Protein AF-0000000087635949 (afdb_homodimer)

Solvent-accessible surface area (backbone atoms only — not comparable to full-atom values): 40443 Å² total; per-residue (Å²): 129,84,67,73,75,49,15,79,89,38,56,88,48,65,59,80,58,69,53,64,52,45,40,49,50,38,52,52,45,19,74,73,66,33,58,91,62,37,47,52,17,44,54,94,51,50,31,39,82,85,66,43,76,49,59,46,64,54,51,49,55,46,51,79,63,53,61,72,62,48,51,24,42,68,35,47,44,41,37,48,70,61,26,44,52,34,49,53,45,67,65,23,54,87,18,62,42,63,47,42,70,49,55,33,48,21,34,14,36,51,19,23,51,30,50,49,54,59,38,38,37,47,77,71,35,62,38,38,31,44,64,71,50,56,71,57,58,49,45,28,26,49,76,62,46,26,39,67,46,62,25,55,47,52,41,98,84,64,41,79,20,59,67,47,39,51,56,50,50,51,56,50,45,73,73,41,47,54,35,41,38,48,41,55,37,35,17,15,50,44,31,0,32,49,75,49,67,69,53,48,52,53,53,51,53,48,51,53,54,50,32,69,70,74,65,33,33,36,36,46,30,32,40,29,45,28,40,66,34,22,53,60,69,60,69,67,22,46,64,43,44,72,58,32,63,42,59,71,53,37,39,36,34,38,18,35,26,36,30,60,59,55,28,28,39,5,45,29,36,18,30,28,34,42,37,22,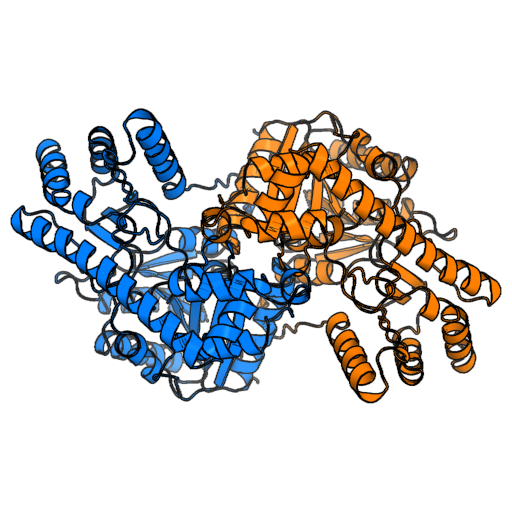50,32,65,62,43,40,53,49,52,52,26,35,52,30,33,47,32,44,26,41,36,33,37,44,35,23,40,63,40,50,32,49,21,53,30,63,74,28,69,69,47,32,51,52,37,51,53,54,46,48,51,51,31,51,50,24,50,50,27,42,46,50,30,54,54,46,13,61,73,75,64,42,65,65,51,61,68,61,26,26,46,26,36,24,31,68,37,84,54,17,61,63,51,40,57,57,32,44,79,68,36,34,33,49,37,59,43,85,58,14,32,34,36,17,31,26,27,39,31,58,82,60,31,57,60,42,32,56,53,51,39,51,51,30,51,74,72,67,70,111,129,84,67,73,76,47,15,78,90,39,56,88,47,64,59,79,59,70,52,63,53,46,40,51,50,38,52,53,45,18,73,73,67,32,58,91,62,37,47,52,17,42,54,93,51,50,32,40,81,86,67,43,75,49,58,47,63,54,50,49,55,46,51,78,62,53,61,73,62,46,52,23,41,69,35,48,44,42,36,50,69,60,26,44,52,35,49,52,46,67,65,24,55,89,19,62,42,64,46,43,71,49,55,32,48,20,33,13,36,50,19,22,51,30,48,50,54,59,38,38,37,49,77,70,35,60,38,40,31,43,63,70,51,55,71,55,57,51,44,27,26,49,76,62,46,25,38,68,46,63,25,56,44,52,41,96,84,66,42,80,21,58,67,47,40,51,54,50,50,50,57,49,44,74,76,41,46,53,37,39,37,49,41,54,36,33,17,14,50,43,32,1,33,51,77,50,68,67,53,49,52,53,52,52,52,48,50,52,54,50,33,68,71,73,66,31,32,35,35,46,30,32,39,30,44,29,39,64,35,22,53,61,69,58,67,67,21,47,63,42,45,72,58,32,64,42,60,71,53,38,39,36,35,38,18,34,26,34,29,60,60,53,28,28,39,4,46,30,35,19,28,29,33,42,37,21,49,30,65,62,43,39,53,48,53,51,27,36,53,29,33,49,32,44,26,41,37,33,37,44,36,22,39,63,40,51,33,49,22,56,31,64,73,29,70,70,47,30,51,51,36,50,53,51,45,50,52,50,31,51,49,25,50,50,30,41,45,50,28,53,53,44,12,61,72,76,64,40,64,64,50,61,68,62,27,25,45,27,36,26,32,67,33,85,53,17,60,65,50,40,56,57,34,44,78,68,35,33,32,50,37,57,42,85,58,14,32,32,37,17,30,26,27,39,31,60,81,61,33,57,60,42,33,55,53,51,38,52,52,31,51,75,71,67,70,112

Organism: NCBI:txid103891

Secondary structure (DSSP, 8-state):
-----S-GGGTT-----HHHHHHHHHHHHHHHH-GGG-EE--S-S-B-TTSPBP--HHHHHHHHTS-HHHHHSPPPTT--HHHHHHHHHHHHTT---SSEEEEEEESHHHHHHHHHHHHHS-TT-EEEEESS--THHHHHHHHTT-EEEEE-SB-TTSSB-HHHHHHHHHHHHHH-SEEEEEEE-SS-TTT-----HHHHHHHHHHHHHHHHTSS-EEEEEEE-TTGGGSSSTTGGGGGGGGGTT--TTEEEEEEEEHHHHTS-GGG--EEEEEEES-HHHHHHHHHHHHHHHHHHTSS--HHHHHHHHHHHT-HHHHHHHHHHHHHHHHHHHHHHHHHHHHHHHHT-------SSSEEEEE-S-HHHHHHHHHTTTEE-EE-SSEEEEETTTS-HHHHTTHHHHHHHHHHHHT--/-----S-GGGTT-----HHHHHHHHHHHHHHHH-GGG-EE--S-S-B-TTSPBP--HHHHHHHHTS-HHHHHSPPPTT--HHHHHHHHHHHHTT---SSEEEEEEESHHHHHHHHHHHHHS-TT-EEEEESS--THHHHHHHHTT-EEEEE-SB-TTSSB-HHHHHHHHHHHHHH-SEEEEEEE-SS-TTT-----HHHHHHHHHHHHHHHHTSS-EEEEEEE-TTGGGSSSTTGGGGGGGGGTT--TTEEEEEEEEHHHHTS-GGG--EEEEEEES-HHHHHHHHHHHHHHHHHHTSS--HHHHHHHHHHHT-HHHHHHHHHHHHHHHHHHHHHHHHHHHHHHHHT-------SSSEEEEE-S-HHHHHHHHHTTTEE-EE-SSEEEEETTTS-HHHHTTHHHHHHHHHHHHT--

Foldseek 3Di:
DPDDPDDPLCPPDDDDDQLVVLQVLLVVVCVVPNPVQFFDQRDQFFADQVQHGDQQPLLVVLLVPDPPCLQPPFAALQGDPLLFVLQQCQLQPVQAAAFQKGKGKAQFLLRLLLLVLQVQDDAAAEAEEAPQADVCNQVSQSVNNYHYDHFHQQDPVLHGPLVRVLVVQVVSLVPDAEHEYEDADCLGVFAQHHHDLVSLVSVLVSQLVSVVVVRHAYEYEYEDAFQLLLDDSNVRNNSNHVLYPRPQSYKYWYKYGCCHLSVPVVQRIIMIMIGGRDPVVSVVVSVSSSVVSCVPVNGGRRSSSVSSSVQSVDPVSVVSSSVSSVVLSVQLVVLVCLQVVVLVVLVQDWRDRRTGFKTKGFFCCQVVLQVLVVVSSYRWGRDNGTTIGGSSRGNNVRSHCPSVSSSVSCVVVVGD/DPDDPDDPLCPPDDDDDQLVVLQVLLVVVCVVPNVVQFFDQRDQFFADQVQHGDQQPLLVVLLVPDDPCLQPDFAALQGDPLLFVLQQCQLQPVQAAAFDKGKGKAQFLLRLLLLVLQVQDDAAAEAEEAPQADPCNQVSQSVNNYHYDHFHQQDPVLAGPLVRVLVVQVVSLVPDAEHEYEDADCLGVFAQHHHDLVSLVSVLVSQLVSVVVVRHAYEYEYADAFQLLLDDSNVRNNSNHVLYPRPQSYKYWYKYGCCHLSVPVVQRIIMIMIGGRDPVVSVVVSVSSSVVSCVPVNGGRRSSSVSSSVQSVDPVSVVSSSVSSVVLSVQLVVLVCLQVVVLVVLVQDWRDNRTGFKTWGFFCCQVQLQVLVVVSSYRWGGDNGTTIGGSSRGNNVRSHCVSVSSSVSCVVVVGD

pLDDT: mean 96.64, std 4.19, range [54.53, 98.94]

Nearest PDB structures (foldseek):
  3rq1-assembly1_C  TM=9.955E-01  e=1.733E-60  Veillonella parvula DSM 2008
  3rq1-assembly2_D  TM=9.915E-01  e=2.904E-54  Veillonella parvula DSM 2008
  4emy-assembly1_B  TM=9.853E-01  e=1.028E-45  Anaerococcus prevotii DSM 20548
  4emy-assembly2_D  TM=9.786E-01  e=4.176E-42  Anaerococcus prevotii DSM 20548
  6jpk-assembly1_B  TM=8.074E-01  e=4.762E-26  Schizosaccharomyces pombe 972h-

Radius of gyration: 27.24 Å; Cα contacts (8 Å, |Δi|>4): 1915; chains: 2; bounding box: 66×75×67 Å

Structure (mmCIF, N/CA/C/O backbone):
data_AF-0000000087635949-model_v1
#
loop_
_entity.id
_entity.type
_entity.pdbx_description
1 polymer 'Aspartate aminotransferase'
#
loop_
_atom_site.group_PDB
_atom_site.id
_atom_site.type_symbol
_atom_site.label_atom_id
_atom_site.label_alt_id
_atom_site.label_comp_id
_atom_site.label_asym_id
_atom_site.label_entity_id
_atom_site.label_seq_id
_atom_site.pdbx_PDB_ins_code
_atom_site.Cartn_x
_atom_site.Cartn_y
_atom_site.Cartn_z
_atom_site.occupancy
_atom_site.B_iso_or_equiv
_atom_site.auth_seq_id
_atom_site.auth_comp_id
_atom_site.auth_asym_id
_atom_site.auth_atom_id
_atom_site.pdbx_PDB_model_num
ATOM 1 N N . MET A 1 1 ? 34.656 3.529 4.965 1 54.66 1 MET A N 1
ATOM 2 C CA . MET A 1 1 ? 33.375 2.814 5.02 1 54.66 1 MET A CA 1
ATOM 3 C C . MET A 1 1 ? 32.219 3.701 4.543 1 54.66 1 MET A C 1
ATOM 5 O O . MET A 1 1 ? 32.188 4.883 4.891 1 54.66 1 MET A O 1
ATOM 9 N N . THR A 1 2 ? 31.453 3.258 3.578 1 78.06 2 THR A N 1
ATOM 10 C CA . THR A 1 2 ? 30.406 4.082 2.99 1 78.06 2 THR A CA 1
ATOM 11 C C . THR A 1 2 ? 29.359 4.453 4.035 1 78.06 2 THR A C 1
ATOM 13 O O . THR A 1 2 ? 28.984 3.627 4.871 1 78.06 2 THR A O 1
ATOM 16 N N . MET A 1 3 ? 29.188 5.711 4.254 1 88.75 3 MET A N 1
ATOM 17 C CA . MET A 1 3 ? 28.25 6.215 5.25 1 88.75 3 MET A CA 1
ATOM 18 C C . MET A 1 3 ? 26.844 5.656 5.012 1 88.75 3 MET A C 1
ATOM 20 O O . MET A 1 3 ? 26.391 5.574 3.869 1 88.75 3 MET A O 1
ATOM 24 N N . SER A 1 4 ? 26.328 4.98 6.02 1 95.31 4 SER A N 1
ATOM 25 C CA . SER A 1 4 ? 24.953 4.504 5.953 1 95.31 4 SER A CA 1
ATOM 26 C C . SER A 1 4 ? 24.062 5.25 6.945 1 95.31 4 SER A C 1
ATOM 28 O O . SER A 1 4 ? 24.438 5.461 8.094 1 95.31 4 SER A O 1
ATOM 30 N N . MET A 1 5 ? 22.906 5.734 6.465 1 97.69 5 MET A N 1
ATOM 31 C CA . MET A 1 5 ? 21.906 6.352 7.336 1 97.69 5 MET A CA 1
ATOM 32 C C . MET A 1 5 ? 20.844 5.34 7.746 1 97.69 5 MET A C 1
ATOM 34 O O . MET A 1 5 ? 20.031 5.613 8.625 1 97.69 5 MET A O 1
ATOM 38 N N . ALA A 1 6 ? 20.828 4.148 7.102 1 97.56 6 ALA A N 1
ATOM 39 C CA . ALA A 1 6 ? 19.797 3.131 7.34 1 97.56 6 ALA A CA 1
ATOM 40 C C . ALA A 1 6 ? 19.969 2.5 8.719 1 97.56 6 ALA A C 1
ATOM 42 O O . ALA A 1 6 ? 21.062 2.469 9.266 1 97.56 6 ALA A O 1
ATOM 43 N N . ALA A 1 7 ? 18.875 2.102 9.273 1 96.81 7 ALA A N 1
ATOM 44 C CA . ALA A 1 7 ? 18.984 1.234 10.445 1 96.81 7 ALA A CA 1
ATOM 45 C C . ALA A 1 7 ? 19.797 -0.02 10.133 1 96.81 7 ALA A C 1
ATOM 47 O O . ALA A 1 7 ? 19.969 -0.372 8.969 1 96.81 7 ALA A O 1
ATOM 48 N N . THR A 1 8 ? 20.203 -0.705 11.164 1 93.69 8 THR A N 1
ATOM 49 C CA . THR A 1 8 ? 21.141 -1.813 11.016 1 93.69 8 THR A CA 1
ATOM 50 C C . THR A 1 8 ? 20.578 -2.881 10.086 1 93.69 8 THR A C 1
ATOM 52 O O . THR A 1 8 ? 21.281 -3.381 9.211 1 93.69 8 THR A O 1
ATOM 55 N N . HIS A 1 9 ? 19.328 -3.191 10.219 1 91.12 9 HIS A N 1
ATOM 56 C CA . HIS A 1 9 ? 18.734 -4.281 9.453 1 91.12 9 HIS A CA 1
ATOM 57 C C . HIS A 1 9 ? 18.547 -3.896 7.992 1 91.12 9 HIS A C 1
ATOM 59 O O . HIS A 1 9 ? 18.375 -4.766 7.133 1 91.12 9 HIS A O 1
ATOM 65 N N . ALA A 1 10 ? 18.547 -2.619 7.684 1 91.44 10 ALA A N 1
ATOM 66 C CA . ALA A 1 10 ? 18.25 -2.137 6.34 1 91.44 10 ALA A CA 1
ATOM 67 C C . ALA A 1 10 ? 19.531 -1.853 5.555 1 91.44 10 ALA A C 1
ATOM 69 O O . ALA A 1 10 ? 19.484 -1.677 4.332 1 91.44 10 ALA A O 1
ATOM 70 N N . ARG A 1 11 ? 20.672 -1.842 6.188 1 92.19 11 ARG A N 1
ATOM 71 C CA . ARG A 1 11 ? 21.953 -1.494 5.559 1 92.19 11 ARG A CA 1
ATOM 72 C C . ARG A 1 11 ? 22.312 -2.494 4.465 1 92.19 11 ARG A C 1
ATOM 74 O O . ARG A 1 11 ? 22.219 -3.705 4.672 1 92.19 11 ARG A O 1
ATOM 81 N N . GLY A 1 12 ? 22.641 -1.94 3.297 1 86.56 12 GLY A N 1
ATOM 82 C CA . GLY A 1 12 ? 23.203 -2.754 2.234 1 86.56 12 GLY A CA 1
ATOM 83 C C . GLY A 1 12 ? 22.156 -3.453 1.393 1 86.56 12 GLY A C 1
ATOM 84 O O . GLY A 1 12 ? 22.484 -4.105 0.398 1 86.56 12 GLY A O 1
ATOM 85 N N . LYS A 1 13 ? 20.922 -3.32 1.793 1 86.81 13 LYS A N 1
ATOM 86 C CA . LYS A 1 13 ? 19.859 -3.965 1.021 1 86.81 13 LYS A CA 1
ATOM 87 C C . LYS A 1 13 ? 19.703 -3.318 -0.352 1 86.81 13 LYS A C 1
ATOM 89 O O . LYS A 1 13 ? 19.828 -2.098 -0.486 1 86.81 13 LYS A O 1
ATOM 94 N N . LYS A 1 14 ? 19.656 -4.164 -1.327 1 81.69 14 LYS A N 1
ATOM 95 C CA . LYS A 1 14 ? 19.438 -3.725 -2.703 1 81.69 14 LYS A CA 1
ATOM 96 C C . LYS A 1 14 ? 18.297 -4.488 -3.348 1 81.69 14 LYS A C 1
ATOM 98 O O . LYS A 1 14 ? 18.141 -5.695 -3.139 1 81.69 14 LYS A O 1
ATOM 103 N N . ALA A 1 15 ? 17.516 -3.646 -3.965 1 70.94 15 ALA A N 1
ATOM 104 C CA . ALA A 1 15 ? 16.422 -4.281 -4.703 1 70.94 15 ALA A CA 1
ATOM 105 C C . ALA A 1 15 ? 16.938 -4.965 -5.965 1 70.94 15 ALA A C 1
ATOM 107 O O . ALA A 1 15 ? 17.797 -4.422 -6.672 1 70.94 15 ALA A O 1
ATOM 108 N N . LYS A 1 16 ? 16.797 -6.242 -6.047 1 68.19 16 LYS A N 1
ATOM 109 C CA . LYS A 1 16 ? 17.125 -6.953 -7.281 1 68.19 16 LYS A CA 1
ATOM 110 C C . LYS A 1 16 ? 15.859 -7.324 -8.047 1 68.19 16 LYS A C 1
ATOM 112 O O . LYS A 1 16 ? 14.891 -7.805 -7.461 1 68.19 16 LYS A O 1
ATOM 117 N N . ASP A 1 17 ? 15.766 -6.734 -9.258 1 73.75 17 ASP A N 1
ATOM 118 C CA . ASP A 1 17 ? 14.609 -7.195 -10.023 1 73.75 17 ASP A CA 1
ATOM 119 C C . ASP A 1 17 ? 15.008 -7.551 -11.453 1 73.75 17 ASP A C 1
ATOM 121 O O . ASP A 1 17 ? 15.156 -6.668 -12.297 1 73.75 17 ASP A O 1
ATOM 125 N N . ASN A 1 18 ? 15.094 -8.742 -11.68 1 80.56 18 ASN A N 1
ATOM 126 C CA . ASN A 1 18 ? 15.523 -9.242 -12.984 1 80.56 18 ASN A CA 1
ATOM 127 C C . ASN A 1 18 ? 14.398 -9.164 -14.008 1 80.56 18 ASN A C 1
ATOM 129 O O . ASN A 1 18 ? 14.656 -9.102 -15.211 1 80.56 18 ASN A O 1
ATOM 133 N N . ILE A 1 19 ? 13.195 -9.07 -13.547 1 83.44 19 ILE A N 1
ATOM 134 C CA . ILE A 1 19 ? 12.055 -9.094 -14.453 1 83.44 19 ILE A CA 1
ATOM 135 C C . ILE A 1 19 ? 11.914 -7.746 -15.148 1 83.44 19 ILE A C 1
ATOM 137 O O . ILE A 1 19 ? 11.867 -7.68 -16.375 1 83.44 19 ILE A O 1
ATOM 141 N N . PHE A 1 20 ? 11.992 -6.727 -14.414 1 78.12 20 PHE A N 1
ATOM 142 C CA . PHE A 1 20 ? 11.797 -5.406 -14.992 1 78.12 20 PHE A CA 1
ATOM 143 C C . PHE A 1 20 ? 13 -5 -15.836 1 78.12 20 PHE A C 1
ATOM 145 O O . PHE A 1 20 ? 12.852 -4.305 -16.844 1 78.12 20 PHE A O 1
ATOM 152 N N . VAL A 1 21 ? 14.133 -5.508 -15.461 1 81.5 21 VAL A N 1
ATOM 153 C CA . VAL A 1 21 ? 15.344 -5.234 -16.234 1 81.5 21 VAL A CA 1
ATOM 154 C C . VAL A 1 21 ? 15.25 -5.914 -17.594 1 81.5 21 VAL A C 1
ATOM 156 O O . VAL A 1 21 ? 15.523 -5.293 -18.625 1 81.5 21 VAL A O 1
ATOM 159 N N . MET A 1 22 ? 14.852 -7.156 -17.609 1 90.31 22 MET A N 1
ATOM 160 C CA . MET A 1 22 ? 14.727 -7.91 -18.844 1 90.31 22 MET A CA 1
ATOM 161 C C . MET A 1 22 ? 13.625 -7.332 -19.734 1 90.31 22 MET A C 1
ATOM 163 O O . MET A 1 22 ? 13.766 -7.281 -20.953 1 90.31 22 MET A O 1
ATOM 167 N N . ASN A 1 23 ? 12.578 -6.922 -19.109 1 89.31 23 ASN A N 1
ATOM 168 C CA . ASN A 1 23 ? 11.5 -6.277 -19.859 1 89.31 23 ASN A CA 1
ATOM 169 C C . ASN A 1 23 ? 11.977 -4.996 -20.531 1 89.31 23 ASN A C 1
ATOM 171 O O . ASN A 1 23 ? 11.617 -4.719 -21.688 1 89.31 23 ASN A O 1
ATOM 175 N N . ALA A 1 24 ? 12.742 -4.258 -19.797 1 84.62 24 ALA A N 1
ATOM 176 C CA . ALA A 1 24 ? 13.281 -3.021 -20.359 1 84.62 24 ALA A CA 1
ATOM 177 C C . ALA A 1 24 ? 14.18 -3.314 -21.562 1 84.62 24 ALA A C 1
ATOM 179 O O . ALA A 1 24 ? 14.141 -2.594 -22.562 1 84.62 24 ALA A O 1
ATOM 180 N N . ARG A 1 25 ? 14.938 -4.328 -21.469 1 91.88 25 ARG A N 1
ATOM 181 C CA . ARG A 1 25 ? 15.781 -4.746 -22.578 1 91.88 25 ARG A CA 1
ATOM 182 C C . ARG A 1 25 ? 14.945 -5.148 -23.781 1 91.88 25 ARG A C 1
ATOM 184 O O . ARG A 1 25 ? 15.273 -4.809 -24.922 1 91.88 25 ARG A O 1
ATOM 191 N N . ALA A 1 26 ? 13.93 -5.895 -23.547 1 95.19 26 ALA A N 1
ATOM 192 C CA . ALA A 1 26 ? 13.023 -6.316 -24.609 1 95.19 26 ALA A CA 1
ATOM 193 C C . ALA A 1 26 ? 12.391 -5.113 -25.297 1 95.19 26 ALA A C 1
ATOM 195 O O . ALA A 1 26 ? 12.289 -5.082 -26.531 1 95.19 26 ALA A O 1
ATOM 196 N N . GLN A 1 27 ? 12 -4.152 -24.531 1 90 27 GLN A N 1
ATOM 197 C CA . GLN A 1 27 ? 11.367 -2.955 -25.078 1 90 27 GLN A CA 1
ATOM 198 C C . GLN A 1 27 ? 12.352 -2.154 -25.922 1 90 27 GLN A C 1
ATOM 200 O O . GLN A 1 27 ? 11.984 -1.615 -26.969 1 90 27 GLN A O 1
ATOM 205 N N . GLU A 1 28 ? 13.547 -2.055 -25.438 1 93.06 28 GLU A N 1
ATOM 206 C CA . GLU A 1 28 ? 14.586 -1.37 -26.188 1 93.06 28 GLU A CA 1
ATOM 207 C C . GLU A 1 28 ? 14.859 -2.08 -27.516 1 93.06 28 GLU A C 1
ATOM 209 O O . GLU A 1 28 ? 15.008 -1.432 -28.562 1 93.06 28 GLU A O 1
ATOM 214 N N . ASP A 1 29 ? 14.922 -3.32 -27.438 1 96.5 29 ASP A N 1
ATOM 215 C CA . ASP A 1 29 ? 15.133 -4.117 -28.641 1 96.5 29 ASP A CA 1
ATOM 216 C C . ASP A 1 29 ? 13.969 -3.947 -29.625 1 96.5 29 ASP A C 1
ATOM 218 O O . ASP A 1 29 ? 14.18 -3.838 -30.828 1 96.5 29 ASP A O 1
ATOM 222 N N . ALA A 1 30 ? 12.82 -3.953 -29.109 1 94.31 30 ALA A N 1
ATOM 223 C CA . ALA A 1 30 ? 11.625 -3.779 -29.938 1 94.31 30 ALA A CA 1
ATOM 224 C C . ALA A 1 30 ? 11.641 -2.42 -30.625 1 94.31 30 ALA A C 1
ATOM 226 O O . ALA A 1 30 ? 11.172 -2.293 -31.766 1 94.31 30 ALA A O 1
ATOM 227 N N . ARG A 1 31 ? 12.133 -1.375 -30.062 1 92.94 31 ARG A N 1
ATOM 228 C CA . ARG A 1 31 ? 12.242 -0.047 -30.656 1 92.94 31 ARG A CA 1
ATOM 229 C C . ARG A 1 31 ? 13.258 -0.043 -31.797 1 92.94 31 ARG A C 1
ATOM 231 O O . ARG A 1 31 ? 13.086 0.683 -32.781 1 92.94 31 ARG A O 1
ATOM 238 N N . LYS A 1 32 ? 14.25 -0.864 -31.625 1 96 32 LYS A N 1
ATOM 239 C CA . LYS A 1 32 ? 15.344 -0.895 -32.594 1 96 32 LYS A CA 1
ATOM 240 C C . LYS A 1 32 ? 15.031 -1.832 -33.75 1 96 32 LYS A C 1
ATOM 242 O O . LYS A 1 32 ? 15.312 -1.512 -34.906 1 96 32 LYS A O 1
ATOM 247 N N . ASN A 1 33 ? 14.477 -2.951 -33.438 1 96.38 33 ASN A N 1
ATOM 248 C CA . ASN A 1 33 ? 14.375 -4.016 -34.438 1 96.38 33 ASN A CA 1
ATOM 249 C C . ASN A 1 33 ? 12.922 -4.285 -34.812 1 96.38 33 ASN A C 1
ATOM 251 O O . ASN A 1 33 ? 12.648 -5.09 -35.688 1 96.38 33 ASN A O 1
ATOM 255 N N . GLY A 1 34 ? 12.031 -3.594 -34.125 1 93.19 34 GLY A N 1
ATOM 256 C CA . GLY A 1 34 ? 10.617 -3.783 -34.375 1 93.19 34 GLY A CA 1
ATOM 257 C C . GLY A 1 34 ? 9.945 -4.754 -33.438 1 93.19 34 GLY A C 1
ATOM 258 O O . GLY A 1 34 ? 10.477 -5.836 -33.156 1 93.19 34 GLY A O 1
ATOM 259 N N . LYS A 1 35 ? 8.805 -4.402 -33.062 1 90.31 35 LYS A N 1
ATOM 260 C CA . LYS A 1 35 ? 8.047 -5.18 -32.094 1 90.31 35 LYS A CA 1
ATOM 261 C C . LYS A 1 35 ? 7.742 -6.578 -32.625 1 90.31 35 LYS A C 1
ATOM 263 O O . LYS A 1 35 ? 7.719 -7.547 -31.844 1 90.31 35 LYS A O 1
ATOM 268 N N . GLU A 1 36 ? 7.555 -6.664 -33.812 1 90.06 36 GLU A N 1
ATOM 269 C CA . GLU A 1 36 ? 7.164 -7.93 -34.438 1 90.06 36 GLU A CA 1
ATOM 270 C C . GLU A 1 36 ? 8.328 -8.914 -34.469 1 90.06 36 GLU A C 1
ATOM 272 O O . GLU A 1 36 ? 8.125 -10.125 -34.594 1 90.06 36 GLU A O 1
ATOM 277 N N . ASN A 1 37 ? 9.508 -8.445 -34.25 1 94.06 37 ASN A N 1
ATOM 278 C CA . ASN A 1 37 ? 10.703 -9.281 -34.344 1 94.06 37 ASN A CA 1
ATOM 279 C C . ASN A 1 37 ? 11.25 -9.633 -32.969 1 94.06 37 ASN A C 1
ATOM 281 O O . ASN A 1 37 ? 12.234 -10.375 -32.875 1 94.06 37 ASN A O 1
ATOM 285 N N . VAL A 1 38 ? 10.648 -9.102 -31.969 1 96.94 38 VAL A N 1
ATOM 286 C CA . VAL A 1 38 ? 11.141 -9.305 -30.609 1 96.94 38 VAL A CA 1
ATOM 287 C C . VAL A 1 38 ? 10.086 -10.039 -29.781 1 96.94 38 VAL A C 1
ATOM 289 O O . VAL A 1 38 ? 8.93 -9.625 -29.734 1 96.94 38 VAL A O 1
ATOM 292 N N . LEU A 1 39 ? 10.469 -11.195 -29.266 1 97.38 39 LEU A N 1
ATOM 293 C CA . LEU A 1 39 ? 9.586 -11.953 -28.375 1 97.38 39 LEU A CA 1
ATOM 294 C C . LEU A 1 39 ? 9.812 -11.555 -26.922 1 97.38 39 LEU A C 1
ATOM 296 O O . LEU A 1 39 ? 10.914 -11.711 -26.391 1 97.38 39 LEU A O 1
ATOM 300 N N . ASN A 1 40 ? 8.75 -10.984 -26.266 1 96.44 40 ASN A N 1
ATOM 301 C CA . ASN A 1 40 ? 8.82 -10.562 -24.875 1 96.44 40 ASN A CA 1
ATOM 302 C C . ASN A 1 40 ? 7.949 -11.438 -23.984 1 96.44 40 ASN A C 1
ATOM 304 O O . ASN A 1 40 ? 6.75 -11.188 -23.844 1 96.44 40 ASN A O 1
ATOM 308 N N . GLY A 1 41 ? 8.555 -12.375 -23.391 1 97 41 GLY A N 1
ATOM 309 C CA . GLY A 1 41 ? 7.879 -13.266 -22.453 1 97 41 GLY A CA 1
ATOM 310 C C . GLY A 1 41 ? 8.297 -13.031 -21.016 1 97 41 GLY A C 1
ATOM 311 O O . GLY A 1 41 ? 8.469 -13.992 -20.266 1 97 41 GLY A O 1
ATOM 312 N N . THR A 1 42 ? 8.508 -11.75 -20.625 1 93.56 42 THR A N 1
ATOM 313 C CA . THR A 1 42 ? 9.086 -11.43 -19.312 1 93.56 42 THR A CA 1
ATOM 314 C C . THR A 1 42 ? 7.988 -11.164 -18.297 1 93.56 42 THR A C 1
ATOM 316 O O . THR A 1 42 ? 7.953 -11.797 -17.234 1 93.56 42 THR A O 1
ATOM 319 N N . LEU A 1 43 ? 6.977 -10.352 -18.656 1 87.69 43 LEU A N 1
ATOM 320 C CA . LEU A 1 43 ? 6.031 -9.852 -17.656 1 87.69 43 LEU A CA 1
ATOM 321 C C . LEU A 1 43 ? 4.816 -10.766 -17.547 1 87.69 43 LEU A C 1
ATOM 323 O O . LEU A 1 43 ? 4.391 -11.359 -18.547 1 87.69 43 LEU A O 1
ATOM 327 N N . GLY A 1 44 ? 4.32 -10.828 -16.375 1 92.75 44 GLY A N 1
ATOM 328 C CA . GLY A 1 44 ? 3.1 -11.562 -16.094 1 92.75 44 GLY A CA 1
ATOM 329 C C . GLY A 1 44 ? 1.842 -10.75 -16.312 1 92.75 44 GLY A C 1
ATOM 330 O O . GLY A 1 44 ? 1 -10.641 -15.414 1 92.75 44 GLY A O 1
ATOM 331 N N . SER A 1 45 ? 1.646 -10.172 -17.469 1 95.5 45 SER A N 1
ATOM 332 C CA . SER A 1 45 ? 0.446 -9.445 -17.875 1 95.5 45 SER A CA 1
ATOM 333 C C . SER A 1 45 ? -0.1 -9.977 -19.188 1 95.5 45 SER A C 1
ATOM 335 O O . SER A 1 45 ? 0.667 -10.289 -20.109 1 95.5 45 SER A O 1
ATOM 337 N N . ILE A 1 46 ? -1.339 -10.117 -19.328 1 97.62 46 ILE A N 1
ATOM 338 C CA . ILE A 1 46 ? -1.948 -10.672 -20.531 1 97.62 46 ILE A CA 1
ATOM 339 C C . ILE A 1 46 ? -1.859 -9.656 -21.656 1 97.62 46 ILE A C 1
ATOM 341 O O . ILE A 1 46 ? -2.275 -8.5 -21.516 1 97.62 46 ILE A O 1
ATOM 345 N N . MET A 1 47 ? -1.266 -10.086 -22.719 1 96.38 47 MET A N 1
ATOM 346 C CA . MET A 1 47 ? -1.259 -9.328 -23.969 1 96.38 47 MET A CA 1
ATOM 347 C C . MET A 1 47 ? -2.211 -9.945 -24.984 1 96.38 47 MET A C 1
ATOM 349 O O . MET A 1 47 ? -2.348 -11.172 -25.047 1 96.38 47 MET A O 1
ATOM 353 N N . ASP A 1 48 ? -2.881 -9.094 -25.75 1 96.56 48 ASP A N 1
ATOM 354 C CA . ASP A 1 48 ? -3.688 -9.641 -26.844 1 96.56 48 ASP A CA 1
ATOM 355 C C . ASP A 1 48 ? -2.812 -10.055 -28.016 1 96.56 48 ASP A C 1
ATOM 357 O O . ASP A 1 48 ? -1.584 -10.023 -27.922 1 96.56 48 ASP A O 1
ATOM 361 N N . GLU A 1 49 ? -3.422 -10.531 -29.062 1 96.75 49 GLU A N 1
ATOM 362 C CA . GLU A 1 49 ? -2.674 -11.086 -30.188 1 96.75 49 GLU A CA 1
ATOM 363 C C . GLU A 1 49 ? -1.974 -9.992 -30.984 1 96.75 49 GLU A C 1
ATOM 365 O O . GLU A 1 49 ? -1.117 -10.273 -31.812 1 96.75 49 GLU A O 1
ATOM 370 N N . GLU A 1 50 ? -2.291 -8.711 -30.734 1 93.56 50 GLU A N 1
ATOM 371 C CA . GLU A 1 50 ? -1.65 -7.574 -31.375 1 93.56 50 GLU A CA 1
ATOM 372 C C . GLU A 1 50 ? -0.515 -7.016 -30.531 1 93.56 50 GLU A C 1
ATOM 374 O O . GLU A 1 50 ? 0.172 -6.078 -30.938 1 93.56 50 GLU A O 1
ATOM 379 N N . GLY A 1 51 ? -0.354 -7.562 -29.359 1 90.75 51 GLY A N 1
ATOM 380 C CA . GLY A 1 51 ? 0.746 -7.148 -28.5 1 90.75 51 GLY A CA 1
ATOM 381 C C . GLY A 1 51 ? 0.373 -6.023 -27.547 1 90.75 51 GLY A C 1
ATOM 382 O O . GLY A 1 51 ? 1.249 -5.371 -26.969 1 90.75 51 GLY A O 1
ATOM 383 N N . ASN A 1 52 ? -0.906 -5.809 -27.406 1 93.44 52 ASN A N 1
ATOM 384 C CA . ASN A 1 52 ? -1.356 -4.793 -26.469 1 93.44 52 ASN A CA 1
ATOM 385 C C . ASN A 1 52 ? -1.755 -5.41 -25.125 1 93.44 52 ASN A C 1
ATOM 387 O O . ASN A 1 52 ? -2.328 -6.5 -25.094 1 93.44 52 ASN A O 1
ATOM 391 N N . ILE A 1 53 ? -1.414 -4.711 -24.078 1 95.88 53 ILE A N 1
ATOM 392 C CA . ILE A 1 53 ? -1.817 -5.184 -22.75 1 95.88 53 ILE A CA 1
ATOM 393 C C . ILE A 1 53 ? -3.342 -5.184 -22.656 1 95.88 53 ILE A C 1
ATOM 395 O O . ILE A 1 53 ? -4 -4.242 -23.109 1 95.88 53 ILE A O 1
ATOM 399 N N . VAL A 1 54 ? -3.93 -6.211 -22.125 1 97.5 54 VAL A N 1
ATOM 400 C CA . VAL A 1 54 ? -5.375 -6.414 -22.109 1 97.5 54 VAL A CA 1
ATOM 401 C C . VAL A 1 54 ? -5.992 -5.645 -20.953 1 97.5 54 VAL A C 1
ATOM 403 O O . VAL A 1 54 ? -5.559 -5.793 -19.797 1 97.5 54 VAL A O 1
ATOM 406 N N . PHE A 1 55 ? -6.832 -4.773 -21.219 1 97.62 55 PHE A N 1
ATOM 407 C CA . PHE A 1 55 ? -7.809 -4.184 -20.312 1 97.62 55 PHE A CA 1
ATOM 408 C C . PHE A 1 55 ? -9.203 -4.727 -20.594 1 97.62 55 PHE A C 1
ATOM 410 O O . PHE A 1 55 ? -9.852 -4.316 -21.547 1 97.62 55 PHE A O 1
ATOM 417 N N . LEU A 1 56 ? -9.664 -5.734 -19.766 1 98.12 56 LEU A N 1
ATOM 418 C CA . LEU A 1 56 ? -10.961 -6.328 -20.062 1 98.12 56 LEU A CA 1
ATOM 419 C C . LEU A 1 56 ? -12.016 -5.25 -20.297 1 98.12 56 LEU A C 1
ATOM 421 O O . LEU A 1 56 ? -12.125 -4.305 -19.516 1 98.12 56 LEU A O 1
ATOM 425 N N . LYS A 1 57 ? -12.797 -5.41 -21.328 1 97.81 57 LYS A N 1
ATOM 426 C CA . LYS A 1 57 ? -13.727 -4.375 -21.781 1 97.81 57 LYS A CA 1
ATOM 427 C C . LYS A 1 57 ? -14.75 -4.051 -20.688 1 97.81 57 LYS A C 1
ATOM 429 O O . LYS A 1 57 ? -15.062 -2.881 -20.469 1 97.81 57 LYS A O 1
ATOM 434 N N . ALA A 1 58 ? -15.289 -5.086 -20.047 1 97.94 58 ALA A N 1
ATOM 435 C CA . ALA A 1 58 ? -16.266 -4.871 -18.984 1 97.94 58 ALA A CA 1
ATOM 436 C C . ALA A 1 58 ? -15.641 -4.082 -17.828 1 97.94 58 ALA A C 1
ATOM 438 O O . ALA A 1 58 ? -16.297 -3.217 -17.234 1 97.94 58 ALA A O 1
ATOM 439 N N . VAL A 1 59 ? -14.383 -4.355 -17.5 1 98.56 59 VAL A N 1
ATOM 440 C CA . VAL A 1 59 ? -13.68 -3.678 -16.422 1 98.56 59 VAL A CA 1
ATOM 441 C C . VAL A 1 59 ? -13.375 -2.236 -16.812 1 98.56 59 VAL A C 1
ATOM 443 O O . VAL A 1 59 ? -13.617 -1.306 -16.047 1 98.56 59 VAL A O 1
ATOM 446 N N . GLU A 1 60 ? -12.859 -2.082 -18.047 1 97.94 60 GLU A N 1
ATOM 447 C CA . GLU A 1 60 ? -12.539 -0.754 -18.578 1 97.94 60 GLU A CA 1
ATOM 448 C C . GLU A 1 60 ? -13.773 0.151 -18.547 1 97.94 60 GLU A C 1
ATOM 450 O O . GLU A 1 60 ? -13.703 1.286 -18.078 1 97.94 60 GLU A O 1
ATOM 455 N N . HIS A 1 61 ? -14.875 -0.353 -19.078 1 98 61 HIS A N 1
ATOM 456 C CA . HIS A 1 61 ? -16.109 0.426 -19.156 1 98 61 HIS A CA 1
ATOM 457 C C . HIS A 1 61 ? -16.578 0.853 -17.766 1 98 61 HIS A C 1
ATOM 459 O O . HIS A 1 61 ? -16.891 2.025 -17.547 1 98 61 HIS A O 1
ATOM 465 N N . GLU A 1 62 ? -16.656 -0.076 -16.812 1 98.44 62 GLU A N 1
ATOM 466 C CA . GLU A 1 62 ? -17.109 0.245 -15.469 1 98.44 62 GLU A CA 1
ATOM 467 C C . GLU A 1 62 ? -16.172 1.236 -14.789 1 98.44 62 GLU A C 1
ATOM 469 O O . GLU A 1 62 ? -16.625 2.205 -14.172 1 98.44 62 GLU A O 1
ATOM 474 N N . TYR A 1 63 ? -14.898 1.001 -14.898 1 98.25 63 TYR A N 1
ATOM 475 C CA . TYR A 1 63 ? -13.883 1.818 -14.25 1 98.25 63 TYR A CA 1
ATOM 476 C C . TYR A 1 63 ? -13.961 3.266 -14.719 1 98.25 63 TYR A C 1
ATOM 478 O O . TYR A 1 63 ? -13.914 4.191 -13.906 1 98.25 63 TYR A O 1
ATOM 486 N N . LEU A 1 64 ? -14.102 3.52 -15.984 1 97.81 64 LEU A N 1
ATOM 487 C CA . LEU A 1 64 ? -14.016 4.859 -16.562 1 97.81 64 LEU A CA 1
ATOM 488 C C . LEU A 1 64 ? -15.336 5.605 -16.406 1 97.81 64 LEU A C 1
ATOM 490 O O . LEU A 1 64 ? -15.414 6.801 -16.703 1 97.81 64 LEU A O 1
ATOM 494 N N . HIS A 1 65 ? -16.359 4.922 -15.867 1 97.75 65 HIS A N 1
ATOM 495 C CA . HIS A 1 65 ? -17.656 5.578 -15.758 1 97.75 65 HIS A CA 1
ATOM 496 C C . HIS A 1 65 ? -18.156 5.578 -14.32 1 97.75 65 HIS A C 1
ATOM 498 O O . HIS A 1 65 ? -19.375 5.613 -14.078 1 97.75 65 HIS A O 1
ATOM 504 N N . LEU A 1 66 ? -17.328 5.473 -13.406 1 98.12 66 LEU A N 1
ATOM 505 C CA . LEU A 1 66 ? -17.703 5.59 -12.008 1 98.12 66 LEU A CA 1
ATOM 506 C C . LEU A 1 66 ? -18.156 7.016 -11.68 1 98.12 66 LEU A C 1
ATOM 508 O O . LEU A 1 66 ? -17.734 7.965 -12.344 1 98.12 66 LEU A O 1
ATOM 512 N N . PRO A 1 67 ? -19.031 7.102 -10.641 1 96.88 67 PRO A N 1
ATOM 513 C CA . PRO A 1 67 ? -19.281 8.453 -10.125 1 96.88 67 PRO A CA 1
ATOM 514 C C . PRO A 1 67 ? -18.016 9.148 -9.641 1 96.88 67 PRO A C 1
ATOM 516 O O . PRO A 1 67 ? -17.125 8.5 -9.078 1 96.88 67 PRO A O 1
ATOM 519 N N . ARG A 1 68 ? -17.969 10.453 -9.766 1 94.06 68 ARG A N 1
ATOM 520 C CA . ARG A 1 68 ? -16.797 11.273 -9.477 1 94.06 68 ARG A CA 1
ATOM 521 C C . ARG A 1 68 ? -16.266 10.977 -8.078 1 94.06 68 ARG A C 1
ATOM 523 O O . ARG A 1 68 ? -15.047 10.859 -7.891 1 94.06 68 ARG A O 1
ATOM 530 N N . ASN A 1 69 ? -17.141 10.812 -7.133 1 93.69 69 ASN A N 1
ATOM 531 C CA . ASN A 1 69 ? -16.75 10.633 -5.738 1 93.69 69 ASN A CA 1
ATOM 532 C C . ASN A 1 69 ? -16.016 9.312 -5.527 1 93.69 69 ASN A C 1
ATOM 534 O O . ASN A 1 69 ? -15.211 9.188 -4.605 1 93.69 69 ASN A O 1
ATOM 538 N N . GLU A 1 70 ? -16.203 8.359 -6.375 1 96.88 70 GLU A N 1
ATOM 539 C CA . GLU A 1 70 ? -15.594 7.047 -6.234 1 96.88 70 GLU A CA 1
ATOM 540 C C . GLU A 1 70 ? -14.117 7.086 -6.621 1 96.88 70 GLU A C 1
ATOM 542 O O . GLU A 1 70 ? -13.336 6.219 -6.219 1 96.88 70 GLU A O 1
ATOM 547 N N . TYR A 1 71 ? -13.727 8.102 -7.422 1 96.81 71 TYR A N 1
ATOM 548 C CA . TYR A 1 71 ? -12.32 8.266 -7.781 1 96.81 71 TYR A CA 1
ATOM 549 C C . TYR A 1 71 ? -11.547 8.969 -6.672 1 96.81 71 TYR A C 1
ATOM 551 O O . TYR A 1 71 ? -10.344 8.773 -6.52 1 96.81 71 TYR A O 1
ATOM 559 N N . THR A 1 72 ? -12.25 9.781 -5.875 1 95.62 72 THR A N 1
ATOM 560 C CA . THR A 1 72 ? -11.555 10.766 -5.047 1 95.62 72 THR A CA 1
ATOM 561 C C . THR A 1 72 ? -11.633 10.383 -3.574 1 95.62 72 THR A C 1
ATOM 563 O O . THR A 1 72 ? -10.656 10.539 -2.836 1 95.62 72 THR A O 1
ATOM 566 N N . ALA A 1 73 ? -12.703 9.852 -3.082 1 94.31 73 ALA A N 1
ATOM 567 C CA . ALA A 1 73 ? -12.93 9.664 -1.651 1 94.31 73 ALA A CA 1
ATOM 568 C C . ALA A 1 73 ? -12.031 8.562 -1.092 1 94.31 73 ALA A C 1
ATOM 570 O O . ALA A 1 73 ? -11.703 7.605 -1.792 1 94.31 73 ALA A O 1
ATOM 571 N N . TYR A 1 74 ? -11.664 8.695 0.16 1 93.69 74 TYR A N 1
ATOM 572 C CA . TYR A 1 74 ? -10.977 7.617 0.866 1 93.69 74 TYR A CA 1
ATOM 573 C C . TYR A 1 74 ? -11.828 6.355 0.895 1 93.69 74 TYR A C 1
ATOM 575 O O . TYR A 1 74 ? -13.055 6.43 1.005 1 93.69 74 TYR A O 1
ATOM 583 N N . ALA A 1 75 ? -11.234 5.234 0.803 1 94.44 75 ALA A N 1
ATOM 584 C CA . ALA A 1 75 ? -11.883 3.986 1.19 1 94.44 75 ALA A CA 1
ATOM 585 C C . ALA A 1 75 ? -11.773 3.756 2.695 1 94.44 75 ALA A C 1
ATOM 587 O O . ALA A 1 75 ? -10.914 4.336 3.359 1 94.44 75 ALA A O 1
ATOM 588 N N . PRO A 1 76 ? -12.711 3.008 3.254 1 92.38 76 PRO A N 1
ATOM 589 C CA . PRO A 1 76 ? -12.453 2.543 4.617 1 92.38 76 PRO A CA 1
ATOM 590 C C . PRO A 1 76 ? -11.141 1.775 4.742 1 92.38 76 PRO A C 1
ATOM 592 O O . PRO A 1 76 ? -10.656 1.208 3.758 1 92.38 76 PRO A O 1
ATOM 595 N N . ILE A 1 77 ? -10.578 1.671 5.895 1 93.19 77 ILE A N 1
ATOM 596 C CA . ILE A 1 77 ? -9.281 1.066 6.145 1 93.19 77 ILE A CA 1
ATOM 597 C C . ILE A 1 77 ? -9.273 -0.374 5.641 1 93.19 77 ILE A C 1
ATOM 599 O O . ILE A 1 77 ? -8.367 -0.777 4.906 1 93.19 77 ILE A O 1
ATOM 603 N N . ALA A 1 78 ? -10.328 -1.172 5.992 1 95.19 78 ALA A N 1
ATOM 604 C CA . ALA A 1 78 ? -10.375 -2.584 5.617 1 95.19 78 ALA A CA 1
ATOM 605 C C . ALA A 1 78 ? -10.773 -2.752 4.152 1 95.19 78 ALA A C 1
ATOM 607 O O . ALA A 1 78 ? -10.617 -3.832 3.582 1 95.19 78 ALA A O 1
ATOM 608 N N . GLY A 1 79 ? -11.297 -1.698 3.516 1 96.38 79 GLY A N 1
ATOM 609 C CA . GLY A 1 79 ? -11.828 -1.759 2.162 1 96.38 79 GLY A CA 1
ATOM 610 C C . GLY A 1 79 ? -13.328 -1.556 2.102 1 96.38 79 GLY A C 1
ATOM 611 O O . GLY A 1 79 ? -14.008 -1.599 3.131 1 96.38 79 GLY A O 1
ATOM 612 N N . LEU A 1 80 ? -13.828 -1.252 0.924 1 97.31 80 LEU A N 1
ATOM 613 C CA . LEU A 1 80 ? -15.273 -1.122 0.733 1 97.31 80 LEU A CA 1
ATOM 614 C C . LEU A 1 80 ? -15.984 -2.422 1.09 1 97.31 80 LEU A C 1
ATOM 616 O O . LEU A 1 80 ? -15.594 -3.496 0.626 1 97.31 80 LEU A O 1
ATOM 620 N N . PRO A 1 81 ? -17.047 -2.338 1.894 1 97.06 81 PRO A N 1
ATOM 621 C CA . PRO A 1 81 ? -17.766 -3.561 2.266 1 97.06 81 PRO A CA 1
ATOM 622 C C . PRO A 1 81 ? -18.234 -4.363 1.054 1 97.06 81 PRO A C 1
ATOM 624 O O . PRO A 1 81 ? -18.109 -5.59 1.034 1 97.06 81 PRO A O 1
ATOM 627 N N . GLU A 1 82 ? -18.75 -3.654 0.039 1 98.38 82 GLU A N 1
ATOM 628 C CA . GLU A 1 82 ? -19.234 -4.328 -1.161 1 98.38 82 GLU A CA 1
ATOM 629 C C . GLU A 1 82 ? -18.094 -5.012 -1.909 1 98.38 82 GLU A C 1
ATOM 631 O O . GLU A 1 82 ? -18.281 -6.062 -2.523 1 98.38 82 GLU A O 1
ATOM 636 N N . PHE A 1 83 ? -16.953 -4.484 -1.871 1 98.69 83 PHE A N 1
ATOM 637 C CA . PHE A 1 83 ? -15.773 -5.09 -2.48 1 98.69 83 PHE A CA 1
ATOM 638 C C . PHE A 1 83 ? -15.367 -6.355 -1.736 1 98.69 83 PHE A C 1
ATOM 640 O O . PHE A 1 83 ? -15.055 -7.371 -2.357 1 98.69 83 PHE A O 1
ATOM 647 N N . LEU A 1 84 ? -15.297 -6.258 -0.409 1 98.75 84 LEU A N 1
ATOM 648 C CA . LEU A 1 84 ? -14.891 -7.41 0.387 1 98.75 84 LEU A CA 1
ATOM 649 C C . LEU A 1 84 ? -15.805 -8.602 0.131 1 98.75 84 LEU A C 1
ATOM 651 O O . LEU A 1 84 ? -15.336 -9.734 0.005 1 98.75 84 LEU A O 1
ATOM 655 N N . GLU A 1 85 ? -17.062 -8.328 0.022 1 98.56 85 GLU A N 1
ATOM 656 C CA . GLU A 1 85 ? -18.016 -9.383 -0.304 1 98.56 85 GLU A CA 1
ATOM 657 C C . GLU A 1 85 ? -17.797 -9.914 -1.717 1 98.56 85 GLU A C 1
ATOM 659 O O . GLU A 1 85 ? -17.828 -11.125 -1.942 1 98.56 85 GLU A O 1
ATOM 664 N N . ALA A 1 86 ? -17.594 -9.016 -2.646 1 98.75 86 ALA A N 1
ATOM 665 C CA . ALA A 1 86 ? -17.359 -9.398 -4.039 1 98.75 86 ALA A CA 1
ATOM 666 C C . ALA A 1 86 ? -16.094 -10.234 -4.176 1 98.75 86 ALA A C 1
ATOM 668 O O . ALA A 1 86 ? -16.062 -11.195 -4.949 1 98.75 86 ALA A O 1
ATOM 669 N N . ALA A 1 87 ? -15.078 -9.875 -3.457 1 98.62 87 ALA A N 1
ATOM 670 C CA . ALA A 1 87 ? -13.82 -10.617 -3.494 1 98.62 87 ALA A CA 1
ATOM 671 C C . ALA A 1 87 ? -14.008 -12.047 -3.002 1 98.62 87 ALA A C 1
ATOM 673 O O . ALA A 1 87 ? -13.477 -12.984 -3.592 1 98.62 87 ALA A O 1
ATOM 674 N N . GLN A 1 88 ? -14.766 -12.211 -1.889 1 98.75 88 GLN A N 1
ATOM 675 C CA . GLN A 1 88 ? -15.055 -13.555 -1.389 1 98.75 88 GLN A CA 1
ATOM 676 C C . GLN A 1 88 ? -15.828 -14.367 -2.422 1 98.75 88 GLN A C 1
ATOM 678 O O . GLN A 1 88 ? -15.484 -15.523 -2.689 1 98.75 88 GLN A O 1
ATOM 683 N N . LYS A 1 89 ? -16.812 -13.719 -3.016 1 98.38 89 LYS A N 1
ATOM 684 C CA . LYS A 1 89 ? -17.656 -14.391 -3.998 1 98.38 89 LYS A CA 1
ATOM 685 C C . LYS A 1 89 ? -16.828 -14.867 -5.195 1 98.38 89 LYS A C 1
ATOM 687 O O . LYS A 1 89 ? -16.969 -16 -5.637 1 98.38 89 LYS A O 1
ATOM 692 N N . GLU A 1 90 ? -16.016 -14.023 -5.719 1 98.19 90 GLU A N 1
ATOM 693 C CA . GLU A 1 90 ? -15.242 -14.352 -6.91 1 98.19 90 GLU A CA 1
ATOM 694 C C . GLU A 1 90 ? -14.102 -15.312 -6.578 1 98.19 90 GLU A C 1
ATOM 696 O O . GLU A 1 90 ? -13.742 -16.156 -7.398 1 98.19 90 GLU A O 1
ATOM 701 N N . CYS A 1 91 ? -13.562 -15.188 -5.379 1 98.62 91 CYS A N 1
ATOM 702 C CA . CYS A 1 91 ? -12.477 -16.062 -4.969 1 98.62 91 CYS A CA 1
ATOM 703 C C . CYS A 1 91 ? -12.953 -17.516 -4.859 1 98.62 91 CYS A C 1
ATOM 705 O O . CYS A 1 91 ? -12.289 -18.422 -5.348 1 98.62 91 CYS A O 1
ATOM 707 N N . PHE A 1 92 ? -14.148 -17.703 -4.301 1 98.75 92 PHE A N 1
ATOM 708 C CA . PHE A 1 92 ? -14.586 -19.047 -3.982 1 98.75 92 PHE A CA 1
ATOM 709 C C . PHE A 1 92 ? -15.492 -19.594 -5.078 1 98.75 92 PHE A C 1
ATOM 711 O O . PHE A 1 92 ? -15.617 -20.812 -5.238 1 98.75 92 PHE A O 1
ATOM 718 N N . GLY A 1 93 ? -16.172 -18.688 -5.859 1 97.94 93 GLY A N 1
ATOM 719 C CA . GLY A 1 93 ? -17.203 -19.156 -6.762 1 97.94 93 GLY A CA 1
ATOM 720 C C . GLY A 1 93 ? -18.25 -20.016 -6.066 1 97.94 93 GLY A C 1
ATOM 721 O O . GLY A 1 93 ? -18.812 -19.609 -5.047 1 97.94 93 GLY A O 1
ATOM 722 N N . GLU A 1 94 ? -18.469 -21.172 -6.602 1 98 94 GLU A N 1
ATOM 723 C CA . GLU A 1 94 ? -19.453 -22.094 -6.047 1 98 94 GLU A CA 1
ATOM 724 C C . GLU A 1 94 ? -18.875 -22.922 -4.914 1 98 94 GLU A C 1
ATOM 726 O O . GLU A 1 94 ? -19.547 -23.781 -4.348 1 98 94 GLU A O 1
ATOM 731 N N . SER A 1 95 ? -17.672 -22.641 -4.531 1 98.69 95 SER A N 1
ATOM 732 C CA . SER A 1 95 ? -16.938 -23.516 -3.615 1 98.69 95 SER A CA 1
ATOM 733 C C . SER A 1 95 ? -16.656 -22.812 -2.289 1 98.69 95 SER A C 1
ATOM 735 O O . SER A 1 95 ? -15.625 -23.062 -1.665 1 98.69 95 SER A O 1
ATOM 737 N N . ARG A 1 96 ? -17.484 -21.891 -1.843 1 98.38 96 ARG A N 1
ATOM 738 C CA . ARG A 1 96 ? -17.328 -21.219 -0.562 1 98.38 96 ARG A CA 1
ATOM 739 C C . ARG A 1 96 ? -17.297 -22.219 0.588 1 98.38 96 ARG A C 1
ATOM 741 O O . ARG A 1 96 ? -18.219 -23.016 0.741 1 98.38 96 ARG A O 1
ATOM 748 N N . PRO A 1 97 ? -16.281 -22.234 1.311 1 98.56 97 PRO A N 1
ATOM 749 C CA . PRO A 1 97 ? -16.219 -23.172 2.434 1 98.56 97 PRO A CA 1
ATOM 750 C C . PRO A 1 97 ? -17.203 -22.828 3.547 1 98.56 97 PRO A C 1
ATOM 752 O O . PRO A 1 97 ? -17.547 -21.656 3.727 1 98.56 97 PRO A O 1
ATOM 755 N N . ASP A 1 98 ? -17.672 -23.875 4.324 1 98.25 98 ASP A N 1
ATOM 756 C CA . ASP A 1 98 ? -18.5 -23.688 5.508 1 98.25 98 ASP A CA 1
ATOM 757 C C . ASP A 1 98 ? -17.672 -23.281 6.715 1 98.25 98 ASP A C 1
ATOM 759 O O . ASP A 1 98 ? -17.219 -24.125 7.48 1 98.25 98 ASP A O 1
ATOM 763 N N . ALA A 1 99 ? -17.5 -21.984 6.898 1 98.56 99 ALA A N 1
ATOM 764 C CA . ALA A 1 99 ? -16.625 -21.406 7.914 1 98.56 99 ALA A CA 1
ATOM 765 C C . ALA A 1 99 ? -16.922 -19.938 8.148 1 98.56 99 ALA A C 1
ATOM 767 O O . ALA A 1 99 ? -17.75 -19.344 7.441 1 98.56 99 ALA A O 1
ATOM 768 N N . PHE A 1 100 ? -16.406 -19.375 9.289 1 98.44 100 PHE A N 1
ATOM 769 C CA . PHE A 1 100 ? -16.359 -17.922 9.398 1 98.44 100 PHE A CA 1
ATOM 770 C C . PHE A 1 100 ? -15.367 -17.344 8.398 1 98.44 100 PHE A C 1
ATOM 772 O O . PHE A 1 100 ? -14.219 -17.781 8.328 1 98.44 100 PHE A O 1
ATOM 779 N N . ILE A 1 101 ? -15.867 -16.438 7.527 1 98.75 101 ILE A N 1
ATOM 780 C CA . ILE A 1 101 ? -15.039 -15.852 6.477 1 98.75 101 ILE A CA 1
ATOM 781 C C . ILE A 1 101 ? -15.047 -14.328 6.59 1 98.75 101 ILE A C 1
ATOM 783 O O . ILE A 1 101 ? -16.109 -13.719 6.711 1 98.75 101 ILE A O 1
ATOM 787 N N . SER A 1 102 ? -13.891 -13.688 6.609 1 98.62 102 SER A N 1
ATOM 788 C CA . SER A 1 102 ? -13.711 -12.234 6.551 1 98.62 102 SER A CA 1
ATOM 789 C C . SER A 1 102 ? -12.609 -11.859 5.562 1 98.62 102 SER A C 1
ATOM 791 O O . SER A 1 102 ? -11.781 -12.688 5.199 1 98.62 102 SER A O 1
ATOM 793 N N . ALA A 1 103 ? -12.695 -10.688 5.094 1 98.81 103 ALA A N 1
ATOM 794 C CA . ALA A 1 103 ? -11.703 -10.219 4.137 1 98.81 103 ALA A CA 1
ATOM 795 C C . ALA A 1 103 ? -11.219 -8.82 4.496 1 98.81 103 ALA A C 1
ATOM 797 O O . ALA A 1 103 ? -11.938 -8.047 5.133 1 98.81 103 ALA A O 1
ATOM 798 N N . VAL A 1 104 ? -10.023 -8.484 4.137 1 98.56 104 VAL A N 1
ATOM 799 C CA . VAL A 1 104 ? -9.422 -7.156 4.207 1 98.56 104 VAL A CA 1
ATOM 800 C C . VAL A 1 104 ? -8.766 -6.816 2.869 1 98.56 104 VAL A C 1
ATOM 802 O O . VAL A 1 104 ? -8.078 -7.652 2.281 1 98.56 104 VAL A O 1
ATOM 805 N N . ALA A 1 105 ? -9.047 -5.598 2.35 1 98.69 105 ALA A N 1
ATOM 806 C CA . ALA A 1 105 ? -8.414 -5.16 1.108 1 98.69 105 ALA A CA 1
ATOM 807 C C . ALA A 1 105 ? -6.914 -4.953 1.304 1 98.69 105 ALA A C 1
ATOM 809 O O . ALA A 1 105 ? -6.48 -4.461 2.348 1 98.69 105 ALA A O 1
ATOM 810 N N . THR A 1 106 ? -6.152 -5.289 0.327 1 98.62 106 THR A N 1
ATOM 811 C CA . THR A 1 106 ? -4.703 -5.18 0.406 1 98.62 106 THR A CA 1
ATOM 812 C C . THR A 1 106 ? -4.129 -4.609 -0.89 1 98.62 106 THR A C 1
ATOM 814 O O . THR A 1 106 ? -4.832 -4.531 -1.9 1 98.62 106 THR A O 1
ATOM 817 N N . ALA A 1 107 ? -2.896 -4.18 -0.859 1 97.88 107 ALA A N 1
ATOM 818 C CA . ALA A 1 107 ? -2.201 -3.691 -2.047 1 97.88 107 ALA A CA 1
ATOM 819 C C . ALA A 1 107 ? -1.812 -4.848 -2.967 1 97.88 107 ALA A C 1
ATOM 821 O O . ALA A 1 107 ? -0.654 -5.266 -2.992 1 97.88 107 ALA A O 1
ATOM 822 N N . GLY A 1 108 ? -2.775 -5.277 -3.746 1 96.75 108 GLY A N 1
ATOM 823 C CA . GLY A 1 108 ? -2.561 -6.473 -4.551 1 96.75 108 GLY A CA 1
ATOM 824 C C . GLY A 1 108 ? -2.355 -7.723 -3.717 1 96.75 108 GLY A C 1
ATOM 825 O O . GLY A 1 108 ? -2.664 -7.738 -2.523 1 96.75 108 GLY A O 1
ATOM 826 N N . GLY A 1 109 ? -1.983 -8.766 -4.426 1 96.62 109 GLY A N 1
ATOM 827 C CA . GLY A 1 109 ? -1.639 -9.992 -3.719 1 96.62 109 GLY A CA 1
ATOM 828 C C . GLY A 1 109 ? -0.426 -9.836 -2.82 1 96.62 109 GLY A C 1
ATOM 829 O O . GLY A 1 109 ? -0.357 -10.453 -1.753 1 96.62 109 GLY A O 1
ATOM 830 N N . THR A 1 110 ? 0.516 -8.969 -3.211 1 97.44 110 THR A N 1
ATOM 831 C CA . THR A 1 110 ? 1.729 -8.719 -2.439 1 97.44 110 THR A CA 1
ATOM 832 C C . THR A 1 110 ? 1.385 -8.234 -1.034 1 97.44 110 THR A C 1
ATOM 834 O O . THR A 1 110 ? 1.973 -8.695 -0.053 1 97.44 110 THR A O 1
ATOM 837 N N . GLY A 1 111 ? 0.437 -7.301 -0.965 1 98.38 111 GLY A N 1
ATOM 838 C CA . GLY A 1 111 ? 0.036 -6.797 0.34 1 98.38 111 GLY A CA 1
ATOM 839 C C . GLY A 1 111 ? -0.539 -7.875 1.242 1 98.38 111 GLY A C 1
ATOM 840 O O . GLY A 1 111 ? -0.365 -7.828 2.461 1 98.38 111 GLY A O 1
ATOM 841 N N . GLY A 1 112 ? -1.315 -8.797 0.647 1 98.69 112 GLY A N 1
ATOM 842 C CA . GLY A 1 112 ? -1.835 -9.922 1.415 1 98.69 112 GLY A CA 1
ATOM 843 C C . GLY A 1 112 ? -0.746 -10.789 2.008 1 98.69 112 GLY A C 1
ATOM 844 O O . GLY A 1 112 ? -0.815 -11.172 3.18 1 98.69 112 GLY A O 1
ATOM 845 N N . ILE A 1 113 ? 0.278 -11.109 1.21 1 98.81 113 ILE A N 1
ATOM 846 C CA . ILE A 1 113 ? 1.394 -11.93 1.675 1 98.81 113 ILE A CA 1
ATOM 847 C C . ILE A 1 113 ? 2.191 -11.156 2.727 1 98.81 113 ILE A C 1
ATOM 849 O O . ILE A 1 113 ? 2.67 -11.742 3.701 1 98.81 113 ILE A O 1
ATOM 853 N N . HIS A 1 114 ? 2.363 -9.875 2.506 1 98.75 114 HIS A N 1
ATOM 854 C CA . HIS A 1 114 ? 3.029 -9.031 3.49 1 98.75 114 HIS A CA 1
ATOM 855 C C . HIS A 1 114 ? 2.354 -9.133 4.852 1 98.75 114 HIS A C 1
ATOM 857 O O . HIS A 1 114 ? 3.016 -9.375 5.863 1 98.75 114 HIS A O 1
ATOM 863 N N . HIS A 1 115 ? 1.012 -8.875 4.918 1 98.69 115 HIS A N 1
ATOM 864 C CA . HIS A 1 115 ? 0.264 -8.953 6.168 1 98.69 115 HIS A CA 1
ATOM 865 C C . HIS A 1 115 ? 0.352 -10.352 6.777 1 98.69 115 HIS A C 1
ATOM 867 O O . HIS A 1 115 ? 0.436 -10.492 7.996 1 98.69 115 HIS A O 1
ATOM 873 N N . LEU A 1 116 ? 0.289 -11.383 5.898 1 98.81 116 LEU A N 1
ATOM 874 C CA . LEU A 1 116 ? 0.385 -12.773 6.34 1 98.81 116 LEU A CA 1
ATOM 875 C C . LEU A 1 116 ? 1.681 -13.008 7.105 1 98.81 116 LEU A C 1
ATOM 877 O O . LEU A 1 116 ? 1.657 -13.516 8.227 1 98.81 116 LEU A O 1
ATOM 881 N N . VAL A 1 117 ? 2.803 -12.648 6.516 1 98.75 117 VAL A N 1
ATOM 882 C CA . VAL A 1 117 ? 4.113 -12.852 7.125 1 98.75 117 VAL A CA 1
ATOM 883 C C . VAL A 1 117 ? 4.23 -12 8.391 1 98.75 117 VAL A C 1
ATOM 885 O O . VAL A 1 117 ? 4.684 -12.484 9.43 1 98.75 117 VAL A O 1
ATOM 888 N N . HIS A 1 118 ? 3.758 -10.805 8.328 1 98.5 118 HIS A N 1
ATOM 889 C CA . HIS A 1 118 ? 3.912 -9.852 9.414 1 98.5 118 HIS A CA 1
ATOM 890 C C . HIS A 1 118 ? 3.09 -10.266 10.633 1 98.5 118 HIS A C 1
ATOM 892 O O . HIS A 1 118 ? 3.594 -10.25 11.758 1 98.5 118 HIS A O 1
ATOM 898 N N . ASN A 1 119 ? 1.858 -10.594 10.477 1 98.5 119 ASN A N 1
ATOM 899 C CA . ASN A 1 119 ? 0.936 -10.734 11.594 1 98.5 119 ASN A CA 1
ATOM 900 C C . ASN A 1 119 ? 0.908 -12.164 12.125 1 98.5 119 ASN A C 1
ATOM 902 O O . ASN A 1 119 ? 0.413 -12.414 13.227 1 98.5 119 ASN A O 1
ATOM 906 N N . TYR A 1 120 ? 1.466 -13.148 11.359 1 98.75 120 TYR A N 1
ATOM 907 C CA . TYR A 1 120 ? 1.271 -14.531 11.797 1 98.75 120 TYR A CA 1
ATOM 908 C C . TYR A 1 120 ? 2.609 -15.219 12.031 1 98.75 120 TYR A C 1
ATOM 910 O O . TYR A 1 120 ? 2.658 -16.422 12.266 1 98.75 120 TYR A O 1
ATOM 918 N N . THR A 1 121 ? 3.688 -14.516 11.922 1 98.5 121 THR A N 1
ATOM 919 C CA . THR A 1 121 ? 5.008 -14.992 12.328 1 98.5 121 THR A CA 1
ATOM 920 C C . THR A 1 121 ? 5.719 -13.945 13.188 1 98.5 121 THR A C 1
ATOM 922 O O . THR A 1 121 ? 5.434 -12.75 13.086 1 98.5 121 THR A O 1
ATOM 925 N N . ASN A 1 122 ? 6.574 -14.406 14.07 1 97.44 122 ASN A N 1
ATOM 926 C CA . ASN A 1 122 ? 7.453 -13.539 14.844 1 97.44 122 ASN A CA 1
ATOM 927 C C . ASN A 1 122 ? 8.773 -13.289 14.125 1 97.44 122 ASN A C 1
ATOM 929 O O . ASN A 1 122 ? 9.156 -14.055 13.234 1 97.44 122 ASN A O 1
ATOM 933 N N . PRO A 1 123 ? 9.492 -12.156 14.477 1 95.31 123 PRO A N 1
ATOM 934 C CA . PRO A 1 123 ? 10.852 -12.016 13.945 1 95.31 123 PRO A CA 1
ATOM 935 C C . PRO A 1 123 ? 11.695 -13.281 14.133 1 95.31 123 PRO A C 1
ATOM 937 O O . PRO A 1 123 ? 11.617 -13.93 15.18 1 95.31 123 PRO A O 1
ATOM 940 N N . GLU A 1 124 ? 12.406 -13.703 13.047 1 96.88 124 GLU A N 1
ATOM 941 C CA . GLU A 1 124 ? 13.312 -14.844 13.008 1 96.88 124 GLU A CA 1
ATOM 942 C C . GLU A 1 124 ? 12.555 -16.141 12.742 1 96.88 124 GLU A C 1
ATOM 944 O O . GLU A 1 124 ? 13.164 -17.188 12.531 1 96.88 124 GLU A O 1
ATOM 949 N N . ASP A 1 125 ? 11.188 -16.125 12.734 1 98.5 125 ASP A N 1
ATOM 950 C CA . ASP A 1 125 ? 10.43 -17.297 12.32 1 98.5 125 ASP A CA 1
ATOM 951 C C . ASP A 1 125 ? 10.672 -17.625 10.844 1 98.5 125 ASP A C 1
ATOM 953 O O . ASP A 1 125 ? 11.156 -16.766 10.094 1 98.5 125 ASP A O 1
ATOM 957 N N . THR A 1 126 ? 10.383 -18.844 10.484 1 98.75 126 THR A N 1
ATOM 958 C CA . THR A 1 126 ? 10.523 -19.328 9.117 1 98.75 126 THR A CA 1
ATOM 959 C C . THR A 1 126 ? 9.164 -19.531 8.469 1 98.75 126 THR A C 1
ATOM 961 O O . THR A 1 126 ? 8.258 -20.109 9.07 1 98.75 126 THR A O 1
ATOM 964 N N . VAL A 1 127 ? 8.984 -18.984 7.305 1 98.94 127 VAL A N 1
ATOM 965 C CA . VAL A 1 127 ? 7.859 -19.297 6.434 1 98.94 127 VAL A CA 1
ATOM 966 C C . VAL A 1 127 ? 8.273 -20.359 5.414 1 98.94 127 VAL A C 1
ATOM 968 O O . VAL A 1 127 ? 9.391 -20.344 4.902 1 98.94 127 VAL A O 1
ATOM 971 N N . LEU A 1 128 ? 7.402 -21.328 5.152 1 98.94 128 LEU A N 1
ATOM 972 C CA . LEU A 1 128 ? 7.734 -22.438 4.266 1 98.94 128 LEU A CA 1
ATOM 973 C C . LEU A 1 128 ? 6.945 -22.359 2.963 1 98.94 128 LEU A C 1
ATOM 975 O O . LEU A 1 128 ? 5.746 -22.062 2.979 1 98.94 128 LEU A O 1
ATOM 979 N N . THR A 1 129 ? 7.598 -22.5 1.798 1 98.88 129 THR A N 1
ATOM 980 C CA . THR A 1 129 ? 6.961 -22.609 0.49 1 98.88 129 THR A CA 1
ATOM 981 C C . THR A 1 129 ? 7.734 -23.562 -0.408 1 98.88 129 THR A C 1
ATOM 983 O O . THR A 1 129 ? 8.727 -24.156 0.017 1 98.88 129 THR A O 1
ATOM 986 N N . ALA A 1 130 ? 7.238 -23.859 -1.603 1 98.5 130 ALA A N 1
ATOM 987 C CA . ALA A 1 130 ? 7.922 -24.703 -2.574 1 98.5 130 ALA A CA 1
ATOM 988 C C . ALA A 1 130 ? 9.141 -24 -3.154 1 98.5 130 ALA A C 1
ATOM 990 O O . ALA A 1 130 ? 9.234 -22.781 -3.117 1 98.5 130 ALA A O 1
ATOM 991 N N . ASP A 1 131 ? 10.109 -24.781 -3.676 1 97.88 131 ASP A N 1
ATOM 992 C CA . ASP A 1 131 ? 11.359 -24.219 -4.184 1 97.88 131 ASP A CA 1
ATOM 993 C C . ASP A 1 131 ? 11.133 -23.469 -5.496 1 97.88 131 ASP A C 1
ATOM 995 O O . ASP A 1 131 ? 11.969 -22.672 -5.914 1 97.88 131 ASP A O 1
ATOM 999 N N . TRP A 1 132 ? 10.094 -23.781 -6.23 1 97.31 132 TRP A N 1
ATOM 1000 C CA . TRP A 1 132 ? 9.625 -22.969 -7.344 1 97.31 132 TRP A CA 1
ATOM 1001 C C . TRP A 1 132 ? 8.602 -21.938 -6.867 1 97.31 132 TRP A C 1
ATOM 1003 O O . TRP A 1 132 ? 7.426 -22.266 -6.684 1 97.31 132 TRP A O 1
ATOM 1013 N N . TYR A 1 133 ? 9.078 -20.766 -6.586 1 96.5 133 TYR A N 1
ATOM 1014 C CA . TYR A 1 133 ? 8.203 -19.75 -5.996 1 96.5 133 TYR A CA 1
ATOM 1015 C C . TYR A 1 133 ? 8.469 -18.391 -6.605 1 96.5 133 TYR A C 1
ATOM 1017 O O . TYR A 1 133 ? 9.5 -18.172 -7.25 1 96.5 133 TYR A O 1
ATOM 1025 N N . TRP A 1 134 ? 7.531 -17.516 -6.473 1 93.88 134 TRP A N 1
ATOM 1026 C CA . TRP A 1 134 ? 7.668 -16.109 -6.824 1 93.88 134 TRP A CA 1
ATOM 1027 C C . TRP A 1 134 ? 8.719 -15.43 -5.953 1 93.88 134 TRP A C 1
ATOM 1029 O O . TRP A 1 134 ? 8.586 -15.375 -4.73 1 93.88 134 TRP A O 1
ATOM 1039 N N . GLY A 1 135 ? 9.773 -14.828 -6.496 1 91.62 135 GLY A N 1
ATOM 1040 C CA . GLY A 1 135 ? 10.961 -14.336 -5.812 1 91.62 135 GLY A CA 1
ATOM 1041 C C . GLY A 1 135 ? 10.648 -13.328 -4.727 1 91.62 135 GLY A C 1
ATOM 1042 O O . GLY A 1 135 ? 11.352 -13.258 -3.715 1 91.62 135 GLY A O 1
ATOM 1043 N N . ALA A 1 136 ? 9.602 -12.633 -4.789 1 92.69 136 ALA A N 1
ATOM 1044 C CA . ALA A 1 136 ? 9.266 -11.578 -3.834 1 92.69 136 ALA A CA 1
ATOM 1045 C C . ALA A 1 136 ? 8.945 -12.156 -2.463 1 92.69 136 ALA A C 1
ATOM 1047 O O . ALA A 1 136 ? 9.016 -11.461 -1.45 1 92.69 136 ALA A O 1
ATOM 1048 N N . TYR A 1 137 ? 8.57 -13.492 -2.398 1 96.94 137 TYR A N 1
ATOM 1049 C CA . TYR A 1 137 ? 8.359 -14.102 -1.089 1 96.94 137 TYR A CA 1
ATOM 1050 C C . TYR A 1 137 ? 9.578 -13.914 -0.197 1 96.94 137 TYR A C 1
ATOM 1052 O O . TYR A 1 137 ? 9.445 -13.602 0.99 1 96.94 137 TYR A O 1
ATOM 1060 N N . GLU A 1 138 ? 10.719 -14.125 -0.832 1 95.62 138 GLU A N 1
ATOM 1061 C CA . GLU A 1 138 ? 11.961 -13.984 -0.081 1 95.62 138 GLU A CA 1
ATOM 1062 C C . GLU A 1 138 ? 12.18 -12.547 0.382 1 95.62 138 GLU A C 1
ATOM 1064 O O . GLU A 1 138 ? 12.625 -12.312 1.506 1 95.62 138 GLU A O 1
ATOM 1069 N N . GLN A 1 139 ? 11.914 -11.609 -0.436 1 94.44 139 GLN A N 1
ATOM 1070 C CA . GLN A 1 139 ? 12.062 -10.195 -0.087 1 94.44 139 GLN A CA 1
ATOM 1071 C C . GLN A 1 139 ? 11.094 -9.805 1.023 1 94.44 139 GLN A C 1
ATOM 1073 O O . GLN A 1 139 ? 11.453 -9.055 1.933 1 94.44 139 GLN A O 1
ATOM 1078 N N . ILE A 1 140 ? 9.859 -10.273 0.941 1 97.56 140 ILE A N 1
ATOM 1079 C CA . ILE A 1 140 ? 8.844 -9.977 1.945 1 97.56 140 ILE A CA 1
ATOM 1080 C C . ILE A 1 140 ? 9.281 -10.539 3.297 1 97.56 140 ILE A C 1
ATOM 1082 O O . ILE A 1 140 ? 9.242 -9.836 4.309 1 97.56 140 ILE A O 1
ATOM 1086 N N . CYS A 1 141 ? 9.711 -11.812 3.309 1 98.06 141 CYS A N 1
ATOM 1087 C CA . CYS A 1 141 ? 10.172 -12.414 4.551 1 98.06 141 CYS A CA 1
ATOM 1088 C C . CYS A 1 141 ? 11.391 -11.672 5.094 1 98.06 141 CYS A C 1
ATOM 1090 O O . CYS A 1 141 ? 11.406 -11.273 6.258 1 98.06 141 CYS A O 1
ATOM 1092 N N . GLY A 1 142 ? 12.375 -11.453 4.246 1 96 142 GLY A N 1
ATOM 1093 C CA . GLY A 1 142 ? 13.617 -10.828 4.668 1 96 142 GLY A CA 1
ATOM 1094 C C . GLY A 1 142 ? 13.43 -9.422 5.203 1 96 142 GLY A C 1
ATOM 1095 O O . GLY A 1 142 ? 14 -9.062 6.234 1 96 142 GLY A O 1
ATOM 1096 N N . ASP A 1 143 ? 12.633 -8.625 4.516 1 96.12 143 ASP A N 1
ATOM 1097 C CA . ASP A 1 143 ? 12.414 -7.238 4.922 1 96.12 143 ASP A CA 1
ATOM 1098 C C . ASP A 1 143 ? 11.688 -7.164 6.262 1 96.12 143 ASP A C 1
ATOM 1100 O O . ASP A 1 143 ? 11.766 -6.152 6.961 1 96.12 143 ASP A O 1
ATOM 1104 N N . ASN A 1 144 ? 10.953 -8.18 6.637 1 93.62 144 ASN A N 1
ATOM 1105 C CA . ASN A 1 144 ? 10.227 -8.258 7.898 1 93.62 144 ASN A CA 1
ATOM 1106 C C . ASN A 1 144 ? 10.992 -9.078 8.938 1 93.62 144 ASN A C 1
ATOM 1108 O O . ASN A 1 144 ? 10.414 -9.508 9.938 1 93.62 144 ASN A O 1
ATOM 1112 N N . HIS A 1 145 ? 12.258 -9.375 8.68 1 94.94 145 HIS A N 1
ATOM 1113 C CA . HIS A 1 145 ? 13.141 -10.086 9.594 1 94.94 145 HIS A CA 1
ATOM 1114 C C . HIS A 1 145 ? 12.664 -11.508 9.836 1 94.94 145 HIS A C 1
ATOM 1116 O O . HIS A 1 145 ? 12.664 -11.992 10.969 1 94.94 145 HIS A O 1
ATOM 1122 N N . ARG A 1 146 ? 12.07 -12.078 8.852 1 98 146 ARG A N 1
ATOM 1123 C CA . ARG A 1 146 ? 11.711 -13.492 8.836 1 98 146 ARG A CA 1
ATOM 1124 C C . ARG A 1 146 ? 12.547 -14.266 7.824 1 98 146 ARG A C 1
ATOM 1126 O O . ARG A 1 146 ? 13.25 -13.664 7.004 1 98 146 ARG A O 1
ATOM 1133 N N . HIS A 1 147 ? 12.516 -15.547 7.879 1 98.38 147 HIS A N 1
ATOM 1134 C CA . HIS A 1 147 ? 13.219 -16.406 6.934 1 98.38 147 HIS A CA 1
ATOM 1135 C C . HIS A 1 147 ? 12.242 -17.125 6.008 1 98.38 147 HIS A C 1
ATOM 1137 O O . HIS A 1 147 ? 11.102 -17.391 6.391 1 98.38 147 HIS A O 1
ATOM 1143 N N . LEU A 1 148 ? 12.664 -17.359 4.801 1 98.69 148 LEU A N 1
ATOM 1144 C CA . LEU A 1 148 ? 11.961 -18.234 3.877 1 98.69 148 LEU A CA 1
ATOM 1145 C C . LEU A 1 148 ? 12.734 -19.531 3.658 1 98.69 148 LEU A C 1
ATOM 1147 O O . LEU A 1 148 ? 13.93 -19.5 3.355 1 98.69 148 LEU A O 1
ATOM 1151 N N . GLU A 1 149 ? 12.125 -20.625 3.883 1 98.75 149 GLU A N 1
ATOM 1152 C CA . GLU A 1 149 ? 12.68 -21.922 3.521 1 98.75 149 GLU A CA 1
ATOM 1153 C C . GLU A 1 149 ? 11.805 -22.641 2.49 1 98.75 149 GLU A C 1
ATOM 1155 O O . GLU A 1 149 ? 10.633 -22.281 2.322 1 98.75 149 GLU A O 1
ATOM 1160 N N . THR A 1 150 ? 12.398 -23.594 1.771 1 98.69 150 THR A N 1
ATOM 1161 C CA . THR A 1 150 ? 11.664 -24.25 0.686 1 98.69 150 THR A CA 1
ATOM 1162 C C . THR A 1 150 ? 11.773 -25.766 0.79 1 98.69 150 THR A C 1
ATOM 1164 O O . THR A 1 150 ? 12.633 -26.281 1.504 1 98.69 150 THR A O 1
ATOM 1167 N N . TYR A 1 151 ? 10.852 -26.438 0.222 1 98.75 151 TYR A N 1
ATOM 1168 C CA . TYR A 1 151 ? 10.875 -27.859 -0.082 1 98.75 151 TYR A CA 1
ATOM 1169 C C . TYR A 1 151 ? 10.781 -28.109 -1.585 1 98.75 151 TYR A C 1
ATOM 1171 O O . TYR A 1 151 ? 10.242 -27.266 -2.32 1 98.75 151 TYR A O 1
ATOM 1179 N N . PRO A 1 152 ? 11.328 -29.219 -2.07 1 98.31 152 PRO A N 1
ATOM 1180 C CA . PRO A 1 152 ? 11.156 -29.5 -3.498 1 98.31 152 PRO A CA 1
ATOM 1181 C C . PRO A 1 152 ? 9.688 -29.688 -3.889 1 98.31 152 PRO A C 1
ATOM 1183 O O . PRO A 1 152 ? 9.016 -30.594 -3.365 1 98.31 152 PRO A O 1
ATOM 1186 N N . LEU A 1 153 ? 9.234 -28.906 -4.781 1 98.38 153 LEU A N 1
ATOM 1187 C CA . LEU A 1 153 ? 7.844 -28.953 -5.219 1 98.38 153 LEU A CA 1
ATOM 1188 C C . LEU A 1 153 ? 7.52 -30.281 -5.875 1 98.38 153 LEU A C 1
ATOM 1190 O O . LEU A 1 153 ? 6.438 -30.844 -5.66 1 98.38 153 LEU A O 1
ATOM 1194 N N . PHE A 1 154 ? 8.453 -30.797 -6.648 1 98.06 154 PHE A N 1
ATOM 1195 C CA . PHE A 1 154 ? 8.18 -31.969 -7.477 1 98.06 154 PHE A CA 1
ATOM 1196 C C . PHE A 1 154 ? 8.945 -33.188 -6.969 1 98.06 154 PHE A C 1
ATOM 1198 O O . PHE A 1 154 ? 10.094 -33.062 -6.535 1 98.06 154 PHE A O 1
ATOM 1205 N N . ASP A 1 155 ? 8.328 -34.344 -7.047 1 97.88 155 ASP A N 1
ATOM 1206 C CA . ASP A 1 155 ? 9.039 -35.625 -6.887 1 97.88 155 ASP A CA 1
ATOM 1207 C C . ASP A 1 155 ? 9.633 -36.094 -8.211 1 97.88 155 ASP A C 1
ATOM 1209 O O . ASP A 1 155 ? 9.656 -35.344 -9.188 1 97.88 155 ASP A O 1
ATOM 1213 N N . GLU A 1 156 ? 10.133 -37.25 -8.266 1 96.19 156 GLU A N 1
ATOM 1214 C CA . GLU A 1 156 ? 10.82 -37.781 -9.453 1 96.19 156 GLU A CA 1
ATOM 1215 C C . GLU A 1 156 ? 9.859 -37.875 -10.641 1 96.19 156 GLU A C 1
ATOM 1217 O O . GLU A 1 156 ? 10.289 -37.812 -11.789 1 96.19 156 GLU A O 1
ATOM 1222 N N . LYS A 1 157 ? 8.656 -38.031 -10.328 1 96.94 157 LYS A N 1
ATOM 1223 C CA . LYS A 1 157 ? 7.656 -38.188 -11.383 1 96.94 157 LYS A CA 1
ATOM 1224 C C . LYS A 1 157 ? 6.988 -36.844 -11.703 1 96.94 157 LYS A C 1
ATOM 1226 O O . LYS A 1 157 ? 5.973 -36.812 -12.398 1 96.94 157 LYS A O 1
ATOM 1231 N N . LEU A 1 158 ? 7.496 -35.719 -11.125 1 96.62 158 LEU A N 1
ATOM 1232 C CA . LEU A 1 158 ? 7.023 -34.344 -11.336 1 96.62 158 LEU A CA 1
ATOM 1233 C C . LEU A 1 158 ? 5.609 -34.156 -10.797 1 96.62 158 LEU A C 1
ATOM 1235 O O . LEU A 1 158 ? 4.812 -33.406 -11.359 1 96.62 158 LEU A O 1
ATOM 1239 N N . HIS A 1 159 ? 5.273 -34.969 -9.797 1 98 159 HIS A N 1
ATOM 1240 C CA . HIS A 1 159 ? 4.09 -34.719 -8.977 1 98 159 HIS A CA 1
ATOM 1241 C C . HIS A 1 159 ? 4.434 -33.906 -7.73 1 98 159 HIS A C 1
ATOM 1243 O O . HIS A 1 159 ? 5.609 -33.75 -7.406 1 98 159 HIS A O 1
ATOM 1249 N N . PHE A 1 160 ? 3.363 -33.438 -7.055 1 98.62 160 PHE A N 1
ATOM 1250 C CA . PHE A 1 160 ? 3.582 -32.719 -5.793 1 98.62 160 PHE A CA 1
ATOM 1251 C C . PHE A 1 160 ? 4.367 -33.594 -4.82 1 98.62 160 PHE A C 1
ATOM 1253 O O . PHE A 1 160 ? 3.965 -34.719 -4.523 1 98.62 160 PHE A O 1
ATOM 1260 N N . ASN A 1 161 ? 5.488 -33.094 -4.355 1 98.75 161 ASN A N 1
ATOM 1261 C CA . ASN A 1 161 ? 6.348 -33.844 -3.436 1 98.75 161 ASN A CA 1
ATOM 1262 C C . ASN A 1 161 ? 5.883 -33.688 -1.989 1 98.75 161 ASN A C 1
ATOM 1264 O O . ASN A 1 161 ? 6.559 -33.062 -1.175 1 98.75 161 ASN A O 1
ATOM 1268 N N . PHE A 1 162 ? 4.82 -34.406 -1.665 1 98.81 162 PHE A N 1
ATOM 1269 C CA . PHE A 1 162 ? 4.207 -34.281 -0.346 1 98.81 162 PHE A CA 1
ATOM 1270 C C . PHE A 1 162 ? 5.195 -34.688 0.745 1 98.81 162 PHE A C 1
ATOM 1272 O O . PHE A 1 162 ? 5.23 -34.062 1.812 1 98.81 162 PHE A O 1
ATOM 1279 N N . ASP A 1 163 ? 5.957 -35.719 0.505 1 98.75 163 ASP A N 1
ATOM 1280 C CA . ASP A 1 163 ? 6.879 -36.219 1.523 1 98.75 163 ASP A CA 1
ATOM 1281 C C . ASP A 1 163 ? 7.93 -35.156 1.872 1 98.75 163 ASP A C 1
ATOM 1283 O O . ASP A 1 163 ? 8.25 -34.969 3.045 1 98.75 163 ASP A O 1
ATOM 1287 N N . ALA A 1 164 ? 8.492 -34.531 0.901 1 98.81 164 ALA A N 1
ATOM 1288 C CA . ALA A 1 164 ? 9.469 -33.469 1.146 1 98.81 164 ALA A CA 1
ATOM 1289 C C . ALA A 1 164 ? 8.82 -32.281 1.865 1 98.81 164 ALA A C 1
ATOM 1291 O O . ALA A 1 164 ? 9.43 -31.688 2.76 1 98.81 164 ALA A O 1
ATOM 1292 N N . PHE A 1 165 ? 7.684 -31.984 1.479 1 98.88 165 PHE A N 1
ATOM 1293 C CA . PHE A 1 165 ? 6.918 -30.938 2.152 1 98.88 165 PHE A CA 1
ATOM 1294 C C . PHE A 1 165 ? 6.738 -31.266 3.629 1 98.88 165 PHE A C 1
ATOM 1296 O O . PHE A 1 165 ? 7.082 -30.469 4.496 1 98.88 165 PHE A O 1
ATOM 1303 N N . LYS A 1 166 ? 6.215 -32.406 3.85 1 98.81 166 LYS A N 1
ATOM 1304 C CA . LYS A 1 166 ? 5.949 -32.844 5.219 1 98.81 166 LYS A CA 1
ATOM 1305 C C . LYS A 1 166 ? 7.219 -32.781 6.066 1 98.81 166 LYS A C 1
ATOM 1307 O O . LYS A 1 166 ? 7.199 -32.312 7.199 1 98.81 166 LYS A O 1
ATOM 1312 N N . ALA A 1 167 ? 8.266 -33.281 5.543 1 98.81 167 ALA A N 1
ATOM 1313 C CA . ALA A 1 167 ? 9.531 -33.312 6.273 1 98.81 167 ALA A CA 1
ATOM 1314 C C . ALA A 1 167 ? 9.984 -31.922 6.66 1 98.81 167 ALA A C 1
ATOM 1316 O O . ALA A 1 167 ? 10.375 -31.672 7.801 1 98.81 167 ALA A O 1
ATOM 1317 N N . LYS A 1 168 ? 9.953 -30.984 5.734 1 98.81 168 LYS A N 1
ATOM 1318 C CA . LYS A 1 168 ? 10.406 -29.625 5.992 1 98.81 168 LYS A CA 1
ATOM 1319 C C . LYS A 1 168 ? 9.453 -28.906 6.945 1 98.81 168 LYS A C 1
ATOM 1321 O O . LYS A 1 168 ? 9.883 -28.109 7.781 1 98.81 168 LYS A O 1
ATOM 1326 N N . ALA A 1 169 ? 8.164 -29.172 6.777 1 98.88 169 ALA A N 1
ATOM 1327 C CA . ALA A 1 169 ? 7.168 -28.578 7.664 1 98.88 169 ALA A CA 1
ATOM 1328 C C . ALA A 1 169 ? 7.383 -29.016 9.109 1 98.88 169 ALA A C 1
ATOM 1330 O O . ALA A 1 169 ? 7.211 -28.234 10.039 1 98.88 169 ALA A O 1
ATOM 1331 N N . LEU A 1 170 ? 7.719 -30.25 9.289 1 98.75 170 LEU A N 1
ATOM 1332 C CA . LEU A 1 170 ? 7.988 -30.766 10.633 1 98.75 170 LEU A CA 1
ATOM 1333 C C . LEU A 1 170 ? 9.211 -30.094 11.234 1 98.75 170 LEU A C 1
ATOM 1335 O O . LEU A 1 170 ? 9.242 -29.812 12.438 1 98.75 170 LEU A O 1
ATOM 1339 N N . GLU A 1 171 ? 10.203 -29.844 10.414 1 98.75 171 GLU A N 1
ATOM 1340 C CA . GLU A 1 171 ? 11.383 -29.125 10.883 1 98.75 171 GLU A CA 1
ATOM 1341 C C . GLU A 1 171 ? 11 -27.734 11.383 1 98.75 171 GLU A C 1
ATOM 1343 O O . GLU A 1 171 ? 11.477 -27.281 12.43 1 98.75 171 GLU A O 1
ATOM 1348 N N . VAL A 1 172 ? 10.188 -27.031 10.648 1 98.75 172 VAL A N 1
ATOM 1349 C CA . VAL A 1 172 ? 9.734 -25.703 11.016 1 98.75 172 VAL A CA 1
ATOM 1350 C C . VAL A 1 172 ? 8.906 -25.766 12.305 1 98.75 172 VAL A C 1
ATOM 1352 O O . VAL A 1 172 ? 9.078 -24.938 13.203 1 98.75 172 VAL A O 1
ATOM 1355 N N . ALA A 1 173 ? 8.039 -26.75 12.383 1 98.62 173 ALA A N 1
ATOM 1356 C CA . ALA A 1 173 ? 7.137 -26.922 13.516 1 98.62 173 ALA A CA 1
ATOM 1357 C C . ALA A 1 173 ? 7.91 -27.141 14.812 1 98.62 173 ALA A C 1
ATOM 1359 O O . ALA A 1 173 ? 7.434 -26.797 15.898 1 98.62 173 ALA A O 1
ATOM 1360 N N . GLU A 1 174 ? 9.086 -27.688 14.703 1 98.12 174 GLU A N 1
ATOM 1361 C CA . GLU A 1 174 ? 9.914 -27.953 15.875 1 98.12 174 GLU A CA 1
ATOM 1362 C C . GLU A 1 174 ? 10.477 -26.641 16.453 1 98.12 174 GLU A C 1
ATOM 1364 O O . GLU A 1 174 ? 10.781 -26.562 17.641 1 98.12 174 GLU A O 1
ATOM 1369 N N . LYS A 1 175 ? 10.531 -25.609 15.672 1 97.75 175 LYS A N 1
ATOM 1370 C CA . LYS A 1 175 ? 11.297 -24.422 16.047 1 97.75 175 LYS A CA 1
ATOM 1371 C C . LYS A 1 175 ? 10.375 -23.281 16.438 1 97.75 175 LYS A C 1
ATOM 1373 O O . LYS A 1 175 ? 10.812 -22.312 17.062 1 97.75 175 LYS A O 1
ATOM 1378 N N . GLN A 1 176 ? 9.125 -23.344 16.125 1 98.12 176 GLN A N 1
ATOM 1379 C CA . GLN A 1 176 ? 8.234 -22.203 16.328 1 98.12 176 GLN A CA 1
ATOM 1380 C C . GLN A 1 176 ? 6.789 -22.656 16.516 1 98.12 176 GLN A C 1
ATOM 1382 O O . GLN A 1 176 ? 6.426 -23.75 16.109 1 98.12 176 GLN A O 1
ATOM 1387 N N . GLU A 1 177 ? 5.949 -21.812 17.031 1 97.38 177 GLU A N 1
ATOM 1388 C CA . GLU A 1 177 ? 4.559 -22.125 17.344 1 97.38 177 GLU A CA 1
ATOM 1389 C C . GLU A 1 177 ? 3.705 -22.141 16.078 1 97.38 177 GLU A C 1
ATOM 1391 O O . GLU A 1 177 ? 3.055 -23.156 15.773 1 97.38 177 GLU A O 1
ATOM 1396 N N . ASN A 1 178 ? 3.678 -21.016 15.336 1 98.62 178 ASN A N 1
ATOM 1397 C CA . ASN A 1 178 ? 2.904 -20.906 14.109 1 98.62 178 ASN A CA 1
ATOM 1398 C C . ASN A 1 178 ? 3.676 -21.469 12.914 1 98.62 178 ASN A C 1
ATOM 1400 O O . ASN A 1 178 ? 4.777 -21 12.609 1 98.62 178 ASN A O 1
ATOM 1404 N N . VAL A 1 179 ? 3.162 -22.469 12.32 1 98.88 179 VAL A N 1
ATOM 1405 C CA . VAL A 1 179 ? 3.693 -22.969 11.062 1 98.88 179 VAL A CA 1
ATOM 1406 C C . VAL A 1 179 ? 2.936 -22.344 9.891 1 98.88 179 VAL A C 1
ATOM 1408 O O . VAL A 1 179 ? 1.776 -22.688 9.641 1 98.88 179 VAL A O 1
ATOM 1411 N N . VAL A 1 180 ? 3.574 -21.422 9.211 1 98.94 180 VAL A N 1
ATOM 1412 C CA . VAL A 1 180 ? 2.967 -20.703 8.086 1 98.94 180 VAL A CA 1
ATOM 1413 C C . VAL A 1 180 ? 3.436 -21.312 6.77 1 98.94 180 VAL A C 1
ATOM 1415 O O . VAL A 1 180 ? 4.633 -21.312 6.473 1 98.94 180 VAL A O 1
ATOM 1418 N N . LEU A 1 181 ? 2.498 -21.812 5.992 1 98.94 181 LEU A N 1
ATOM 1419 C CA . LEU A 1 181 ? 2.734 -22.516 4.738 1 98.94 181 LEU A CA 1
ATOM 1420 C C . LEU A 1 181 ? 2.133 -21.766 3.562 1 98.94 181 LEU A C 1
ATOM 1422 O O . LEU A 1 181 ? 0.915 -21.578 3.49 1 98.94 181 LEU A O 1
ATOM 1426 N N . ILE A 1 182 ? 2.961 -21.312 2.6 1 98.94 182 ILE A N 1
ATOM 1427 C CA . ILE A 1 182 ? 2.447 -20.625 1.42 1 98.94 182 ILE A CA 1
ATOM 1428 C C . ILE A 1 182 ? 2.373 -21.594 0.247 1 98.94 182 ILE A C 1
ATOM 1430 O O . ILE A 1 182 ? 3.377 -22.203 -0.131 1 98.94 182 ILE A O 1
ATOM 1434 N N . PHE A 1 183 ? 1.22 -21.766 -0.256 1 98.88 183 PHE A N 1
ATOM 1435 C CA . PHE A 1 183 ? 0.965 -22.5 -1.485 1 98.88 183 PHE A CA 1
ATOM 1436 C C . PHE A 1 183 ? 0.487 -21.578 -2.592 1 98.88 183 PHE A C 1
ATOM 1438 O O . PHE A 1 183 ? -0.596 -21 -2.498 1 98.88 183 PHE A O 1
ATOM 1445 N N . ASN A 1 184 ? 1.304 -21.391 -3.578 1 98.62 184 ASN A N 1
ATOM 1446 C CA . ASN A 1 184 ? 0.852 -20.688 -4.777 1 98.62 184 ASN A CA 1
ATOM 1447 C C . ASN A 1 184 ? 0.191 -21.641 -5.766 1 98.62 184 ASN A C 1
ATOM 1449 O O . ASN A 1 184 ? 0.87 -22.266 -6.59 1 98.62 184 ASN A O 1
ATOM 1453 N N . THR A 1 185 ? -1.029 -21.844 -5.715 1 98.06 185 THR A N 1
ATOM 1454 C CA . THR A 1 185 ? -1.873 -22.781 -6.445 1 98.06 185 THR A CA 1
ATOM 1455 C C . THR A 1 185 ? -3.32 -22.297 -6.477 1 98.06 185 THR A C 1
ATOM 1457 O O . THR A 1 185 ? -3.814 -21.734 -5.496 1 98.06 185 THR A O 1
ATOM 1460 N N . PRO A 1 186 ? -4.035 -22.359 -7.586 1 97.94 186 PRO A N 1
ATOM 1461 C CA . PRO A 1 186 ? -3.578 -22.953 -8.844 1 97.94 186 PRO A CA 1
ATOM 1462 C C . PRO A 1 186 ? -2.719 -22 -9.672 1 97.94 186 PRO A C 1
ATOM 1464 O O . PRO A 1 186 ? -2.68 -20.797 -9.391 1 97.94 186 PRO A O 1
ATOM 1467 N N . GLY A 1 187 ? -2.023 -22.516 -10.656 1 97.44 187 GLY A N 1
ATOM 1468 C CA . GLY A 1 187 ? -1.26 -21.703 -11.594 1 97.44 187 GLY A CA 1
ATOM 1469 C C . GLY A 1 187 ? -0.017 -21.094 -10.977 1 97.44 187 GLY A C 1
ATOM 1470 O O . GLY A 1 187 ? 0.173 -19.875 -11.031 1 97.44 187 GLY A O 1
ATOM 1471 N N . ASN A 1 188 ? 0.79 -21.969 -10.414 1 98 188 ASN A N 1
ATOM 1472 C CA . ASN A 1 188 ? 2 -21.578 -9.703 1 98 188 ASN A CA 1
ATOM 1473 C C . ASN A 1 188 ? 2.914 -20.734 -10.57 1 98 188 ASN A C 1
ATOM 1475 O O . ASN A 1 188 ? 3.156 -21.062 -11.734 1 98 188 ASN A O 1
ATOM 1479 N N . ASN A 1 189 ? 3.268 -19.562 -10.133 1 96.5 189 ASN A N 1
ATOM 1480 C CA . ASN A 1 189 ? 4.418 -18.812 -10.641 1 96.5 189 ASN A CA 1
ATOM 1481 C C . ASN A 1 189 ? 5.723 -19.328 -10.031 1 96.5 189 ASN A C 1
ATOM 1483 O O . ASN A 1 189 ? 5.945 -19.172 -8.828 1 96.5 189 ASN A O 1
ATOM 1487 N N . PRO A 1 190 ? 6.473 -20 -10.805 1 96.81 190 PRO A N 1
ATOM 1488 C CA . PRO A 1 190 ? 6.695 -19.797 -12.242 1 96.81 190 PRO A CA 1
ATOM 1489 C C . PRO A 1 190 ? 6.285 -21 -13.086 1 96.81 190 PRO A C 1
ATOM 1491 O O . PRO A 1 190 ? 6.547 -21.031 -14.289 1 96.81 190 PRO A O 1
ATOM 1494 N N . THR A 1 191 ? 5.605 -22.016 -12.562 1 97.44 191 THR A N 1
ATOM 1495 C CA . THR A 1 191 ? 5.613 -23.297 -13.25 1 97.44 191 THR A CA 1
ATOM 1496 C C . THR A 1 191 ? 4.281 -23.547 -13.945 1 97.44 191 THR A C 1
ATOM 1498 O O . THR A 1 191 ? 4.184 -24.422 -14.82 1 97.44 191 THR A O 1
ATOM 1501 N N . GLY A 1 192 ? 3.26 -22.891 -13.469 1 97.62 192 GLY A N 1
ATOM 1502 C CA . GLY A 1 192 ? 1.926 -23.188 -13.961 1 97.62 192 GLY A CA 1
ATOM 1503 C C . GLY A 1 192 ? 1.297 -24.391 -13.289 1 97.62 192 GLY A C 1
ATOM 1504 O O . GLY A 1 192 ? 0.156 -24.75 -13.594 1 97.62 192 GLY A O 1
ATOM 1505 N N . PHE A 1 193 ? 1.997 -24.984 -12.359 1 98.06 193 PHE A N 1
ATOM 1506 C CA . PHE A 1 193 ? 1.573 -26.203 -11.664 1 98.06 193 PHE A CA 1
ATOM 1507 C C . PHE A 1 193 ? 0.435 -25.906 -10.695 1 98.06 193 PHE A C 1
ATOM 1509 O O . PHE A 1 193 ? 0.303 -24.781 -10.219 1 98.06 193 PHE A O 1
ATOM 1516 N N . SER A 1 194 ? -0.435 -26.844 -10.422 1 98.5 194 SER A N 1
ATOM 1517 C CA . SER A 1 194 ? -1.496 -26.766 -9.422 1 98.5 194 SER A CA 1
ATOM 1518 C C . SER A 1 194 ? -1.568 -28.047 -8.594 1 98.5 194 SER A C 1
ATOM 1520 O O . SER A 1 194 ? -1.435 -29.141 -9.133 1 98.5 194 SER A O 1
ATOM 1522 N N . LEU A 1 195 ? -1.745 -27.906 -7.324 1 98.62 195 LEU A N 1
ATOM 1523 C CA . LEU A 1 195 ? -2.037 -29.062 -6.48 1 98.62 195 LEU A CA 1
ATOM 1524 C C . LEU A 1 195 ? -3.369 -29.703 -6.871 1 98.62 195 LEU A C 1
ATOM 1526 O O . LEU A 1 195 ? -4.332 -29 -7.176 1 98.62 195 LEU A O 1
ATOM 1530 N N . THR A 1 196 ? -3.43 -30.984 -6.836 1 97.56 196 THR A N 1
ATOM 1531 C CA . THR A 1 196 ? -4.68 -31.703 -7.078 1 97.56 196 THR A CA 1
ATOM 1532 C C . THR A 1 196 ? -5.527 -31.75 -5.812 1 97.56 196 THR A C 1
ATOM 1534 O O . THR A 1 196 ? -5.066 -31.391 -4.73 1 97.56 196 THR A O 1
ATOM 1537 N N . ASP A 1 197 ? -6.781 -32.156 -5.988 1 97.19 197 ASP A N 1
ATOM 1538 C CA . ASP A 1 197 ? -7.656 -32.344 -4.836 1 97.19 197 ASP A CA 1
ATOM 1539 C C . ASP A 1 197 ? -7.051 -33.344 -3.854 1 97.19 197 ASP A C 1
ATOM 1541 O O . ASP A 1 197 ? -7.137 -33.156 -2.639 1 97.19 197 ASP A O 1
ATOM 1545 N N . GLU A 1 198 ? -6.477 -34.375 -4.355 1 97.88 198 GLU A N 1
ATOM 1546 C CA . GLU A 1 198 ? -5.836 -35.375 -3.516 1 97.88 198 GLU A CA 1
ATOM 1547 C C . GLU A 1 198 ? -4.641 -34.812 -2.766 1 97.88 198 GLU A C 1
ATOM 1549 O O . GLU A 1 198 ? -4.398 -35.156 -1.608 1 97.88 198 GLU A O 1
ATOM 1554 N N . ASP A 1 199 ? -3.848 -33.969 -3.455 1 98.62 199 ASP A N 1
ATOM 1555 C CA . ASP A 1 199 ? -2.748 -33.281 -2.791 1 98.62 199 ASP A CA 1
ATOM 1556 C C . ASP A 1 199 ? -3.252 -32.469 -1.602 1 98.62 199 ASP A C 1
ATOM 1558 O O . ASP A 1 199 ? -2.662 -32.5 -0.52 1 98.62 199 ASP A O 1
ATOM 1562 N N . TRP A 1 200 ? -4.32 -31.734 -1.77 1 98.75 200 TRP A N 1
ATOM 1563 C CA . TRP A 1 200 ? -4.895 -30.906 -0.711 1 98.75 200 TRP A CA 1
ATOM 1564 C C . TRP A 1 200 ? -5.371 -31.766 0.454 1 98.75 200 TRP A C 1
ATOM 1566 O O . TRP A 1 200 ? -5.242 -31.375 1.616 1 98.75 200 TRP A O 1
ATOM 1576 N N . ASP A 1 201 ? -5.98 -32.938 0.121 1 98.69 201 ASP A N 1
ATOM 1577 C CA . ASP A 1 201 ? -6.379 -33.844 1.185 1 98.69 201 ASP A CA 1
ATOM 1578 C C . ASP A 1 201 ? -5.191 -34.219 2.066 1 98.69 201 ASP A C 1
ATOM 1580 O O . ASP A 1 201 ? -5.309 -34.281 3.293 1 98.69 201 ASP A O 1
ATOM 1584 N N . LYS A 1 202 ? -4.078 -34.5 1.456 1 98.75 202 LYS A N 1
ATOM 1585 C CA . LYS A 1 202 ? -2.869 -34.875 2.193 1 98.75 202 LYS A CA 1
ATOM 1586 C C . LYS A 1 202 ? -2.377 -33.688 3.039 1 98.75 202 LYS A C 1
ATOM 1588 O O . LYS A 1 202 ? -1.997 -33.875 4.199 1 98.75 202 LYS A O 1
ATOM 1593 N N . VAL A 1 203 ? -2.371 -32.469 2.479 1 98.88 203 VAL A N 1
ATOM 1594 C CA . VAL A 1 203 ? -1.901 -31.281 3.174 1 98.88 203 VAL A CA 1
ATOM 1595 C C . VAL A 1 203 ? -2.773 -31.031 4.398 1 98.88 203 VAL A C 1
ATOM 1597 O O . VAL A 1 203 ? -2.262 -30.766 5.488 1 98.88 203 VAL A O 1
ATOM 1600 N N . ILE A 1 204 ? -4.09 -31.094 4.207 1 98.81 204 ILE A N 1
ATOM 1601 C CA . ILE A 1 204 ? -5.043 -30.797 5.27 1 98.81 204 ILE A CA 1
ATOM 1602 C C . ILE A 1 204 ? -4.938 -31.859 6.363 1 98.81 204 ILE A C 1
ATOM 1604 O O . ILE A 1 204 ? -4.953 -31.531 7.555 1 98.81 204 ILE A O 1
ATOM 1608 N N . ALA A 1 205 ? -4.832 -33.156 5.973 1 98.69 205 ALA A N 1
ATOM 1609 C CA . ALA A 1 205 ? -4.66 -34.25 6.945 1 98.69 205 ALA A CA 1
ATOM 1610 C C . ALA A 1 205 ? -3.402 -34.031 7.781 1 98.69 205 ALA A C 1
ATOM 1612 O O . ALA A 1 205 ? -3.426 -34.188 9 1 98.69 205 ALA A O 1
ATOM 1613 N N . PHE A 1 206 ? -2.365 -33.688 7.156 1 98.81 206 PHE A N 1
ATOM 1614 C CA . PHE A 1 206 ? -1.107 -33.438 7.848 1 98.81 206 PHE A CA 1
ATOM 1615 C C . PHE A 1 206 ? -1.239 -32.25 8.789 1 98.81 206 PHE A C 1
ATOM 1617 O O . PHE A 1 206 ? -0.755 -32.281 9.922 1 98.81 206 PHE A O 1
ATOM 1624 N N . ALA A 1 207 ? -1.855 -31.125 8.328 1 98.88 207 ALA A N 1
ATOM 1625 C CA . ALA A 1 207 ? -2.064 -29.953 9.18 1 98.88 207 ALA A CA 1
ATOM 1626 C C . ALA A 1 207 ? -2.832 -30.328 10.445 1 98.88 207 ALA A C 1
ATOM 1628 O O . ALA A 1 207 ? -2.5 -29.859 11.539 1 98.88 207 ALA A O 1
ATOM 1629 N N . LYS A 1 208 ? -3.861 -31.156 10.289 1 98.62 208 LYS A N 1
ATOM 1630 C CA . LYS A 1 208 ? -4.637 -31.641 11.438 1 98.62 208 LYS A CA 1
ATOM 1631 C C . LYS A 1 208 ? -3.758 -32.438 12.406 1 98.62 208 LYS A C 1
ATOM 1633 O O . LYS A 1 208 ? -3.873 -32.25 13.625 1 98.62 208 LYS A O 1
ATOM 1638 N N . GLU A 1 209 ? -2.949 -33.219 11.82 1 98.12 209 GLU A N 1
ATOM 1639 C CA . GLU A 1 209 ? -2.016 -33.969 12.648 1 98.12 209 GLU A CA 1
ATOM 1640 C C . GLU A 1 209 ? -1.101 -33.062 13.438 1 98.12 209 GLU A C 1
ATOM 1642 O O . GLU A 1 209 ? -0.87 -33.25 14.633 1 98.12 209 GLU A O 1
ATOM 1647 N N . LEU A 1 210 ? -0.596 -32.094 12.82 1 98.06 210 LEU A N 1
ATOM 1648 C CA . LEU A 1 210 ? 0.357 -31.156 13.414 1 98.06 210 LEU A CA 1
ATOM 1649 C C . LEU A 1 210 ? -0.278 -30.391 14.578 1 98.06 210 LEU A C 1
ATOM 1651 O O . LEU A 1 210 ? 0.343 -30.219 15.625 1 98.06 210 LEU A O 1
ATOM 1655 N N . VAL A 1 211 ? -1.517 -29.906 14.391 1 97.94 211 VAL A N 1
ATOM 1656 C CA . VAL A 1 211 ? -2.119 -29.078 15.438 1 97.94 211 VAL A CA 1
ATOM 1657 C C . VAL A 1 211 ? -2.568 -29.969 16.594 1 97.94 211 VAL A C 1
ATOM 1659 O O . VAL A 1 211 ? -2.68 -29.5 17.734 1 97.94 211 VAL A O 1
ATOM 1662 N N . ASN A 1 212 ? -2.82 -31.234 16.328 1 96.69 212 ASN A N 1
ATOM 1663 C CA . ASN A 1 212 ? -3.238 -32.188 17.359 1 96.69 212 ASN A CA 1
ATOM 1664 C C . ASN A 1 212 ? -2.119 -32.438 18.359 1 96.69 212 ASN A C 1
ATOM 1666 O O . ASN A 1 212 ? -2.367 -32.969 19.453 1 96.69 212 ASN A O 1
ATOM 1670 N N . ASN A 1 213 ? -0.964 -32.094 18.078 1 94.56 213 ASN A N 1
ATOM 1671 C CA . ASN A 1 213 ? 0.15 -32.281 19 1 94.56 213 ASN A CA 1
ATOM 1672 C C . ASN A 1 213 ? 0.105 -31.281 20.141 1 94.56 213 ASN A C 1
ATOM 1674 O O . ASN A 1 213 ? 0.809 -31.438 21.141 1 94.56 213 ASN A O 1
ATOM 1678 N N . GLY A 1 214 ? -0.684 -30.172 20.047 1 94.19 214 GLY A N 1
ATOM 1679 C CA . GLY A 1 214 ? -0.928 -29.219 21.109 1 94.19 214 GLY A CA 1
ATOM 1680 C C . GLY A 1 214 ? 0.116 -28.125 21.188 1 94.19 214 GLY A C 1
ATOM 1681 O O . GLY A 1 214 ? -0.012 -27.188 21.969 1 94.19 214 GLY A O 1
ATOM 1682 N N . LYS A 1 215 ? 1.044 -28.219 20.312 1 95.5 215 LYS A N 1
ATOM 1683 C CA . LYS A 1 215 ? 2.164 -27.281 20.359 1 95.5 215 LYS A CA 1
ATOM 1684 C C . LYS A 1 215 ? 2.09 -26.281 19.203 1 95.5 215 LYS A C 1
ATOM 1686 O O . LYS A 1 215 ? 2.576 -25.156 19.328 1 95.5 215 LYS A O 1
ATOM 1691 N N . ASN A 1 216 ? 1.559 -26.734 18.125 1 98.12 216 ASN A N 1
ATOM 1692 C CA . ASN A 1 216 ? 1.645 -25.938 16.906 1 98.12 216 ASN A CA 1
ATOM 1693 C C . ASN A 1 216 ? 0.273 -25.422 16.469 1 98.12 216 ASN A C 1
ATOM 1695 O O . ASN A 1 216 ? -0.751 -26.031 16.812 1 98.12 216 ASN A O 1
ATOM 1699 N N . LYS A 1 217 ? 0.263 -24.297 15.883 1 98.62 217 LYS A N 1
ATOM 1700 C CA . LYS A 1 217 ? -0.809 -23.797 15.031 1 98.62 217 LYS A CA 1
ATOM 1701 C C . LYS A 1 217 ? -0.374 -23.75 13.57 1 98.62 217 LYS A C 1
ATOM 1703 O O . LYS A 1 217 ? 0.821 -23.672 13.273 1 98.62 217 LYS A O 1
ATOM 1708 N N . VAL A 1 218 ? -1.351 -23.906 12.688 1 98.88 218 VAL A N 1
ATOM 1709 C CA . VAL A 1 218 ? -0.987 -23.953 11.273 1 98.88 218 VAL A CA 1
ATOM 1710 C C . VAL A 1 218 ? -1.751 -22.875 10.508 1 98.88 218 VAL A C 1
ATOM 1712 O O . VAL A 1 218 ? -2.969 -22.734 10.656 1 98.88 218 VAL A O 1
ATOM 1715 N N . VAL A 1 219 ? -1.082 -22.047 9.773 1 98.94 219 VAL A N 1
ATOM 1716 C CA . VAL A 1 219 ? -1.669 -21.125 8.805 1 98.94 219 VAL A CA 1
ATOM 1717 C C . VAL A 1 219 ? -1.413 -21.641 7.383 1 98.94 219 VAL A C 1
ATOM 1719 O O . VAL A 1 219 ? -0.265 -21.703 6.941 1 98.94 219 VAL A O 1
ATOM 1722 N N . ILE A 1 220 ? -2.42 -22.047 6.695 1 98.94 220 ILE A N 1
ATOM 1723 C CA . ILE A 1 220 ? -2.348 -22.438 5.289 1 98.94 220 ILE A CA 1
ATOM 1724 C C . ILE A 1 220 ? -2.65 -21.234 4.406 1 98.94 220 ILE A C 1
ATOM 1726 O O . ILE A 1 220 ? -3.803 -20.812 4.301 1 98.94 220 ILE A O 1
ATOM 1730 N N . ALA A 1 221 ? -1.647 -20.719 3.799 1 98.88 221 ALA A N 1
ATOM 1731 C CA . ALA A 1 221 ? -1.819 -19.562 2.93 1 98.88 221 ALA A CA 1
ATOM 1732 C C . ALA A 1 221 ? -1.913 -19.984 1.465 1 98.88 221 ALA A C 1
ATOM 1734 O O . ALA A 1 221 ? -0.978 -20.578 0.92 1 98.88 221 ALA A O 1
ATOM 1735 N N . CYS A 1 222 ? -2.994 -19.688 0.869 1 98.88 222 CYS A N 1
ATOM 1736 C CA . CYS A 1 222 ? -3.205 -19.922 -0.554 1 98.88 222 CYS A CA 1
ATOM 1737 C C . CYS A 1 222 ? -3.012 -18.641 -1.358 1 98.88 222 CYS A C 1
ATOM 1739 O O . CYS A 1 222 ? -3.879 -17.766 -1.357 1 98.88 222 CYS A O 1
ATOM 1741 N N . ASP A 1 223 ? -1.898 -18.5 -1.996 1 98.75 223 ASP A N 1
ATOM 1742 C CA . ASP A 1 223 ? -1.714 -17.438 -2.982 1 98.75 223 ASP A CA 1
ATOM 1743 C C . ASP A 1 223 ? -2.412 -17.781 -4.297 1 98.75 223 ASP A C 1
ATOM 1745 O O . ASP A 1 223 ? -1.869 -18.516 -5.117 1 98.75 223 ASP A O 1
ATOM 1749 N N . VAL A 1 224 ? -3.564 -17.172 -4.523 1 98.75 224 VAL A N 1
ATOM 1750 C CA . VAL A 1 224 ? -4.41 -17.578 -5.641 1 98.75 224 VAL A CA 1
ATOM 1751 C C . VAL A 1 224 ? -4.434 -16.469 -6.703 1 98.75 224 VAL A C 1
ATOM 1753 O O . VAL A 1 224 ? -5.465 -16.234 -7.332 1 98.75 224 VAL A O 1
ATOM 1756 N N . ALA A 1 225 ? -3.34 -15.789 -6.883 1 97.56 225 ALA A N 1
ATOM 1757 C CA . ALA A 1 225 ? -3.236 -14.648 -7.789 1 97.56 225 ALA A CA 1
ATOM 1758 C C . ALA A 1 225 ? -3.666 -15.031 -9.203 1 97.56 225 ALA A C 1
ATOM 1760 O O . ALA A 1 225 ? -4.207 -14.203 -9.938 1 97.56 225 ALA A O 1
ATOM 1761 N N . TYR A 1 226 ? -3.521 -16.312 -9.57 1 98 226 TYR A N 1
ATOM 1762 C CA . TYR A 1 226 ? -3.713 -16.688 -10.969 1 98 226 TYR A CA 1
ATOM 1763 C C . TYR A 1 226 ? -4.965 -17.547 -11.133 1 98 226 TYR A C 1
ATOM 1765 O O . TYR A 1 226 ? -5.211 -18.078 -12.211 1 98 226 TYR A O 1
ATOM 1773 N N . ILE A 1 227 ? -5.762 -17.656 -10.133 1 98.38 227 ILE A N 1
ATOM 1774 C CA . ILE A 1 227 ? -6.852 -18.625 -10.086 1 98.38 227 ILE A CA 1
ATOM 1775 C C . ILE A 1 227 ? -7.824 -18.359 -11.234 1 98.38 227 ILE A C 1
ATOM 1777 O O . ILE A 1 227 ? -8.375 -19.297 -11.82 1 98.38 227 ILE A O 1
ATOM 1781 N N . ASP A 1 228 ? -7.996 -17.156 -11.641 1 97.88 228 ASP A N 1
ATOM 1782 C CA . ASP A 1 228 ? -8.961 -16.781 -12.664 1 97.88 228 ASP A CA 1
ATOM 1783 C C . ASP A 1 228 ? -8.5 -17.219 -14.055 1 97.88 228 ASP A C 1
ATOM 1785 O O . ASP A 1 228 ? -9.281 -17.234 -15 1 97.88 228 ASP A O 1
ATOM 1789 N N . TYR A 1 229 ? -7.234 -17.594 -14.18 1 98 229 TYR A N 1
ATOM 1790 C CA . TYR A 1 229 ? -6.688 -17.984 -15.477 1 98 229 TYR A CA 1
ATOM 1791 C C . TYR A 1 229 ? -6.004 -19.344 -15.398 1 98 229 TYR A C 1
ATOM 1793 O O . TYR A 1 229 ? -5.086 -19.625 -16.172 1 98 229 TYR A O 1
ATOM 1801 N N . SER A 1 230 ? -6.43 -20.125 -14.469 1 97.75 230 SER A N 1
ATOM 1802 C CA . SER A 1 230 ? -5.785 -21.422 -14.258 1 97.75 230 SER A CA 1
ATOM 1803 C C . SER A 1 230 ? -6.664 -22.562 -14.75 1 97.75 230 SER A C 1
ATOM 1805 O O . SER A 1 230 ? -6.387 -23.734 -14.469 1 97.75 230 SER A O 1
ATOM 1807 N N . GLY A 1 231 ? -7.781 -22.266 -15.492 1 96.75 231 GLY A N 1
ATOM 1808 C CA . GLY A 1 231 ? -8.711 -23.266 -15.977 1 96.75 231 GLY A CA 1
ATOM 1809 C C . GLY A 1 231 ? -10.164 -22.844 -15.836 1 96.75 231 GLY A C 1
ATOM 1810 O O . GLY A 1 231 ? -10.461 -21.656 -15.68 1 96.75 231 GLY A O 1
ATOM 1811 N N . GLU A 1 232 ? -11.055 -23.812 -15.961 1 96.06 232 GLU A N 1
ATOM 1812 C CA . GLU A 1 232 ? -12.477 -23.531 -15.805 1 96.06 232 GLU A CA 1
ATOM 1813 C C . GLU A 1 232 ? -12.781 -23 -14.406 1 96.06 232 GLU A C 1
ATOM 1815 O O . GLU A 1 232 ? -12.297 -23.547 -13.414 1 96.06 232 GLU A O 1
ATOM 1820 N N . LYS A 1 233 ? -13.508 -21.938 -14.297 1 96.69 233 LYS A N 1
ATOM 1821 C CA . LYS A 1 233 ? -13.664 -21.109 -13.109 1 96.69 233 LYS A CA 1
ATOM 1822 C C . LYS A 1 233 ? -14.047 -21.953 -11.898 1 96.69 233 LYS A C 1
ATOM 1824 O O . LYS A 1 233 ? -13.406 -21.859 -10.844 1 96.69 233 LYS A O 1
ATOM 1829 N N . GLN A 1 234 ? -15.078 -22.766 -12.016 1 97.88 234 GLN A N 1
ATOM 1830 C CA . GLN A 1 234 ? -15.578 -23.5 -10.867 1 97.88 234 GLN A CA 1
ATOM 1831 C C . GLN A 1 234 ? -14.664 -24.672 -10.523 1 97.88 234 GLN A C 1
ATOM 1833 O O . GLN A 1 234 ? -14.461 -24.984 -9.352 1 97.88 234 GLN A O 1
ATOM 1838 N N . THR A 1 235 ? -14.078 -25.266 -11.508 1 97.56 235 THR A N 1
ATOM 1839 C CA . THR A 1 235 ? -13.234 -26.438 -11.312 1 97.56 235 THR A CA 1
ATOM 1840 C C . THR A 1 235 ? -11.992 -26.078 -10.508 1 97.56 235 THR A C 1
ATOM 1842 O O . THR A 1 235 ? -11.633 -26.781 -9.555 1 97.56 235 THR A O 1
ATOM 1845 N N . VAL A 1 236 ? -11.344 -25.016 -10.82 1 98.06 236 VAL A N 1
ATOM 1846 C CA . VAL A 1 236 ? -10.07 -24.672 -10.203 1 98.06 236 VAL A CA 1
ATOM 1847 C C . VAL A 1 236 ? -10.297 -24.172 -8.781 1 98.06 236 VAL A C 1
ATOM 1849 O O . VAL A 1 236 ? -9.344 -23.969 -8.031 1 98.06 236 VAL A O 1
ATOM 1852 N N . ARG A 1 237 ? -11.531 -23.938 -8.383 1 98.44 237 ARG A N 1
ATOM 1853 C CA . ARG A 1 237 ? -11.875 -23.391 -7.074 1 98.44 237 ARG A CA 1
ATOM 1854 C C . ARG A 1 237 ? -12.383 -24.484 -6.141 1 98.44 237 ARG A C 1
ATOM 1856 O O . ARG A 1 237 ? -12.602 -24.234 -4.953 1 98.44 237 ARG A O 1
ATOM 1863 N N . ARG A 1 238 ? -12.547 -25.734 -6.57 1 98 238 ARG A N 1
ATOM 1864 C CA . ARG A 1 238 ? -13.211 -26.797 -5.844 1 98 238 ARG A CA 1
ATOM 1865 C C . ARG A 1 238 ? -12.492 -27.109 -4.539 1 98 238 ARG A C 1
ATOM 1867 O O . ARG A 1 238 ? -13.125 -27.484 -3.547 1 98 238 ARG A O 1
ATOM 1874 N N . PHE A 1 239 ? -11.203 -26.922 -4.516 1 98.44 239 PHE A N 1
ATOM 1875 C CA . PHE A 1 239 ? -10.406 -27.297 -3.35 1 98.44 239 PHE A CA 1
ATOM 1876 C C . PHE A 1 239 ? -10.805 -26.453 -2.139 1 98.44 239 PHE A C 1
ATOM 1878 O O . PHE A 1 239 ? -10.594 -26.875 -0.997 1 98.44 239 PHE A O 1
ATOM 1885 N N . PHE A 1 240 ? -11.422 -25.266 -2.314 1 98.75 240 PHE A N 1
ATOM 1886 C CA . PHE A 1 240 ? -11.797 -24.391 -1.203 1 98.75 240 PHE A CA 1
ATOM 1887 C C . PHE A 1 240 ? -12.82 -25.078 -0.307 1 98.75 240 PHE A C 1
ATOM 1889 O O . PHE A 1 240 ? -12.867 -24.828 0.898 1 98.75 240 PHE A O 1
ATOM 1896 N N . LYS A 1 241 ? -13.656 -25.969 -0.901 1 98.31 241 LYS A N 1
ATOM 1897 C CA . LYS A 1 241 ? -14.68 -26.672 -0.133 1 98.31 241 LYS A CA 1
ATOM 1898 C C . LYS A 1 241 ? -14.055 -27.484 0.996 1 98.31 241 LYS A C 1
ATOM 1900 O O . LYS A 1 241 ? -14.695 -27.719 2.021 1 98.31 241 LYS A O 1
ATOM 1905 N N . LYS A 1 242 ? -12.867 -27.844 0.838 1 98.5 242 LYS A N 1
ATOM 1906 C CA . LYS A 1 242 ? -12.18 -28.719 1.78 1 98.5 242 LYS A CA 1
ATOM 1907 C C . LYS A 1 242 ? -11.773 -27.969 3.045 1 98.5 242 LYS A C 1
ATOM 1909 O O . LYS A 1 242 ? -11.422 -28.578 4.055 1 98.5 242 LYS A O 1
ATOM 1914 N N . PHE A 1 243 ? -11.875 -26.625 3.084 1 98.81 243 PHE A N 1
ATOM 1915 C CA . PHE A 1 243 ? -11.383 -25.828 4.199 1 98.81 243 PHE A CA 1
ATOM 1916 C C . PHE A 1 243 ? -12.5 -25.547 5.195 1 98.81 243 PHE A C 1
ATOM 1918 O O . PHE A 1 243 ? -12.328 -24.719 6.102 1 98.81 243 PHE A O 1
ATOM 1925 N N . GLY A 1 244 ? -13.656 -26.172 5.031 1 98.06 244 GLY A N 1
ATOM 1926 C CA . GLY A 1 244 ? -14.758 -26.016 5.969 1 98.06 244 GLY A CA 1
ATOM 1927 C C . GLY A 1 244 ? -14.531 -26.75 7.277 1 98.06 244 GLY A C 1
ATOM 1928 O O . GLY A 1 244 ? -14.078 -27.906 7.277 1 98.06 244 GLY A O 1
ATOM 1929 N N . GLN A 1 245 ? -14.781 -26.094 8.414 1 95.81 245 GLN A N 1
ATOM 1930 C CA . GLN A 1 245 ? -14.852 -26.672 9.75 1 95.81 245 GLN A CA 1
ATOM 1931 C C . GLN A 1 245 ? -13.539 -27.344 10.133 1 95.81 245 GLN A C 1
ATOM 1933 O O . GLN A 1 245 ? -13.539 -28.438 10.703 1 95.81 245 GLN A O 1
ATOM 1938 N N . LEU A 1 246 ? -12.461 -26.797 9.719 1 98.31 246 LEU A N 1
ATOM 1939 C CA . LEU A 1 246 ? -11.148 -27.25 10.172 1 98.31 246 LEU A CA 1
ATOM 1940 C C . LEU A 1 246 ? -10.945 -26.906 11.648 1 98.31 246 LEU A C 1
ATOM 1942 O O . LEU A 1 246 ? -11.641 -26.062 12.195 1 98.31 246 LEU A O 1
ATOM 1946 N N . PRO A 1 247 ? -10.016 -27.641 12.367 1 98 247 PRO A N 1
ATOM 1947 C CA . PRO A 1 247 ? -9.703 -27.266 13.75 1 98 247 PRO A CA 1
ATOM 1948 C C . PRO A 1 247 ? -9.391 -25.781 13.898 1 98 247 PRO A C 1
ATOM 1950 O O . PRO A 1 247 ? -8.789 -25.172 13.008 1 98 247 PRO A O 1
ATOM 1953 N N . LYS A 1 248 ? -9.797 -25.25 15.062 1 97.19 248 LYS A N 1
ATOM 1954 C CA . LYS A 1 248 ? -9.664 -23.812 15.297 1 97.19 248 LYS A CA 1
ATOM 1955 C C . LYS A 1 248 ? -8.203 -23.375 15.258 1 97.19 248 LYS A C 1
ATOM 1957 O O . LYS A 1 248 ? -7.902 -22.188 15.094 1 97.19 248 LYS A O 1
ATOM 1962 N N . GLU A 1 249 ? -7.25 -24.375 15.438 1 98.31 249 GLU A N 1
ATOM 1963 C CA . GLU A 1 249 ? -5.816 -24.094 15.414 1 98.31 249 GLU A CA 1
ATOM 1964 C C . GLU A 1 249 ? -5.297 -24.031 13.977 1 98.31 249 GLU A C 1
ATOM 1966 O O . GLU A 1 249 ? -4.109 -23.781 13.75 1 98.31 249 GLU A O 1
ATOM 1971 N N . ILE A 1 250 ? -6.199 -24.203 12.977 1 98.81 250 ILE A N 1
ATOM 1972 C CA . ILE A 1 250 ? -5.848 -24.062 11.562 1 98.81 250 ILE A CA 1
ATOM 1973 C C . ILE A 1 250 ? -6.566 -22.844 10.977 1 98.81 250 ILE A C 1
ATOM 1975 O O . ILE A 1 250 ? -7.797 -22.797 10.969 1 98.81 250 ILE A O 1
ATOM 1979 N N . LEU A 1 251 ? -5.863 -21.844 10.547 1 98.88 251 LEU A N 1
ATOM 1980 C CA . LEU A 1 251 ? -6.359 -20.688 9.797 1 98.88 251 LEU A CA 1
ATOM 1981 C C . LEU A 1 251 ? -5.949 -20.781 8.328 1 98.88 251 LEU A C 1
ATOM 1983 O O . LEU A 1 251 ? -4.77 -20.969 8.023 1 98.88 251 LEU A O 1
ATOM 1987 N N . VAL A 1 252 ? -6.914 -20.766 7.438 1 98.94 252 VAL A N 1
ATOM 1988 C CA . VAL A 1 252 ? -6.609 -20.656 6.012 1 98.94 252 VAL A CA 1
ATOM 1989 C C . VAL A 1 252 ? -6.734 -19.203 5.562 1 98.94 252 VAL A C 1
ATOM 1991 O O . VAL A 1 252 ? -7.68 -18.516 5.945 1 98.94 252 VAL A O 1
ATOM 1994 N N . VAL A 1 253 ? -5.777 -18.703 4.832 1 98.94 253 VAL A N 1
ATOM 1995 C CA . VAL A 1 253 ? -5.793 -17.359 4.289 1 98.94 253 VAL A CA 1
ATOM 1996 C C . VAL A 1 253 ? -5.617 -17.406 2.773 1 98.94 253 VAL A C 1
ATOM 1998 O O . VAL A 1 253 ? -4.605 -17.891 2.273 1 98.94 253 VAL A O 1
ATOM 2001 N N . ALA A 1 254 ? -6.594 -16.969 2.041 1 98.88 254 ALA A N 1
ATOM 2002 C CA . ALA A 1 254 ? -6.461 -16.797 0.596 1 98.88 254 ALA A CA 1
ATOM 2003 C C . ALA A 1 254 ? -6.023 -15.375 0.249 1 98.88 254 ALA A C 1
ATOM 2005 O O . ALA A 1 254 ? -6.637 -14.398 0.697 1 98.88 254 ALA A O 1
ATOM 2006 N N . CYS A 1 255 ? -4.949 -15.227 -0.434 1 98.69 255 CYS A N 1
ATOM 2007 C CA . CYS A 1 255 ? -4.535 -13.945 -1 1 98.69 255 CYS A CA 1
ATOM 2008 C C . CYS A 1 255 ? -4.984 -13.82 -2.449 1 98.69 255 CYS A C 1
ATOM 2010 O O . CYS A 1 255 ? -4.371 -14.398 -3.348 1 98.69 255 CYS A O 1
ATOM 2012 N N . TYR A 1 256 ? -6.043 -13.078 -2.646 1 98.38 256 TYR A N 1
ATOM 2013 C CA . TYR A 1 256 ? -6.711 -12.875 -3.928 1 98.38 256 TYR A CA 1
ATOM 2014 C C . TYR A 1 256 ? -6.277 -11.562 -4.566 1 98.38 256 TYR A C 1
ATOM 2016 O O . TYR A 1 256 ? -5.984 -10.586 -3.863 1 98.38 256 TYR A O 1
ATOM 2024 N N . SER A 1 257 ? -6.152 -11.477 -5.871 1 96.69 257 SER A N 1
ATOM 2025 C CA . SER A 1 257 ? -5.633 -10.289 -6.539 1 96.69 257 SER A CA 1
ATOM 2026 C C . SER A 1 257 ? -6.543 -9.859 -7.688 1 96.69 257 SER A C 1
ATOM 2028 O O . SER A 1 257 ? -7.039 -10.703 -8.445 1 96.69 257 SER A O 1
ATOM 2030 N N . LEU A 1 258 ? -6.746 -8.57 -7.859 1 97.06 258 LEU A N 1
ATOM 2031 C CA . LEU A 1 258 ? -7.465 -8.016 -9 1 97.06 258 LEU A CA 1
ATOM 2032 C C . LEU A 1 258 ? -6.516 -7.77 -10.172 1 97.06 258 LEU A C 1
ATOM 2034 O O . LEU A 1 258 ? -6.961 -7.527 -11.297 1 97.06 258 LEU A O 1
ATOM 2038 N N . SER A 1 259 ? -5.227 -7.824 -9.867 1 95.25 259 SER A N 1
ATOM 2039 C CA . SER A 1 259 ? -4.238 -7.52 -10.898 1 95.25 259 SER A CA 1
ATOM 2040 C C . SER A 1 259 ? -4.395 -8.438 -12.102 1 95.25 259 SER A C 1
ATOM 2042 O O . SER A 1 259 ? -4.41 -7.977 -13.25 1 95.25 259 SER A O 1
ATOM 2044 N N . LYS A 1 260 ? -4.535 -9.719 -11.836 1 94.12 260 LYS A N 1
ATOM 2045 C CA . LYS A 1 260 ? -4.641 -10.695 -12.922 1 94.12 260 LYS A CA 1
ATOM 2046 C C . LYS A 1 260 ? -6.094 -10.922 -13.32 1 94.12 260 LYS A C 1
ATOM 2048 O O . LYS A 1 260 ? -6.477 -10.688 -14.469 1 94.12 260 LYS A O 1
ATOM 2053 N N . GLY A 1 261 ? -6.91 -11.195 -12.281 1 94.06 261 GLY A N 1
ATOM 2054 C CA . GLY A 1 261 ? -8.297 -11.555 -12.523 1 94.06 261 GLY A CA 1
ATOM 2055 C C . GLY A 1 261 ? -9.07 -10.484 -13.273 1 94.06 261 GLY A C 1
ATOM 2056 O O . GLY A 1 261 ? -9.875 -10.789 -14.156 1 94.06 261 GLY A O 1
ATOM 2057 N N . PHE A 1 262 ? -8.883 -9.258 -12.938 1 97.62 262 PHE A N 1
ATOM 2058 C CA . PHE A 1 262 ? -9.617 -8.148 -13.539 1 97.62 262 PHE A CA 1
ATOM 2059 C C . PHE A 1 262 ? -8.695 -7.297 -14.406 1 97.62 262 PHE A C 1
ATOM 2061 O O . PHE A 1 262 ? -9.094 -6.23 -14.883 1 97.62 262 PHE A O 1
ATOM 2068 N N . THR A 1 263 ? -7.473 -7.766 -14.641 1 97.31 263 THR A N 1
ATOM 2069 C CA . THR A 1 263 ? -6.434 -7.148 -15.461 1 97.31 263 THR A CA 1
ATOM 2070 C C . THR A 1 263 ? -6.18 -5.711 -15.008 1 97.31 263 THR A C 1
ATOM 2072 O O . THR A 1 263 ? -6.012 -4.816 -15.844 1 97.31 263 THR A O 1
ATOM 2075 N N . MET A 1 264 ? -6.266 -5.484 -13.711 1 96.88 264 MET A N 1
ATOM 2076 C CA . MET A 1 264 ? -6.008 -4.172 -13.133 1 96.88 264 MET A CA 1
ATOM 2077 C C . MET A 1 264 ? -4.664 -4.145 -12.422 1 96.88 264 MET A C 1
ATOM 2079 O O . MET A 1 264 ? -4.578 -3.73 -11.266 1 96.88 264 MET A O 1
ATOM 2083 N N . TYR A 1 265 ? -3.623 -4.508 -13.211 1 95.81 265 TYR A N 1
ATOM 2084 C CA . TYR A 1 265 ? -2.277 -4.625 -12.656 1 95.81 265 TYR A CA 1
ATOM 2085 C C . TYR A 1 265 ? -1.836 -3.318 -12.008 1 95.81 265 TYR A C 1
ATOM 2087 O O . TYR A 1 265 ? -1.308 -3.32 -10.898 1 95.81 265 TYR A O 1
ATOM 2095 N N . GLY A 1 266 ? -2.141 -2.209 -12.68 1 95.56 266 GLY A N 1
ATOM 2096 C CA . GLY A 1 266 ? -1.636 -0.904 -12.281 1 95.56 266 GLY A CA 1
ATOM 2097 C C . GLY A 1 266 ? -2.418 -0.283 -11.141 1 95.56 266 GLY A C 1
ATOM 2098 O O . GLY A 1 266 ? -2.023 0.754 -10.602 1 95.56 266 GLY A O 1
ATOM 2099 N N . GLN A 1 267 ? -3.514 -0.896 -10.688 1 97.62 267 GLN A N 1
ATOM 2100 C CA . GLN A 1 267 ? -4.375 -0.335 -9.648 1 97.62 267 GLN A CA 1
ATOM 2101 C C . GLN A 1 267 ? -3.961 -0.831 -8.266 1 97.62 267 GLN A C 1
ATOM 2103 O O . GLN A 1 267 ? -4.316 -0.226 -7.254 1 97.62 267 GLN A O 1
ATOM 2108 N N . ARG A 1 268 ? -3.283 -1.955 -8.18 1 97.06 268 ARG A N 1
ATOM 2109 C CA . ARG A 1 268 ? -2.67 -2.529 -6.984 1 97.06 268 ARG A CA 1
ATOM 2110 C C . ARG A 1 268 ? -3.719 -2.818 -5.914 1 97.06 268 ARG A C 1
ATOM 2112 O O . ARG A 1 268 ? -3.59 -2.369 -4.773 1 97.06 268 ARG A O 1
ATOM 2119 N N . VAL A 1 269 ? -4.707 -3.617 -6.266 1 98.5 269 VAL A N 1
ATOM 2120 C CA . VAL A 1 269 ? -5.766 -3.971 -5.324 1 98.5 269 VAL A CA 1
ATOM 2121 C C . VAL A 1 269 ? -5.855 -5.488 -5.195 1 98.5 269 VAL A C 1
ATOM 2123 O O . VAL A 1 269 ? -5.75 -6.211 -6.188 1 98.5 269 VAL A O 1
ATOM 2126 N N . GLY A 1 270 ? -5.934 -5.984 -4.035 1 98.38 270 GLY A N 1
ATOM 2127 C CA . GLY A 1 270 ? -6.199 -7.371 -3.689 1 98.38 270 GLY A CA 1
ATOM 2128 C C . GLY A 1 270 ? -6.988 -7.527 -2.402 1 98.38 270 GLY A C 1
ATOM 2129 O O . GLY A 1 270 ? -7.527 -6.551 -1.877 1 98.38 270 GLY A O 1
ATOM 2130 N N . ALA A 1 271 ? -7.156 -8.734 -1.968 1 98.75 271 ALA A N 1
ATOM 2131 C CA . ALA A 1 271 ? -7.859 -9.047 -0.727 1 98.75 271 ALA A CA 1
ATOM 2132 C C . ALA A 1 271 ? -7.215 -10.227 -0.005 1 98.75 271 ALA A C 1
ATOM 2134 O O . ALA A 1 271 ? -6.805 -11.195 -0.639 1 98.75 271 ALA A O 1
ATOM 2135 N N . MET A 1 272 ? -7.008 -10.031 1.211 1 98.75 272 MET A N 1
ATOM 2136 C CA . MET A 1 272 ? -6.691 -11.117 2.135 1 98.75 272 MET A CA 1
ATOM 2137 C C . MET A 1 272 ? -7.965 -11.703 2.738 1 98.75 272 MET A C 1
ATOM 2139 O O . MET A 1 272 ? -8.742 -10.984 3.375 1 98.75 272 MET A O 1
ATOM 2143 N N . ILE A 1 273 ? -8.25 -12.992 2.547 1 98.94 273 ILE A N 1
ATOM 2144 C CA . ILE A 1 273 ? -9.5 -13.617 2.979 1 98.94 273 ILE A CA 1
ATOM 2145 C C . ILE A 1 273 ? -9.203 -14.719 3.99 1 98.94 273 ILE A C 1
ATOM 2147 O O . ILE A 1 273 ? -8.492 -15.68 3.68 1 98.94 273 ILE A O 1
ATOM 2151 N N . GLY A 1 274 ? -9.711 -14.594 5.191 1 98.88 274 GLY A N 1
ATOM 2152 C CA . GLY A 1 274 ? -9.523 -15.57 6.25 1 98.88 274 GLY A CA 1
ATOM 2153 C C . GLY A 1 274 ? -10.641 -16.594 6.324 1 98.88 274 GLY A C 1
ATOM 2154 O O . GLY A 1 274 ? -11.812 -16.25 6.133 1 98.88 274 GLY A O 1
ATOM 2155 N N . ILE A 1 275 ? -10.305 -17.844 6.492 1 98.94 275 ILE A N 1
ATOM 2156 C CA . ILE A 1 275 ? -11.227 -18.969 6.617 1 98.94 275 ILE A CA 1
ATOM 2157 C C . ILE A 1 275 ? -10.945 -19.719 7.91 1 98.94 275 ILE A C 1
ATOM 2159 O O . ILE A 1 275 ? -9.852 -20.266 8.086 1 98.94 275 ILE A O 1
ATOM 2163 N N . THR A 1 276 ? -11.859 -19.781 8.852 1 98.75 276 THR A N 1
ATOM 2164 C CA . THR A 1 276 ? -11.648 -20.438 10.133 1 98.75 276 THR A CA 1
ATOM 2165 C C . THR A 1 276 ? -12.969 -20.938 10.719 1 98.75 276 THR A C 1
ATOM 2167 O O . THR A 1 276 ? -14.031 -20.438 10.352 1 98.75 276 THR A O 1
ATOM 2170 N N . SER A 1 277 ? -12.906 -21.922 11.523 1 98.12 277 SER A N 1
ATOM 2171 C CA . SER A 1 277 ? -14.102 -22.453 12.164 1 98.12 277 SER A CA 1
ATOM 2172 C C . SER A 1 277 ? -14.406 -21.734 13.477 1 98.12 277 SER A C 1
ATOM 2174 O O . SER A 1 277 ? -15.383 -22.047 14.148 1 98.12 277 SER A O 1
ATOM 2176 N N . ASP A 1 278 ? -13.562 -20.766 13.859 1 98.12 278 ASP A N 1
ATOM 2177 C CA . ASP A 1 278 ? -13.68 -20.109 15.148 1 98.12 278 ASP A CA 1
ATOM 2178 C C . ASP A 1 278 ? -13.953 -18.609 14.977 1 98.12 278 ASP A C 1
ATOM 2180 O O . ASP A 1 278 ? -13.18 -17.906 14.32 1 98.12 278 ASP A O 1
ATOM 2184 N N . GLU A 1 279 ? -14.984 -18.156 15.633 1 97.25 279 GLU A N 1
ATOM 2185 C CA . GLU A 1 279 ? -15.438 -16.781 15.484 1 97.25 279 GLU A CA 1
ATOM 2186 C C . GLU A 1 279 ? -14.414 -15.797 16.047 1 97.25 279 GLU A C 1
ATOM 2188 O O . GLU A 1 279 ? -14.211 -14.711 15.5 1 97.25 279 GLU A O 1
ATOM 2193 N N . SER A 1 280 ? -13.82 -16.109 17.156 1 96.5 280 SER A N 1
ATOM 2194 C CA . SER A 1 280 ? -12.836 -15.227 17.766 1 96.5 280 SER A CA 1
ATOM 2195 C C . SER A 1 280 ? -11.617 -15.055 16.875 1 96.5 280 SER A C 1
ATOM 2197 O O . SER A 1 280 ? -11.055 -13.961 16.781 1 96.5 280 SER A O 1
ATOM 2199 N N . VAL A 1 281 ? -11.18 -16.188 16.234 1 97.81 281 VAL A N 1
ATOM 2200 C CA . VAL A 1 281 ? -10.062 -16.141 15.297 1 97.81 281 VAL A CA 1
ATOM 2201 C C . VAL A 1 281 ? -10.438 -15.273 14.094 1 97.81 281 VAL A C 1
ATOM 2203 O O . VAL A 1 281 ? -9.609 -14.508 13.594 1 97.81 281 VAL A O 1
ATOM 2206 N N . ASN A 1 282 ? -11.68 -15.398 13.68 1 98.06 282 ASN A N 1
ATOM 2207 C CA . ASN A 1 282 ? -12.172 -14.586 12.57 1 98.06 282 ASN A CA 1
ATOM 2208 C C . ASN A 1 282 ? -12.141 -13.094 12.906 1 98.06 282 ASN A C 1
ATOM 2210 O O . ASN A 1 282 ? -11.727 -12.281 12.086 1 98.06 282 ASN A O 1
ATOM 2214 N N . ASN A 1 283 ? -12.617 -12.719 14.086 1 96.5 283 ASN A N 1
ATOM 2215 C CA . ASN A 1 283 ? -12.602 -11.336 14.531 1 96.5 283 ASN A CA 1
ATOM 2216 C C . ASN A 1 283 ? -11.172 -10.805 14.648 1 96.5 283 ASN A C 1
ATOM 2218 O O . ASN A 1 283 ? -10.891 -9.672 14.234 1 96.5 283 ASN A O 1
ATOM 2222 N N . GLU A 1 284 ? -10.328 -11.625 15.227 1 97.44 284 GLU A N 1
ATOM 2223 C CA . GLU A 1 284 ? -8.922 -11.25 15.344 1 97.44 284 GLU A CA 1
ATOM 2224 C C . GLU A 1 284 ? -8.297 -11 13.977 1 97.44 284 GLU A C 1
ATOM 2226 O O . GLU A 1 284 ? -7.551 -10.031 13.797 1 97.44 284 GLU A O 1
ATOM 2231 N N . PHE A 1 285 ? -8.625 -11.914 13.047 1 98.12 285 PHE A N 1
ATOM 2232 C CA . PHE A 1 285 ? -8.133 -11.773 11.68 1 98.12 285 PHE A CA 1
ATOM 2233 C C . PHE A 1 285 ? -8.453 -10.383 11.133 1 98.12 285 PHE A C 1
ATOM 2235 O O . PHE A 1 285 ? -7.574 -9.703 10.609 1 98.12 285 PHE A O 1
ATOM 2242 N N . THR A 1 286 ? -9.641 -9.945 11.234 1 97.12 286 THR A N 1
ATOM 2243 C CA . THR A 1 286 ? -10.094 -8.656 10.719 1 97.12 286 THR A CA 1
ATOM 2244 C C . THR A 1 286 ? -9.383 -7.512 11.43 1 97.12 286 THR A C 1
ATOM 2246 O O . THR A 1 286 ? -8.875 -6.594 10.781 1 97.12 286 THR A O 1
ATOM 2249 N N . GLU A 1 287 ? -9.297 -7.598 12.672 1 95.62 287 GLU A N 1
ATOM 2250 C CA . GLU A 1 287 ? -8.797 -6.492 13.484 1 95.62 287 GLU A CA 1
ATOM 2251 C C . GLU A 1 287 ? -7.305 -6.266 13.258 1 95.62 287 GLU A C 1
ATOM 2253 O O . GLU A 1 287 ? -6.875 -5.137 13 1 95.62 287 GLU A O 1
ATOM 2258 N N . ILE A 1 288 ? -6.516 -7.324 13.32 1 97.38 288 ILE A N 1
ATOM 2259 C CA . ILE A 1 288 ? -5.066 -7.145 13.289 1 97.38 288 ILE A CA 1
ATOM 2260 C C . ILE A 1 288 ? -4.621 -6.781 11.875 1 97.38 288 ILE A C 1
ATOM 2262 O O . ILE A 1 288 ? -3.684 -6.004 11.695 1 97.38 288 ILE A O 1
ATOM 2266 N N . ASN A 1 289 ? -5.312 -7.328 10.891 1 98.06 289 ASN A N 1
ATOM 2267 C CA . ASN A 1 289 ? -4.926 -7 9.523 1 98.06 289 ASN A CA 1
ATOM 2268 C C . ASN A 1 289 ? -5.398 -5.602 9.125 1 98.06 289 ASN A C 1
ATOM 2270 O O . ASN A 1 289 ? -4.73 -4.91 8.359 1 98.06 289 ASN A O 1
ATOM 2274 N N . ALA A 1 290 ? -6.527 -5.137 9.641 1 95.44 290 ALA A N 1
ATOM 2275 C CA . ALA A 1 290 ? -6.949 -3.756 9.438 1 95.44 290 ALA A CA 1
ATOM 2276 C C . ALA A 1 290 ? -5.969 -2.781 10.086 1 95.44 290 ALA A C 1
ATOM 2278 O O . ALA A 1 290 ? -5.645 -1.74 9.516 1 95.44 290 ALA A O 1
ATOM 2279 N N . LEU A 1 291 ? -5.551 -3.123 11.305 1 96.5 291 LEU A N 1
ATOM 2280 C CA . LEU A 1 291 ? -4.582 -2.271 11.984 1 96.5 291 LEU A CA 1
ATOM 2281 C C . LEU A 1 291 ? -3.295 -2.16 11.18 1 96.5 291 LEU A C 1
ATOM 2283 O O . LEU A 1 291 ? -2.736 -1.07 11.039 1 96.5 291 LEU A O 1
ATOM 2287 N N . THR A 1 292 ? -2.822 -3.27 10.68 1 97.75 292 THR A N 1
ATOM 2288 C CA . THR A 1 292 ? -1.602 -3.26 9.883 1 97.75 292 THR A CA 1
ATOM 2289 C C . THR A 1 292 ? -1.801 -2.459 8.594 1 97.75 292 THR A C 1
ATOM 2291 O O . THR A 1 292 ? -0.883 -1.775 8.133 1 97.75 292 THR A O 1
ATOM 2294 N N . SER A 1 293 ? -2.982 -2.572 7.992 1 96.94 293 SER A N 1
ATOM 2295 C CA . SER A 1 293 ? -3.281 -1.733 6.836 1 96.94 293 SER A CA 1
ATOM 2296 C C . SER A 1 293 ? -3.164 -0.253 7.184 1 96.94 293 SER A C 1
ATOM 2298 O O . SER A 1 293 ? -2.557 0.519 6.438 1 96.94 293 SER A O 1
ATOM 2300 N N . ARG A 1 294 ? -3.734 0.143 8.281 1 95.06 294 ARG A N 1
ATOM 2301 C CA . ARG A 1 294 ? -3.662 1.529 8.727 1 95.06 294 ARG A CA 1
ATOM 2302 C C . ARG A 1 294 ? -2.215 1.977 8.898 1 95.06 294 ARG A C 1
ATOM 2304 O O . ARG A 1 294 ? -1.867 3.111 8.562 1 95.06 294 ARG A O 1
ATOM 2311 N N . ALA A 1 295 ? -1.42 1.082 9.344 1 96.88 295 ALA A N 1
ATOM 2312 C CA . ALA A 1 295 ? -0.031 1.38 9.68 1 96.88 295 ALA A CA 1
ATOM 2313 C C . ALA A 1 295 ? 0.867 1.28 8.445 1 96.88 295 ALA A C 1
ATOM 2315 O O . ALA A 1 295 ? 2.066 1.561 8.523 1 96.88 295 ALA A O 1
ATOM 2316 N N . THR A 1 296 ? 0.377 0.835 7.324 1 97.94 296 THR A N 1
ATOM 2317 C CA . THR A 1 296 ? 1.219 0.558 6.168 1 97.94 296 THR A CA 1
ATOM 2318 C C . THR A 1 296 ? 0.82 1.438 4.984 1 97.94 296 THR A C 1
ATOM 2320 O O . THR A 1 296 ? 1.666 2.111 4.395 1 97.94 296 THR A O 1
ATOM 2323 N N . TRP A 1 297 ? -0.463 1.394 4.668 1 97.56 297 TRP A N 1
ATOM 2324 C CA . TRP A 1 297 ? -0.944 2.168 3.529 1 97.56 297 TRP A CA 1
ATOM 2325 C C . TRP A 1 297 ? -2.227 2.916 3.883 1 97.56 297 TRP A C 1
ATOM 2327 O O . TRP A 1 297 ? -2.773 3.646 3.053 1 97.56 297 TRP A O 1
ATOM 2337 N N . SER A 1 298 ? -2.74 2.818 5.086 1 94.31 298 SER A N 1
ATOM 2338 C CA . SER A 1 298 ? -3.955 3.428 5.617 1 94.31 298 SER A CA 1
ATOM 2339 C C . SER A 1 298 ? -5.199 2.852 4.949 1 94.31 298 SER A C 1
ATOM 2341 O O . SER A 1 298 ? -6.035 2.232 5.609 1 94.31 298 SER A O 1
ATOM 2343 N N . ASN A 1 299 ? -5.395 3.01 3.695 1 93.5 299 ASN A N 1
ATOM 2344 C CA . ASN A 1 299 ? -6.465 2.445 2.883 1 93.5 299 ASN A CA 1
ATOM 2345 C C . ASN A 1 299 ? -5.996 2.143 1.463 1 93.5 299 ASN A C 1
ATOM 2347 O O . ASN A 1 299 ? -4.895 2.535 1.074 1 93.5 299 ASN A O 1
ATOM 2351 N N . ILE A 1 300 ? -6.879 1.429 0.728 1 95.44 300 ILE A N 1
ATOM 2352 C CA . ILE A 1 300 ? -6.496 0.919 -0.584 1 95.44 300 ILE A CA 1
ATOM 2353 C C . ILE A 1 300 ? -7.223 1.701 -1.676 1 95.44 300 ILE A C 1
ATOM 2355 O O . ILE A 1 300 ? -8.195 2.41 -1.398 1 95.44 300 ILE A O 1
ATOM 2359 N N . CYS A 1 301 ? -6.746 1.655 -2.893 1 97.06 301 CYS A N 1
ATOM 2360 C CA . CYS A 1 301 ? -7.301 2.309 -4.074 1 97.06 301 CYS A CA 1
ATOM 2361 C C . CYS A 1 301 ? -8.797 2.045 -4.191 1 97.06 301 CYS A C 1
ATOM 2363 O O . CYS A 1 301 ? -9.219 0.905 -4.398 1 97.06 301 CYS A O 1
ATOM 2365 N N . ARG A 1 302 ? -9.594 3.064 -4.141 1 97.81 302 ARG A N 1
ATOM 2366 C CA . ARG A 1 302 ? -11.047 2.963 -4.02 1 97.81 302 ARG A CA 1
ATOM 2367 C C . ARG A 1 302 ? -11.68 2.637 -5.367 1 97.81 302 ARG A C 1
ATOM 2369 O O . ARG A 1 302 ? -12.531 1.748 -5.457 1 97.81 302 ARG A O 1
ATOM 2376 N N . PRO A 1 303 ? -11.312 3.279 -6.5 1 98.38 303 PRO A N 1
ATOM 2377 C CA . PRO A 1 303 ? -12.055 3.064 -7.746 1 98.38 303 PRO A CA 1
ATOM 2378 C C . PRO A 1 303 ? -11.969 1.621 -8.242 1 98.38 303 PRO A C 1
ATOM 2380 O O . PRO A 1 303 ? -12.938 1.098 -8.797 1 98.38 303 PRO A O 1
ATOM 2383 N N . ALA A 1 304 ? -10.836 1.02 -8.07 1 98.44 304 ALA A N 1
ATOM 2384 C CA . ALA A 1 304 ? -10.703 -0.37 -8.5 1 98.44 304 ALA A CA 1
ATOM 2385 C C . ALA A 1 304 ? -11.602 -1.288 -7.676 1 98.44 304 ALA A C 1
ATOM 2387 O O . ALA A 1 304 ? -12.219 -2.207 -8.219 1 98.44 304 ALA A O 1
ATOM 2388 N N . MET A 1 305 ? -11.648 -1.069 -6.348 1 98.69 305 MET A N 1
ATOM 2389 C CA . MET A 1 305 ? -12.539 -1.843 -5.496 1 98.69 305 MET A CA 1
ATOM 2390 C C . MET A 1 305 ? -13.992 -1.664 -5.926 1 98.69 305 MET A C 1
ATOM 2392 O O . MET A 1 305 ? -14.734 -2.641 -6.051 1 98.69 305 MET A O 1
ATOM 2396 N N . ARG A 1 306 ? -14.352 -0.383 -6.156 1 98.75 306 ARG A N 1
ATOM 2397 C CA . ARG A 1 306 ? -15.719 -0.086 -6.566 1 98.75 306 ARG A CA 1
ATOM 2398 C C . ARG A 1 306 ? -16.047 -0.742 -7.906 1 98.75 306 ARG A C 1
ATOM 2400 O O . ARG A 1 306 ? -17.141 -1.26 -8.102 1 98.75 306 ARG A O 1
ATOM 2407 N N . THR A 1 307 ? -15.109 -0.712 -8.82 1 98.81 307 THR A N 1
ATOM 2408 C CA . THR A 1 307 ? -15.281 -1.325 -10.133 1 98.81 307 THR A CA 1
ATOM 2409 C C . THR A 1 307 ? -15.609 -2.809 -9.992 1 98.81 307 THR A C 1
ATOM 2411 O O . THR A 1 307 ? -16.594 -3.281 -10.562 1 98.81 307 THR A O 1
ATOM 2414 N N . MET A 1 308 ? -14.82 -3.543 -9.266 1 98.69 308 MET A N 1
ATOM 2415 C CA . MET A 1 308 ? -15.078 -4.969 -9.086 1 98.69 308 MET A CA 1
ATOM 2416 C C . MET A 1 308 ? -16.438 -5.191 -8.422 1 98.69 308 MET A C 1
ATOM 2418 O O . MET A 1 308 ? -17.203 -6.051 -8.852 1 98.69 308 MET A O 1
ATOM 2422 N N . ALA A 1 309 ? -16.672 -4.441 -7.32 1 98.75 309 ALA A N 1
ATOM 2423 C CA . ALA A 1 309 ? -17.938 -4.598 -6.602 1 98.75 309 ALA A CA 1
ATOM 2424 C C . ALA A 1 309 ? -19.125 -4.426 -7.543 1 98.75 309 ALA A C 1
ATOM 2426 O O . ALA A 1 309 ? -20.062 -5.227 -7.52 1 98.75 309 ALA A O 1
ATOM 2427 N N . ASN A 1 310 ? -19.062 -3.375 -8.383 1 98.75 310 ASN A N 1
ATOM 2428 C CA . ASN A 1 310 ? -20.156 -3.107 -9.32 1 98.75 310 ASN A CA 1
ATOM 2429 C C . ASN A 1 310 ? -20.328 -4.246 -10.32 1 98.75 310 ASN A C 1
ATOM 2431 O O . ASN A 1 310 ? -21.453 -4.664 -10.609 1 98.75 310 ASN A O 1
ATOM 2435 N N . ILE A 1 311 ? -19.25 -4.734 -10.844 1 98.81 311 ILE A N 1
ATOM 2436 C CA . ILE A 1 311 ? -19.297 -5.785 -11.852 1 98.81 311 ILE A CA 1
ATOM 2437 C C . ILE A 1 311 ? -19.844 -7.07 -11.234 1 98.81 311 ILE A C 1
ATOM 2439 O O . ILE A 1 311 ? -20.75 -7.695 -11.781 1 98.81 311 ILE A O 1
ATOM 2443 N N . VAL A 1 312 ? -19.344 -7.461 -10.086 1 98.56 312 VAL A N 1
ATOM 2444 C CA . VAL A 1 312 ? -19.672 -8.734 -9.453 1 98.56 312 VAL A CA 1
ATOM 2445 C C . VAL A 1 312 ? -21.125 -8.703 -8.977 1 98.56 312 VAL A C 1
ATOM 2447 O O . VAL A 1 312 ? -21.812 -9.734 -8.992 1 98.56 312 VAL A O 1
ATOM 2450 N N . ASN A 1 313 ? -21.656 -7.52 -8.633 1 98.12 313 ASN A N 1
ATOM 2451 C CA . ASN A 1 313 ? -22.984 -7.418 -8.062 1 98.12 313 ASN A CA 1
ATOM 2452 C C . ASN A 1 313 ? -24.031 -7.133 -9.141 1 98.12 313 ASN A C 1
ATOM 2454 O O . ASN A 1 313 ? -25.219 -6.973 -8.836 1 98.12 313 ASN A O 1
ATOM 2458 N N . ASP A 1 314 ? -23.672 -7.047 -10.375 1 98.38 314 ASP A N 1
ATOM 2459 C CA . ASP A 1 314 ? -24.578 -6.906 -11.523 1 98.38 314 ASP A CA 1
ATOM 2460 C C . ASP A 1 314 ? -24.469 -8.117 -12.453 1 98.38 314 ASP A C 1
ATOM 2462 O O . ASP A 1 314 ? -23.5 -8.25 -13.203 1 98.38 314 ASP A O 1
ATOM 2466 N N . PRO A 1 315 ? -25.5 -8.914 -12.469 1 97.94 315 PRO A N 1
ATOM 2467 C CA . PRO A 1 315 ? -25.438 -10.172 -13.219 1 97.94 315 PRO A CA 1
ATOM 2468 C C . PRO A 1 315 ? -25.047 -9.969 -14.688 1 97.94 315 PRO A C 1
ATOM 2470 O O . PRO A 1 315 ? -24.297 -10.766 -15.25 1 97.94 315 PRO A O 1
ATOM 2473 N N . ALA A 1 316 ? -25.547 -8.93 -15.312 1 98.38 316 ALA A N 1
ATOM 2474 C CA . ALA A 1 316 ? -25.234 -8.672 -16.719 1 98.38 316 ALA A CA 1
ATOM 2475 C C . ALA A 1 316 ? -23.766 -8.289 -16.891 1 98.38 316 ALA A C 1
ATOM 2477 O O . ALA A 1 316 ? -23.109 -8.75 -17.812 1 98.38 316 ALA A O 1
ATOM 2478 N N . LYS A 1 317 ? -23.266 -7.43 -16.016 1 98.31 317 LYS A N 1
ATOM 2479 C CA . LYS A 1 317 ? -21.859 -7.035 -16.062 1 98.31 317 LYS A CA 1
ATOM 2480 C C . LYS A 1 317 ? -20.938 -8.219 -15.758 1 98.31 317 LYS A C 1
ATOM 2482 O O . LYS A 1 317 ? -19.891 -8.375 -16.391 1 98.31 317 LYS A O 1
ATOM 2487 N N . LEU A 1 318 ? -21.359 -8.977 -14.789 1 98.25 318 LEU A N 1
ATOM 2488 C CA . LEU A 1 318 ? -20.562 -10.141 -14.414 1 98.25 318 LEU A CA 1
ATOM 2489 C C . LEU A 1 318 ? -20.469 -11.133 -15.57 1 98.25 318 LEU A C 1
ATOM 2491 O O . LEU A 1 318 ? -19.406 -11.688 -15.836 1 98.25 318 LEU A O 1
ATOM 2495 N N . ALA A 1 319 ? -21.594 -11.367 -16.234 1 98.12 319 ALA A N 1
ATOM 2496 C CA . ALA A 1 319 ? -21.609 -12.281 -17.359 1 98.12 319 ALA A CA 1
ATOM 2497 C C . ALA A 1 319 ? -20.672 -11.812 -18.469 1 98.12 319 ALA A C 1
ATOM 2499 O O . ALA A 1 319 ? -19.984 -12.617 -19.094 1 98.12 319 ALA A O 1
ATOM 2500 N N . ALA A 1 320 ? -20.719 -10.523 -18.75 1 98.25 320 ALA A N 1
ATOM 2501 C CA . ALA A 1 320 ? -19.828 -9.945 -19.766 1 98.25 320 ALA A CA 1
ATOM 2502 C C . ALA A 1 320 ? -18.375 -10.109 -19.375 1 98.25 320 ALA A C 1
ATOM 2504 O O . ALA A 1 320 ? -17.531 -10.461 -20.203 1 98.25 320 ALA A O 1
ATOM 2505 N N . HIS A 1 321 ? -18.078 -9.844 -18.141 1 98.19 321 HIS A N 1
ATOM 2506 C CA . HIS A 1 321 ? -16.734 -10 -17.625 1 98.19 321 HIS A CA 1
ATOM 2507 C C . HIS A 1 321 ? -16.266 -11.445 -17.734 1 98.19 321 HIS A C 1
ATOM 2509 O O . HIS A 1 321 ? -15.156 -11.711 -18.203 1 98.19 321 HIS A O 1
ATOM 2515 N N . GLU A 1 322 ? -17.078 -12.352 -17.297 1 97.44 322 GLU A N 1
ATOM 2516 C CA . GLU A 1 322 ? -16.734 -13.766 -17.281 1 97.44 322 GLU A CA 1
ATOM 2517 C C . GLU A 1 322 ? -16.484 -14.297 -18.688 1 97.44 322 GLU A C 1
ATOM 2519 O O . GLU A 1 322 ? -15.602 -15.125 -18.891 1 97.44 322 GLU A O 1
ATOM 2524 N N . LYS A 1 323 ? -17.297 -13.844 -19.594 1 97.81 323 LYS A N 1
ATOM 2525 C CA . LYS A 1 323 ? -17.109 -14.25 -20.984 1 97.81 323 LYS A CA 1
ATOM 2526 C C . LYS A 1 323 ? -15.742 -13.836 -21.5 1 97.81 323 LYS A C 1
ATOM 2528 O O . LYS A 1 323 ? -15.023 -14.648 -22.094 1 97.81 323 LYS A O 1
ATOM 2533 N N . GLU A 1 324 ? -15.375 -12.602 -21.297 1 97.5 324 GLU A N 1
ATOM 2534 C CA . GLU A 1 324 ? -14.086 -12.094 -21.75 1 97.5 324 GLU A CA 1
ATOM 2535 C C . GLU A 1 324 ? -12.938 -12.805 -21.047 1 97.5 324 GLU A C 1
ATOM 2537 O O . GLU A 1 324 ? -11.953 -13.18 -21.688 1 97.5 324 GLU A O 1
ATOM 2542 N N . ARG A 1 325 ? -13.078 -12.898 -19.734 1 97.25 325 ARG A N 1
ATOM 2543 C CA . ARG A 1 325 ? -12.062 -13.586 -18.953 1 97.25 325 ARG A CA 1
ATOM 2544 C C . ARG A 1 325 ? -11.828 -15 -19.469 1 97.25 325 ARG A C 1
ATOM 2546 O O . ARG A 1 325 ? -10.688 -15.445 -19.594 1 97.25 325 ARG A O 1
ATOM 2553 N N . SER A 1 326 ? -12.922 -15.734 -19.734 1 97.38 326 SER A N 1
ATOM 2554 C CA . SER A 1 326 ? -12.836 -17.109 -20.219 1 97.38 326 SER A CA 1
ATOM 2555 C C . SER A 1 326 ? -12.133 -17.172 -21.562 1 97.38 326 SER A C 1
ATOM 2557 O O . SER A 1 326 ? -11.359 -18.094 -21.828 1 97.38 326 SER A O 1
ATOM 2559 N N . GLU A 1 327 ? -12.383 -16.219 -22.438 1 97.88 327 GLU A N 1
ATOM 2560 C CA . GLU A 1 327 ? -11.727 -16.141 -23.734 1 97.88 327 GLU A CA 1
ATOM 2561 C C . GLU A 1 327 ? -10.219 -15.992 -23.578 1 97.88 327 GLU A C 1
ATOM 2563 O O . GLU A 1 327 ? -9.445 -16.656 -24.281 1 97.88 327 GLU A O 1
ATOM 2568 N N . TYR A 1 328 ? -9.836 -15.141 -22.703 1 98 328 TYR A N 1
ATOM 2569 C CA . TYR A 1 328 ? -8.406 -14.93 -22.516 1 98 328 TYR A CA 1
ATOM 2570 C C . TYR A 1 328 ? -7.77 -16.094 -21.781 1 98 328 TYR A C 1
ATOM 2572 O O . TYR A 1 328 ? -6.609 -16.438 -22.016 1 98 328 TYR A O 1
ATOM 2580 N N . CYS A 1 329 ? -8.531 -16.703 -20.859 1 97.75 329 CYS A N 1
ATOM 2581 C CA . CYS A 1 329 ? -8.039 -17.922 -20.219 1 97.75 329 CYS A CA 1
ATOM 2582 C C . CYS A 1 329 ? -7.734 -19 -21.25 1 97.75 329 CYS A C 1
ATOM 2584 O O . CYS A 1 329 ? -6.668 -19.609 -21.219 1 97.75 329 CYS A O 1
ATOM 2586 N N . GLU A 1 330 ? -8.633 -19.188 -22.156 1 97.69 330 GLU A N 1
ATOM 2587 C CA . GLU A 1 330 ? -8.453 -20.156 -23.234 1 97.69 330 GLU A CA 1
ATOM 2588 C C . GLU A 1 330 ? -7.277 -19.797 -24.125 1 97.69 330 GLU A C 1
ATOM 2590 O O . GLU A 1 330 ? -6.516 -20.656 -24.547 1 97.69 330 GLU A O 1
ATOM 2595 N N . LEU A 1 331 ? -7.18 -18.516 -24.422 1 98.25 331 LEU A N 1
ATOM 2596 C CA . LEU A 1 331 ? -6.086 -18.031 -25.266 1 98.25 331 LEU A CA 1
ATOM 2597 C C . LEU A 1 331 ? -4.734 -18.375 -24.641 1 98.25 331 LEU A C 1
ATOM 2599 O O . LEU A 1 331 ? -3.834 -18.859 -25.328 1 98.25 331 LEU A O 1
ATOM 2603 N N . VAL A 1 332 ? -4.551 -18.062 -23.375 1 98.12 332 VAL A N 1
ATOM 2604 C CA . VAL A 1 332 ? -3.293 -18.328 -22.688 1 98.12 332 VAL A CA 1
ATOM 2605 C C . VAL A 1 332 ? -3.008 -19.828 -22.672 1 98.12 332 VAL A C 1
ATOM 2607 O O . VAL A 1 332 ? -1.867 -20.25 -22.875 1 98.12 332 VAL A O 1
ATOM 2610 N N . GLN A 1 333 ? -4.012 -20.609 -22.484 1 97.44 333 GLN A N 1
ATOM 2611 C CA . GLN A 1 333 ? -3.854 -22.062 -22.5 1 97.44 333 GLN A CA 1
ATOM 2612 C C . GLN A 1 333 ? -3.439 -22.562 -23.875 1 97.44 333 GLN A C 1
ATOM 2614 O O . GLN A 1 333 ? -2.613 -23.469 -24 1 97.44 333 GLN A O 1
ATOM 2619 N N . GLU A 1 334 ? -4.031 -22 -24.875 1 98.19 334 GLU A N 1
ATOM 2620 C CA . GLU A 1 334 ? -3.656 -22.344 -26.25 1 98.19 334 GLU A CA 1
ATOM 2621 C C . GLU A 1 334 ? -2.184 -22.047 -26.516 1 98.19 334 GLU A C 1
ATOM 2623 O O . GLU A 1 334 ? -1.476 -22.844 -27.109 1 98.19 334 GLU A O 1
ATOM 2628 N N . ARG A 1 335 ? -1.795 -20.875 -26.078 1 98.56 335 ARG A N 1
ATOM 2629 C CA . ARG A 1 335 ? -0.402 -20.469 -26.234 1 98.56 335 ARG A CA 1
ATOM 2630 C C . ARG A 1 335 ? 0.535 -21.438 -25.516 1 98.56 335 ARG A C 1
ATOM 2632 O O . ARG A 1 335 ? 1.551 -21.859 -26.078 1 98.56 335 ARG A O 1
ATOM 2639 N N . ALA A 1 336 ? 0.168 -21.75 -24.312 1 98.44 336 ALA A N 1
ATOM 2640 C CA . ALA A 1 336 ? 0.964 -22.703 -23.531 1 98.44 336 ALA A CA 1
ATOM 2641 C C . ALA A 1 336 ? 1.044 -24.062 -24.234 1 98.44 336 ALA A C 1
ATOM 2643 O O . ALA A 1 336 ? 2.104 -24.688 -24.266 1 98.44 336 ALA A O 1
ATOM 2644 N N . HIS A 1 337 ? -0.003 -24.5 -24.812 1 97.88 337 HIS A N 1
ATOM 2645 C CA . HIS A 1 337 ? -0.054 -25.781 -25.484 1 97.88 337 HIS A CA 1
ATOM 2646 C C . HIS A 1 337 ? 0.811 -25.797 -26.734 1 97.88 337 HIS A C 1
ATOM 2648 O O . HIS A 1 337 ? 1.456 -26.797 -27.047 1 97.88 337 HIS A O 1
ATOM 2654 N N . ILE A 1 338 ? 0.758 -24.688 -27.438 1 98.56 338 ILE A N 1
ATOM 2655 C CA . ILE A 1 338 ? 1.627 -24.594 -28.594 1 98.56 338 ILE A CA 1
ATOM 2656 C C . ILE A 1 338 ? 3.072 -24.875 -28.188 1 98.56 338 ILE A C 1
ATOM 2658 O O . ILE A 1 338 ? 3.742 -25.703 -28.797 1 98.56 338 ILE A O 1
ATOM 2662 N N . PHE A 1 339 ? 3.523 -24.219 -27.172 1 98.56 339 PHE A N 1
ATOM 2663 C CA . PHE A 1 339 ? 4.906 -24.359 -26.734 1 98.56 339 PHE A CA 1
ATOM 2664 C C . PHE A 1 339 ? 5.172 -25.781 -26.234 1 98.56 339 PHE A C 1
ATOM 2666 O O . PHE A 1 339 ? 6.176 -26.391 -26.609 1 98.56 339 PHE A O 1
ATOM 2673 N N . THR A 1 340 ? 4.293 -26.328 -25.359 1 97.94 340 THR A N 1
ATOM 2674 C CA . THR A 1 340 ? 4.543 -27.609 -24.719 1 97.94 340 THR A CA 1
ATOM 2675 C C . THR A 1 340 ? 4.539 -28.734 -25.75 1 97.94 340 THR A C 1
ATOM 2677 O O . THR A 1 340 ? 5.316 -29.688 -25.641 1 97.94 340 THR A O 1
ATOM 2680 N N . GLU A 1 341 ? 3.688 -28.625 -26.719 1 98.06 341 GLU A N 1
ATOM 2681 C CA . GLU A 1 341 ? 3.656 -29.625 -27.781 1 98.06 341 GLU A CA 1
ATOM 2682 C C . GLU A 1 341 ? 4.93 -29.578 -28.625 1 98.06 341 GLU A C 1
ATOM 2684 O O . GLU A 1 341 ? 5.523 -30.609 -28.922 1 98.06 341 GLU A O 1
ATOM 2689 N N . GLU A 1 342 ? 5.316 -28.406 -29 1 98.31 342 GLU A N 1
ATOM 2690 C CA . GLU A 1 342 ? 6.551 -28.25 -29.766 1 98.31 342 GLU A CA 1
ATOM 2691 C C . GLU A 1 342 ? 7.762 -28.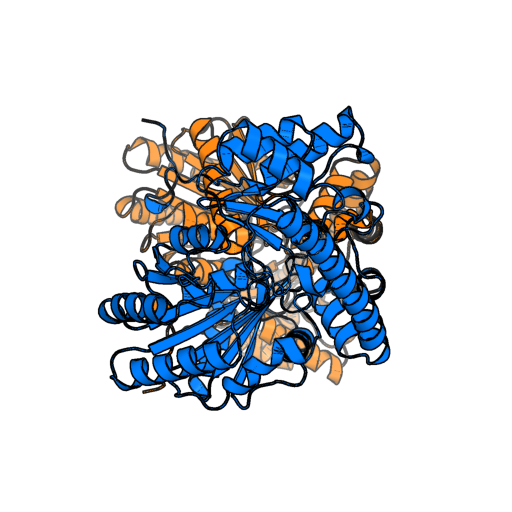703 -28.953 1 98.31 342 GLU A C 1
ATOM 2693 O O . GLU A 1 342 ? 8.688 -29.312 -29.484 1 98.31 342 GLU A O 1
ATOM 2698 N N . ALA A 1 343 ? 7.781 -28.312 -27.703 1 98.31 343 ALA A N 1
ATOM 2699 C CA . ALA A 1 343 ? 8.875 -28.703 -26.812 1 98.31 343 ALA A CA 1
ATOM 2700 C C . ALA A 1 343 ? 9.016 -30.219 -26.734 1 98.31 343 ALA A C 1
ATOM 2702 O O . ALA A 1 343 ? 10.133 -30.75 -26.75 1 98.31 343 ALA A O 1
ATOM 2703 N N . LYS A 1 344 ? 7.902 -30.875 -26.625 1 97.5 344 LYS A N 1
ATOM 2704 C CA . LYS A 1 344 ? 7.895 -32.344 -26.594 1 97.5 344 LYS A CA 1
ATOM 2705 C C . LYS A 1 344 ? 8.469 -32.906 -27.891 1 97.5 344 LYS A C 1
ATOM 2707 O O . LYS A 1 344 ? 9.234 -33.875 -27.875 1 97.5 344 LYS A O 1
ATOM 2712 N N . GLU A 1 345 ? 8.141 -32.344 -28.938 1 98.06 345 GLU A N 1
ATOM 2713 C CA . GLU A 1 345 ? 8.578 -32.781 -30.25 1 98.06 345 GLU A CA 1
ATOM 2714 C C . GLU A 1 345 ? 10.094 -32.656 -30.406 1 98.06 345 GLU A C 1
ATOM 2716 O O . GLU A 1 345 ? 10.75 -33.562 -30.938 1 98.06 345 GLU A O 1
ATOM 2721 N N . VAL A 1 346 ? 10.594 -31.547 -29.953 1 97.69 346 VAL A N 1
ATOM 2722 C CA . VAL A 1 346 ? 12 -31.266 -30.234 1 97.69 346 VAL A CA 1
ATOM 2723 C C . VAL A 1 346 ? 12.867 -31.719 -29.062 1 97.69 346 VAL A C 1
ATOM 2725 O O . VAL A 1 346 ? 14.086 -31.844 -29.203 1 97.69 346 VAL A O 1
ATOM 2728 N N . GLY A 1 347 ? 12.227 -31.953 -27.891 1 96.88 347 GLY A N 1
ATOM 2729 C CA . GLY A 1 347 ? 12.961 -32.5 -26.766 1 96.88 347 GLY A CA 1
ATOM 2730 C C . GLY A 1 347 ? 13.383 -31.453 -25.766 1 96.88 347 GLY A C 1
ATOM 2731 O O . GLY A 1 347 ? 14.398 -31.609 -25.078 1 96.88 347 GLY A O 1
ATOM 2732 N N . VAL A 1 348 ? 12.742 -30.328 -25.688 1 97.75 348 VAL A N 1
ATOM 2733 C CA . VAL A 1 348 ? 12.969 -29.328 -24.641 1 97.75 348 VAL A CA 1
ATOM 2734 C C . VAL A 1 348 ? 12.203 -29.734 -23.375 1 97.75 348 VAL A C 1
ATOM 2736 O O . VAL A 1 348 ? 10.992 -29.969 -23.422 1 97.75 348 VAL A O 1
ATOM 2739 N N . PRO A 1 349 ? 12.898 -29.906 -22.281 1 96.88 349 PRO A N 1
ATOM 2740 C CA . PRO A 1 349 ? 12.18 -30.266 -21.062 1 96.88 349 PRO A CA 1
ATOM 2741 C C . PRO A 1 349 ? 11.234 -29.156 -20.594 1 96.88 349 PRO A C 1
ATOM 2743 O O . PRO A 1 349 ? 11.547 -27.969 -20.734 1 96.88 349 PRO A O 1
ATOM 2746 N N . CYS A 1 350 ? 10.125 -29.547 -20.078 1 97.25 350 CYS A N 1
ATOM 2747 C CA . CYS A 1 350 ? 9.156 -28.625 -19.516 1 97.25 350 CYS A CA 1
ATOM 2748 C C . CYS A 1 350 ? 8.617 -29.141 -18.188 1 97.25 350 CYS A C 1
ATOM 2750 O O . CYS A 1 350 ? 8.367 -30.344 -18.047 1 97.25 350 CYS A O 1
ATOM 2752 N N . LEU A 1 351 ? 8.469 -28.266 -17.219 1 97.62 351 LEU A N 1
ATOM 2753 C CA . LEU A 1 351 ? 7.742 -28.625 -16 1 97.62 351 LEU A CA 1
ATOM 2754 C C . LEU A 1 351 ? 6.246 -28.734 -16.281 1 97.62 351 LEU A C 1
ATOM 2756 O O . LEU A 1 351 ? 5.762 -28.219 -17.281 1 97.62 351 LEU A O 1
ATOM 2760 N N . PRO A 1 352 ? 5.52 -29.453 -15.359 1 95.56 352 PRO A N 1
ATOM 2761 C CA . PRO A 1 352 ? 4.074 -29.562 -15.57 1 95.56 352 PRO A CA 1
ATOM 2762 C C . PRO A 1 352 ? 3.371 -28.219 -15.625 1 95.56 352 PRO A C 1
ATOM 2764 O O . PRO A 1 352 ? 3.613 -27.344 -14.781 1 95.56 352 PRO A O 1
ATOM 2767 N N . TYR A 1 353 ? 2.584 -28.062 -16.641 1 96.31 353 TYR A N 1
ATOM 2768 C CA . TYR A 1 353 ? 1.74 -26.891 -16.812 1 96.31 353 TYR A CA 1
ATOM 2769 C C . TYR A 1 353 ? 0.266 -27.25 -16.672 1 96.31 353 TYR A C 1
ATOM 2771 O O . TYR A 1 353 ? -0.272 -28.016 -17.484 1 96.31 353 TYR A O 1
ATOM 2779 N N . CYS A 1 354 ? -0.395 -26.719 -15.609 1 96.12 354 CYS A N 1
ATOM 2780 C CA . CYS A 1 354 ? -1.804 -27 -15.367 1 96.12 354 CYS A CA 1
ATOM 2781 C C . CYS A 1 354 ? -2.674 -25.812 -15.734 1 96.12 354 CYS A C 1
ATOM 2783 O O . CYS A 1 354 ? -3.898 -25.938 -15.82 1 96.12 354 CYS A O 1
ATOM 2785 N N . GLY A 1 355 ? -2.086 -24.672 -15.867 1 95.5 355 GLY A N 1
ATOM 2786 C CA . GLY A 1 355 ? -2.746 -23.391 -16.109 1 95.5 355 GLY A CA 1
ATOM 2787 C C . GLY A 1 355 ? -1.978 -22.219 -15.562 1 95.5 355 GLY A C 1
ATOM 2788 O O . GLY A 1 355 ? -0.919 -22.375 -14.953 1 95.5 355 GLY A O 1
ATOM 2789 N N . GLY A 1 356 ? -2.514 -21.031 -15.766 1 96.44 356 GLY A N 1
ATOM 2790 C CA . GLY A 1 356 ? -1.835 -19.828 -15.305 1 96.44 356 GLY A CA 1
ATOM 2791 C C . GLY A 1 356 ? -1.033 -19.141 -16.391 1 96.44 356 GLY A C 1
ATOM 2792 O O . GLY A 1 356 ? -1.257 -19.375 -17.578 1 96.44 356 GLY A O 1
ATOM 2793 N N . PHE A 1 357 ? -0.173 -18.297 -15.953 1 98 357 PHE A N 1
ATOM 2794 C CA . PHE A 1 357 ? 0.442 -17.359 -16.875 1 98 357 PHE A CA 1
ATOM 2795 C C . PHE A 1 357 ? 1.754 -17.906 -17.422 1 98 357 PHE A C 1
ATOM 2797 O O . PHE A 1 357 ? 2.246 -17.438 -18.453 1 98 357 PHE A O 1
ATOM 2804 N N . PHE A 1 358 ? 2.324 -18.984 -16.75 1 98.19 358 PHE A N 1
ATOM 2805 C CA . PHE A 1 358 ? 3.752 -19.172 -16.969 1 98.19 358 PHE A CA 1
ATOM 2806 C C . PHE A 1 358 ? 4.055 -20.625 -17.297 1 98.19 358 PHE A C 1
ATOM 2808 O O . PHE A 1 358 ? 3.365 -21.531 -16.828 1 98.19 358 PHE A O 1
ATOM 2815 N N . LEU A 1 359 ? 5.09 -20.781 -18.094 1 98.12 359 LEU A N 1
ATOM 2816 C CA . LEU A 1 359 ? 5.77 -22.047 -18.359 1 98.12 359 LEU A CA 1
ATOM 2817 C C . LEU A 1 359 ? 7.191 -22.031 -17.812 1 98.12 359 LEU A C 1
ATOM 2819 O O . LEU A 1 359 ? 7.789 -20.953 -17.672 1 98.12 359 LEU A O 1
ATOM 2823 N N . THR A 1 360 ? 7.648 -23.219 -17.531 1 98.44 360 THR A N 1
ATOM 2824 C CA . THR A 1 360 ? 9.008 -23.234 -17 1 98.44 360 THR A CA 1
ATOM 2825 C C . THR A 1 360 ? 9.805 -24.391 -17.625 1 98.44 360 THR A C 1
ATOM 2827 O O . THR A 1 360 ? 9.328 -25.516 -17.672 1 98.44 360 THR A O 1
ATOM 2830 N N . ILE A 1 361 ? 10.969 -24.062 -18.125 1 98.38 361 ILE A N 1
ATOM 2831 C CA . ILE A 1 361 ? 11.969 -25.016 -18.578 1 98.38 361 ILE A CA 1
ATOM 2832 C C . ILE A 1 361 ? 12.984 -25.266 -17.469 1 98.38 361 ILE A C 1
ATOM 2834 O O . ILE A 1 361 ? 13.75 -24.375 -17.094 1 98.38 361 ILE A O 1
ATOM 2838 N N . PRO A 1 362 ? 13.016 -26.469 -16.891 1 97.75 362 PRO A N 1
ATOM 2839 C CA . PRO A 1 362 ? 14.016 -26.75 -15.859 1 97.75 362 PRO A CA 1
ATOM 2840 C C . PRO A 1 362 ? 15.43 -26.844 -16.422 1 97.75 362 PRO A C 1
ATOM 2842 O O . PRO A 1 362 ? 15.656 -27.5 -17.438 1 97.75 362 PRO A O 1
ATOM 2845 N N . THR A 1 363 ? 16.328 -26.156 -15.891 1 97.5 363 THR A N 1
ATOM 2846 C CA . THR A 1 363 ? 17.75 -26.203 -16.266 1 97.5 363 THR A CA 1
ATOM 2847 C C . THR A 1 363 ? 18.609 -25.547 -15.188 1 97.5 363 THR A C 1
ATOM 2849 O O . THR A 1 363 ? 18.125 -24.703 -14.43 1 97.5 363 THR A O 1
ATOM 2852 N N . GLU A 1 364 ? 19.828 -25.969 -15.023 1 96.75 364 GLU A N 1
ATOM 2853 C CA . GLU A 1 364 ? 20.781 -25.359 -14.102 1 96.75 364 GLU A CA 1
ATOM 2854 C C . GLU A 1 364 ? 21.609 -24.281 -14.789 1 96.75 364 GLU A C 1
ATOM 2856 O O . GLU A 1 364 ? 22.469 -23.656 -14.164 1 96.75 364 GLU A O 1
ATOM 2861 N N . HIS A 1 365 ? 21.328 -24.031 -16.031 1 97.75 365 HIS A N 1
ATOM 2862 C CA . HIS A 1 365 ? 22.125 -23.109 -16.844 1 97.75 365 HIS A CA 1
ATOM 2863 C C . HIS A 1 365 ? 21.25 -21.984 -17.391 1 97.75 365 HIS A C 1
ATOM 2865 O O . HIS A 1 365 ? 21.422 -21.562 -18.531 1 97.75 365 HIS A O 1
ATOM 2871 N N . SER A 1 366 ? 20.312 -21.594 -16.609 1 97.56 366 SER A N 1
ATOM 2872 C CA . SER A 1 366 ? 19.281 -20.656 -17.047 1 97.56 366 SER A CA 1
ATOM 2873 C C . SER A 1 366 ? 19.875 -19.344 -17.516 1 97.56 366 SER A C 1
ATOM 2875 O O . SER A 1 366 ? 19.5 -18.812 -18.562 1 97.56 366 SER A O 1
ATOM 2877 N N . LYS A 1 367 ? 20.875 -18.734 -16.812 1 96.69 367 LYS A N 1
ATOM 2878 C CA . LYS A 1 367 ? 21.438 -17.438 -17.125 1 96.69 367 LYS A CA 1
ATOM 2879 C C . LYS A 1 367 ? 22.125 -17.453 -18.5 1 96.69 367 LYS A C 1
ATOM 2881 O O . LYS A 1 367 ? 21.922 -16.547 -19.297 1 96.69 367 LYS A O 1
ATOM 2886 N N . GLU A 1 368 ? 22.906 -18.484 -18.672 1 97.75 368 GLU A N 1
ATOM 2887 C CA . GLU A 1 368 ? 23.625 -18.609 -19.938 1 97.75 368 GLU A CA 1
ATOM 2888 C C . GLU A 1 368 ? 22.656 -18.766 -21.109 1 97.75 368 GLU A C 1
ATOM 2890 O O . GLU A 1 368 ? 22.812 -18.109 -22.141 1 97.75 368 GLU A O 1
ATOM 2895 N N . ILE A 1 369 ? 21.703 -19.594 -20.938 1 98.25 369 ILE A N 1
ATOM 2896 C CA . ILE A 1 369 ? 20.75 -19.875 -22 1 98.25 369 ILE A CA 1
ATOM 2897 C C . ILE A 1 369 ? 19.938 -18.625 -22.312 1 98.25 369 ILE A C 1
ATOM 2899 O O . ILE A 1 369 ? 19.734 -18.281 -23.484 1 98.25 369 ILE A O 1
ATOM 2903 N N . VAL A 1 370 ? 19.453 -17.938 -21.281 1 98.12 370 VAL A N 1
ATOM 2904 C CA . VAL A 1 370 ? 18.609 -16.75 -21.453 1 98.12 370 VAL A CA 1
ATOM 2905 C C . VAL A 1 370 ? 19.406 -15.656 -22.156 1 98.12 370 VAL A C 1
ATOM 2907 O O . VAL A 1 370 ? 18.891 -14.969 -23.047 1 98.12 370 VAL A O 1
ATOM 2910 N N . GLU A 1 371 ? 20.656 -15.508 -21.781 1 97.81 371 GLU A N 1
ATOM 2911 C CA . GLU A 1 371 ? 21.484 -14.508 -22.453 1 97.81 371 GLU A CA 1
ATOM 2912 C C . GLU A 1 371 ? 21.656 -14.836 -23.938 1 97.81 371 GLU A C 1
ATOM 2914 O O . GLU A 1 371 ? 21.625 -13.938 -24.781 1 97.81 371 GLU A O 1
ATOM 2919 N N . GLU A 1 372 ? 21.891 -16.078 -24.266 1 98.06 372 GLU A N 1
ATOM 2920 C CA . GLU A 1 372 ? 22.016 -16.484 -25.656 1 98.06 372 GLU A CA 1
ATOM 2921 C C . GLU A 1 372 ? 20.703 -16.25 -26.422 1 98.06 372 GLU A C 1
ATOM 2923 O O . GLU A 1 372 ? 20.719 -15.891 -27.594 1 98.06 372 GLU A O 1
ATOM 2928 N N . LEU A 1 373 ? 19.609 -16.469 -25.766 1 98.38 373 LEU A N 1
ATOM 2929 C CA . LEU A 1 373 ? 18.297 -16.266 -26.375 1 98.38 373 LEU A CA 1
ATOM 2930 C C . LEU A 1 373 ? 18.094 -14.805 -26.734 1 98.38 373 LEU A C 1
ATOM 2932 O O . LEU A 1 373 ? 17.422 -14.492 -27.734 1 98.38 373 LEU A O 1
ATOM 2936 N N . THR A 1 374 ? 18.625 -13.891 -25.875 1 97.94 374 THR A N 1
ATOM 2937 C CA . THR A 1 374 ? 18.453 -12.469 -26.172 1 97.94 374 THR A CA 1
ATOM 2938 C C . THR A 1 374 ? 19.109 -12.109 -27.5 1 97.94 374 THR A C 1
ATOM 2940 O O . THR A 1 374 ? 18.641 -11.203 -28.188 1 97.94 374 THR A O 1
ATOM 2943 N N . LYS A 1 375 ? 20.141 -12.789 -27.891 1 96.75 375 LYS A N 1
ATOM 2944 C CA . LYS A 1 375 ? 20.781 -12.562 -29.172 1 96.75 375 LYS A CA 1
ATOM 2945 C C . LYS A 1 375 ? 19.859 -12.945 -30.328 1 96.75 375 LYS A C 1
ATOM 2947 O O . LYS A 1 375 ? 20.062 -12.5 -31.469 1 96.75 375 LYS A O 1
ATOM 2952 N N . GLU A 1 376 ? 18.922 -13.82 -30.016 1 96.88 376 GLU A N 1
ATOM 2953 C CA . GLU A 1 376 ? 17.906 -14.219 -30.969 1 96.88 376 GLU A CA 1
ATOM 2954 C C . GLU A 1 376 ? 16.625 -13.398 -30.797 1 96.88 376 GLU A C 1
ATOM 2956 O O . GLU A 1 376 ? 15.562 -13.781 -31.297 1 96.88 376 GLU A O 1
ATOM 2961 N N . HIS A 1 377 ? 16.641 -12.359 -30.031 1 97.94 377 HIS A N 1
ATOM 2962 C CA . HIS A 1 377 ? 15.547 -11.422 -29.781 1 97.94 377 HIS A CA 1
ATOM 2963 C C . HIS A 1 377 ? 14.438 -12.07 -28.969 1 97.94 377 HIS A C 1
ATOM 2965 O O . HIS A 1 377 ? 13.258 -11.781 -29.156 1 97.94 377 HIS A O 1
ATOM 2971 N N . VAL A 1 378 ? 14.82 -13.086 -28.172 1 98.25 378 VAL A N 1
ATOM 2972 C CA . VAL A 1 378 ? 13.898 -13.742 -27.266 1 98.25 378 VAL A CA 1
ATOM 2973 C C . VAL A 1 378 ? 14.227 -13.352 -25.828 1 98.25 378 VAL A C 1
ATOM 2975 O O . VAL A 1 378 ? 15.32 -13.633 -25.328 1 98.25 378 VAL A O 1
ATOM 2978 N N . TYR A 1 379 ? 13.242 -12.734 -25.172 1 98.19 379 TYR A N 1
ATOM 2979 C CA . TYR A 1 379 ? 13.445 -12.266 -23.812 1 98.19 379 TYR A CA 1
ATOM 2980 C C . TYR A 1 379 ? 12.555 -13.016 -22.828 1 98.19 379 TYR A C 1
ATOM 2982 O O . TYR A 1 379 ? 11.328 -12.883 -22.875 1 98.19 379 TYR A O 1
ATOM 2990 N N . VAL A 1 380 ? 13.141 -13.812 -22 1 97.88 380 VAL A N 1
ATOM 2991 C CA . VAL A 1 380 ? 12.484 -14.594 -20.953 1 97.88 380 VAL A CA 1
ATOM 2992 C C . VAL A 1 380 ? 13.273 -14.484 -19.656 1 97.88 380 VAL A C 1
ATOM 2994 O O . VAL A 1 380 ? 14.281 -13.781 -19.578 1 97.88 380 VAL A O 1
ATOM 2997 N N . ILE A 1 381 ? 12.797 -15.109 -18.625 1 96.94 381 ILE A N 1
ATOM 2998 C CA . ILE A 1 381 ? 13.352 -14.828 -17.312 1 96.94 381 ILE A CA 1
ATOM 2999 C C . ILE A 1 381 ? 14.164 -16.031 -16.828 1 96.94 381 ILE A C 1
ATOM 3001 O O . ILE A 1 381 ? 13.656 -17.156 -16.766 1 96.94 381 ILE A O 1
ATOM 3005 N N . ALA A 1 382 ? 15.438 -15.773 -16.469 1 96.38 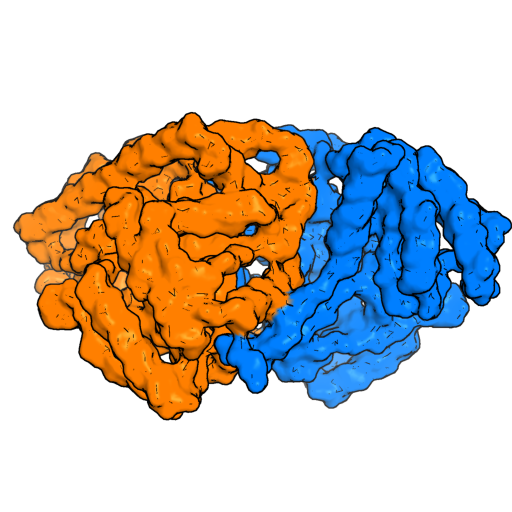382 ALA A N 1
ATOM 3006 C CA . ALA A 1 382 ? 16.281 -16.781 -15.828 1 96.38 382 ALA A CA 1
ATOM 3007 C C . ALA A 1 382 ? 15.938 -16.922 -14.344 1 96.38 382 ALA A C 1
ATOM 3009 O O . ALA A 1 382 ? 15.844 -15.914 -13.633 1 96.38 382 ALA A O 1
ATOM 3010 N N . LEU A 1 383 ? 15.664 -18.094 -13.953 1 94.75 383 LEU A N 1
ATOM 3011 C CA . LEU A 1 383 ? 15.477 -18.453 -12.555 1 94.75 383 LEU A CA 1
ATOM 3012 C C . LEU A 1 383 ? 16.625 -19.312 -12.047 1 94.75 383 LEU A C 1
ATOM 3014 O O . LEU A 1 383 ? 17.5 -19.703 -12.82 1 94.75 383 LEU A O 1
ATOM 3018 N N . LYS A 1 384 ? 16.656 -19.594 -10.758 1 90.31 384 LYS A N 1
ATOM 3019 C CA . LYS A 1 384 ? 17.734 -20.375 -10.156 1 90.31 384 LYS A CA 1
ATOM 3020 C C . LYS A 1 384 ? 17.812 -21.766 -10.797 1 90.31 384 LYS A C 1
ATOM 3022 O O . LYS A 1 384 ? 18.906 -22.234 -11.125 1 90.31 384 LYS A O 1
ATOM 3027 N N . HIS A 1 385 ? 16.641 -22.359 -11.07 1 94.19 385 HIS A N 1
ATOM 3028 C CA . HIS A 1 385 ? 16.641 -23.75 -11.539 1 94.19 385 HIS A CA 1
ATOM 3029 C C . HIS A 1 385 ? 15.891 -23.875 -12.867 1 94.19 385 HIS A C 1
ATOM 3031 O O . HIS A 1 385 ? 15.469 -24.969 -13.234 1 94.19 385 HIS A O 1
ATOM 3037 N N . GLY A 1 386 ? 15.805 -22.719 -13.523 1 97.19 386 GLY A N 1
ATOM 3038 C CA . GLY A 1 386 ? 15.062 -22.844 -14.766 1 97.19 386 GLY A CA 1
ATOM 3039 C C . GLY A 1 386 ? 14.844 -21.531 -15.469 1 97.19 386 GLY A C 1
ATOM 3040 O O . GLY A 1 386 ? 15.469 -20.516 -15.117 1 97.19 386 GLY A O 1
ATOM 3041 N N . ILE A 1 387 ? 14.055 -21.562 -16.5 1 98.12 387 ILE A N 1
ATOM 3042 C CA . ILE A 1 387 ? 13.688 -20.406 -17.328 1 98.12 387 ILE A CA 1
ATOM 3043 C C . ILE A 1 387 ? 12.164 -20.266 -17.344 1 98.12 387 ILE A C 1
ATOM 3045 O O . ILE A 1 387 ? 11.445 -21.219 -17.656 1 98.12 387 ILE A O 1
ATOM 3049 N N . ARG A 1 388 ? 11.703 -19.141 -16.969 1 98.19 388 ARG A N 1
ATOM 3050 C CA . ARG A 1 388 ? 10.273 -18.875 -16.984 1 98.19 388 ARG A CA 1
ATOM 3051 C C . ARG A 1 388 ? 9.867 -18.172 -18.281 1 98.19 388 ARG A C 1
ATOM 3053 O O . ARG A 1 388 ? 10.492 -17.188 -18.688 1 98.19 388 ARG A O 1
ATOM 3060 N N . ILE A 1 389 ? 8.852 -18.672 -18.891 1 98.19 389 ILE A N 1
ATOM 3061 C CA . ILE A 1 389 ? 8.273 -18.078 -20.094 1 98.19 389 ILE A CA 1
ATOM 3062 C C . ILE A 1 389 ? 6.848 -17.625 -19.812 1 98.19 389 ILE A C 1
ATOM 3064 O O . ILE A 1 389 ? 6 -18.422 -19.391 1 98.19 389 ILE A O 1
ATOM 3068 N N . ALA A 1 390 ? 6.551 -16.422 -20.031 1 97.88 390 ALA A N 1
ATOM 3069 C CA . ALA A 1 390 ? 5.207 -15.883 -19.828 1 97.88 390 ALA A CA 1
ATOM 3070 C C . ALA A 1 390 ? 4.316 -16.172 -21.031 1 97.88 390 ALA A C 1
ATOM 3072 O O . ALA A 1 390 ? 4.238 -15.359 -21.953 1 97.88 390 ALA A O 1
ATOM 3073 N N . ALA A 1 391 ? 3.607 -17.234 -20.953 1 98.06 391 ALA A N 1
ATOM 3074 C CA . ALA A 1 391 ? 2.678 -17.609 -22.031 1 98.06 391 ALA A CA 1
ATOM 3075 C C . ALA A 1 391 ? 1.597 -16.531 -22.203 1 98.06 391 ALA A C 1
ATOM 3077 O O . ALA A 1 391 ? 1.074 -16.344 -23.297 1 98.06 391 ALA A O 1
ATOM 3078 N N . CYS A 1 392 ? 1.323 -15.828 -21.141 1 97.94 392 CYS A N 1
ATOM 3079 C CA . CYS A 1 392 ? 0.256 -14.836 -21.125 1 97.94 392 CYS A CA 1
ATOM 3080 C C . CYS A 1 392 ? 0.612 -13.641 -22 1 97.94 392 CYS A C 1
ATOM 3082 O O . CYS A 1 392 ? -0.271 -12.898 -22.438 1 97.94 392 CYS A O 1
ATOM 3084 N N . SER A 1 393 ? 1.883 -13.461 -22.328 1 96.5 393 SER A N 1
ATOM 3085 C CA . SER A 1 393 ? 2.307 -12.211 -22.953 1 96.5 393 SER A CA 1
ATOM 3086 C C . SER A 1 393 ? 2.764 -12.422 -24.391 1 96.5 393 SER A C 1
ATOM 3088 O O . SER A 1 393 ? 2.969 -11.461 -25.125 1 96.5 393 SER A O 1
ATOM 3090 N N . ILE A 1 394 ? 2.943 -13.68 -24.844 1 96.94 394 ILE A N 1
ATOM 3091 C CA . ILE A 1 394 ? 3.496 -13.977 -26.156 1 96.94 394 ILE A CA 1
ATOM 3092 C C . ILE A 1 394 ? 2.367 -14.344 -27.125 1 96.94 394 ILE A C 1
ATOM 3094 O O . ILE A 1 394 ? 1.661 -15.336 -26.906 1 96.94 394 ILE A O 1
ATOM 3098 N N . PRO A 1 395 ? 2.223 -13.617 -28.172 1 96.94 395 PRO A N 1
ATOM 3099 C CA . PRO A 1 395 ? 1.201 -13.992 -29.156 1 96.94 395 PRO A CA 1
ATOM 3100 C C . PRO A 1 395 ? 1.46 -15.359 -29.781 1 96.94 395 PRO A C 1
ATOM 3102 O O . PRO A 1 395 ? 2.607 -15.805 -29.844 1 96.94 395 PRO A O 1
ATOM 3105 N N . LYS A 1 396 ? 0.408 -15.984 -30.328 1 97.69 396 LYS A N 1
ATOM 3106 C CA . LYS A 1 396 ? 0.496 -17.328 -30.891 1 97.69 396 LYS A CA 1
ATOM 3107 C C . LYS A 1 396 ? 1.516 -17.375 -32.031 1 97.69 396 LYS A C 1
ATOM 3109 O O . LYS A 1 396 ? 2.273 -18.344 -32.156 1 97.69 396 LYS A O 1
ATOM 3114 N N . ARG A 1 397 ? 1.566 -16.344 -32.812 1 96.44 397 ARG A N 1
ATOM 3115 C CA . ARG A 1 397 ? 2.475 -16.312 -33.969 1 96.44 397 ARG A CA 1
ATOM 3116 C C . ARG A 1 397 ? 3.926 -16.438 -33.5 1 96.44 397 ARG A C 1
ATOM 3118 O O . ARG A 1 397 ? 4.75 -17.031 -34.219 1 96.44 397 ARG A O 1
ATOM 3125 N N . GLN A 1 398 ? 4.164 -15.906 -32.344 1 96.69 398 GLN A N 1
ATOM 3126 C CA . GLN A 1 398 ? 5.531 -15.953 -31.844 1 96.69 398 GLN A CA 1
ATOM 3127 C C . GLN A 1 398 ? 5.762 -17.188 -30.984 1 96.69 398 GLN A C 1
ATOM 3129 O O . GLN A 1 398 ? 6.895 -17.641 -30.828 1 96.69 398 GLN A O 1
ATOM 3134 N N . MET A 1 399 ? 4.711 -17.703 -30.453 1 97.62 399 MET A N 1
ATOM 3135 C CA . MET A 1 399 ? 4.828 -18.938 -29.672 1 97.62 399 MET A CA 1
ATOM 3136 C C . MET A 1 399 ? 5.246 -20.109 -30.547 1 97.62 399 MET A C 1
ATOM 3138 O O . MET A 1 399 ? 6.008 -20.969 -30.109 1 97.62 399 MET A O 1
ATOM 3142 N N . HIS A 1 400 ? 4.672 -20.062 -31.781 1 97.94 400 HIS A N 1
ATOM 3143 C CA . HIS A 1 400 ? 5.074 -21.094 -32.719 1 97.94 400 HIS A CA 1
ATOM 3144 C C . HIS A 1 400 ? 6.559 -21 -33.062 1 97.94 400 HIS A C 1
ATOM 3146 O O . HIS A 1 400 ? 7.039 -19.938 -33.469 1 97.94 400 HIS A O 1
ATOM 3152 N N . GLY A 1 401 ? 7.285 -22 -32.844 1 97.56 401 GLY A N 1
ATOM 3153 C CA . GLY A 1 401 ? 8.703 -22.016 -33.156 1 97.56 401 GLY A CA 1
ATOM 3154 C C . GLY A 1 401 ? 9.586 -21.688 -31.953 1 97.56 401 GLY A C 1
ATOM 3155 O O . GLY A 1 401 ? 10.797 -21.906 -31.984 1 97.56 401 GLY A O 1
ATOM 3156 N N . LEU A 1 402 ? 8.992 -21.156 -30.938 1 98.25 402 LEU A N 1
ATOM 3157 C CA . LEU A 1 402 ? 9.773 -20.75 -29.766 1 98.25 402 LEU A CA 1
ATOM 3158 C C . LEU A 1 402 ? 10.508 -21.938 -29.172 1 98.25 402 LEU A C 1
ATOM 3160 O O . LEU A 1 402 ? 11.688 -21.844 -28.828 1 98.25 402 LEU A O 1
ATOM 3164 N N . ALA A 1 403 ? 9.852 -23.047 -29 1 98.44 403 ALA A N 1
ATOM 3165 C CA . ALA A 1 403 ? 10.492 -24.234 -28.453 1 98.44 403 ALA A CA 1
ATOM 3166 C C . ALA A 1 403 ? 11.695 -24.656 -29.281 1 98.44 403 ALA A C 1
ATOM 3168 O O . ALA A 1 403 ? 12.703 -25.109 -28.75 1 98.44 403 ALA A O 1
ATOM 3169 N N . LYS A 1 404 ? 11.586 -24.531 -30.578 1 98.12 404 LYS A N 1
ATOM 3170 C CA . LYS A 1 404 ? 12.688 -24.875 -31.484 1 98.12 404 LYS A CA 1
ATOM 3171 C C . LYS A 1 404 ? 13.883 -23.938 -31.266 1 98.12 404 LYS A C 1
ATOM 3173 O O . LYS A 1 404 ? 15.031 -24.391 -31.25 1 98.12 404 LYS A O 1
ATOM 3178 N N . ILE A 1 405 ? 13.578 -22.672 -31.125 1 98.19 405 ILE A N 1
ATOM 3179 C CA . ILE A 1 405 ? 14.633 -21.703 -30.859 1 98.19 405 ILE A CA 1
ATOM 3180 C C . ILE A 1 405 ? 15.336 -22.062 -29.547 1 98.19 405 ILE A C 1
ATOM 3182 O O . ILE A 1 405 ? 16.562 -22.062 -29.484 1 98.19 405 ILE A O 1
ATOM 3186 N N . VAL A 1 406 ? 14.57 -22.375 -28.531 1 98.5 406 VAL A N 1
ATOM 3187 C CA . VAL A 1 406 ? 15.125 -22.734 -27.234 1 98.5 406 VAL A CA 1
ATOM 3188 C C . VAL A 1 406 ? 15.969 -24 -27.359 1 98.5 406 VAL A C 1
ATOM 3190 O O . VAL A 1 406 ? 17.078 -24.078 -26.812 1 98.5 406 VAL A O 1
ATOM 3193 N N . TYR A 1 407 ? 15.453 -24.953 -28.062 1 98.19 407 TYR A N 1
ATOM 3194 C CA . TYR A 1 407 ? 16.172 -26.188 -28.297 1 98.19 407 TYR A CA 1
ATOM 3195 C C . TYR A 1 407 ? 17.531 -25.922 -28.938 1 98.19 407 TYR A C 1
ATOM 3197 O O . TYR A 1 407 ? 18.547 -26.438 -28.484 1 98.19 407 TYR A O 1
ATOM 3205 N N . GLU A 1 408 ? 17.531 -25.141 -30.016 1 98.19 408 GLU A N 1
ATOM 3206 C CA . GLU A 1 408 ? 18.75 -24.859 -30.75 1 98.19 408 GLU A CA 1
ATOM 3207 C C . GLU A 1 408 ? 19.781 -24.172 -29.859 1 98.19 408 GLU A C 1
ATOM 3209 O O . GLU A 1 408 ? 20.969 -24.5 -29.922 1 98.19 408 GLU A O 1
ATOM 3214 N N . VAL A 1 409 ? 19.312 -23.25 -29.062 1 98.12 409 VAL A N 1
ATOM 3215 C CA . VAL A 1 409 ? 20.203 -22.531 -28.172 1 98.12 409 VAL A CA 1
ATOM 3216 C C . VAL A 1 409 ? 20.766 -23.5 -27.125 1 98.12 409 VAL A C 1
ATOM 3218 O O . VAL A 1 409 ? 21.969 -23.5 -26.859 1 98.12 409 VAL A O 1
ATOM 3221 N N . MET A 1 410 ? 19.875 -24.297 -26.5 1 97.88 410 MET A N 1
ATOM 3222 C CA . MET A 1 410 ? 20.312 -25.25 -25.5 1 97.88 410 MET A CA 1
ATOM 3223 C C . MET A 1 410 ? 21.266 -26.266 -26.094 1 97.88 410 MET A C 1
ATOM 3225 O O . MET A 1 410 ? 22.266 -26.625 -25.469 1 97.88 410 MET A O 1
ATOM 3229 N N . HIS A 1 411 ? 20.984 -26.672 -27.281 1 97.19 411 HIS A N 1
ATOM 3230 C CA . HIS A 1 411 ? 21.812 -27.656 -27.984 1 97.19 411 HIS A CA 1
ATOM 3231 C C . HIS A 1 411 ? 23.203 -27.078 -28.281 1 97.19 411 HIS A C 1
ATOM 3233 O O . HIS A 1 411 ? 24.219 -27.719 -28.031 1 97.19 411 HIS A O 1
ATOM 3239 N N . ARG A 1 412 ? 23.203 -25.906 -28.781 1 97.12 412 ARG A N 1
ATOM 3240 C CA . ARG A 1 412 ? 24.469 -25.234 -29.125 1 97.12 412 ARG A CA 1
ATOM 3241 C C . ARG A 1 412 ? 25.328 -25.047 -27.875 1 97.12 412 ARG A C 1
ATOM 3243 O O . ARG A 1 412 ? 26.562 -25.125 -27.969 1 97.12 412 ARG A O 1
ATOM 3250 N N . LEU A 1 413 ? 24.719 -24.844 -26.75 1 97.19 413 LEU A N 1
ATOM 3251 C CA . LEU A 1 413 ? 25.438 -24.594 -25.5 1 97.19 413 LEU A CA 1
ATOM 3252 C C . LEU A 1 413 ? 25.781 -25.891 -24.797 1 97.19 413 LEU A C 1
ATOM 3254 O O . LEU A 1 413 ? 26.531 -25.906 -23.812 1 97.19 413 LEU A O 1
ATOM 3258 N N . GLY A 1 414 ? 25.25 -27.016 -25.188 1 95.94 414 GLY A N 1
ATOM 3259 C CA . GLY A 1 414 ? 25.531 -28.312 -24.625 1 95.94 414 GLY A CA 1
ATOM 3260 C C . GLY A 1 414 ? 24.734 -28.594 -23.359 1 95.94 414 GLY A C 1
ATOM 3261 O O . GLY A 1 414 ? 25.203 -29.297 -22.469 1 95.94 414 GLY A O 1
ATOM 3262 N N . HIS A 1 415 ? 23.531 -28.031 -23.328 1 93.5 415 HIS A N 1
ATOM 3263 C CA . HIS A 1 415 ? 22.766 -28.156 -22.078 1 93.5 415 HIS A CA 1
ATOM 3264 C C . HIS A 1 415 ? 21.469 -28.922 -22.297 1 93.5 415 HIS A C 1
ATOM 3266 O O . HIS A 1 415 ? 20.469 -28.641 -21.641 1 93.5 415 HIS A O 1
ATOM 3272 N N . LEU A 1 416 ? 21.453 -29.766 -23.281 1 91.25 416 LEU A N 1
ATOM 3273 C CA . LEU A 1 416 ? 20.312 -30.641 -23.484 1 91.25 416 LEU A CA 1
ATOM 3274 C C . LEU A 1 416 ? 20.594 -32.031 -22.953 1 91.25 416 LEU A C 1
ATOM 3276 O O . LEU A 1 416 ? 21.734 -32.5 -22.969 1 91.25 416 LEU A O 1
ATOM 3280 N N . MET B 1 1 ? -9.391 -18.953 27.531 1 54.53 1 MET B N 1
ATOM 3281 C CA . MET B 1 1 ? -8.602 -17.938 26.844 1 54.53 1 MET B CA 1
ATOM 3282 C C . MET B 1 1 ? -8.914 -17.922 25.359 1 54.53 1 MET B C 1
ATOM 3284 O O . MET B 1 1 ? -9.047 -18.969 24.734 1 54.53 1 MET B O 1
ATOM 3288 N N . THR B 1 2 ? -9.266 -16.781 24.797 1 78.06 2 THR B N 1
ATOM 3289 C CA . THR B 1 2 ? -9.688 -16.688 23.406 1 78.06 2 THR B CA 1
ATOM 3290 C C . THR B 1 2 ? -8.555 -17.094 22.469 1 78.06 2 THR B C 1
ATOM 3292 O O . THR B 1 2 ? -7.391 -16.75 22.703 1 78.06 2 THR B O 1
ATOM 3295 N N . MET B 1 3 ? -8.789 -18.109 21.703 1 88.75 3 MET B N 1
ATOM 3296 C CA . MET B 1 3 ? -7.785 -18.641 20.797 1 88.75 3 MET B CA 1
ATOM 3297 C C . MET B 1 3 ? -7.262 -17.547 19.859 1 88.75 3 MET B C 1
ATOM 3299 O O . MET B 1 3 ? -8.031 -16.719 19.359 1 88.75 3 MET B O 1
ATOM 3303 N N . SER B 1 4 ? -5.957 -17.344 19.906 1 95.38 4 SER B N 1
ATOM 3304 C CA . SER B 1 4 ? -5.32 -16.406 18.984 1 95.38 4 SER B CA 1
ATOM 3305 C C . SER B 1 4 ? -4.453 -17.141 17.969 1 95.38 4 SER B C 1
ATOM 3307 O O . SER B 1 4 ? -3.699 -18.047 18.328 1 95.38 4 SER B O 1
ATOM 3309 N N . MET B 1 5 ? -4.613 -16.828 16.688 1 97.69 5 MET B N 1
ATOM 3310 C CA . MET B 1 5 ? -3.754 -17.359 15.633 1 97.69 5 MET B CA 1
ATOM 3311 C C . MET B 1 5 ? -2.621 -16.391 15.312 1 97.69 5 MET B C 1
ATOM 3313 O O . MET B 1 5 ? -1.685 -16.734 14.594 1 97.69 5 MET B O 1
ATOM 3317 N N . ALA B 1 6 ? -2.697 -15.148 15.828 1 97.56 6 ALA B N 1
ATOM 3318 C CA . ALA B 1 6 ? -1.727 -14.094 15.523 1 97.56 6 ALA B CA 1
ATOM 3319 C C . ALA B 1 6 ? -0.375 -14.398 16.156 1 97.56 6 ALA B C 1
ATOM 3321 O O . ALA B 1 6 ? -0.306 -15.086 17.188 1 97.56 6 ALA B O 1
ATOM 3322 N N . ALA B 1 7 ? 0.647 -13.961 15.523 1 96.81 7 ALA B N 1
ATOM 3323 C CA . ALA B 1 7 ? 1.938 -13.945 16.203 1 96.81 7 ALA B CA 1
ATOM 3324 C C . ALA B 1 7 ? 1.863 -13.148 17.5 1 96.81 7 ALA B C 1
ATOM 3326 O O . ALA B 1 7 ? 0.946 -12.344 17.688 1 96.81 7 ALA B O 1
ATOM 3327 N N . THR B 1 8 ? 2.852 -13.312 18.344 1 94 8 THR B N 1
ATOM 3328 C CA . THR B 1 8 ? 2.814 -12.758 19.688 1 94 8 THR B CA 1
ATOM 3329 C C . THR B 1 8 ? 2.656 -11.242 19.641 1 94 8 THR B C 1
ATOM 3331 O O . THR B 1 8 ? 1.851 -10.672 20.375 1 94 8 THR B O 1
ATOM 3334 N N . HIS B 1 9 ? 3.338 -10.594 18.766 1 91.38 9 HIS B N 1
ATOM 3335 C CA . HIS B 1 9 ? 3.346 -9.141 18.734 1 91.38 9 HIS B CA 1
ATOM 3336 C C . HIS B 1 9 ? 2.027 -8.594 18.188 1 91.38 9 HIS B C 1
ATOM 3338 O O . HIS B 1 9 ? 1.709 -7.418 18.391 1 91.38 9 HIS B O 1
ATOM 3344 N N . ALA B 1 10 ? 1.266 -9.414 17.5 1 91.81 10 ALA B N 1
ATOM 3345 C CA . ALA B 1 10 ? 0.055 -8.961 16.812 1 91.81 10 ALA B CA 1
ATOM 3346 C C . ALA B 1 10 ? -1.188 -9.258 17.641 1 91.81 10 ALA B C 1
ATOM 3348 O O . ALA B 1 10 ? -2.27 -8.734 17.375 1 91.81 10 ALA B O 1
ATOM 3349 N N . ARG B 1 11 ? -1.079 -10.055 18.688 1 92.56 11 ARG B N 1
ATOM 3350 C CA . ARG B 1 11 ? -2.213 -10.484 19.5 1 92.56 11 ARG B CA 1
ATOM 3351 C C . ARG B 1 11 ? -2.881 -9.297 20.188 1 92.56 11 ARG B C 1
ATOM 3353 O O . ARG B 1 11 ? -2.201 -8.445 20.766 1 92.56 11 ARG B O 1
ATOM 3360 N N . GLY B 1 12 ? -4.203 -9.227 20.031 1 86.81 12 GLY B N 1
ATOM 3361 C CA . GLY B 1 12 ? -4.988 -8.273 20.812 1 86.81 12 GLY B CA 1
ATOM 3362 C C . GLY B 1 12 ? -5.043 -6.895 20.172 1 86.81 12 GLY B C 1
ATOM 3363 O O . GLY B 1 12 ? -5.738 -6.008 20.672 1 86.81 12 GLY B O 1
ATOM 3364 N N . LYS B 1 13 ? -4.312 -6.723 19.109 1 87 13 LYS B N 1
ATOM 3365 C CA . LYS B 1 13 ? -4.32 -5.418 18.453 1 87 13 LYS B CA 1
ATOM 3366 C C . LYS B 1 13 ? -5.672 -5.137 17.812 1 87 13 LYS B C 1
ATOM 3368 O O . LYS B 1 13 ? -6.301 -6.039 17.25 1 87 13 LYS B O 1
ATOM 3373 N N . LYS B 1 14 ? -6.148 -3.969 18.062 1 82.19 14 LYS B N 1
ATOM 3374 C CA . LYS B 1 14 ? -7.398 -3.498 17.484 1 82.19 14 LYS B CA 1
ATOM 3375 C C . LYS B 1 14 ? -7.219 -2.131 16.828 1 82.19 14 LYS B C 1
ATOM 3377 O O . LYS B 1 14 ? -6.523 -1.267 17.375 1 82.19 14 LYS B O 1
ATOM 3382 N N . ALA B 1 15 ? -7.77 -2.137 15.656 1 71.12 15 ALA B N 1
ATOM 3383 C CA . ALA B 1 15 ? -7.734 -0.846 14.969 1 71.12 15 ALA B CA 1
ATOM 3384 C C . ALA B 1 15 ? -8.719 0.134 15.602 1 71.12 15 ALA B C 1
ATOM 3386 O O . ALA B 1 15 ? -9.852 -0.236 15.922 1 71.12 15 ALA B O 1
ATOM 3387 N N . LYS B 1 16 ? -8.227 1.203 16.141 1 67.56 16 LYS B N 1
ATOM 3388 C CA . LYS B 1 16 ? -9.109 2.262 16.625 1 67.56 16 LYS B CA 1
ATOM 3389 C C . LYS B 1 16 ? -9.141 3.436 15.648 1 67.56 16 LYS B C 1
ATOM 3391 O O . LYS B 1 16 ? -8.094 3.879 15.172 1 67.56 16 LYS B O 1
ATOM 3396 N N . ASP B 1 17 ? -10.359 3.637 15.102 1 74 17 ASP B N 1
ATOM 3397 C CA . ASP B 1 17 ? -10.398 4.844 14.281 1 74 17 ASP B CA 1
ATOM 3398 C C . ASP B 1 17 ? -11.625 5.691 14.617 1 74 17 ASP B C 1
ATOM 3400 O O . ASP B 1 17 ? -12.734 5.391 14.172 1 74 17 ASP B O 1
ATOM 3404 N N . ASN B 1 18 ? -11.398 6.68 15.281 1 80.62 18 ASN B N 1
ATOM 3405 C CA . ASN B 1 18 ? -12.469 7.562 15.734 1 80.62 18 ASN B CA 1
ATOM 3406 C C . ASN B 1 18 ? -12.953 8.477 14.609 1 80.62 18 ASN B C 1
ATOM 3408 O O . ASN B 1 18 ? -14.094 8.945 14.633 1 80.62 18 ASN B O 1
ATOM 3412 N N . ILE B 1 19 ? -12.156 8.617 13.602 1 83.75 19 ILE B N 1
ATOM 3413 C CA . ILE B 1 19 ? -12.484 9.547 12.531 1 83.75 19 ILE B CA 1
ATOM 3414 C C . ILE B 1 19 ? -13.555 8.93 11.617 1 83.75 19 ILE B C 1
ATOM 3416 O O . ILE B 1 19 ? -14.602 9.531 11.391 1 83.75 19 ILE B O 1
ATOM 3420 N N . PHE B 1 20 ? -13.352 7.75 11.258 1 78.38 20 PHE B N 1
ATOM 3421 C CA . PHE B 1 20 ? -14.281 7.117 10.328 1 78.38 20 PHE B CA 1
ATOM 3422 C C . PHE B 1 20 ? -15.594 6.777 11.023 1 78.38 20 PHE B C 1
ATOM 3424 O O . PHE B 1 20 ? -16.656 6.824 10.406 1 78.38 20 PHE B O 1
ATOM 3431 N N . VAL B 1 21 ? -15.492 6.52 12.289 1 81.88 21 VAL B N 1
ATOM 3432 C CA . VAL B 1 21 ? -16.688 6.238 13.07 1 81.88 21 VAL B CA 1
ATOM 3433 C C . VAL B 1 21 ? -17.547 7.496 13.172 1 81.88 21 VAL B C 1
ATOM 3435 O O . VAL B 1 21 ? -18.766 7.445 12.945 1 81.88 21 VAL B O 1
ATOM 3438 N N . MET B 1 22 ? -16.938 8.602 13.477 1 90.5 22 MET B N 1
ATOM 3439 C CA . MET B 1 22 ? -17.656 9.867 13.609 1 90.5 22 MET B CA 1
ATOM 3440 C C . MET B 1 22 ? -18.219 10.312 12.258 1 90.5 22 MET B C 1
ATOM 3442 O O . MET B 1 22 ? -19.328 10.852 12.195 1 90.5 22 MET B O 1
ATOM 3446 N N . ASN B 1 23 ? -17.469 10.094 11.242 1 89.5 23 ASN B N 1
ATOM 3447 C CA . ASN B 1 23 ? -17.953 10.406 9.898 1 89.5 23 ASN B CA 1
ATOM 3448 C C . ASN B 1 23 ? -19.203 9.594 9.555 1 89.5 23 ASN B C 1
ATOM 3450 O O . ASN B 1 23 ? -20.141 10.109 8.953 1 89.5 23 ASN B O 1
ATOM 3454 N N . ALA B 1 24 ? -19.141 8.359 9.898 1 85 24 ALA B N 1
ATOM 3455 C CA . ALA B 1 24 ? -20.297 7.496 9.648 1 85 24 ALA B CA 1
ATOM 3456 C C . ALA B 1 24 ? -21.516 7.992 10.398 1 85 24 ALA B C 1
ATOM 3458 O O . ALA B 1 24 ? -22.625 7.977 9.859 1 85 24 ALA B O 1
ATOM 3459 N N . ARG B 1 25 ? -21.328 8.406 11.586 1 92.12 25 ARG B N 1
ATOM 3460 C CA . ARG B 1 25 ? -22.422 8.969 12.375 1 92.12 25 ARG B CA 1
ATOM 3461 C C . ARG B 1 25 ? -22.984 10.227 11.711 1 92.12 25 ARG B C 1
ATOM 3463 O O . ARG B 1 25 ? -24.188 10.422 11.672 1 92.12 25 ARG B O 1
ATOM 3470 N N . ALA B 1 26 ? -22.109 11.062 11.273 1 95.38 26 ALA B N 1
ATOM 3471 C CA . ALA B 1 26 ? -22.516 12.289 10.594 1 95.38 26 ALA B CA 1
ATOM 3472 C C . ALA B 1 26 ? -23.344 11.969 9.344 1 95.38 26 ALA B C 1
ATOM 3474 O O . ALA B 1 26 ? -24.359 12.625 9.078 1 95.38 26 ALA B O 1
ATOM 3475 N N . GLN B 1 27 ? -22.906 11 8.609 1 90.25 27 GLN B N 1
ATOM 3476 C CA . GLN B 1 27 ? -23.594 10.609 7.387 1 90.25 27 GLN B CA 1
ATOM 3477 C C . GLN B 1 27 ? -24.984 10.055 7.695 1 90.25 27 GLN B C 1
ATOM 3479 O O . GLN B 1 27 ? -25.953 10.328 6.969 1 90.25 27 GLN B O 1
ATOM 3484 N N . GLU B 1 28 ? -25.047 9.266 8.711 1 93.25 28 GLU B N 1
ATOM 3485 C CA . GLU B 1 28 ? -26.344 8.734 9.133 1 93.25 28 GLU B CA 1
ATOM 3486 C C . GLU B 1 28 ? -27.281 9.852 9.562 1 93.25 28 GLU B C 1
ATOM 3488 O O . GLU B 1 28 ? -28.469 9.836 9.211 1 93.25 28 GLU B O 1
ATOM 3493 N N . ASP B 1 29 ? -26.766 10.727 10.273 1 96.62 29 ASP B N 1
ATOM 3494 C CA . ASP B 1 29 ? -27.562 11.875 10.703 1 96.62 29 ASP B CA 1
ATOM 3495 C C . ASP B 1 29 ? -28.031 12.703 9.508 1 96.62 29 ASP B C 1
ATOM 3497 O O . ASP B 1 29 ? -29.172 13.164 9.469 1 96.62 29 ASP B O 1
ATOM 3501 N N . ALA B 1 30 ? -27.156 12.891 8.602 1 94.44 30 ALA B N 1
ATOM 3502 C CA . ALA B 1 30 ? -27.484 13.648 7.395 1 94.44 30 ALA B CA 1
ATOM 3503 C C . ALA B 1 30 ? -28.609 12.969 6.609 1 94.44 30 ALA B C 1
ATOM 3505 O O . ALA B 1 30 ? -29.453 13.641 6.008 1 94.44 30 ALA B O 1
ATOM 3506 N N . ARG B 1 31 ? -28.703 11.688 6.562 1 93.12 31 ARG B N 1
ATOM 3507 C CA . ARG B 1 31 ? -29.766 10.938 5.891 1 93.12 31 ARG B CA 1
ATOM 3508 C C . ARG B 1 31 ? -31.109 11.125 6.598 1 93.12 31 ARG B C 1
ATOM 3510 O O . ARG B 1 31 ? -32.156 11.141 5.953 1 93.12 31 ARG B O 1
ATOM 3517 N N . LYS B 1 32 ? -31.016 11.281 7.883 1 96.12 32 LYS B N 1
ATOM 3518 C CA . LYS B 1 32 ? -32.219 11.375 8.703 1 96.12 32 LYS B CA 1
ATOM 3519 C C . LYS B 1 32 ? -32.719 12.805 8.773 1 96.12 32 LYS B C 1
ATOM 3521 O O . LYS B 1 32 ? -33.938 13.047 8.703 1 96.12 32 LYS B O 1
ATOM 3526 N N . ASN B 1 33 ? -31.828 13.719 8.93 1 96.44 33 ASN B N 1
ATOM 3527 C CA . ASN B 1 33 ? -32.219 15.078 9.258 1 96.44 33 ASN B CA 1
ATOM 3528 C C . ASN B 1 33 ? -31.906 16.047 8.125 1 96.44 33 ASN B C 1
ATOM 3530 O O . ASN B 1 33 ? -32.25 17.234 8.195 1 96.44 33 ASN B O 1
ATOM 3534 N N . GLY B 1 34 ? -31.25 15.516 7.117 1 93.31 34 GLY B N 1
ATOM 3535 C CA . GLY B 1 34 ? -30.891 16.359 5.984 1 93.31 34 GLY B CA 1
ATOM 3536 C C . GLY B 1 34 ? -29.469 16.859 6.043 1 93.31 34 GLY B C 1
ATOM 3537 O O . GLY B 1 34 ? -29.016 17.344 7.086 1 93.31 34 GLY B O 1
ATOM 3538 N N . LYS B 1 35 ? -28.859 16.828 4.934 1 90.44 35 LYS B N 1
ATOM 3539 C CA . LYS B 1 35 ? -27.453 17.203 4.832 1 90.44 35 LYS B CA 1
ATOM 3540 C C . LYS B 1 35 ? -27.25 18.672 5.227 1 90.44 35 LYS B C 1
ATOM 3542 O O . LYS B 1 35 ? -26.219 19.016 5.805 1 90.44 35 LYS B O 1
ATOM 3547 N N . GLU B 1 36 ? -28.188 19.438 4.953 1 90.12 36 GLU B N 1
ATOM 3548 C CA . GLU B 1 36 ? -28.062 20.875 5.203 1 90.12 36 GLU B CA 1
ATOM 3549 C C . GLU B 1 36 ? -28.125 21.188 6.695 1 90.12 36 GLU B C 1
ATOM 3551 O O . GLU B 1 36 ? -27.719 22.266 7.129 1 90.12 36 GLU B O 1
ATOM 3556 N N . ASN B 1 37 ? -28.562 20.266 7.48 1 94.12 37 ASN B N 1
ATOM 3557 C CA . ASN B 1 37 ? -28.766 20.484 8.906 1 94.12 37 ASN B CA 1
ATOM 3558 C C . ASN B 1 37 ? -27.672 19.828 9.734 1 94.12 37 ASN B C 1
ATOM 3560 O O . ASN B 1 37 ? -27.656 19.953 10.961 1 94.12 37 ASN B O 1
ATOM 3564 N N . VAL B 1 38 ? -26.797 19.141 9.07 1 97 38 VAL B N 1
ATOM 3565 C CA . VAL B 1 38 ? -25.75 18.406 9.758 1 97 38 VAL B CA 1
ATOM 3566 C C . VAL B 1 38 ? -24.375 18.953 9.367 1 97 38 VAL B C 1
ATOM 3568 O O . VAL B 1 38 ? -24.062 19.062 8.18 1 97 38 VAL B O 1
ATOM 3571 N N . LEU B 1 39 ? -23.641 19.406 10.359 1 97.44 39 LEU B N 1
ATOM 3572 C CA . LEU B 1 39 ? -22.281 19.875 10.117 1 97.44 39 LEU B CA 1
ATOM 3573 C C . LEU B 1 39 ? -21.281 18.734 10.297 1 97.44 39 LEU B C 1
ATOM 3575 O O . LEU B 1 39 ? -21.172 18.156 11.375 1 97.44 39 LEU B O 1
ATOM 3579 N N . ASN B 1 40 ? -20.562 18.375 9.188 1 96.5 40 ASN B N 1
ATOM 3580 C CA . ASN B 1 40 ? -19.562 17.297 9.203 1 96.5 40 ASN B CA 1
ATOM 3581 C C . ASN B 1 40 ? -18.156 17.844 9.047 1 96.5 40 ASN B C 1
ATOM 3583 O O . ASN B 1 40 ? -17.688 18.047 7.922 1 96.5 40 ASN B O 1
ATOM 3587 N N . GLY B 1 41 ? -17.516 18.031 10.117 1 97.06 41 GLY B N 1
ATOM 3588 C CA . GLY B 1 41 ? -16.141 18.484 10.133 1 97.06 41 GLY B CA 1
ATOM 3589 C C . GLY B 1 41 ? -15.156 17.391 10.555 1 97.06 41 GLY B C 1
ATOM 3590 O O . GLY B 1 41 ? -14.211 17.656 11.297 1 97.06 41 GLY B O 1
ATOM 3591 N N . THR B 1 42 ? -15.398 16.125 10.109 1 93.75 42 THR B N 1
ATOM 3592 C CA . THR B 1 42 ? -14.625 14.992 10.602 1 93.75 42 THR B CA 1
ATOM 3593 C C . THR B 1 42 ? -13.461 14.688 9.664 1 93.75 42 THR B C 1
ATOM 3595 O O . THR B 1 42 ? -12.312 14.625 10.094 1 93.75 42 THR B O 1
ATOM 3598 N N . LEU B 1 43 ? -13.711 14.648 8.344 1 87.88 43 LEU B N 1
ATOM 3599 C CA . LEU B 1 43 ? -12.727 14.117 7.402 1 87.88 43 LEU B CA 1
ATOM 3600 C C . LEU B 1 43 ? -11.836 15.234 6.863 1 87.88 43 LEU B C 1
ATOM 3602 O O . LEU B 1 43 ? -12.289 16.359 6.684 1 87.88 43 LEU B O 1
ATOM 3606 N N . GLY B 1 44 ? -10.633 14.859 6.629 1 92.81 44 GLY B N 1
ATOM 3607 C CA . GLY B 1 44 ? -9.656 15.75 6.02 1 92.81 44 GLY B CA 1
ATOM 3608 C C . GLY B 1 44 ? -9.695 15.734 4.504 1 92.81 44 GLY B C 1
ATOM 3609 O O . GLY B 1 44 ? -8.672 15.523 3.85 1 92.81 44 GLY B O 1
ATOM 3610 N N . SER B 1 45 ? -10.836 15.953 3.896 1 95.56 45 SER B N 1
ATOM 3611 C CA . SER B 1 45 ? -11.016 16.094 2.455 1 95.56 45 SER B CA 1
ATOM 3612 C C . SER B 1 45 ? -11.727 17.391 2.102 1 95.56 45 SER B C 1
ATOM 3614 O O . SER B 1 45 ? -12.664 17.797 2.795 1 95.56 45 SER B O 1
ATOM 3616 N N . ILE B 1 46 ? -11.328 18.047 1.1 1 97.62 46 ILE B N 1
ATOM 3617 C CA . ILE B 1 46 ? -11.906 19.328 0.719 1 97.62 46 ILE B CA 1
ATOM 3618 C C . ILE B 1 46 ? -13.297 19.109 0.118 1 97.62 46 ILE B C 1
ATOM 3620 O O . ILE B 1 46 ? -13.453 18.312 -0.814 1 97.62 46 ILE B O 1
ATOM 3624 N N . MET B 1 47 ? -14.25 19.75 0.71 1 96.38 47 MET B N 1
ATOM 3625 C CA . MET B 1 47 ? -15.602 19.828 0.158 1 96.38 47 MET B CA 1
ATOM 3626 C C . MET B 1 47 ? -15.867 21.188 -0.459 1 96.38 47 MET B C 1
ATOM 3628 O O . MET B 1 47 ? -15.391 22.203 0.049 1 96.38 47 MET B O 1
ATOM 3632 N N . ASP B 1 48 ? -16.594 21.203 -1.562 1 96.56 48 ASP B N 1
ATOM 3633 C CA . ASP B 1 48 ? -17 22.5 -2.098 1 96.56 48 ASP B CA 1
ATOM 3634 C C . ASP B 1 48 ? -18.156 23.078 -1.295 1 96.56 48 ASP B C 1
ATOM 3636 O O . ASP B 1 48 ? -18.547 22.531 -0.26 1 96.56 48 ASP B O 1
ATOM 3640 N N . GLU B 1 49 ? -18.625 24.219 -1.703 1 96.75 49 GLU B N 1
ATOM 3641 C CA . GLU B 1 49 ? -19.641 24.938 -0.924 1 96.75 49 GLU B CA 1
ATOM 3642 C C . GLU B 1 49 ? -20.984 24.25 -1 1 96.75 49 GLU B C 1
ATOM 3644 O O . GLU B 1 49 ? -21.906 24.562 -0.232 1 96.75 49 GLU B O 1
ATOM 3649 N N . GLU B 1 50 ? -21.156 23.266 -1.897 1 93.69 50 GLU B N 1
ATOM 3650 C CA . GLU B 1 50 ? -22.391 22.484 -2.027 1 93.69 50 GLU B CA 1
ATOM 3651 C C . GLU B 1 50 ? -22.297 21.188 -1.243 1 93.69 50 GLU B C 1
ATOM 3653 O O . GLU B 1 50 ? -23.266 20.422 -1.195 1 93.69 50 GLU B O 1
ATOM 3658 N N . GLY B 1 51 ? -21.156 20.922 -0.678 1 90.94 51 GLY B N 1
ATOM 3659 C CA . GLY B 1 51 ? -21 19.734 0.148 1 90.94 51 GLY B CA 1
ATOM 3660 C C . GLY B 1 51 ? -20.5 18.531 -0.628 1 90.94 51 GLY B C 1
ATOM 3661 O O . GLY B 1 51 ? -20.578 17.406 -0.148 1 90.94 51 GLY B O 1
ATOM 3662 N N . ASN B 1 52 ? -20 18.797 -1.806 1 93.5 52 ASN B N 1
ATOM 3663 C CA . ASN B 1 52 ? -19.422 17.703 -2.59 1 93.5 52 ASN B CA 1
ATOM 3664 C C . ASN B 1 52 ? -17.906 17.641 -2.432 1 93.5 52 ASN B C 1
ATOM 3666 O O . ASN B 1 52 ? -17.25 18.672 -2.346 1 93.5 52 ASN B O 1
ATOM 3670 N N . ILE B 1 53 ? -17.422 16.422 -2.371 1 95.94 53 ILE B N 1
ATOM 3671 C CA . ILE B 1 53 ? -15.969 16.25 -2.299 1 95.94 53 ILE B CA 1
ATOM 3672 C C . ILE B 1 53 ? -15.328 16.797 -3.572 1 95.94 53 ILE B C 1
ATOM 3674 O O . ILE B 1 53 ? -15.828 16.562 -4.676 1 95.94 53 ILE B O 1
ATOM 3678 N N . VAL B 1 54 ? -14.273 17.531 -3.467 1 97.5 54 VAL B N 1
ATOM 3679 C CA . VAL B 1 54 ? -13.648 18.234 -4.582 1 97.5 54 VAL B CA 1
ATOM 3680 C C . VAL B 1 54 ? -12.734 17.281 -5.352 1 97.5 54 VAL B C 1
ATOM 3682 O O . VAL B 1 54 ? -11.867 16.625 -4.762 1 97.5 54 VAL B O 1
ATOM 3685 N N . PHE B 1 55 ? -12.992 17.078 -6.551 1 97.69 55 PHE B N 1
ATOM 3686 C CA . PHE B 1 55 ? -12.094 16.547 -7.566 1 97.69 55 PHE B CA 1
ATOM 3687 C C . PHE B 1 55 ? -11.609 17.641 -8.5 1 97.69 55 PHE B C 1
ATOM 3689 O O . PHE B 1 55 ? -12.344 18.078 -9.391 1 97.69 55 PHE B O 1
ATOM 3696 N N . LEU B 1 56 ? -10.352 18.156 -8.266 1 98.12 56 LEU B N 1
ATOM 3697 C CA . LEU B 1 56 ? -9.891 19.281 -9.094 1 98.12 56 LEU B CA 1
ATOM 3698 C C . LEU B 1 56 ? -10.125 18.984 -10.57 1 98.12 56 LEU B C 1
ATOM 3700 O O . LEU B 1 56 ? -9.789 17.891 -11.055 1 98.12 56 LEU B O 1
ATOM 3704 N N . LYS B 1 57 ? -10.656 19.953 -11.281 1 97.81 57 LYS B N 1
ATOM 3705 C CA . LYS B 1 57 ? -11.086 19.75 -12.656 1 97.81 57 LYS B CA 1
ATOM 3706 C C . LYS B 1 57 ? -9.914 19.344 -13.547 1 97.81 57 LYS B C 1
ATOM 3708 O O . LYS B 1 57 ? -10.055 18.453 -14.398 1 97.81 57 LYS B O 1
ATOM 3713 N N . ALA B 1 58 ? -8.766 20.016 -13.383 1 97.94 58 ALA B N 1
ATOM 3714 C CA . ALA B 1 58 ? -7.586 19.672 -14.172 1 97.94 58 ALA B CA 1
ATOM 3715 C C . ALA B 1 58 ? -7.148 18.234 -13.914 1 97.94 58 ALA B C 1
ATOM 3717 O O . ALA B 1 58 ? -6.742 17.516 -14.844 1 97.94 58 ALA B O 1
ATOM 3718 N N . VAL B 1 59 ? -7.227 17.766 -12.672 1 98.56 59 VAL B N 1
ATOM 3719 C CA . VAL B 1 59 ? -6.84 16.422 -12.281 1 98.56 59 VAL B CA 1
ATOM 3720 C C . VAL B 1 59 ? -7.848 15.414 -12.836 1 98.56 59 VAL B C 1
ATOM 3722 O O . VAL B 1 59 ? -7.465 14.398 -13.422 1 98.56 59 VAL B O 1
ATOM 3725 N N . GLU B 1 60 ? -9.141 15.734 -12.633 1 97.94 60 GLU B N 1
ATOM 3726 C CA . GLU B 1 60 ? -10.211 14.875 -13.125 1 97.94 60 GLU B CA 1
ATOM 3727 C C . GLU B 1 60 ? -10.094 14.648 -14.633 1 97.94 60 GLU B C 1
ATOM 3729 O O . GLU B 1 60 ? -10.156 13.516 -15.109 1 97.94 60 GLU B O 1
ATOM 3734 N N . HIS B 1 61 ? -9.938 15.742 -15.375 1 98 61 HIS B N 1
ATOM 3735 C CA . HIS B 1 61 ? -9.852 15.664 -16.828 1 98 61 HIS B CA 1
ATOM 3736 C C . HIS B 1 61 ? -8.672 14.805 -17.266 1 98 61 HIS B C 1
ATOM 3738 O O . HIS B 1 61 ? -8.828 13.922 -18.109 1 98 61 HIS B O 1
ATOM 3744 N N . GLU B 1 62 ? -7.48 15.047 -16.719 1 98.44 62 GLU B N 1
ATOM 3745 C CA . GLU B 1 62 ? -6.297 14.281 -17.094 1 98.44 62 GLU B CA 1
ATOM 3746 C C . GLU B 1 62 ? -6.453 12.812 -16.734 1 98.44 62 GLU B C 1
ATOM 3748 O O . GLU B 1 62 ? -6.141 11.93 -17.531 1 98.44 62 GLU B O 1
ATOM 3753 N N . TYR B 1 63 ? -6.926 12.547 -15.547 1 98.25 63 TYR B N 1
ATOM 3754 C CA . TYR B 1 63 ? -7.062 11.188 -15.031 1 98.25 63 TYR B CA 1
ATOM 3755 C C . TYR B 1 63 ? -7.992 10.359 -15.906 1 98.25 63 TYR B C 1
ATOM 3757 O O . TYR B 1 63 ? -7.676 9.219 -16.25 1 98.25 63 TYR B O 1
ATOM 3765 N N . LEU B 1 64 ? -9.109 10.891 -16.328 1 97.81 64 LEU B N 1
ATOM 3766 C CA . LEU B 1 64 ? -10.148 10.133 -17.016 1 97.81 64 LEU B CA 1
ATOM 3767 C C . LEU B 1 64 ? -9.82 9.992 -18.5 1 97.81 64 LEU B C 1
ATOM 3769 O O . LEU B 1 64 ? -10.516 9.273 -19.219 1 97.81 64 LEU B O 1
ATOM 3773 N N . HIS B 1 65 ? -8.719 10.633 -18.938 1 97.75 65 HIS B N 1
ATOM 3774 C CA . HIS B 1 65 ? -8.414 10.586 -20.359 1 97.75 65 HIS B CA 1
ATOM 3775 C C . HIS B 1 65 ? -7.012 10.039 -20.609 1 97.75 65 HIS B C 1
ATOM 3777 O O . HIS B 1 65 ? -6.379 10.359 -21.609 1 97.75 65 HIS B O 1
ATOM 3783 N N . LEU B 1 66 ? -6.508 9.32 -19.734 1 98.12 66 LEU B N 1
ATOM 3784 C CA . LEU B 1 66 ? -5.23 8.648 -19.938 1 98.12 66 LEU B CA 1
ATOM 3785 C C . LEU B 1 66 ? -5.344 7.578 -21.016 1 98.12 66 LEU B C 1
ATOM 3787 O O . LEU B 1 66 ? -6.426 7.031 -21.234 1 98.12 66 LEU B O 1
ATOM 3791 N N . PRO B 1 67 ? -4.164 7.32 -21.656 1 96.88 67 PRO B N 1
ATOM 3792 C CA . PRO B 1 67 ? -4.164 6.129 -22.516 1 96.88 67 PRO B CA 1
ATOM 3793 C C . PRO B 1 67 ? -4.488 4.852 -21.75 1 96.88 67 PRO B C 1
ATOM 3795 O O . PRO B 1 67 ? -4.086 4.703 -20.594 1 96.88 67 PRO B O 1
ATOM 3798 N N . ARG B 1 68 ? -5.117 3.918 -22.422 1 94 68 ARG B N 1
ATOM 3799 C CA . ARG B 1 68 ? -5.625 2.684 -21.828 1 94 68 ARG B CA 1
ATOM 3800 C C . ARG B 1 68 ? -4.539 1.968 -21.031 1 94 68 ARG B C 1
ATOM 3802 O O . ARG B 1 68 ? -4.785 1.482 -19.938 1 94 68 ARG B O 1
ATOM 3809 N N . ASN B 1 69 ? -3.342 1.941 -21.562 1 93.56 69 ASN B N 1
ATOM 3810 C CA . ASN B 1 69 ? -2.244 1.197 -20.953 1 93.56 69 ASN B CA 1
ATOM 3811 C C . ASN B 1 69 ? -1.827 1.805 -19.609 1 93.56 69 ASN B C 1
ATOM 3813 O O . ASN B 1 69 ? -1.298 1.106 -18.75 1 93.56 69 ASN B O 1
ATOM 3817 N N . GLU B 1 70 ? -2.104 3.037 -19.391 1 96.88 70 GLU B N 1
ATOM 3818 C CA . GLU B 1 70 ? -1.704 3.721 -18.172 1 96.88 70 GLU B CA 1
ATOM 3819 C C . GLU B 1 70 ? -2.59 3.314 -16.984 1 96.88 70 GLU B C 1
ATOM 3821 O O . GLU B 1 70 ? -2.197 3.457 -15.828 1 96.88 70 GLU B O 1
ATOM 3826 N N . TYR B 1 71 ? -3.803 2.807 -17.297 1 96.81 71 TYR B N 1
ATOM 3827 C CA . TYR B 1 71 ? -4.688 2.33 -16.234 1 96.81 71 TYR B CA 1
ATOM 3828 C C . TYR B 1 71 ? -4.309 0.917 -15.812 1 96.81 71 TYR B C 1
ATOM 3830 O O . TYR B 1 71 ? -4.555 0.522 -14.664 1 96.81 71 TYR B O 1
ATOM 3838 N N . THR B 1 72 ? -3.691 0.159 -16.703 1 95.62 72 THR B N 1
ATOM 3839 C CA . THR B 1 72 ? -3.629 -1.286 -16.531 1 95.62 72 THR B CA 1
ATOM 3840 C C . THR B 1 72 ? -2.205 -1.728 -16.188 1 95.62 72 THR B C 1
ATOM 3842 O O . THR B 1 72 ? -2.002 -2.6 -15.344 1 95.62 72 THR B O 1
ATOM 3845 N N . ALA B 1 73 ? -1.191 -1.173 -16.766 1 94.19 73 ALA B N 1
ATOM 3846 C CA . ALA B 1 73 ? 0.174 -1.684 -16.672 1 94.19 73 ALA B CA 1
ATOM 3847 C C . ALA B 1 73 ? 0.741 -1.489 -15.273 1 94.19 73 ALA B C 1
ATOM 3849 O O . ALA B 1 73 ? 0.395 -0.526 -14.586 1 94.19 73 ALA B O 1
ATOM 3850 N N . TYR B 1 74 ? 1.62 -2.381 -14.867 1 93.5 74 TYR B N 1
ATOM 3851 C CA . TYR B 1 74 ? 2.383 -2.195 -13.641 1 93.5 74 TYR B CA 1
ATOM 3852 C C . TYR B 1 74 ? 3.211 -0.917 -13.695 1 93.5 74 TYR B C 1
ATOM 3854 O O . TYR B 1 74 ? 3.721 -0.55 -14.758 1 93.5 74 TYR B O 1
ATOM 3862 N N . ALA B 1 75 ? 3.352 -0.245 -12.617 1 94.38 75 ALA B N 1
ATOM 3863 C CA . ALA B 1 75 ? 4.402 0.758 -12.477 1 94.38 75 ALA B CA 1
ATOM 3864 C C . ALA B 1 75 ? 5.727 0.112 -12.07 1 94.38 75 ALA B C 1
ATOM 3866 O O . ALA B 1 75 ? 5.742 -1.009 -11.555 1 94.38 75 ALA B O 1
ATOM 3867 N N . PRO B 1 76 ? 6.828 0.753 -12.398 1 92.31 76 PRO B N 1
ATOM 3868 C CA . PRO B 1 76 ? 8.07 0.298 -11.766 1 92.31 76 PRO B CA 1
ATOM 3869 C C . PRO B 1 76 ? 7.988 0.305 -10.242 1 92.31 76 PRO B C 1
ATOM 3871 O O . PRO B 1 76 ? 7.199 1.06 -9.664 1 92.31 76 PRO B O 1
ATOM 3874 N N . ILE B 1 77 ? 8.797 -0.434 -9.57 1 93 77 ILE B N 1
ATOM 3875 C CA . ILE B 1 77 ? 8.773 -0.611 -8.117 1 93 77 ILE B CA 1
ATOM 3876 C C . ILE B 1 77 ? 8.898 0.746 -7.43 1 93 77 ILE B C 1
ATOM 3878 O O . ILE B 1 77 ? 8.109 1.081 -6.547 1 93 77 ILE B O 1
ATOM 3882 N N . ALA B 1 78 ? 9.898 1.585 -7.867 1 95.06 78 ALA B N 1
ATOM 3883 C CA . ALA B 1 78 ? 10.148 2.871 -7.223 1 95.06 78 ALA B CA 1
ATOM 3884 C C . ALA B 1 78 ? 9.125 3.912 -7.66 1 95.06 78 ALA B C 1
ATOM 3886 O O . ALA B 1 78 ? 9 4.973 -7.043 1 95.06 78 ALA B O 1
ATOM 3887 N N . GLY B 1 79 ? 8.367 3.641 -8.734 1 96.31 79 GLY B N 1
ATOM 3888 C CA . GLY B 1 79 ? 7.445 4.594 -9.328 1 96.31 79 GLY B CA 1
ATOM 3889 C C . GLY B 1 79 ? 7.871 5.059 -10.711 1 96.31 79 GLY B C 1
ATOM 3890 O O . GLY B 1 79 ? 9.008 4.828 -11.125 1 96.31 79 GLY B O 1
ATOM 3891 N N . LEU B 1 80 ? 6.938 5.641 -11.445 1 97.25 80 LEU B N 1
ATOM 3892 C CA . LEU B 1 80 ? 7.254 6.199 -12.75 1 97.25 80 LEU B CA 1
ATOM 3893 C C . LEU B 1 80 ? 8.328 7.281 -12.633 1 97.25 80 LEU B C 1
ATOM 3895 O O . LEU B 1 80 ? 8.211 8.188 -11.805 1 97.25 80 LEU B O 1
ATOM 3899 N N . PRO B 1 81 ? 9.359 7.211 -13.469 1 97 81 PRO B N 1
ATOM 3900 C CA . PRO B 1 81 ? 10.414 8.227 -13.391 1 97 81 PRO B CA 1
ATOM 3901 C C . PRO B 1 81 ? 9.875 9.648 -13.531 1 97 81 PRO B C 1
ATOM 3903 O O . PRO B 1 81 ? 10.289 10.547 -12.789 1 97 81 PRO B O 1
ATOM 3906 N N . GLU B 1 82 ? 8.93 9.844 -14.469 1 98.38 82 GLU B N 1
ATOM 3907 C CA . GLU B 1 82 ? 8.359 11.172 -14.688 1 98.38 82 GLU B CA 1
ATOM 3908 C C . GLU B 1 82 ? 7.57 11.633 -13.461 1 98.38 82 GLU B C 1
ATOM 3910 O O . GLU B 1 82 ? 7.535 12.828 -13.156 1 98.38 82 GLU B O 1
ATOM 3915 N N . PHE B 1 83 ? 6.98 10.766 -12.766 1 98.69 83 PHE B N 1
ATOM 3916 C CA . PHE B 1 83 ? 6.266 11.086 -11.539 1 98.69 83 PHE B CA 1
ATOM 3917 C C . PHE B 1 83 ? 7.238 11.508 -10.438 1 98.69 83 PHE B C 1
ATOM 3919 O O . PHE B 1 83 ? 6.996 12.484 -9.727 1 98.69 83 PHE B O 1
ATOM 3926 N N . LEU B 1 84 ? 8.297 10.711 -10.258 1 98.75 84 LEU B N 1
ATOM 3927 C CA . LEU B 1 84 ? 9.266 11.016 -9.211 1 98.75 84 LEU B CA 1
ATOM 3928 C C . LEU B 1 84 ? 9.852 12.414 -9.398 1 98.75 84 LEU B C 1
ATOM 3930 O O . LEU B 1 84 ? 10.016 13.156 -8.43 1 98.75 84 LEU B O 1
ATOM 3934 N N . GLU B 1 85 ? 10.117 12.758 -10.617 1 98.56 85 GLU B N 1
ATOM 3935 C CA . GLU B 1 85 ? 10.609 14.094 -10.922 1 98.56 85 GLU B CA 1
ATOM 3936 C C . GLU B 1 85 ? 9.539 15.148 -10.633 1 98.56 85 GLU B C 1
ATOM 3938 O O . GLU B 1 85 ? 9.828 16.203 -10.062 1 98.56 85 GLU B O 1
ATOM 3943 N N . ALA B 1 86 ? 8.32 14.875 -11.062 1 98.75 86 ALA B N 1
ATOM 3944 C CA . ALA B 1 86 ? 7.211 15.797 -10.852 1 98.75 86 ALA B CA 1
ATOM 3945 C C . ALA B 1 86 ? 6.953 16.016 -9.359 1 98.75 86 ALA B C 1
ATOM 3947 O O . ALA B 1 86 ? 6.66 17.141 -8.938 1 98.75 86 ALA B O 1
ATOM 3948 N N . ALA B 1 87 ? 7.051 14.969 -8.594 1 98.62 87 ALA B N 1
ATOM 3949 C CA . ALA B 1 87 ? 6.84 15.062 -7.152 1 98.62 87 ALA B CA 1
ATOM 3950 C C . ALA B 1 87 ? 7.883 15.969 -6.504 1 98.62 87 ALA B C 1
ATOM 3952 O O . ALA B 1 87 ? 7.555 16.781 -5.641 1 98.62 87 ALA B O 1
ATOM 3953 N N . GLN B 1 88 ? 9.164 15.805 -6.906 1 98.75 88 GLN B N 1
ATOM 3954 C CA . GLN B 1 88 ? 10.219 16.672 -6.398 1 98.75 88 GLN B CA 1
ATOM 3955 C C . GLN B 1 88 ? 9.953 18.141 -6.758 1 98.75 88 GLN B C 1
ATOM 3957 O O . GLN B 1 88 ? 10.047 19.016 -5.906 1 98.75 88 GLN B O 1
ATOM 3962 N N . LYS B 1 89 ? 9.555 18.328 -8 1 98.38 89 LYS B N 1
ATOM 3963 C CA . LYS B 1 89 ? 9.297 19.672 -8.492 1 98.38 89 LYS B CA 1
ATOM 3964 C C . LYS B 1 89 ? 8.164 20.344 -7.707 1 98.38 89 LYS B C 1
ATOM 3966 O O . LYS B 1 89 ? 8.289 21.5 -7.285 1 98.38 89 LYS B O 1
ATOM 3971 N N . GLU B 1 90 ? 7.094 19.656 -7.523 1 98.25 90 GLU B N 1
ATOM 3972 C 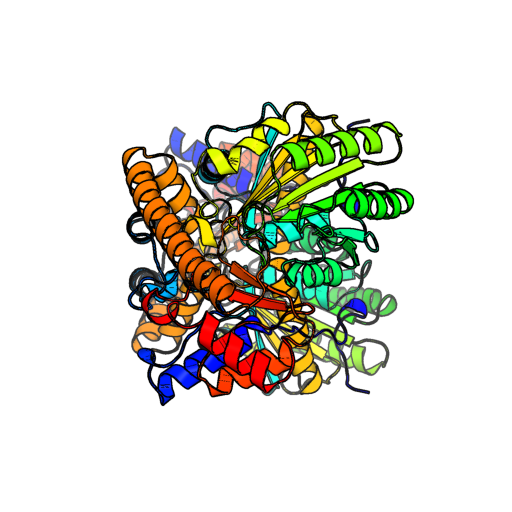CA . GLU B 1 90 ? 5.93 20.219 -6.848 1 98.25 90 GLU B CA 1
ATOM 3973 C C . GLU B 1 90 ? 6.164 20.344 -5.348 1 98.25 90 GLU B C 1
ATOM 3975 O O . GLU B 1 90 ? 5.668 21.281 -4.707 1 98.25 90 GLU B O 1
ATOM 3980 N N . CYS B 1 91 ? 6.93 19.406 -4.801 1 98.62 91 CYS B N 1
ATOM 3981 C CA . CYS B 1 91 ? 7.219 19.453 -3.371 1 98.62 91 CYS B CA 1
ATOM 3982 C C . CYS B 1 91 ? 8.047 20.672 -3.014 1 98.62 91 CYS B C 1
ATOM 3984 O O . CYS B 1 91 ? 7.746 21.375 -2.043 1 98.62 91 CYS B O 1
ATOM 3986 N N . PHE B 1 92 ? 9.023 21 -3.848 1 98.75 92 PHE B N 1
ATOM 3987 C CA . PHE B 1 92 ? 9.984 22.031 -3.475 1 98.75 92 PHE B CA 1
ATOM 3988 C C . PHE B 1 92 ? 9.602 23.375 -4.098 1 98.75 92 PHE B C 1
ATOM 3990 O O . PHE B 1 92 ? 9.984 24.422 -3.596 1 98.75 92 PHE B O 1
ATOM 3997 N N . GLY B 1 93 ? 8.836 23.344 -5.246 1 98 93 GLY B N 1
ATOM 3998 C CA . GLY B 1 93 ? 8.641 24.578 -5.988 1 98 93 GLY B CA 1
ATOM 3999 C C . GLY B 1 93 ? 9.938 25.281 -6.344 1 98 93 GLY B C 1
ATOM 4000 O O . GLY B 1 93 ? 10.852 24.656 -6.898 1 98 93 GLY B O 1
ATOM 4001 N N . GLU B 1 94 ? 10.016 26.531 -5.977 1 98 94 GLU B N 1
ATOM 4002 C CA . GLU B 1 94 ? 11.211 27.312 -6.27 1 98 94 GLU B CA 1
ATOM 4003 C C . GLU B 1 94 ? 12.273 27.141 -5.188 1 98 94 GLU B C 1
ATOM 4005 O O . GLU B 1 94 ? 13.328 27.766 -5.242 1 98 94 GLU B O 1
ATOM 4010 N N . SER B 1 95 ? 12.039 26.25 -4.27 1 98.69 95 SER B N 1
ATOM 4011 C CA . SER B 1 95 ? 12.883 26.156 -3.086 1 98.69 95 SER B CA 1
ATOM 4012 C C . SER B 1 95 ? 13.625 24.828 -3.039 1 98.69 95 SER B C 1
ATOM 4014 O O . SER B 1 95 ? 13.867 24.281 -1.959 1 98.69 95 SER B O 1
ATOM 4016 N N . ARG B 1 96 ? 13.961 24.219 -4.168 1 98.38 96 ARG B N 1
ATOM 4017 C CA . ARG B 1 96 ? 14.719 22.969 -4.215 1 98.38 96 ARG B CA 1
ATOM 4018 C C . ARG B 1 96 ? 16.062 23.125 -3.52 1 98.38 96 ARG B C 1
ATOM 4020 O O . ARG B 1 96 ? 16.844 24.016 -3.855 1 98.38 96 ARG B O 1
ATOM 4027 N N . PRO B 1 97 ? 16.312 22.375 -2.559 1 98.62 97 PRO B N 1
ATOM 4028 C CA . PRO B 1 97 ? 17.609 22.469 -1.871 1 98.62 97 PRO B CA 1
ATOM 4029 C C . PRO B 1 97 ? 18.781 22.016 -2.736 1 98.62 97 PRO B C 1
ATOM 4031 O O . PRO B 1 97 ? 18.609 21.172 -3.615 1 98.62 97 PRO B O 1
ATOM 4034 N N . ASP B 1 98 ? 20.016 22.594 -2.5 1 98.25 98 ASP B N 1
ATOM 4035 C CA . ASP B 1 98 ? 21.25 22.156 -3.148 1 98.25 98 ASP B CA 1
ATOM 4036 C C . ASP B 1 98 ? 21.797 20.891 -2.494 1 98.25 98 ASP B C 1
ATOM 4038 O O . ASP B 1 98 ? 22.609 20.969 -1.563 1 98.25 98 ASP B O 1
ATOM 4042 N N . ALA B 1 99 ? 21.391 19.734 -3.004 1 98.56 99 ALA B N 1
ATOM 4043 C CA . ALA B 1 99 ? 21.703 18.438 -2.422 1 98.56 99 ALA B CA 1
ATOM 4044 C C . ALA B 1 99 ? 21.438 17.312 -3.42 1 98.56 99 ALA B C 1
ATOM 4046 O O . ALA B 1 99 ? 20.922 17.547 -4.512 1 98.56 99 ALA B O 1
ATOM 4047 N N . PHE B 1 100 ? 22.016 16.094 -3.123 1 98.44 100 PHE B N 1
ATOM 4048 C CA . PHE B 1 100 ? 21.516 14.914 -3.822 1 98.44 100 PHE B CA 1
ATOM 4049 C C . PHE B 1 100 ? 20.078 14.602 -3.418 1 98.44 100 PHE B C 1
ATOM 4051 O O . PHE B 1 100 ? 19.766 14.539 -2.227 1 98.44 100 PHE B O 1
ATOM 4058 N N . ILE B 1 101 ? 19.172 14.555 -4.426 1 98.75 101 ILE B N 1
ATOM 4059 C CA . ILE B 1 101 ? 17.766 14.336 -4.168 1 98.75 101 ILE B CA 1
ATOM 4060 C C . ILE B 1 101 ? 17.266 13.125 -4.953 1 98.75 101 ILE B C 1
ATOM 4062 O O . ILE B 1 101 ? 17.531 13.008 -6.152 1 98.75 101 ILE B O 1
ATOM 4066 N N . SER B 1 102 ? 16.609 12.18 -4.309 1 98.56 102 SER B N 1
ATOM 4067 C CA . SER B 1 102 ? 15.922 11.039 -4.918 1 98.56 102 SER B CA 1
ATOM 4068 C C . SER B 1 102 ? 14.539 10.836 -4.316 1 98.56 102 SER B C 1
ATOM 4070 O O . SER B 1 102 ? 14.25 11.344 -3.229 1 98.56 102 SER B O 1
ATOM 4072 N N . ALA B 1 103 ? 13.719 10.227 -5.051 1 98.81 103 ALA B N 1
ATOM 4073 C CA . ALA B 1 103 ? 12.359 9.977 -4.578 1 98.81 103 ALA B CA 1
ATOM 4074 C C . ALA B 1 103 ? 11.938 8.539 -4.848 1 98.81 103 ALA B C 1
ATOM 4076 O O . ALA B 1 103 ? 12.445 7.902 -5.777 1 98.81 103 ALA B O 1
ATOM 4077 N N . VAL B 1 104 ? 11.07 8.008 -4.059 1 98.5 104 VAL B N 1
ATOM 4078 C CA . VAL B 1 104 ? 10.391 6.73 -4.227 1 98.5 104 VAL B CA 1
ATOM 4079 C C . VAL B 1 104 ? 8.891 6.91 -4.023 1 98.5 104 VAL B C 1
ATOM 4081 O O . VAL B 1 104 ? 8.461 7.582 -3.078 1 98.5 104 VAL B O 1
ATOM 4084 N N . ALA B 1 105 ? 8.078 6.363 -4.969 1 98.69 105 ALA B N 1
ATOM 4085 C CA . ALA B 1 105 ? 6.625 6.43 -4.816 1 98.69 105 ALA B CA 1
ATOM 4086 C C . ALA B 1 105 ? 6.156 5.586 -3.635 1 98.69 105 ALA B C 1
ATOM 4088 O O . ALA B 1 105 ? 6.688 4.5 -3.389 1 98.69 105 ALA B O 1
ATOM 4089 N N . THR B 1 106 ? 5.18 6.059 -2.945 1 98.62 106 THR B N 1
ATOM 4090 C CA . THR B 1 106 ? 4.672 5.371 -1.765 1 98.62 106 THR B CA 1
ATOM 4091 C C . THR B 1 106 ? 3.145 5.387 -1.744 1 98.62 106 THR B C 1
ATOM 4093 O O . THR B 1 106 ? 2.518 6.125 -2.508 1 98.62 106 THR B O 1
ATOM 4096 N N . ALA B 1 107 ? 2.549 4.562 -0.923 1 97.88 107 ALA B N 1
ATOM 4097 C CA . ALA B 1 107 ? 1.1 4.535 -0.739 1 97.88 107 ALA B CA 1
ATOM 4098 C C . ALA B 1 107 ? 0.628 5.742 0.069 1 97.88 107 ALA B C 1
ATOM 4100 O O . ALA B 1 107 ? 0.334 5.621 1.261 1 97.88 107 ALA B O 1
ATOM 4101 N N . GLY B 1 108 ? 0.501 6.852 -0.62 1 96.75 108 GLY B N 1
ATOM 4102 C CA . GLY B 1 108 ? 0.204 8.094 0.079 1 96.75 108 GLY B CA 1
ATOM 4103 C C . GLY B 1 108 ? 1.314 8.531 1.014 1 96.75 108 GLY B C 1
ATOM 4104 O O . GLY B 1 108 ? 2.441 8.039 0.921 1 96.75 108 GLY B O 1
ATOM 4105 N N . GLY B 1 109 ? 0.99 9.562 1.781 1 96.69 109 GLY B N 1
ATOM 4106 C CA . GLY B 1 109 ? 1.933 9.992 2.801 1 96.69 109 GLY B CA 1
ATOM 4107 C C . GLY B 1 109 ? 2.188 8.938 3.861 1 96.69 109 GLY B C 1
ATOM 4108 O O . GLY B 1 109 ? 3.303 8.812 4.371 1 96.69 109 GLY B O 1
ATOM 4109 N N . THR B 1 110 ? 1.172 8.109 4.152 1 97.44 110 THR B N 1
ATOM 4110 C CA . THR B 1 110 ? 1.278 7.043 5.145 1 97.44 110 THR B CA 1
ATOM 4111 C C . THR B 1 110 ? 2.402 6.078 4.781 1 97.44 110 THR B C 1
ATOM 4113 O O . THR B 1 110 ? 3.191 5.684 5.641 1 97.44 110 THR B O 1
ATOM 4116 N N . GLY B 1 111 ? 2.441 5.699 3.502 1 98.44 111 GLY B N 1
ATOM 4117 C CA . GLY B 1 111 ? 3.494 4.797 3.068 1 98.44 111 GLY B CA 1
ATOM 4118 C C . GLY B 1 111 ? 4.887 5.363 3.264 1 98.44 111 GLY B C 1
ATOM 4119 O O . GLY B 1 111 ? 5.832 4.625 3.549 1 98.44 111 GLY B O 1
ATOM 4120 N N . GLY B 1 112 ? 5.039 6.684 3.006 1 98.69 112 GLY B N 1
ATOM 4121 C CA . GLY B 1 112 ? 6.316 7.336 3.25 1 98.69 112 GLY B CA 1
ATOM 4122 C C . GLY B 1 112 ? 6.754 7.27 4.703 1 98.69 112 GLY B C 1
ATOM 4123 O O . GLY B 1 112 ? 7.914 6.973 4.992 1 98.69 112 GLY B O 1
ATOM 4124 N N . ILE B 1 113 ? 5.82 7.531 5.629 1 98.81 113 ILE B N 1
ATOM 4125 C CA . ILE B 1 113 ? 6.117 7.477 7.055 1 98.81 113 ILE B CA 1
ATOM 4126 C C . ILE B 1 113 ? 6.41 6.035 7.469 1 98.81 113 ILE B C 1
ATOM 4128 O O . ILE B 1 113 ? 7.285 5.789 8.305 1 98.81 113 ILE B O 1
ATOM 4132 N N . HIS B 1 114 ? 5.66 5.109 6.914 1 98.75 114 HIS B N 1
ATOM 4133 C CA . HIS B 1 114 ? 5.918 3.695 7.168 1 98.75 114 HIS B CA 1
ATOM 4134 C C . HIS B 1 114 ? 7.359 3.328 6.824 1 98.75 114 HIS B C 1
ATOM 4136 O O . HIS B 1 114 ? 8.062 2.727 7.645 1 98.75 114 HIS B O 1
ATOM 4142 N N . HIS B 1 115 ? 7.809 3.609 5.566 1 98.69 115 HIS B N 1
ATOM 4143 C CA . HIS B 1 115 ? 9.172 3.309 5.141 1 98.69 115 HIS B CA 1
ATOM 4144 C C . HIS B 1 115 ? 10.195 4.02 6.02 1 98.69 115 HIS B C 1
ATOM 4146 O O . HIS B 1 115 ? 11.258 3.467 6.316 1 98.69 115 HIS B O 1
ATOM 4152 N N . LEU B 1 116 ? 9.875 5.289 6.395 1 98.81 116 LEU B N 1
ATOM 4153 C CA . LEU B 1 116 ? 10.75 6.082 7.254 1 98.81 116 LEU B CA 1
ATOM 4154 C C . LEU B 1 116 ? 11.016 5.359 8.57 1 98.81 116 LEU B C 1
ATOM 4156 O O . LEU B 1 116 ? 12.172 5.176 8.961 1 98.81 116 LEU B O 1
ATOM 4160 N N . VAL B 1 117 ? 9.961 4.953 9.242 1 98.75 117 VAL B N 1
ATOM 4161 C CA . VAL B 1 117 ? 10.07 4.281 10.539 1 98.75 117 VAL B CA 1
ATOM 4162 C C . VAL B 1 117 ? 10.758 2.932 10.359 1 98.75 117 VAL B C 1
ATOM 4164 O O . VAL B 1 117 ? 11.656 2.58 11.133 1 98.75 117 VAL B O 1
ATOM 4167 N N . HIS B 1 118 ? 10.414 2.24 9.336 1 98.5 118 HIS B N 1
ATOM 4168 C CA . HIS B 1 118 ? 10.906 0.884 9.109 1 98.5 118 HIS B CA 1
ATOM 4169 C C . HIS B 1 118 ? 12.391 0.881 8.781 1 98.5 118 HIS B C 1
ATOM 4171 O O . HIS B 1 118 ? 13.156 0.089 9.344 1 98.5 118 HIS B O 1
ATOM 4177 N N . ASN B 1 119 ? 12.852 1.701 7.902 1 98.44 119 ASN B N 1
ATOM 4178 C CA . ASN B 1 119 ? 14.188 1.581 7.344 1 98.44 119 ASN B CA 1
ATOM 4179 C C . ASN B 1 119 ? 15.203 2.406 8.133 1 98.44 119 ASN B C 1
ATOM 4181 O O . ASN B 1 119 ? 16.406 2.219 7.988 1 98.44 119 ASN B O 1
ATOM 4185 N N . TYR B 1 120 ? 14.742 3.336 9.016 1 98.75 120 TYR B N 1
ATOM 4186 C CA . TYR B 1 120 ? 15.719 4.238 9.625 1 98.75 120 TYR B CA 1
ATOM 4187 C C . TYR B 1 120 ? 15.695 4.121 11.141 1 98.75 120 TYR B C 1
ATOM 4189 O O . TYR B 1 120 ? 16.344 4.902 11.844 1 98.75 120 TYR B O 1
ATOM 4197 N N . THR B 1 121 ? 14.922 3.219 11.672 1 98.44 121 THR B N 1
ATOM 4198 C CA . THR B 1 121 ? 14.961 2.857 13.086 1 98.44 121 THR B CA 1
ATOM 4199 C C . THR B 1 121 ? 15.023 1.343 13.25 1 98.44 121 THR B C 1
ATOM 4201 O O . THR B 1 121 ? 14.578 0.596 12.375 1 98.44 121 THR B O 1
ATOM 4204 N N . ASN B 1 122 ? 15.633 0.905 14.328 1 97.44 122 ASN B N 1
ATOM 4205 C CA . ASN B 1 122 ? 15.625 -0.5 14.727 1 97.44 122 ASN B CA 1
ATOM 4206 C C . ASN B 1 122 ? 14.438 -0.825 15.625 1 97.44 122 ASN B C 1
ATOM 4208 O O . ASN B 1 122 ? 13.836 0.072 16.219 1 97.44 122 ASN B O 1
ATOM 4212 N N . PRO B 1 123 ? 14.031 -2.148 15.688 1 95.31 123 PRO B N 1
ATOM 4213 C CA . PRO B 1 123 ? 13.023 -2.508 16.688 1 95.31 123 PRO B CA 1
ATOM 4214 C C . PRO B 1 123 ? 13.359 -1.965 18.078 1 95.31 123 PRO B C 1
ATOM 4216 O O . PRO B 1 123 ? 14.523 -1.979 18.484 1 95.31 123 PRO B O 1
ATOM 4219 N N . GLU B 1 124 ? 12.352 -1.359 18.75 1 96.88 124 GLU B N 1
ATOM 4220 C CA . GLU B 1 124 ? 12.422 -0.822 20.109 1 96.88 124 GLU B CA 1
ATOM 4221 C C . GLU B 1 124 ? 12.977 0.6 20.109 1 96.88 124 GLU B C 1
ATOM 4223 O O . GLU B 1 124 ? 12.984 1.272 21.141 1 96.88 124 GLU B O 1
ATOM 4228 N N . ASP B 1 125 ? 13.469 1.12 18.953 1 98.5 125 ASP B N 1
ATOM 4229 C CA . ASP B 1 125 ? 13.852 2.525 18.875 1 98.5 125 ASP B CA 1
ATOM 4230 C C . ASP B 1 125 ? 12.641 3.438 19.047 1 98.5 125 ASP B C 1
ATOM 4232 O O . ASP B 1 125 ? 11.5 2.994 18.922 1 98.5 125 ASP B O 1
ATOM 4236 N N . THR B 1 126 ? 12.922 4.668 19.391 1 98.75 126 THR B N 1
ATOM 4237 C CA . THR B 1 126 ? 11.914 5.699 19.594 1 98.75 126 THR B CA 1
ATOM 4238 C C . THR B 1 126 ? 11.938 6.715 18.453 1 98.75 126 THR B C 1
ATOM 4240 O O . THR B 1 126 ? 13.008 7.195 18.078 1 98.75 126 THR B O 1
ATOM 4243 N N . VAL B 1 127 ? 10.805 6.969 17.875 1 98.94 127 VAL B N 1
ATOM 4244 C CA . VAL B 1 127 ? 10.602 8.094 16.969 1 98.94 127 VAL B CA 1
ATOM 4245 C C . VAL B 1 127 ? 10.008 9.273 17.734 1 98.94 127 VAL B C 1
ATOM 4247 O O . VAL B 1 127 ? 9.156 9.086 18.609 1 98.94 127 VAL B O 1
ATOM 4250 N N . LEU B 1 128 ? 10.492 10.492 17.469 1 98.94 128 LEU B N 1
ATOM 4251 C CA . LEU B 1 128 ? 10.047 11.664 18.219 1 98.94 128 LEU B CA 1
ATOM 4252 C C . LEU B 1 128 ? 9.203 12.586 17.328 1 98.94 128 LEU B C 1
ATOM 4254 O O . LEU B 1 128 ? 9.555 12.828 16.172 1 98.94 128 LEU B O 1
ATOM 4258 N N . THR B 1 129 ? 8.031 13.039 17.797 1 98.88 129 THR B N 1
ATOM 4259 C CA . THR B 1 129 ? 7.207 14.047 17.156 1 98.88 129 THR B CA 1
ATOM 4260 C C . THR B 1 129 ? 6.535 14.945 18.188 1 98.88 129 THR B C 1
ATOM 4262 O O . THR B 1 129 ? 6.754 14.781 19.391 1 98.88 129 THR B O 1
ATOM 4265 N N . ALA B 1 130 ? 5.836 15.984 17.781 1 98.5 130 ALA B N 1
ATOM 4266 C CA . ALA B 1 130 ? 5.09 16.875 18.672 1 98.5 130 ALA B CA 1
ATOM 4267 C C . ALA B 1 130 ? 3.875 16.156 19.25 1 98.5 130 ALA B C 1
ATOM 4269 O O . ALA B 1 130 ? 3.4 15.172 18.703 1 98.5 130 ALA B O 1
ATOM 4270 N N . ASP B 1 131 ? 3.379 16.656 20.406 1 97.94 131 ASP B N 1
ATOM 4271 C CA . ASP B 1 131 ? 2.273 16 21.094 1 97.94 131 ASP B CA 1
ATOM 4272 C C . ASP B 1 131 ? 0.958 16.203 20.344 1 97.94 131 ASP B C 1
ATOM 4274 O O . ASP B 1 131 ? -0.012 15.477 20.578 1 97.94 131 ASP B O 1
ATOM 4278 N N . TRP B 1 132 ? 0.84 17.234 19.547 1 97.38 132 TRP B N 1
ATOM 4279 C CA . TRP B 1 132 ? -0.244 17.359 18.578 1 97.38 132 TRP B CA 1
ATOM 4280 C C . TRP B 1 132 ? 0.138 16.734 17.234 1 97.38 132 TRP B C 1
ATOM 4282 O O . TRP B 1 132 ? 0.853 17.344 16.438 1 97.38 132 TRP B O 1
ATOM 4292 N N . TYR B 1 133 ? -0.26 15.5 17.078 1 96.56 133 TYR B N 1
ATOM 4293 C CA 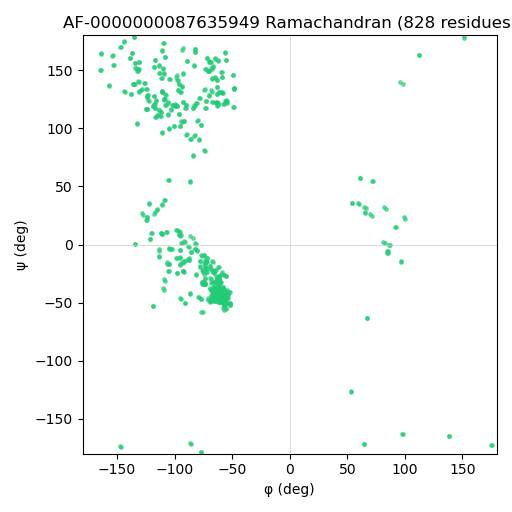. TYR B 1 133 ? 0.165 14.766 15.883 1 96.56 133 TYR B CA 1
ATOM 4294 C C . TYR B 1 133 ? -0.979 13.93 15.32 1 96.56 133 TYR B C 1
ATOM 4296 O O . TYR B 1 133 ? -1.984 13.703 16 1 96.56 133 TYR B O 1
ATOM 4304 N N . TRP B 1 134 ? -0.862 13.562 14.094 1 93.88 134 TRP B N 1
ATOM 4305 C CA . TRP B 1 134 ? -1.757 12.617 13.43 1 93.88 134 TRP B CA 1
ATOM 4306 C C . TRP B 1 134 ? -1.676 11.242 14.086 1 93.88 134 TRP B C 1
ATOM 4308 O O . TRP B 1 134 ? -0.611 10.617 14.102 1 93.88 134 TRP B O 1
ATOM 4318 N N . GLY B 1 135 ? -2.764 10.664 14.586 1 91.75 135 GLY B N 1
ATOM 4319 C CA . GLY B 1 135 ? -2.818 9.477 15.422 1 91.75 135 GLY B CA 1
ATOM 4320 C C . GLY B 1 135 ? -2.174 8.266 14.773 1 91.75 135 GLY B C 1
ATOM 4321 O O . GLY B 1 135 ? -1.604 7.414 15.461 1 91.75 135 GLY B O 1
ATOM 4322 N N . ALA B 1 136 ? -2.107 8.172 13.516 1 92.88 136 ALA B N 1
ATOM 4323 C CA . ALA B 1 136 ? -1.588 7.004 12.812 1 92.88 136 ALA B CA 1
ATOM 4324 C C . ALA B 1 136 ? -0.083 6.859 13.023 1 92.88 136 ALA B C 1
ATOM 4326 O O . ALA B 1 136 ? 0.473 5.773 12.844 1 92.88 136 ALA B O 1
ATOM 4327 N N . TYR B 1 137 ? 0.637 7.992 13.406 1 96.94 137 TYR B N 1
ATOM 4328 C CA . TYR B 1 137 ? 2.057 7.855 13.719 1 96.94 137 TYR B CA 1
ATOM 4329 C C . TYR B 1 137 ? 2.283 6.773 14.766 1 96.94 137 TYR B C 1
ATOM 4331 O O . TYR B 1 137 ? 3.217 5.977 14.648 1 96.94 137 TYR B O 1
ATOM 4339 N N . GLU B 1 138 ? 1.402 6.82 15.75 1 95.62 138 GLU B N 1
ATOM 4340 C CA . GLU B 1 138 ? 1.523 5.844 16.828 1 95.62 138 GLU B CA 1
ATOM 4341 C C . GLU B 1 138 ? 1.278 4.426 16.328 1 95.62 138 GLU B C 1
ATOM 4343 O O . GLU B 1 138 ? 1.975 3.49 16.719 1 95.62 138 GLU B O 1
ATOM 4348 N N . GLN B 1 139 ? 0.329 4.234 15.508 1 94.5 139 GLN B N 1
ATOM 4349 C CA . GLN B 1 139 ? 0.024 2.922 14.945 1 94.5 139 GLN B CA 1
ATOM 4350 C C . GLN B 1 139 ? 1.166 2.422 14.062 1 94.5 139 GLN B C 1
ATOM 4352 O O . GLN B 1 139 ? 1.512 1.239 14.102 1 94.5 139 GLN B O 1
ATOM 4357 N N . ILE B 1 140 ? 1.73 3.303 13.258 1 97.62 140 ILE B N 1
ATOM 4358 C CA . ILE B 1 140 ? 2.84 2.953 12.375 1 97.62 140 ILE B CA 1
ATOM 4359 C C . ILE B 1 140 ? 4.039 2.51 13.211 1 97.62 140 ILE B C 1
ATOM 4361 O O . ILE B 1 140 ? 4.633 1.459 12.953 1 97.62 140 ILE B O 1
ATOM 4365 N N . CYS B 1 141 ? 4.387 3.309 14.242 1 98.12 141 CYS B N 1
ATOM 4366 C CA . CYS B 1 141 ? 5.5 2.941 15.109 1 98.12 141 CYS B CA 1
ATOM 4367 C C . CYS B 1 141 ? 5.223 1.624 15.82 1 98.12 141 CYS B C 1
ATOM 4369 O O . CYS B 1 141 ? 6.039 0.705 15.781 1 98.12 141 CYS B O 1
ATOM 4371 N N . GLY B 1 142 ? 4.055 1.515 16.422 1 96.06 142 GLY B N 1
ATOM 4372 C CA . GLY B 1 142 ? 3.713 0.337 17.203 1 96.06 142 GLY B CA 1
ATOM 4373 C C . GLY B 1 142 ? 3.686 -0.938 16.391 1 96.06 142 GLY B C 1
ATOM 4374 O O . GLY B 1 142 ? 4.211 -1.968 16.812 1 96.06 142 GLY B O 1
ATOM 4375 N N . ASP B 1 143 ? 3.09 -0.885 15.211 1 96.25 143 ASP B N 1
ATOM 4376 C CA . ASP B 1 143 ? 2.975 -2.064 14.359 1 96.25 143 ASP B CA 1
ATOM 4377 C C . ASP B 1 143 ? 4.348 -2.537 13.883 1 96.25 143 ASP B C 1
ATOM 4379 O O . ASP B 1 143 ? 4.523 -3.709 13.539 1 96.25 143 ASP B O 1
ATOM 4383 N N . ASN B 1 144 ? 5.324 -1.666 13.828 1 93.81 144 ASN B N 1
ATOM 4384 C CA . ASN B 1 144 ? 6.688 -1.983 13.422 1 93.81 144 ASN B CA 1
ATOM 4385 C C . ASN B 1 144 ? 7.598 -2.195 14.625 1 93.81 144 ASN B C 1
ATOM 4387 O O . ASN B 1 144 ? 8.82 -2.172 14.492 1 93.81 144 ASN B O 1
ATOM 4391 N N . HIS B 1 145 ? 7.039 -2.324 15.82 1 94.94 145 HIS B N 1
ATOM 4392 C CA . HIS B 1 145 ? 7.77 -2.609 17.047 1 94.94 145 HIS B CA 1
ATOM 4393 C C . HIS B 1 145 ? 8.695 -1.459 17.422 1 94.94 145 HIS B C 1
ATOM 4395 O O . HIS B 1 145 ? 9.844 -1.684 17.812 1 94.94 145 HIS B O 1
ATOM 4401 N N . ARG B 1 146 ? 8.305 -0.286 17.094 1 98 146 ARG B N 1
ATOM 4402 C CA . ARG B 1 146 ? 8.969 0.941 17.516 1 98 146 ARG B CA 1
ATOM 4403 C C . ARG B 1 146 ? 8.102 1.722 18.5 1 98 146 ARG B C 1
ATOM 4405 O O . ARG B 1 146 ? 6.922 1.416 18.672 1 98 146 ARG B O 1
ATOM 4412 N N . HIS B 1 147 ? 8.664 2.684 19.156 1 98.38 147 HIS B N 1
ATOM 4413 C CA . HIS B 1 147 ? 7.938 3.557 20.062 1 98.38 147 HIS B CA 1
ATOM 4414 C C . HIS B 1 147 ? 7.797 4.961 19.5 1 98.38 147 HIS B C 1
ATOM 4416 O O . HIS B 1 147 ? 8.641 5.406 18.719 1 98.38 147 HIS B O 1
ATOM 4422 N N . LEU B 1 148 ? 6.703 5.594 19.812 1 98.69 148 LEU B N 1
ATOM 4423 C CA . LEU B 1 148 ? 6.531 7.016 19.562 1 98.69 148 LEU B CA 1
ATOM 4424 C C . LEU B 1 148 ? 6.562 7.816 20.859 1 98.69 148 LEU B C 1
ATOM 4426 O O . LEU B 1 148 ? 5.855 7.488 21.812 1 98.69 148 LEU B O 1
ATOM 4430 N N . GLU B 1 149 ? 7.41 8.781 20.938 1 98.75 149 GLU B N 1
ATOM 4431 C CA . GLU B 1 149 ? 7.406 9.742 22.031 1 98.75 149 GLU B CA 1
ATOM 4432 C C . GLU B 1 149 ? 7.129 11.156 21.531 1 98.75 149 GLU B C 1
ATOM 4434 O O . GLU B 1 149 ? 7.281 11.43 20.344 1 98.75 149 GLU B O 1
ATOM 4439 N N . THR B 1 150 ? 6.676 12.023 22.438 1 98.69 150 THR B N 1
ATOM 4440 C CA . THR B 1 150 ? 6.281 13.359 22.016 1 98.69 150 THR B CA 1
ATOM 4441 C C . THR B 1 150 ? 6.918 14.422 22.906 1 98.69 150 THR B C 1
ATOM 4443 O O . THR B 1 150 ? 7.414 14.117 23.984 1 98.69 150 THR B O 1
ATOM 4446 N N . TYR B 1 151 ? 7.035 15.594 22.406 1 98.75 151 TYR B N 1
ATOM 4447 C CA . TYR B 1 151 ? 7.324 16.828 23.125 1 98.75 151 TYR B CA 1
ATOM 4448 C C . TYR B 1 151 ? 6.184 17.828 22.984 1 98.75 151 TYR B C 1
ATOM 4450 O O . TYR B 1 151 ? 5.438 17.781 22 1 98.75 151 TYR B O 1
ATOM 4458 N N . PRO B 1 152 ? 6.008 18.719 23.938 1 98.31 152 PRO B N 1
ATOM 4459 C CA . PRO B 1 152 ? 4.977 19.734 23.766 1 98.31 152 PRO B CA 1
ATOM 4460 C C . PRO B 1 152 ? 5.262 20.656 22.562 1 98.31 152 PRO B C 1
ATOM 4462 O O . PRO B 1 152 ? 6.293 21.328 22.531 1 98.31 152 PRO B O 1
ATOM 4465 N N . LEU B 1 153 ? 4.355 20.688 21.656 1 98.38 153 LEU B N 1
ATOM 4466 C CA . LEU B 1 153 ? 4.512 21.484 20.438 1 98.38 153 LEU B CA 1
ATOM 4467 C C . LEU B 1 153 ? 4.602 22.969 20.781 1 98.38 153 LEU B C 1
ATOM 4469 O O . LEU B 1 153 ? 5.391 23.703 20.172 1 98.38 153 LEU B O 1
ATOM 4473 N N . PHE B 1 154 ? 3.812 23.406 21.734 1 98.06 154 PHE B N 1
ATOM 4474 C CA . PHE B 1 154 ? 3.666 24.828 22 1 98.06 154 PHE B CA 1
ATOM 4475 C C . PHE B 1 154 ? 4.285 25.188 23.344 1 98.06 154 PHE B C 1
ATOM 4477 O O . PHE B 1 154 ? 4.188 24.438 24.312 1 98.06 154 PHE B O 1
ATOM 4484 N N . ASP B 1 155 ? 4.902 26.375 23.422 1 97.88 155 ASP B N 1
ATOM 4485 C CA . ASP B 1 155 ? 5.266 26.984 24.703 1 97.88 155 ASP B CA 1
ATOM 4486 C C . ASP B 1 155 ? 4.109 27.797 25.281 1 97.88 155 ASP B C 1
ATOM 4488 O O . ASP B 1 155 ? 2.982 27.719 24.781 1 97.88 155 ASP B O 1
ATOM 4492 N N . GLU B 1 156 ? 4.336 28.531 26.297 1 96.25 156 GLU B N 1
ATOM 4493 C CA . GLU B 1 156 ? 3.289 29.266 26.984 1 96.25 156 GLU B CA 1
ATOM 4494 C C . GLU B 1 156 ? 2.674 30.328 26.078 1 96.25 156 GLU B C 1
ATOM 4496 O O . GLU B 1 156 ? 1.518 30.719 26.266 1 96.25 156 GLU B O 1
ATOM 4501 N N . LYS B 1 157 ? 3.439 30.766 25.172 1 97 157 LYS B N 1
ATOM 4502 C CA . LYS B 1 157 ? 2.977 31.812 24.266 1 97 157 LYS B CA 1
ATOM 4503 C C . LYS B 1 157 ? 2.432 31.219 22.969 1 97 157 LYS B C 1
ATOM 4505 O O . LYS B 1 157 ? 2.189 31.953 22 1 97 157 LYS B O 1
ATOM 4510 N N . LEU B 1 158 ? 2.293 29.844 22.891 1 96.69 158 LEU B N 1
ATOM 4511 C CA . LEU B 1 158 ? 1.762 29.094 21.75 1 96.69 158 LEU B CA 1
ATOM 4512 C C . LEU B 1 158 ? 2.674 29.234 20.531 1 96.69 158 LEU B C 1
ATOM 4514 O O . LEU B 1 158 ? 2.199 29.266 19.391 1 96.69 158 LEU B O 1
ATOM 4518 N N . HIS B 1 159 ? 3.943 29.453 20.812 1 98 159 HIS B N 1
ATOM 4519 C CA . HIS B 1 159 ? 4.98 29.312 19.797 1 98 159 HIS B CA 1
ATOM 4520 C C . HIS B 1 159 ? 5.586 27.906 19.828 1 98 159 HIS B C 1
ATOM 4522 O O . HIS B 1 159 ? 5.363 27.156 20.766 1 98 159 HIS B O 1
ATOM 4528 N N . PHE B 1 160 ? 6.363 27.594 18.75 1 98.62 160 PHE B N 1
ATOM 4529 C CA . PHE B 1 160 ? 7.078 26.328 18.734 1 98.62 160 PHE B CA 1
ATOM 4530 C C . PHE B 1 160 ? 7.945 26.188 19.984 1 98.62 160 PHE B C 1
ATOM 4532 O O . PHE B 1 160 ? 8.781 27.047 20.266 1 98.62 160 PHE B O 1
ATOM 4539 N N . ASN B 1 161 ? 7.73 25.125 20.734 1 98.75 161 ASN B N 1
ATOM 4540 C CA . ASN B 1 161 ? 8.477 24.875 21.953 1 98.75 161 ASN B CA 1
ATOM 4541 C C . ASN B 1 161 ? 9.812 24.188 21.672 1 98.75 161 ASN B C 1
ATOM 4543 O O . ASN B 1 161 ? 10.008 23.031 22.031 1 98.75 161 ASN B O 1
ATOM 4547 N N . PHE B 1 162 ? 10.75 24.969 21.188 1 98.81 162 PHE B N 1
ATOM 4548 C CA . PHE B 1 162 ? 12.039 24.438 20.781 1 98.81 162 PHE B CA 1
ATOM 4549 C C . PHE B 1 162 ? 12.758 23.797 21.953 1 98.81 162 PHE B C 1
ATOM 4551 O O . PHE B 1 162 ? 13.414 22.766 21.812 1 98.81 162 PHE B O 1
ATOM 4558 N N . ASP B 1 163 ? 12.68 24.406 23.109 1 98.75 163 ASP B N 1
ATOM 4559 C CA . ASP B 1 163 ? 13.391 23.906 24.281 1 98.75 163 ASP B CA 1
ATOM 4560 C C . ASP B 1 163 ? 12.891 22.516 24.672 1 98.75 163 ASP B C 1
ATOM 4562 O O . ASP B 1 163 ? 13.688 21.625 24.984 1 98.75 163 ASP B O 1
ATOM 4566 N N . ALA B 1 164 ? 11.609 22.328 24.688 1 98.81 164 ALA B N 1
ATOM 4567 C CA . ALA B 1 164 ? 11.047 21.016 25 1 98.81 164 ALA B CA 1
ATOM 4568 C C . ALA B 1 164 ? 11.43 19.984 23.938 1 98.81 164 ALA B C 1
ATOM 4570 O O . ALA B 1 164 ? 11.734 18.828 24.25 1 98.81 164 ALA B O 1
ATOM 4571 N N . PHE B 1 165 ? 11.406 20.406 22.766 1 98.88 165 PHE B N 1
ATOM 4572 C CA . PHE B 1 165 ? 11.859 19.562 21.656 1 98.88 165 PHE B CA 1
ATOM 4573 C C . PHE B 1 165 ? 13.297 19.109 21.875 1 98.88 165 PHE B C 1
ATOM 4575 O O . PHE B 1 165 ? 13.594 17.922 21.859 1 98.88 165 PHE B O 1
ATOM 4582 N N . LYS B 1 166 ? 14.125 20.062 22.047 1 98.81 166 LYS B N 1
ATOM 4583 C CA . LYS B 1 166 ? 15.547 19.781 22.234 1 98.81 166 LYS B CA 1
ATOM 4584 C C . LYS B 1 166 ? 15.781 18.828 23.391 1 98.81 166 LYS B C 1
ATOM 4586 O O . LYS B 1 166 ? 16.562 17.875 23.266 1 98.81 166 LYS B O 1
ATOM 4591 N N . ALA B 1 167 ? 15.133 19.047 24.453 1 98.81 167 ALA B N 1
ATOM 4592 C CA . ALA B 1 167 ? 15.297 18.219 25.641 1 98.81 167 ALA B CA 1
ATOM 4593 C C . ALA B 1 167 ? 14.914 16.766 25.344 1 98.81 167 ALA B C 1
ATOM 4595 O O . ALA B 1 167 ? 15.641 15.836 25.703 1 98.81 167 ALA B O 1
ATOM 4596 N N . LYS B 1 168 ? 13.789 16.547 24.703 1 98.81 168 LYS B N 1
ATOM 4597 C CA . LYS B 1 168 ? 13.312 15.203 24.406 1 98.81 168 LYS B CA 1
ATOM 4598 C C . LYS B 1 168 ? 14.188 14.531 23.359 1 98.81 168 LYS B C 1
ATOM 4600 O O . LYS B 1 168 ? 14.43 13.328 23.422 1 98.81 168 LYS B O 1
ATOM 4605 N N . ALA B 1 169 ? 14.625 15.32 22.391 1 98.88 169 ALA B N 1
ATOM 4606 C CA . ALA B 1 169 ? 15.508 14.789 21.359 1 98.88 169 ALA B CA 1
ATOM 4607 C C . ALA B 1 169 ? 16.812 14.297 21.953 1 98.88 169 ALA B C 1
ATOM 4609 O O . ALA B 1 169 ? 17.359 13.273 21.516 1 98.88 169 ALA B O 1
ATOM 4610 N N . LEU B 1 170 ? 17.328 15.016 22.906 1 98.75 170 LEU B N 1
ATOM 4611 C CA . LEU B 1 170 ? 18.562 14.609 23.562 1 98.75 170 LEU B CA 1
ATOM 4612 C C . LEU B 1 170 ? 18.359 13.305 24.328 1 98.75 170 LEU B C 1
ATOM 4614 O O . LEU B 1 170 ? 19.25 12.461 24.359 1 98.75 170 LEU B O 1
ATOM 4618 N N . GLU B 1 171 ? 17.203 13.156 24.938 1 98.75 171 GLU B N 1
ATOM 4619 C CA . GLU B 1 171 ? 16.891 11.906 25.609 1 98.75 171 GLU B CA 1
ATOM 4620 C C . GLU B 1 171 ? 16.906 10.734 24.641 1 98.75 171 GLU B C 1
ATOM 4622 O O . GLU B 1 171 ? 17.453 9.672 24.938 1 98.75 171 GLU B O 1
ATOM 4627 N N . VAL B 1 172 ? 16.328 10.906 23.5 1 98.75 172 VAL B N 1
ATOM 4628 C CA . VAL B 1 172 ? 16.281 9.867 22.469 1 98.75 172 VAL B CA 1
ATOM 4629 C C . VAL B 1 172 ? 17.703 9.578 21.969 1 98.75 172 VAL B C 1
ATOM 4631 O O . VAL B 1 172 ? 18.078 8.414 21.797 1 98.75 172 VAL B O 1
ATOM 4634 N N . ALA B 1 173 ? 18.469 10.625 21.75 1 98.62 173 ALA B N 1
ATOM 4635 C CA . ALA B 1 173 ? 19.828 10.516 21.219 1 98.62 173 ALA B CA 1
ATOM 4636 C C . ALA B 1 173 ? 20.719 9.711 22.156 1 98.62 173 ALA B C 1
ATOM 4638 O O . ALA B 1 173 ? 21.672 9.07 21.719 1 98.62 173 ALA B O 1
ATOM 4639 N N . GLU B 1 174 ? 20.406 9.727 23.422 1 98.12 174 GLU B N 1
ATOM 4640 C CA . GLU B 1 174 ? 21.203 8.992 24.406 1 98.12 174 GLU B CA 1
ATOM 4641 C C . GLU B 1 174 ? 20.969 7.484 24.281 1 98.12 174 GLU B C 1
ATOM 4643 O O . GLU B 1 174 ? 21.828 6.688 24.656 1 98.12 174 GLU B O 1
ATOM 4648 N N . LYS B 1 175 ? 19.891 7.086 23.688 1 97.75 175 LYS B N 1
ATOM 4649 C CA . LYS B 1 175 ? 19.453 5.695 23.766 1 97.75 175 LYS B CA 1
ATOM 4650 C C . LYS B 1 175 ? 19.688 4.969 22.453 1 97.75 175 LYS B C 1
ATOM 4652 O O . LYS B 1 175 ? 19.672 3.738 22.391 1 97.75 175 LYS B O 1
ATOM 4657 N N . GLN B 1 176 ? 19.906 5.664 21.375 1 98.12 176 GLN B N 1
ATOM 4658 C CA . GLN B 1 176 ? 19.969 5.027 20.062 1 98.12 176 GLN B CA 1
ATOM 4659 C C . GLN B 1 176 ? 20.812 5.84 19.109 1 98.12 176 GLN B C 1
ATOM 4661 O O . GLN B 1 176 ? 21.047 7.031 19.312 1 98.12 176 GLN B O 1
ATOM 4666 N N . GLU B 1 177 ? 21.25 5.25 18.031 1 97.38 177 GLU B N 1
ATOM 4667 C CA . GLU B 1 177 ? 22.141 5.871 17.062 1 97.38 177 GLU B CA 1
ATOM 4668 C C . GLU B 1 177 ? 21.391 6.875 16.188 1 97.38 177 GLU B C 1
ATOM 4670 O O . GLU B 1 177 ? 21.766 8.047 16.109 1 97.38 177 GLU B O 1
ATOM 4675 N N . ASN B 1 178 ? 20.344 6.398 15.477 1 98.62 178 ASN B N 1
ATOM 4676 C CA . ASN B 1 178 ? 19.547 7.262 14.609 1 98.62 178 ASN B CA 1
ATOM 4677 C C . ASN B 1 178 ? 18.469 8 15.391 1 98.62 178 ASN B C 1
ATOM 4679 O O . ASN B 1 178 ? 17.625 7.375 16.047 1 98.62 178 ASN B O 1
ATOM 4683 N N . VAL B 1 179 ? 18.562 9.273 15.406 1 98.88 179 VAL B N 1
ATOM 4684 C CA . VAL B 1 179 ? 17.5 10.109 15.953 1 98.88 179 VAL B CA 1
ATOM 4685 C C . VAL B 1 179 ? 16.547 10.531 14.836 1 98.88 179 VAL B C 1
ATOM 4687 O O . VAL B 1 179 ? 16.891 11.367 14 1 98.88 179 VAL B O 1
ATOM 4690 N N . VAL B 1 180 ? 15.359 9.922 14.805 1 98.94 180 VAL B N 1
ATOM 4691 C CA . VAL B 1 180 ? 14.359 10.195 13.773 1 98.94 180 VAL B CA 1
ATOM 4692 C C . VAL B 1 180 ? 13.312 11.156 14.32 1 98.94 180 VAL B C 1
ATOM 4694 O O . VAL B 1 180 ? 12.625 10.852 15.297 1 98.94 180 VAL B O 1
ATOM 4697 N N . LEU B 1 181 ? 13.195 12.305 13.68 1 98.94 181 LEU B N 1
ATOM 4698 C CA . LEU B 1 181 ? 12.32 13.406 14.086 1 98.94 181 LEU B CA 1
ATOM 4699 C C . LEU B 1 181 ? 11.258 13.672 13.031 1 98.94 181 LEU B C 1
ATOM 4701 O O . LEU B 1 181 ? 11.57 14.039 11.898 1 98.94 181 LEU B O 1
ATOM 4705 N N . ILE B 1 182 ? 9.953 13.508 13.375 1 98.94 182 ILE B N 1
ATOM 4706 C CA . ILE B 1 182 ? 8.883 13.797 12.43 1 98.94 182 ILE B CA 1
ATOM 4707 C C . ILE B 1 182 ? 8.297 15.18 12.719 1 98.94 182 ILE B C 1
ATOM 4709 O O . ILE B 1 182 ? 7.848 15.445 13.836 1 98.94 182 ILE B O 1
ATOM 4713 N N . PHE B 1 183 ? 8.359 16.016 11.766 1 98.88 183 PHE B N 1
ATOM 4714 C CA . PHE B 1 183 ? 7.707 17.328 11.773 1 98.88 183 PHE B CA 1
ATOM 4715 C C . PHE B 1 183 ? 6.586 17.375 10.742 1 98.88 183 PHE B C 1
ATOM 4717 O O . PHE B 1 183 ? 6.84 17.312 9.539 1 98.88 183 PHE B O 1
ATOM 4724 N N . ASN B 1 184 ? 5.379 17.422 11.211 1 98.62 184 ASN B N 1
ATOM 4725 C CA . ASN B 1 184 ? 4.258 17.688 10.312 1 98.62 184 ASN B CA 1
ATOM 4726 C C . ASN B 1 184 ? 4.035 19.188 10.125 1 98.62 184 ASN B C 1
ATOM 4728 O O . ASN B 1 184 ? 3.332 19.812 10.914 1 98.62 184 ASN B O 1
ATOM 4732 N N . THR B 1 185 ? 4.605 19.797 9.195 1 98.06 185 THR B N 1
ATOM 4733 C CA . THR B 1 185 ? 4.656 21.219 8.883 1 98.06 185 THR B CA 1
ATOM 4734 C C . THR B 1 185 ? 4.977 21.422 7.402 1 98.06 185 THR B C 1
ATOM 4736 O O . THR B 1 185 ? 5.762 20.672 6.816 1 98.06 185 THR B O 1
ATOM 4739 N N . PRO B 1 186 ? 4.332 22.328 6.699 1 97.94 186 PRO B N 1
ATOM 4740 C CA . PRO B 1 186 ? 3.33 23.25 7.23 1 97.94 186 PRO B CA 1
ATOM 4741 C C . PRO B 1 186 ? 1.945 22.625 7.348 1 97.94 186 PRO B C 1
ATOM 4743 O O . PRO B 1 186 ? 1.704 21.547 6.797 1 97.94 186 PRO B O 1
ATOM 4746 N N . GLY B 1 187 ? 1.049 23.25 8.07 1 97.5 187 GLY B N 1
ATOM 4747 C CA . GLY B 1 187 ? -0.337 22.828 8.172 1 97.5 187 GLY B CA 1
ATOM 4748 C C . GLY B 1 187 ? -0.511 21.562 8.984 1 97.5 187 GLY B C 1
ATOM 4749 O O . GLY B 1 187 ? -1.097 20.578 8.508 1 97.5 187 GLY B O 1
ATOM 4750 N N . ASN B 1 188 ? 0.008 21.625 10.195 1 98.06 188 ASN B N 1
ATOM 4751 C CA . ASN B 1 188 ? 0.02 20.484 11.102 1 98.06 188 ASN B CA 1
ATOM 4752 C C . ASN B 1 188 ? -1.384 19.922 11.32 1 98.06 188 ASN B C 1
ATOM 4754 O O . ASN B 1 188 ? -2.328 20.688 11.547 1 98.06 188 ASN B O 1
ATOM 4758 N N . ASN B 1 189 ? -1.597 18.672 11.078 1 96.56 189 ASN B N 1
ATOM 4759 C CA . ASN B 1 189 ? -2.734 17.922 11.602 1 96.56 189 ASN B CA 1
ATOM 4760 C C . ASN B 1 189 ? -2.496 17.484 13.039 1 96.56 189 ASN B C 1
ATOM 4762 O O . ASN B 1 189 ? -1.625 16.641 13.297 1 96.56 189 ASN B O 1
ATOM 4766 N N . PRO B 1 190 ? -3.162 18.125 13.93 1 96.88 190 PRO B N 1
ATOM 4767 C CA . PRO B 1 190 ? -4.535 18.625 13.82 1 96.88 190 PRO B CA 1
ATOM 4768 C C . PRO B 1 190 ? -4.629 20.141 13.992 1 96.88 190 PRO B C 1
ATOM 4770 O O . PRO B 1 190 ? -5.73 20.688 14.078 1 96.88 190 PRO B O 1
ATOM 4773 N N . THR B 1 191 ? -3.545 20.891 14.016 1 97.5 191 THR B N 1
ATOM 4774 C CA . THR B 1 191 ? -3.623 22.234 14.594 1 97.5 191 THR B CA 1
ATOM 4775 C C . THR B 1 191 ? -3.627 23.297 13.508 1 97.5 191 THR B C 1
ATOM 4777 O O . THR B 1 191 ? -3.98 24.453 13.766 1 97.5 191 THR B O 1
ATOM 4780 N N . GLY B 1 192 ? -3.111 22.938 12.367 1 97.69 192 GLY B N 1
ATOM 4781 C CA . GLY B 1 192 ? -2.922 23.938 11.328 1 97.69 192 GLY B CA 1
ATOM 4782 C C . GLY B 1 192 ? -1.657 24.766 11.516 1 97.69 192 GLY B C 1
ATOM 4783 O O . GLY B 1 192 ? -1.352 25.625 10.695 1 97.69 192 GLY B O 1
ATOM 4784 N N . PHE B 1 193 ? -0.89 24.453 12.531 1 98.06 193 PHE B N 1
ATOM 4785 C CA . PHE B 1 193 ? 0.321 25.188 12.891 1 98.06 193 PHE B CA 1
ATOM 4786 C C . PHE B 1 193 ? 1.44 24.891 11.898 1 98.06 193 PHE B C 1
ATOM 4788 O O . PHE B 1 193 ? 1.46 23.844 11.258 1 98.06 193 PHE B O 1
ATOM 4795 N N . SER B 1 194 ? 2.342 25.812 11.68 1 98.56 194 SER B N 1
ATOM 4796 C CA . SER B 1 194 ? 3.549 25.641 10.875 1 98.56 194 SER B CA 1
ATOM 4797 C C . SER B 1 194 ? 4.77 26.219 11.586 1 98.56 194 SER B C 1
ATOM 4799 O O . SER B 1 194 ? 4.695 27.281 12.195 1 98.56 194 SER B O 1
ATOM 4801 N N . LEU B 1 195 ? 5.859 25.531 11.539 1 98.62 195 LEU B N 1
ATOM 4802 C CA . LEU B 1 195 ? 7.125 26.078 12 1 98.62 195 LEU B CA 1
ATOM 4803 C C . LEU B 1 195 ? 7.535 27.281 11.156 1 98.62 195 LEU B C 1
ATOM 4805 O O . LEU B 1 195 ? 7.359 27.281 9.938 1 98.62 195 LEU B O 1
ATOM 4809 N N . THR B 1 196 ? 8.086 28.266 11.773 1 97.62 196 THR B N 1
ATOM 4810 C CA . THR B 1 196 ? 8.617 29.422 11.062 1 97.62 196 THR B CA 1
ATOM 4811 C C . THR B 1 196 ? 10.016 29.141 10.531 1 97.62 196 THR B C 1
ATOM 4813 O O . THR B 1 196 ? 10.617 28.109 10.867 1 97.62 196 THR B O 1
ATOM 4816 N N . ASP B 1 197 ? 10.492 30.031 9.664 1 97.19 197 ASP B N 1
ATOM 4817 C CA . ASP B 1 197 ? 11.859 29.922 9.18 1 97.19 197 ASP B CA 1
ATOM 4818 C C . ASP B 1 197 ? 12.859 29.938 10.336 1 97.19 197 ASP B C 1
ATOM 4820 O O . ASP B 1 197 ? 13.844 29.203 10.328 1 97.19 197 ASP B O 1
ATOM 4824 N N . GLU B 1 198 ? 12.617 30.75 11.281 1 97.88 198 GLU B N 1
ATOM 4825 C CA . GLU B 1 198 ? 13.484 30.844 12.453 1 97.88 198 GLU B CA 1
ATOM 4826 C C . GLU B 1 198 ? 13.453 29.531 13.258 1 97.88 198 GLU B C 1
ATOM 4828 O O . GLU B 1 198 ? 14.469 29.109 13.797 1 97.88 198 GLU B O 1
ATOM 4833 N N . ASP B 1 199 ? 12.258 28.953 13.414 1 98.62 199 ASP B N 1
ATOM 4834 C CA . ASP B 1 199 ? 12.148 27.656 14.07 1 98.62 199 ASP B CA 1
ATOM 4835 C C . ASP B 1 199 ? 13.023 26.609 13.375 1 98.62 199 ASP B C 1
ATOM 4837 O O . ASP B 1 199 ? 13.734 25.859 14.031 1 98.62 199 ASP B O 1
ATOM 4841 N N . TRP B 1 200 ? 12.992 26.562 12.062 1 98.75 200 TRP B N 1
ATOM 4842 C CA . TRP B 1 200 ? 13.773 25.609 11.289 1 98.75 200 TRP B CA 1
ATOM 4843 C C . TRP B 1 200 ? 15.266 25.844 11.484 1 98.75 200 TRP B C 1
ATOM 4845 O O . TRP B 1 200 ? 16.047 24.891 11.539 1 98.75 200 TRP B O 1
ATOM 4855 N N . ASP B 1 201 ? 15.656 27.141 11.539 1 98.69 201 ASP B N 1
ATOM 4856 C CA . ASP B 1 201 ? 17.062 27.438 11.812 1 98.69 201 ASP B CA 1
ATOM 4857 C C . ASP B 1 201 ? 17.516 26.812 13.133 1 98.69 201 ASP B C 1
ATOM 4859 O O . ASP B 1 201 ? 18.609 26.25 13.211 1 98.69 201 ASP B O 1
ATOM 4863 N N . LYS B 1 202 ? 16.688 26.906 14.133 1 98.75 202 LYS B N 1
ATOM 4864 C CA . LYS B 1 202 ? 17.016 26.312 15.43 1 98.75 202 LYS B CA 1
ATOM 4865 C C . LYS B 1 202 ? 17.094 24.797 15.352 1 98.75 202 LYS B C 1
ATOM 4867 O O . LYS B 1 202 ? 18 24.188 15.914 1 98.75 202 LYS B O 1
ATOM 4872 N N . VAL B 1 203 ? 16.141 24.156 14.648 1 98.88 203 VAL B N 1
ATOM 4873 C CA . VAL B 1 203 ? 16.094 22.703 14.516 1 98.88 203 VAL B CA 1
ATOM 4874 C C . VAL B 1 203 ? 17.359 22.203 13.805 1 98.88 203 VAL B C 1
ATOM 4876 O O . VAL B 1 203 ? 17.984 21.25 14.242 1 98.88 203 VAL B O 1
ATOM 4879 N N . ILE B 1 204 ? 17.703 22.875 12.695 1 98.81 204 ILE B N 1
ATOM 4880 C CA . ILE B 1 204 ? 18.844 22.469 11.883 1 98.81 204 ILE B CA 1
ATOM 4881 C C . ILE B 1 204 ? 20.141 22.672 12.664 1 98.81 204 ILE B C 1
ATOM 4883 O O . ILE B 1 204 ? 21.016 21.812 12.633 1 98.81 204 ILE B O 1
ATOM 4887 N N . ALA B 1 205 ? 20.266 23.812 13.375 1 98.69 205 ALA B N 1
ATOM 4888 C CA . ALA B 1 205 ? 21.453 24.062 14.211 1 98.69 205 ALA B CA 1
ATOM 4889 C C . ALA B 1 205 ? 21.609 22.984 15.266 1 98.69 205 ALA B C 1
ATOM 4891 O O . ALA B 1 205 ? 22.719 22.484 15.5 1 98.69 205 ALA B O 1
ATOM 4892 N N . PHE B 1 206 ? 20.562 22.641 15.883 1 98.81 206 PHE B N 1
ATOM 4893 C CA . PHE B 1 206 ? 20.578 21.609 16.906 1 98.81 206 PHE B CA 1
ATOM 4894 C C . PHE B 1 206 ? 20.969 20.266 16.297 1 98.81 206 PHE B C 1
ATOM 4896 O O . PHE B 1 206 ? 21.766 19.516 16.875 1 98.81 206 PHE B O 1
ATOM 4903 N N . ALA B 1 207 ? 20.375 19.891 15.141 1 98.88 207 ALA B N 1
ATOM 4904 C CA . ALA B 1 207 ? 20.719 18.641 14.461 1 98.88 207 ALA B CA 1
ATOM 4905 C C . ALA B 1 207 ? 22.219 18.562 14.172 1 98.88 207 ALA B C 1
ATOM 4907 O O . ALA B 1 207 ? 22.844 17.516 14.359 1 98.88 207 ALA B O 1
ATOM 4908 N N . LYS B 1 208 ? 22.797 19.672 13.719 1 98.62 208 LYS B N 1
ATOM 4909 C CA . LYS B 1 208 ? 24.234 19.75 13.461 1 98.62 208 LYS B CA 1
ATOM 4910 C C . LYS B 1 208 ? 25.031 19.5 14.734 1 98.62 208 LYS B C 1
ATOM 4912 O O . LYS B 1 208 ? 26.031 18.797 14.719 1 98.62 208 LYS B O 1
ATOM 4917 N N . GLU B 1 209 ? 24.547 20.109 15.766 1 98.12 209 GLU B N 1
ATOM 4918 C CA . GLU B 1 209 ? 25.188 19.875 17.047 1 98.12 209 GLU B CA 1
ATOM 4919 C C . GLU B 1 209 ? 25.156 18.406 17.438 1 98.12 209 GLU B C 1
ATOM 4921 O O . GLU B 1 209 ? 26.156 17.859 17.906 1 98.12 209 GLU B O 1
ATOM 4926 N N . LEU B 1 210 ? 24.078 17.797 17.281 1 98.06 210 LEU B N 1
ATOM 4927 C CA . LEU B 1 210 ? 23.875 16.406 17.672 1 98.06 210 LEU B CA 1
ATOM 4928 C C . LEU B 1 210 ? 24.781 15.477 16.891 1 98.06 210 LEU B C 1
ATOM 4930 O O . LEU B 1 210 ? 25.391 14.562 17.469 1 98.06 210 LEU B O 1
ATOM 4934 N N . VAL B 1 211 ? 24.891 15.672 15.57 1 97.94 211 VAL B N 1
ATOM 4935 C CA . VAL B 1 211 ? 25.688 14.742 14.773 1 97.94 211 VAL B CA 1
ATOM 4936 C C . VAL B 1 211 ? 27.172 14.984 15.008 1 97.94 211 VAL B C 1
ATOM 4938 O O . VAL B 1 211 ? 27.984 14.086 14.812 1 97.94 211 VAL B O 1
ATOM 4941 N N . ASN B 1 212 ? 27.531 16.188 15.406 1 96.75 212 ASN B N 1
ATOM 4942 C CA . ASN B 1 212 ? 28.922 16.531 15.68 1 96.75 212 ASN B CA 1
ATOM 4943 C C . ASN B 1 212 ? 29.453 15.789 16.906 1 96.75 212 ASN B C 1
ATOM 4945 O O . ASN B 1 212 ? 30.672 15.703 17.094 1 96.75 212 ASN B O 1
ATOM 4949 N N . ASN B 1 213 ? 28.656 15.234 17.656 1 94.56 213 ASN B N 1
ATOM 4950 C CA . ASN B 1 213 ? 29.094 14.477 18.812 1 94.56 213 ASN B CA 1
ATOM 4951 C C . ASN B 1 213 ? 29.703 13.133 18.406 1 94.56 213 ASN B C 1
ATOM 4953 O O . ASN B 1 213 ? 30.344 12.461 19.219 1 94.56 213 ASN B O 1
ATOM 4957 N N . GLY B 1 214 ? 29.469 12.641 17.156 1 94.19 214 GLY B N 1
ATOM 4958 C CA . GLY B 1 214 ? 30.094 11.453 16.594 1 94.19 214 GLY B CA 1
ATOM 4959 C C . GLY B 1 214 ? 29.344 10.172 16.922 1 94.19 214 GLY B C 1
ATOM 4960 O O . GLY B 1 214 ? 29.703 9.102 16.438 1 94.19 214 GLY B O 1
ATOM 4961 N N . LYS B 1 215 ? 28.297 10.352 17.641 1 95.56 215 LYS B N 1
ATOM 4962 C CA . LYS B 1 215 ? 27.578 9.172 18.109 1 95.56 215 LYS B CA 1
ATOM 4963 C C . LYS B 1 215 ? 26.234 9.031 17.391 1 95.56 215 LYS B C 1
ATOM 4965 O O . LYS B 1 215 ? 25.734 7.918 17.234 1 95.56 215 LYS B O 1
ATOM 4970 N N . ASN B 1 216 ? 25.703 10.148 17.016 1 98.12 216 ASN B N 1
ATOM 4971 C CA . ASN B 1 216 ? 24.328 10.141 16.516 1 98.12 216 ASN B CA 1
ATOM 4972 C C . ASN B 1 216 ? 24.266 10.508 15.039 1 98.12 216 ASN B C 1
ATOM 4974 O O . ASN B 1 216 ? 25.156 11.188 14.531 1 98.12 216 ASN B O 1
ATOM 4978 N N . LYS B 1 217 ? 23.344 9.953 14.375 1 98.62 217 LYS B N 1
ATOM 4979 C CA . LYS B 1 217 ? 22.828 10.43 13.102 1 98.62 217 LYS B CA 1
ATOM 4980 C C . LYS B 1 217 ? 21.406 10.984 13.25 1 98.62 217 LYS B C 1
ATOM 4982 O O . LYS B 1 217 ? 20.688 10.617 14.188 1 98.62 217 LYS B O 1
ATOM 4987 N N . VAL B 1 218 ? 21.078 11.93 12.383 1 98.88 218 VAL B N 1
ATOM 4988 C CA . VAL B 1 218 ? 19.766 12.562 12.531 1 98.88 218 VAL B CA 1
ATOM 4989 C C . VAL B 1 218 ? 18.984 12.43 11.227 1 98.88 218 VAL B C 1
ATOM 4991 O O . VAL B 1 218 ? 19.516 12.727 10.148 1 98.88 218 VAL B O 1
ATOM 4994 N N . VAL B 1 219 ? 17.797 11.93 11.266 1 98.94 219 VAL B N 1
ATOM 4995 C CA . VAL B 1 219 ? 16.828 11.953 10.172 1 98.94 219 VAL B CA 1
ATOM 4996 C C . VAL B 1 219 ? 15.742 12.977 10.469 1 98.94 219 VAL B C 1
ATOM 4998 O O . VAL B 1 219 ? 14.969 12.812 11.414 1 98.94 219 VAL B O 1
ATOM 5001 N N . ILE B 1 220 ? 15.688 14.039 9.75 1 98.94 220 ILE B N 1
ATOM 5002 C CA . ILE B 1 220 ? 14.625 15.039 9.828 1 98.94 220 ILE B CA 1
ATOM 5003 C C . ILE B 1 220 ? 13.523 14.695 8.828 1 98.94 220 ILE B C 1
ATOM 5005 O O . ILE B 1 220 ? 13.695 14.875 7.621 1 98.94 220 ILE B O 1
ATOM 5009 N N . ALA B 1 221 ? 12.438 14.227 9.328 1 98.88 221 ALA B N 1
ATOM 5010 C CA . ALA B 1 221 ? 11.32 13.867 8.469 1 98.88 221 ALA B CA 1
ATOM 5011 C C . ALA B 1 221 ? 10.281 14.984 8.414 1 98.88 221 ALA B C 1
ATOM 5013 O O . ALA B 1 221 ? 9.703 15.352 9.445 1 98.88 221 ALA B O 1
ATOM 5014 N N . CYS B 1 222 ? 10.055 15.492 7.27 1 98.88 222 CYS B N 1
ATOM 5015 C CA . CYS B 1 222 ? 9.023 16.5 7.035 1 98.88 222 CYS B CA 1
ATOM 5016 C C . CYS B 1 222 ? 7.777 15.859 6.43 1 98.88 222 CYS B C 1
ATOM 5018 O O . CYS B 1 222 ? 7.762 15.531 5.242 1 98.88 222 CYS B O 1
ATOM 5020 N N . ASP B 1 223 ? 6.773 15.648 7.211 1 98.75 223 ASP B N 1
ATOM 5021 C CA . ASP B 1 223 ? 5.461 15.281 6.688 1 98.75 223 ASP B CA 1
ATOM 5022 C C . ASP B 1 223 ? 4.742 16.5 6.105 1 98.75 223 ASP B C 1
ATOM 5024 O O . ASP B 1 223 ? 4.129 17.281 6.84 1 98.75 223 ASP B O 1
ATOM 5028 N N . VAL B 1 224 ? 4.738 16.594 4.789 1 98.75 224 VAL B N 1
ATOM 5029 C CA . VAL B 1 224 ? 4.266 17.812 4.137 1 98.75 224 VAL B CA 1
ATOM 5030 C C . VAL B 1 224 ? 2.951 17.531 3.41 1 98.75 224 VAL B C 1
ATOM 5032 O O . VAL B 1 224 ? 2.705 18.078 2.332 1 98.75 224 VAL B O 1
ATOM 5035 N N . ALA B 1 225 ? 2.135 16.672 3.951 1 97.56 225 ALA B N 1
ATOM 5036 C CA . ALA B 1 225 ? 0.889 16.234 3.328 1 97.56 225 ALA B CA 1
ATOM 5037 C C . ALA B 1 225 ? -0.001 17.422 2.982 1 97.56 225 ALA B C 1
ATOM 5039 O O . ALA B 1 225 ? -0.751 17.391 2.004 1 97.56 225 ALA B O 1
ATOM 5040 N N . TYR B 1 226 ? 0.128 18.547 3.717 1 98 226 TYR B N 1
ATOM 5041 C CA . TYR B 1 226 ? -0.834 19.625 3.572 1 98 226 TYR B CA 1
ATOM 5042 C C . TYR B 1 226 ? -0.185 20.859 2.936 1 98 226 TYR B C 1
ATOM 5044 O O . TYR B 1 226 ? -0.795 21.922 2.867 1 98 226 TYR B O 1
ATOM 5052 N N . ILE B 1 227 ? 1.003 20.734 2.449 1 98.44 227 ILE B N 1
ATOM 5053 C CA . ILE B 1 227 ? 1.818 21.859 2.039 1 98.44 227 ILE B CA 1
ATOM 5054 C C . ILE B 1 227 ? 1.104 22.641 0.933 1 98.44 227 ILE B C 1
ATOM 5056 O O . ILE B 1 227 ? 1.181 23.875 0.878 1 98.44 227 ILE B O 1
ATOM 5060 N N . ASP B 1 228 ? 0.354 22 0.113 1 97.88 228 ASP B N 1
ATOM 5061 C CA . ASP B 1 228 ? -0.306 22.609 -1.033 1 97.88 228 ASP B CA 1
ATOM 5062 C C . ASP B 1 228 ? -1.475 23.484 -0.587 1 97.88 228 ASP B C 1
ATOM 5064 O O . ASP B 1 228 ? -1.98 24.297 -1.364 1 97.88 228 ASP B O 1
ATOM 5068 N N . TYR B 1 229 ? -1.896 23.344 0.654 1 98.06 229 TYR B N 1
ATOM 5069 C CA . TYR B 1 229 ? -3.041 24.109 1.146 1 98.06 229 TYR B CA 1
ATOM 5070 C C . TYR B 1 229 ? -2.699 24.828 2.441 1 98.06 229 TYR B C 1
ATOM 5072 O O . TYR B 1 229 ? -3.578 25.078 3.271 1 98.06 229 TYR B O 1
ATOM 5080 N N . SER B 1 230 ? -1.456 25.125 2.607 1 97.75 230 SER B N 1
ATOM 5081 C CA . SER B 1 230 ? -1.012 25.75 3.852 1 97.75 230 SER B CA 1
ATOM 5082 C C . SER B 1 230 ? -0.656 27.219 3.637 1 97.75 230 SER B C 1
ATOM 5084 O O . SER B 1 230 ? -0.061 27.844 4.512 1 97.75 230 SER B O 1
ATOM 5086 N N . GLY B 1 231 ? -0.997 27.797 2.449 1 96.81 231 GLY B N 1
ATOM 5087 C CA . GLY B 1 231 ? -0.673 29.188 2.121 1 96.81 231 GLY B CA 1
ATOM 5088 C C . GLY B 1 231 ? -0.185 29.359 0.695 1 96.81 231 GLY B C 1
ATOM 5089 O O . GLY B 1 231 ? -0.406 28.484 -0.154 1 96.81 231 GLY B O 1
ATOM 5090 N N . GLU B 1 232 ? 0.412 30.5 0.435 1 96.12 232 GLU B N 1
ATOM 5091 C CA . GLU B 1 232 ? 0.959 30.766 -0.895 1 96.12 232 GLU B CA 1
ATOM 5092 C C . GLU B 1 232 ? 2.045 29.75 -1.245 1 96.12 232 GLU B C 1
ATOM 5094 O O . GLU B 1 232 ? 2.92 29.453 -0.426 1 96.12 232 GLU B O 1
ATOM 5099 N N . LYS B 1 233 ? 1.992 29.156 -2.408 1 96.69 233 LYS B N 1
ATOM 5100 C CA . LYS B 1 233 ? 2.738 27.969 -2.812 1 96.69 233 LYS B CA 1
ATOM 5101 C C . LYS B 1 233 ? 4.23 28.141 -2.539 1 96.69 233 LYS B C 1
ATOM 5103 O O . LYS B 1 233 ? 4.852 27.281 -1.91 1 96.69 233 LYS B O 1
ATOM 5108 N N . GLN B 1 234 ? 4.816 29.234 -3.006 1 97.88 234 GLN B N 1
ATOM 5109 C CA . GLN B 1 234 ? 6.266 29.391 -2.895 1 97.88 234 GLN B CA 1
ATOM 5110 C C . GLN B 1 234 ? 6.672 29.75 -1.47 1 97.88 234 GLN B C 1
ATOM 5112 O O . GLN B 1 234 ? 7.711 29.297 -0.983 1 97.88 234 GLN B O 1
ATOM 5117 N N . THR B 1 235 ? 5.852 30.484 -0.79 1 97.56 235 THR B N 1
ATOM 5118 C CA . THR B 1 235 ? 6.16 30.953 0.559 1 97.56 235 THR B CA 1
ATOM 5119 C C . THR B 1 235 ? 6.238 29.766 1.529 1 97.56 235 THR B C 1
ATOM 5121 O O . THR B 1 235 ? 7.184 29.672 2.314 1 97.56 235 THR B O 1
ATOM 5124 N N . VAL B 1 236 ? 5.332 28.875 1.474 1 98.12 236 VAL B N 1
ATOM 5125 C CA . VAL B 1 236 ? 5.242 27.797 2.453 1 98.12 236 VAL B CA 1
ATOM 5126 C C . VAL B 1 236 ? 6.332 26.766 2.184 1 98.12 236 VAL B C 1
ATOM 5128 O O . VAL B 1 236 ? 6.543 25.844 2.984 1 98.12 236 VAL B O 1
ATOM 5131 N N . ARG B 1 237 ? 7.043 26.859 1.079 1 98.44 237 ARG B N 1
ATOM 5132 C CA . ARG B 1 237 ? 8.062 25.891 0.677 1 98.44 237 ARG B CA 1
ATOM 5133 C C . ARG B 1 237 ? 9.461 26.438 0.94 1 98.44 237 ARG B C 1
ATOM 5135 O O . ARG B 1 237 ? 10.453 25.719 0.778 1 98.44 237 ARG B O 1
ATOM 5142 N N . ARG B 1 238 ? 9.633 27.672 1.389 1 98 238 ARG B N 1
ATOM 5143 C CA . ARG B 1 238 ? 10.914 28.375 1.483 1 98 238 ARG B CA 1
ATOM 5144 C C . ARG B 1 238 ? 11.867 27.656 2.422 1 98 238 ARG B C 1
ATOM 5146 O O . ARG B 1 238 ? 13.078 27.656 2.213 1 98 238 ARG B O 1
ATOM 5153 N N . PHE B 1 239 ? 11.328 27 3.412 1 98.44 239 PHE B N 1
ATOM 5154 C CA . PHE B 1 239 ? 12.164 26.359 4.426 1 98.44 239 PHE B CA 1
ATOM 5155 C C . PHE B 1 239 ? 13.008 25.25 3.811 1 98.44 239 PHE B C 1
ATOM 5157 O O . PHE B 1 239 ? 14.055 24.891 4.352 1 98.44 239 PHE B O 1
ATOM 5164 N N . PHE B 1 240 ? 12.625 24.672 2.646 1 98.75 240 PHE B N 1
ATOM 5165 C CA . PHE B 1 240 ? 13.367 23.578 2.021 1 98.75 240 PHE B CA 1
ATOM 5166 C C . PHE B 1 240 ? 14.766 24.031 1.626 1 98.75 240 PHE B C 1
ATOM 5168 O O . PHE B 1 240 ? 15.703 23.234 1.608 1 98.75 240 PHE B O 1
ATOM 5175 N N . LYS B 1 241 ? 14.914 25.344 1.304 1 98.31 241 LYS B N 1
ATOM 5176 C CA . LYS B 1 241 ? 16.203 25.875 0.902 1 98.31 241 LYS B CA 1
ATOM 5177 C C . LYS B 1 241 ? 17.25 25.672 1.997 1 98.31 241 LYS B C 1
ATOM 5179 O O . LYS B 1 241 ? 18.453 25.578 1.713 1 98.31 241 LYS B O 1
ATOM 5184 N N . LYS B 1 242 ? 16.812 25.547 3.172 1 98.5 242 LYS B N 1
ATOM 5185 C CA . LYS B 1 242 ? 17.703 25.469 4.328 1 98.5 242 LYS B CA 1
ATOM 5186 C C . LYS B 1 242 ? 18.328 24.078 4.441 1 98.5 242 LYS B C 1
ATOM 5188 O O . LYS B 1 242 ? 19.297 23.891 5.188 1 98.5 242 LYS B O 1
ATOM 5193 N N . PHE B 1 243 ? 17.891 23.078 3.658 1 98.81 243 PHE B N 1
ATOM 5194 C CA . PHE B 1 243 ? 18.344 21.703 3.805 1 98.81 243 PHE B CA 1
ATOM 5195 C C . PHE B 1 243 ? 19.484 21.391 2.846 1 98.81 243 PHE B C 1
ATOM 5197 O O . PHE B 1 243 ? 19.875 20.234 2.684 1 98.81 243 PHE B O 1
ATOM 5204 N N . GLY B 1 244 ? 20.016 22.406 2.178 1 98.06 244 GLY B N 1
ATOM 5205 C CA . GLY B 1 244 ? 21.156 22.234 1.293 1 98.06 244 GLY B CA 1
ATOM 5206 C C . GLY B 1 244 ? 22.469 22.031 2.037 1 98.06 244 GLY B C 1
ATOM 5207 O O . GLY B 1 244 ? 22.734 22.719 3.02 1 98.06 244 GLY B O 1
ATOM 5208 N N . GLN B 1 245 ? 23.266 21.031 1.631 1 95.88 245 GLN B N 1
ATOM 5209 C CA . GLN B 1 245 ? 24.641 20.812 2.045 1 95.88 245 GLN B CA 1
ATOM 5210 C C . GLN B 1 245 ? 24.75 20.609 3.555 1 95.88 245 GLN B C 1
ATOM 5212 O O . GLN B 1 245 ? 25.641 21.156 4.199 1 95.88 245 GLN B O 1
ATOM 5217 N N . LEU B 1 246 ? 23.797 20 4.117 1 98.31 246 LEU B N 1
ATOM 5218 C CA . LEU B 1 246 ? 23.875 19.594 5.52 1 98.31 246 LEU B CA 1
ATOM 5219 C C . LEU B 1 246 ? 24.906 18.484 5.711 1 98.31 246 LEU B C 1
ATOM 5221 O O . LEU B 1 246 ? 25.297 17.812 4.746 1 98.31 246 LEU B O 1
ATOM 5225 N N . PRO B 1 247 ? 25.453 18.312 6.969 1 98.06 247 PRO B N 1
ATOM 5226 C CA . PRO B 1 247 ? 26.359 17.188 7.215 1 98.06 247 PRO B CA 1
ATOM 5227 C C . PRO B 1 247 ? 25.797 15.859 6.727 1 98.06 247 PRO B C 1
ATOM 5229 O O . PRO B 1 247 ? 24.578 15.633 6.809 1 98.06 247 PRO B O 1
ATOM 5232 N N . LYS B 1 248 ? 26.719 15.008 6.258 1 97.19 248 LYS B N 1
ATOM 5233 C CA . LYS B 1 248 ? 26.312 13.742 5.652 1 97.19 248 LYS B CA 1
ATOM 5234 C C . LYS B 1 248 ? 25.578 12.859 6.656 1 97.19 248 LYS B C 1
ATOM 5236 O O . LYS B 1 248 ? 24.859 11.93 6.273 1 97.19 248 LYS B O 1
ATOM 5241 N N . GLU B 1 249 ? 25.766 13.164 8 1 98.31 249 GLU B N 1
ATOM 5242 C CA . GLU B 1 249 ? 25.109 12.414 9.07 1 98.31 249 GLU B CA 1
ATOM 5243 C C . GLU B 1 249 ? 23.672 12.898 9.289 1 98.31 249 GLU B C 1
ATOM 5245 O O . GLU B 1 249 ? 22.953 12.375 10.141 1 98.31 249 GLU B O 1
ATOM 5250 N N . ILE B 1 250 ? 23.219 13.906 8.484 1 98.81 250 ILE B N 1
ATOM 5251 C CA . ILE B 1 250 ? 21.844 14.383 8.523 1 98.81 250 ILE B CA 1
ATOM 5252 C C . ILE B 1 250 ? 21.141 14.047 7.211 1 98.81 250 ILE B C 1
ATOM 5254 O O . ILE B 1 250 ? 21.562 14.492 6.141 1 98.81 250 ILE B O 1
ATOM 5258 N N . LEU B 1 251 ? 20.141 13.234 7.23 1 98.88 251 LEU B N 1
ATOM 5259 C CA . LEU B 1 251 ? 19.234 12.938 6.117 1 98.88 251 LEU B CA 1
ATOM 5260 C C . LEU B 1 251 ? 17.875 13.609 6.32 1 98.88 251 LEU B C 1
ATOM 5262 O O . LEU B 1 251 ? 17.25 13.438 7.367 1 98.88 251 LEU B O 1
ATOM 5266 N N . VAL B 1 252 ? 17.484 14.438 5.375 1 98.94 252 VAL B N 1
ATOM 5267 C CA . VAL B 1 252 ? 16.125 14.977 5.395 1 98.94 252 VAL B CA 1
ATOM 5268 C C . VAL B 1 252 ? 15.227 14.156 4.473 1 98.94 252 VAL B C 1
ATOM 5270 O O . VAL B 1 252 ? 15.625 13.789 3.363 1 98.94 252 VAL B O 1
ATOM 5273 N N . VAL B 1 253 ? 14.062 13.781 4.922 1 98.94 253 VAL B N 1
ATOM 5274 C CA . VAL B 1 253 ? 13.086 13.039 4.137 1 98.94 253 VAL B CA 1
ATOM 5275 C C . VAL B 1 253 ? 11.758 13.797 4.109 1 98.94 253 VAL B C 1
ATOM 5277 O O . VAL B 1 253 ? 11.156 14.031 5.156 1 98.94 253 VAL B O 1
ATOM 5280 N N . ALA B 1 254 ? 11.32 14.227 2.969 1 98.88 254 ALA B N 1
ATOM 5281 C CA . ALA B 1 254 ? 9.984 14.797 2.805 1 98.88 254 ALA B CA 1
ATOM 5282 C C . ALA B 1 254 ? 8.984 13.727 2.391 1 98.88 254 ALA B C 1
ATOM 5284 O O . ALA B 1 254 ? 9.211 12.992 1.424 1 98.88 254 ALA B O 1
ATOM 5285 N N . CYS B 1 255 ? 7.949 13.547 3.131 1 98.69 255 CYS B N 1
ATOM 5286 C CA . CYS B 1 255 ? 6.824 12.703 2.744 1 98.69 255 CYS B CA 1
ATOM 5287 C C . CYS B 1 255 ? 5.711 13.531 2.113 1 98.69 255 CYS B C 1
ATOM 5289 O O . CYS B 1 255 ? 4.957 14.203 2.818 1 98.69 255 CYS B O 1
ATOM 5291 N N . TYR B 1 256 ? 5.645 13.484 0.813 1 98.38 256 TYR B N 1
ATOM 5292 C CA . TYR B 1 256 ? 4.727 14.25 -0.02 1 98.38 256 TYR B CA 1
ATOM 5293 C C . TYR B 1 256 ? 3.516 13.406 -0.411 1 98.38 256 TYR B C 1
ATOM 5295 O O . TYR B 1 256 ? 3.621 12.188 -0.567 1 98.38 256 TYR B O 1
ATOM 5303 N N . SER B 1 257 ? 2.338 13.977 -0.535 1 96.69 257 SER B N 1
ATOM 5304 C CA . SER B 1 257 ? 1.119 13.219 -0.795 1 96.69 257 SER B CA 1
ATOM 5305 C C . SER B 1 257 ? 0.313 13.844 -1.931 1 96.69 257 SER B C 1
ATOM 5307 O O . SER B 1 257 ? 0.183 15.062 -2.01 1 96.69 257 SER B O 1
ATOM 5309 N N . LEU B 1 258 ? -0.26 13.023 -2.787 1 97.06 258 LEU B N 1
ATOM 5310 C CA . LEU B 1 258 ? -1.178 13.477 -3.828 1 97.06 258 LEU B CA 1
ATOM 5311 C C . LEU B 1 258 ? -2.611 13.516 -3.307 1 97.06 258 LEU B C 1
ATOM 5313 O O . LEU B 1 258 ? -3.494 14.086 -3.949 1 97.06 258 LEU B O 1
ATOM 5317 N N . SER B 1 259 ? -2.807 12.898 -2.145 1 95.31 259 SER B N 1
ATOM 5318 C CA . SER B 1 259 ? -4.16 12.82 -1.602 1 95.31 259 SER B CA 1
ATOM 5319 C C . SER B 1 259 ? -4.762 14.211 -1.412 1 95.31 259 SER B C 1
ATOM 5321 O O . SER B 1 259 ? -5.895 14.461 -1.82 1 95.31 259 SER B O 1
ATOM 5323 N N . LYS B 1 260 ? -3.98 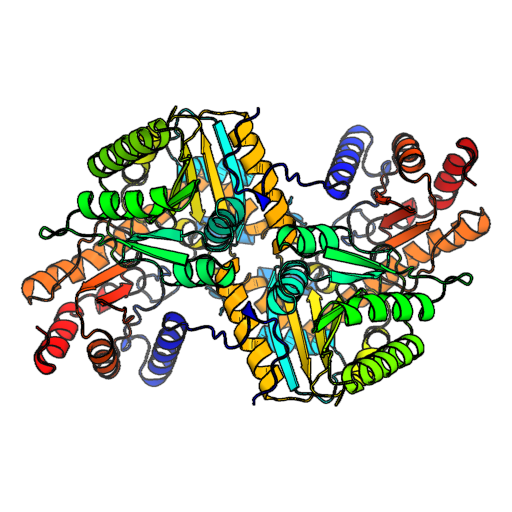15.102 -0.827 1 94.31 260 LYS B N 1
ATOM 5324 C CA . LYS B 1 260 ? -4.477 16.438 -0.553 1 94.31 260 LYS B CA 1
ATOM 5325 C C . LYS B 1 260 ? -4.184 17.391 -1.716 1 94.31 260 LYS B C 1
ATOM 5327 O O . LYS B 1 260 ? -5.105 17.953 -2.314 1 94.31 260 LYS B O 1
ATOM 5332 N N . GLY B 1 261 ? -2.902 17.375 -2.127 1 94.25 261 GLY B N 1
ATOM 5333 C CA . GLY B 1 261 ? -2.457 18.312 -3.145 1 94.25 261 GLY B CA 1
ATOM 5334 C C . GLY B 1 261 ? -3.225 18.188 -4.449 1 94.25 261 GLY B C 1
ATOM 5335 O O . GLY B 1 261 ? -3.555 19.188 -5.078 1 94.25 261 GLY B O 1
ATOM 5336 N N . PHE B 1 262 ? -3.494 17 -4.887 1 97.69 262 PHE B N 1
ATOM 5337 C CA . PHE B 1 262 ? -4.168 16.766 -6.16 1 97.69 262 PHE B CA 1
ATOM 5338 C C . PHE B 1 262 ? -5.566 16.219 -5.934 1 97.69 262 PHE B C 1
ATOM 5340 O O . PHE B 1 262 ? -6.238 15.797 -6.887 1 97.69 262 PHE B O 1
ATOM 5347 N N . THR B 1 263 ? -6.035 16.219 -4.684 1 97.31 263 THR B N 1
ATOM 5348 C CA . THR B 1 263 ? -7.348 15.766 -4.23 1 97.31 263 THR B CA 1
ATOM 5349 C C . THR B 1 263 ? -7.617 14.336 -4.703 1 97.31 263 THR B C 1
ATOM 5351 O O . THR B 1 263 ? -8.727 14.023 -5.133 1 97.31 263 THR B O 1
ATOM 5354 N N . MET B 1 264 ? -6.574 13.523 -4.73 1 96.88 264 MET B N 1
ATOM 5355 C CA . MET B 1 264 ? -6.688 12.125 -5.121 1 96.88 264 MET B CA 1
ATOM 5356 C C . MET B 1 264 ? -6.598 11.211 -3.904 1 96.88 264 MET B C 1
ATOM 5358 O O . MET B 1 264 ? -5.812 10.258 -3.893 1 96.88 264 MET B O 1
ATOM 5362 N N . TYR B 1 265 ? -7.504 11.492 -2.938 1 95.88 265 TYR B N 1
ATOM 5363 C CA . TYR B 1 265 ? -7.496 10.773 -1.671 1 95.88 265 TYR B CA 1
ATOM 5364 C C . TYR B 1 265 ? -7.625 9.273 -1.896 1 95.88 265 TYR B C 1
ATOM 5366 O O . TYR B 1 265 ? -6.891 8.484 -1.3 1 95.88 265 TYR B O 1
ATOM 5374 N N . GLY B 1 266 ? -8.5 8.906 -2.82 1 95.62 266 GLY B N 1
ATOM 5375 C CA . GLY B 1 266 ? -8.859 7.512 -3.029 1 95.62 266 GLY B CA 1
ATOM 5376 C C . GLY B 1 266 ? -7.844 6.746 -3.855 1 95.62 266 GLY B C 1
ATOM 5377 O O . GLY B 1 266 ? -7.938 5.523 -3.986 1 95.62 266 GLY B O 1
ATOM 5378 N N . GLN B 1 267 ? -6.816 7.402 -4.402 1 97.62 267 GLN B N 1
ATOM 5379 C CA . GLN B 1 267 ? -5.84 6.77 -5.281 1 97.62 267 GLN B CA 1
ATOM 5380 C C . GLN B 1 267 ? -4.633 6.27 -4.496 1 97.62 267 GLN B C 1
ATOM 5382 O O . GLN B 1 267 ? -3.873 5.43 -4.98 1 97.62 267 GLN B O 1
ATOM 5387 N N . ARG B 1 268 ? -4.363 6.812 -3.334 1 97.06 268 ARG B N 1
ATOM 5388 C CA . ARG B 1 268 ? -3.355 6.395 -2.365 1 97.06 268 ARG B CA 1
ATOM 5389 C C . ARG B 1 268 ? -1.955 6.469 -2.965 1 97.06 268 ARG B C 1
ATOM 5391 O O . ARG B 1 268 ? -1.207 5.492 -2.936 1 97.06 268 ARG B O 1
ATOM 5398 N N . VAL B 1 269 ? -1.576 7.641 -3.424 1 98.5 269 VAL B N 1
ATOM 5399 C CA . VAL B 1 269 ? -0.256 7.832 -4.016 1 98.5 269 VAL B CA 1
ATOM 5400 C C . VAL B 1 269 ? 0.477 8.961 -3.291 1 98.5 269 VAL B C 1
ATOM 5402 O O . VAL B 1 269 ? -0.122 9.984 -2.955 1 98.5 269 VAL B O 1
ATOM 5405 N N . GLY B 1 270 ? 1.68 8.766 -2.959 1 98.38 270 GLY B N 1
ATOM 5406 C CA . GLY B 1 270 ? 2.607 9.742 -2.418 1 98.38 270 GLY B CA 1
ATOM 5407 C C . GLY B 1 270 ? 4.047 9.5 -2.836 1 98.38 270 GLY B C 1
ATOM 5408 O O . GLY B 1 270 ? 4.309 8.695 -3.734 1 98.38 270 GLY B O 1
ATOM 5409 N N . ALA B 1 271 ? 4.945 10.258 -2.289 1 98.75 271 ALA B N 1
ATOM 5410 C CA . ALA B 1 271 ? 6.371 10.117 -2.566 1 98.75 271 ALA B CA 1
ATOM 5411 C C . ALA B 1 271 ? 7.203 10.391 -1.315 1 98.75 271 ALA B C 1
ATOM 5413 O O . ALA B 1 271 ? 6.895 11.297 -0.545 1 98.75 271 ALA B O 1
ATOM 5414 N N . MET B 1 272 ? 8.086 9.531 -1.089 1 98.75 272 MET B N 1
ATOM 5415 C CA . MET B 1 272 ? 9.172 9.758 -0.14 1 98.75 272 MET B CA 1
ATOM 5416 C C . MET B 1 272 ? 10.375 10.383 -0.833 1 98.75 272 MET B C 1
ATOM 5418 O O . MET B 1 272 ? 10.922 9.812 -1.78 1 98.75 272 MET B O 1
ATOM 5422 N N . ILE B 1 273 ? 10.82 11.578 -0.426 1 98.94 273 ILE B N 1
ATOM 5423 C CA . ILE B 1 273 ? 11.891 12.312 -1.102 1 98.94 273 ILE B CA 1
ATOM 5424 C C . ILE B 1 273 ? 13.062 12.508 -0.147 1 98.94 273 ILE B C 1
ATOM 5426 O O . ILE B 1 273 ? 12.914 13.125 0.911 1 98.94 273 ILE B O 1
ATOM 5430 N N . GLY B 1 274 ? 14.219 11.977 -0.484 1 98.88 274 GLY B N 1
ATOM 5431 C CA . GLY B 1 274 ? 15.422 12.094 0.319 1 98.88 274 GLY B CA 1
ATOM 5432 C C . GLY B 1 274 ? 16.297 13.266 -0.09 1 98.88 274 GLY B C 1
ATOM 5433 O O . GLY B 1 274 ? 16.438 13.562 -1.279 1 98.88 274 GLY B O 1
ATOM 5434 N N . ILE B 1 275 ? 16.797 14.008 0.863 1 98.94 275 ILE B N 1
ATOM 5435 C CA . ILE B 1 275 ? 17.672 15.156 0.689 1 98.94 275 ILE B CA 1
ATOM 5436 C C . ILE B 1 275 ? 18.953 14.953 1.492 1 98.94 275 ILE B C 1
ATOM 5438 O O . ILE B 1 275 ? 18.922 14.859 2.723 1 98.94 275 ILE B O 1
ATOM 5442 N N . THR B 1 276 ? 20.109 14.867 0.867 1 98.75 276 THR B N 1
ATOM 5443 C CA . THR B 1 276 ? 21.375 14.625 1.562 1 98.75 276 THR B CA 1
ATOM 5444 C C . THR B 1 276 ? 22.547 15.203 0.777 1 98.75 276 THR B C 1
ATOM 5446 O O . THR B 1 276 ? 22.438 15.422 -0.432 1 98.75 276 THR B O 1
ATOM 5449 N N . SER B 1 277 ? 23.578 15.516 1.444 1 98.12 277 SER B N 1
ATOM 5450 C CA . SER B 1 277 ? 24.781 16.062 0.797 1 98.12 277 SER B CA 1
ATOM 5451 C C . SER B 1 277 ? 25.703 14.938 0.335 1 98.12 277 SER B C 1
ATOM 5453 O O . SER B 1 277 ? 26.75 15.203 -0.257 1 98.12 277 SER B O 1
ATOM 5455 N N . ASP B 1 278 ? 25.344 13.688 0.599 1 98.12 278 ASP B N 1
ATOM 5456 C CA . ASP B 1 278 ? 26.219 12.555 0.325 1 98.12 278 ASP B CA 1
ATOM 5457 C C . ASP B 1 278 ? 25.594 11.609 -0.704 1 98.12 278 ASP B C 1
ATOM 5459 O O . ASP B 1 278 ? 24.484 11.117 -0.507 1 98.12 278 ASP B O 1
ATOM 5463 N N . GLU B 1 279 ? 26.359 11.328 -1.723 1 97.25 279 GLU B N 1
ATOM 5464 C CA . GLU B 1 279 ? 25.859 10.531 -2.842 1 97.25 279 GLU B CA 1
ATOM 5465 C C . GLU B 1 279 ? 25.578 9.094 -2.414 1 97.25 279 GLU B C 1
ATOM 5467 O O . GLU B 1 279 ? 24.625 8.477 -2.881 1 97.25 279 GLU B O 1
ATOM 5472 N N . SER B 1 280 ? 26.422 8.523 -1.607 1 96.44 280 SER B N 1
ATOM 5473 C CA . SER B 1 280 ? 26.234 7.152 -1.153 1 96.44 280 SER B CA 1
ATOM 5474 C C . SER B 1 280 ? 24.953 7.016 -0.331 1 96.44 280 SER B C 1
ATOM 5476 O O . SER B 1 280 ? 24.25 6.02 -0.443 1 96.44 280 SER B O 1
ATOM 5478 N N . VAL B 1 281 ? 24.703 8.047 0.54 1 97.81 281 VAL B N 1
ATOM 5479 C CA . VAL B 1 281 ? 23.484 8.07 1.332 1 97.81 281 VAL B CA 1
ATOM 5480 C C . VAL B 1 281 ? 22.266 8.172 0.409 1 97.81 281 VAL B C 1
ATOM 5482 O O . VAL B 1 281 ? 21.234 7.531 0.646 1 97.81 281 VAL B O 1
ATOM 5485 N N . ASN B 1 282 ? 22.422 8.961 -0.624 1 98 282 ASN B N 1
ATOM 5486 C CA . ASN B 1 282 ? 21.344 9.109 -1.607 1 98 282 ASN B CA 1
ATOM 5487 C C . ASN B 1 282 ? 21.047 7.785 -2.305 1 98 282 ASN B C 1
ATOM 5489 O O . ASN B 1 282 ? 19.875 7.43 -2.49 1 98 282 ASN B O 1
ATOM 5493 N N . ASN B 1 283 ? 22.062 7.078 -2.758 1 96.44 283 ASN B N 1
ATOM 5494 C CA . ASN B 1 283 ? 21.906 5.781 -3.404 1 96.44 283 ASN B CA 1
ATOM 5495 C C . ASN B 1 283 ? 21.266 4.762 -2.459 1 96.44 283 ASN B C 1
ATOM 5497 O O . ASN B 1 283 ? 20.375 4.008 -2.859 1 96.44 283 ASN B O 1
ATOM 5501 N N . GLU B 1 284 ? 21.766 4.762 -1.247 1 97.38 284 GLU B N 1
ATOM 5502 C CA . GLU B 1 284 ? 21.203 3.873 -0.235 1 97.38 284 GLU B CA 1
ATOM 5503 C C . GLU B 1 284 ? 19.719 4.148 -0.021 1 97.38 284 GLU B C 1
ATOM 5505 O O . GLU B 1 284 ? 18.922 3.215 0.083 1 97.38 284 GLU B O 1
ATOM 5510 N N . PHE B 1 285 ? 19.406 5.445 0.066 1 98.12 285 PHE B N 1
ATOM 5511 C CA . PHE B 1 285 ? 18.016 5.859 0.229 1 98.12 285 PHE B CA 1
ATOM 5512 C C . PHE B 1 285 ? 17.125 5.215 -0.833 1 98.12 285 PHE B C 1
ATOM 5514 O O . PHE B 1 285 ? 16.094 4.621 -0.514 1 98.12 285 PHE B O 1
ATOM 5521 N N . THR B 1 286 ? 17.484 5.293 -2.055 1 97.06 286 THR B N 1
ATOM 5522 C CA . THR B 1 286 ? 16.719 4.758 -3.172 1 97.06 286 THR B CA 1
ATOM 5523 C C . THR B 1 286 ? 16.609 3.236 -3.074 1 97.06 286 THR B C 1
ATOM 5525 O O . THR B 1 286 ? 15.516 2.678 -3.209 1 97.06 286 THR B O 1
ATOM 5528 N N . GLU B 1 287 ? 17.656 2.623 -2.797 1 95.5 287 GLU B N 1
ATOM 5529 C CA . GLU B 1 287 ? 17.734 1.166 -2.844 1 95.5 287 GLU B CA 1
ATOM 5530 C C . GLU B 1 287 ? 16.906 0.534 -1.73 1 95.5 287 GLU B C 1
ATOM 5532 O O . GLU B 1 287 ? 16.094 -0.361 -1.984 1 95.5 287 GLU B O 1
ATOM 5537 N N . ILE B 1 288 ? 17.078 0.995 -0.508 1 97.38 288 ILE B N 1
ATOM 5538 C CA . ILE B 1 288 ? 16.453 0.312 0.617 1 97.38 288 ILE B CA 1
ATOM 5539 C C . ILE B 1 288 ? 14.953 0.596 0.621 1 97.38 288 ILE B C 1
ATOM 5541 O O . ILE B 1 288 ? 14.148 -0.267 0.988 1 97.38 288 ILE B O 1
ATOM 5545 N N . ASN B 1 289 ? 14.586 1.788 0.2 1 98 289 ASN B N 1
ATOM 5546 C CA . ASN B 1 289 ? 13.156 2.098 0.178 1 98 289 ASN B CA 1
ATOM 5547 C C . ASN B 1 289 ? 12.453 1.423 -0.998 1 98 289 ASN B C 1
ATOM 5549 O O . ASN B 1 289 ? 11.289 1.036 -0.893 1 98 289 ASN B O 1
ATOM 5553 N N . ALA B 1 290 ? 13.133 1.239 -2.123 1 95.38 290 ALA B N 1
ATOM 5554 C CA . ALA B 1 290 ? 12.578 0.456 -3.225 1 95.38 290 ALA B CA 1
ATOM 5555 C C . ALA B 1 290 ? 12.391 -1.003 -2.82 1 95.38 290 ALA B C 1
ATOM 5557 O O . ALA B 1 290 ? 11.375 -1.622 -3.16 1 95.38 290 ALA B O 1
ATOM 5558 N N . LEU B 1 291 ? 13.391 -1.531 -2.141 1 96.44 291 LEU B N 1
ATOM 5559 C CA . LEU B 1 291 ? 13.281 -2.91 -1.677 1 96.44 291 LEU B CA 1
ATOM 5560 C C . LEU B 1 291 ? 12.078 -3.074 -0.751 1 96.44 291 LEU B C 1
ATOM 5562 O O . LEU B 1 291 ? 11.328 -4.051 -0.864 1 96.44 291 LEU B O 1
ATOM 5566 N N . THR B 1 292 ? 11.906 -2.158 0.16 1 97.69 292 THR B N 1
ATOM 5567 C CA . THR B 1 292 ? 10.781 -2.225 1.081 1 97.69 292 THR B CA 1
ATOM 5568 C C . THR B 1 292 ? 9.461 -2.092 0.328 1 97.69 292 THR B C 1
ATOM 5570 O O . THR B 1 292 ? 8.469 -2.729 0.688 1 97.69 292 THR B O 1
ATOM 5573 N N . SER B 1 293 ? 9.422 -1.227 -0.684 1 96.88 293 SER B N 1
ATOM 5574 C CA . SER B 1 293 ? 8.234 -1.151 -1.524 1 96.88 293 SER B CA 1
ATOM 5575 C C . SER B 1 293 ? 7.906 -2.506 -2.143 1 96.88 293 SER B C 1
ATOM 5577 O O . SER B 1 293 ? 6.754 -2.941 -2.123 1 96.88 293 SER B O 1
ATOM 5579 N N . ARG B 1 294 ? 8.898 -3.152 -2.688 1 95 294 ARG B N 1
ATOM 5580 C CA . ARG B 1 294 ? 8.711 -4.473 -3.287 1 95 294 ARG B CA 1
ATOM 5581 C C . ARG B 1 294 ? 8.148 -5.461 -2.271 1 95 294 ARG B C 1
ATOM 5583 O O . ARG B 1 294 ? 7.301 -6.285 -2.609 1 95 294 ARG B O 1
ATOM 5590 N N . ALA B 1 295 ? 8.57 -5.32 -1.086 1 96.81 295 ALA B N 1
ATOM 5591 C CA . ALA B 1 295 ? 8.234 -6.262 -0.023 1 96.81 295 ALA B CA 1
ATOM 5592 C C . ALA B 1 295 ? 6.902 -5.891 0.631 1 96.81 295 ALA B C 1
ATOM 5594 O O . ALA B 1 295 ? 6.418 -6.605 1.512 1 96.81 295 ALA B O 1
ATOM 5595 N N . THR B 1 296 ? 6.312 -4.785 0.306 1 97.88 296 THR B N 1
ATOM 5596 C CA . THR B 1 296 ? 5.129 -4.301 1.01 1 97.88 296 THR B CA 1
ATOM 5597 C C . THR B 1 296 ? 3.938 -4.203 0.063 1 97.88 296 THR B C 1
ATOM 5599 O O . THR B 1 296 ? 2.865 -4.738 0.349 1 97.88 296 THR B O 1
ATOM 5602 N N . TRP B 1 297 ? 4.156 -3.502 -1.042 1 97.5 297 TRP B N 1
ATOM 5603 C CA . TRP B 1 297 ? 3.07 -3.312 -1.996 1 97.5 297 TRP B CA 1
ATOM 5604 C C . TRP B 1 297 ? 3.549 -3.566 -3.422 1 97.5 297 TRP B C 1
ATOM 5606 O O . TRP B 1 297 ? 2.766 -3.473 -4.371 1 97.5 297 TRP B O 1
ATOM 5616 N N . SER B 1 298 ? 4.789 -3.922 -3.648 1 94.25 298 SER B N 1
ATOM 5617 C CA . SER B 1 298 ? 5.445 -4.191 -4.926 1 94.25 298 SER B CA 1
ATOM 5618 C C . SER B 1 298 ? 5.566 -2.924 -5.762 1 94.25 298 SER B C 1
ATOM 5620 O O . SER B 1 298 ? 6.672 -2.48 -6.07 1 94.25 298 SER B O 1
ATOM 5622 N N . ASN B 1 299 ? 4.52 -2.311 -6.164 1 93.5 299 ASN B N 1
ATOM 5623 C CA . ASN B 1 299 ? 4.453 -1.043 -6.883 1 93.5 299 ASN B CA 1
ATOM 5624 C C . ASN B 1 299 ? 3.199 -0.254 -6.512 1 93.5 299 ASN B C 1
ATOM 5626 O O . ASN B 1 299 ? 2.311 -0.773 -5.836 1 93.5 299 ASN B O 1
ATOM 5630 N N . ILE B 1 300 ? 3.178 1.013 -6.984 1 95.56 300 ILE B N 1
ATOM 5631 C CA . ILE B 1 300 ? 2.125 1.934 -6.566 1 95.56 300 ILE B CA 1
ATOM 5632 C C . ILE B 1 300 ? 1.164 2.18 -7.727 1 95.56 300 ILE B C 1
ATOM 5634 O O . ILE B 1 300 ? 1.482 1.878 -8.875 1 95.56 300 ILE B O 1
ATOM 5638 N N . CYS B 1 301 ? -0.023 2.658 -7.461 1 97 301 CYS B N 1
ATOM 5639 C CA . CYS B 1 301 ? -1.071 2.982 -8.422 1 97 301 CYS B CA 1
ATOM 5640 C C . CYS B 1 301 ? -0.521 3.828 -9.562 1 97 301 CYS B C 1
ATOM 5642 O O . CYS B 1 301 ? -0.09 4.961 -9.352 1 97 301 CYS B O 1
ATOM 5644 N N . ARG B 1 302 ? -0.588 3.334 -10.758 1 97.81 302 ARG B N 1
ATOM 5645 C CA . ARG B 1 302 ? 0.088 3.912 -11.914 1 97.81 302 ARG B CA 1
ATOM 5646 C C . ARG B 1 302 ? -0.685 5.109 -12.461 1 97.81 302 ARG B C 1
ATOM 5648 O O . ARG B 1 302 ? -0.102 6.164 -12.727 1 97.81 302 ARG B O 1
ATOM 5655 N N . PRO B 1 303 ? -2.025 5.07 -12.633 1 98.38 303 PRO B N 1
ATOM 5656 C CA . PRO B 1 303 ? -2.719 6.168 -13.305 1 98.38 303 PRO B CA 1
ATOM 5657 C C . PRO B 1 303 ? -2.611 7.488 -12.547 1 98.38 303 PRO B C 1
ATOM 5659 O O . PRO B 1 303 ? -2.525 8.555 -13.164 1 98.38 303 PRO B O 1
ATOM 5662 N N . ALA B 1 304 ? -2.645 7.414 -11.258 1 98.44 304 ALA B N 1
ATOM 5663 C CA . ALA B 1 304 ? -2.523 8.641 -10.477 1 98.44 304 ALA B CA 1
ATOM 5664 C C . ALA B 1 304 ? -1.142 9.266 -10.648 1 98.44 304 ALA B C 1
ATOM 5666 O O . ALA B 1 304 ? -1.016 10.492 -10.766 1 98.44 304 ALA B O 1
ATOM 5667 N N . MET B 1 305 ? -0.089 8.43 -10.633 1 98.69 305 MET B N 1
ATOM 5668 C CA . MET B 1 305 ? 1.263 8.93 -10.883 1 98.69 305 MET B CA 1
ATOM 5669 C C . MET B 1 305 ? 1.362 9.578 -12.258 1 98.69 305 MET B C 1
ATOM 5671 O O . MET B 1 305 ? 1.907 10.68 -12.391 1 98.69 305 MET B O 1
ATOM 5675 N N . ARG B 1 306 ? 0.802 8.867 -13.242 1 98.75 306 ARG B N 1
ATOM 5676 C CA . ARG B 1 306 ? 0.84 9.383 -14.609 1 98.75 306 ARG B CA 1
ATOM 5677 C C . ARG B 1 306 ? 0.08 10.703 -14.711 1 98.75 306 ARG B C 1
ATOM 5679 O O . ARG B 1 306 ? 0.519 11.625 -15.398 1 98.75 306 ARG B O 1
ATOM 5686 N N . THR B 1 307 ? -1.041 10.789 -14.055 1 98.81 307 THR B N 1
ATOM 5687 C CA . THR B 1 307 ? -1.851 12 -14.055 1 98.81 307 THR B CA 1
ATOM 5688 C C . THR B 1 307 ? -1.04 13.195 -13.547 1 98.81 307 THR B C 1
ATOM 5690 O O . THR B 1 307 ? -0.971 14.227 -14.211 1 98.81 307 THR B O 1
ATOM 5693 N N . MET B 1 308 ? -0.427 13.062 -12.406 1 98.69 308 MET B N 1
ATOM 5694 C CA . MET B 1 308 ? 0.373 14.156 -11.859 1 98.69 308 MET B CA 1
ATOM 5695 C C . MET B 1 308 ? 1.521 14.516 -12.805 1 98.69 308 MET B C 1
ATOM 5697 O O . MET B 1 308 ? 1.771 15.688 -13.062 1 98.69 308 MET B O 1
ATOM 5701 N N . ALA B 1 309 ? 2.242 13.461 -13.25 1 98.75 309 ALA B N 1
ATOM 5702 C CA . ALA B 1 309 ? 3.375 13.703 -14.141 1 98.75 309 ALA B C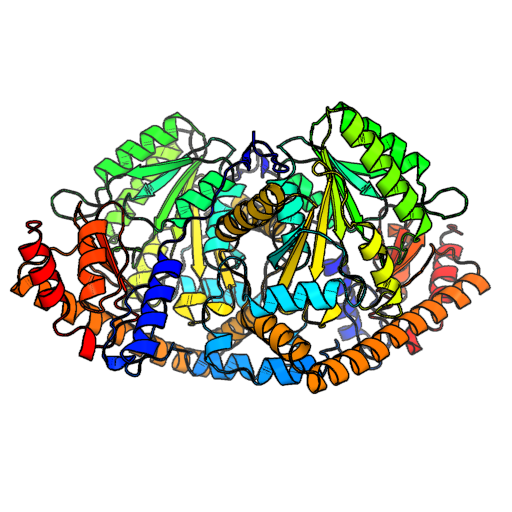A 1
ATOM 5703 C C . ALA B 1 309 ? 2.953 14.516 -15.359 1 98.75 309 ALA B C 1
ATOM 5705 O O . ALA B 1 309 ? 3.625 15.477 -15.727 1 98.75 309 ALA B O 1
ATOM 5706 N N . ASN B 1 310 ? 1.812 14.133 -15.961 1 98.75 310 ASN B N 1
ATOM 5707 C CA . ASN B 1 310 ? 1.316 14.836 -17.141 1 98.75 310 ASN B CA 1
ATOM 5708 C C . ASN B 1 310 ? 0.978 16.281 -16.828 1 98.75 310 ASN B C 1
ATOM 5710 O O . ASN B 1 310 ? 1.314 17.188 -17.594 1 98.75 310 ASN B O 1
ATOM 5714 N N . ILE B 1 311 ? 0.333 16.516 -15.734 1 98.81 311 ILE B N 1
ATOM 5715 C CA . ILE B 1 311 ? -0.096 17.859 -15.359 1 98.81 311 ILE B CA 1
ATOM 5716 C C . ILE B 1 311 ? 1.125 18.719 -15.07 1 98.81 311 ILE B C 1
ATOM 5718 O O . ILE B 1 311 ? 1.236 19.844 -15.586 1 98.81 311 ILE B O 1
ATOM 5722 N N . VAL B 1 312 ? 2.059 18.234 -14.297 1 98.56 312 VAL B N 1
ATOM 5723 C CA . VAL B 1 312 ? 3.211 19 -13.836 1 98.56 312 VAL B CA 1
ATOM 5724 C C . VAL B 1 312 ? 4.137 19.297 -15.016 1 98.56 312 VAL B C 1
ATOM 5726 O O . VAL B 1 312 ? 4.773 20.359 -15.062 1 98.56 312 VAL B O 1
ATOM 5729 N N . ASN B 1 313 ? 4.168 18.422 -16.016 1 98.12 313 ASN B N 1
ATOM 5730 C CA . ASN B 1 313 ? 5.102 18.562 -17.125 1 98.12 313 ASN B CA 1
ATOM 5731 C C . ASN B 1 313 ? 4.469 19.312 -18.297 1 98.12 313 ASN B C 1
ATOM 5733 O O . ASN B 1 313 ? 5.105 19.516 -19.344 1 98.12 313 ASN B O 1
ATOM 5737 N N . ASP B 1 314 ? 3.26 19.75 -18.203 1 98.38 314 ASP B N 1
ATOM 5738 C CA . ASP B 1 314 ? 2.564 20.594 -19.172 1 98.38 314 ASP B CA 1
ATOM 5739 C C . ASP B 1 314 ? 2.211 21.953 -18.578 1 98.38 314 ASP B C 1
ATOM 5741 O O . ASP B 1 314 ? 1.272 22.062 -17.797 1 98.38 314 ASP B O 1
ATOM 5745 N N . PRO B 1 315 ? 2.883 22.969 -19.047 1 97.94 315 PRO B N 1
ATOM 5746 C CA . PRO B 1 315 ? 2.711 24.281 -18.438 1 97.94 315 PRO B CA 1
ATOM 5747 C C . PRO B 1 315 ? 1.253 24.734 -18.406 1 97.94 315 PRO B C 1
ATOM 5749 O O . PRO B 1 315 ? 0.809 25.344 -17.422 1 97.94 315 PRO B O 1
ATOM 5752 N N . ALA B 1 316 ? 0.503 24.484 -19.453 1 98.38 316 ALA B N 1
ATOM 5753 C CA . ALA B 1 316 ? -0.898 24.891 -19.5 1 98.38 316 ALA B CA 1
ATOM 5754 C C . ALA B 1 316 ? -1.731 24.109 -18.484 1 98.38 316 ALA B C 1
ATOM 5756 O O . ALA B 1 316 ? -2.58 24.688 -17.812 1 98.38 316 ALA B O 1
ATOM 5757 N N . LYS B 1 317 ? -1.513 22.812 -18.391 1 98.38 317 LYS B N 1
ATOM 5758 C CA . LYS B 1 317 ? -2.225 21.984 -17.422 1 98.38 317 LYS B CA 1
ATOM 5759 C C . LYS B 1 317 ? -1.847 22.375 -15.992 1 98.38 317 LYS B C 1
ATOM 5761 O O . LYS B 1 317 ? -2.703 22.406 -15.102 1 98.38 317 LYS B O 1
ATOM 5766 N N . LEU B 1 318 ? -0.579 22.609 -15.82 1 98.25 318 LEU B N 1
ATOM 5767 C CA . LEU B 1 318 ? -0.107 22.984 -14.492 1 98.25 318 LEU B CA 1
ATOM 5768 C C . LEU B 1 318 ? -0.729 24.297 -14.055 1 98.25 318 LEU B C 1
ATOM 5770 O O . LEU B 1 318 ? -1.132 24.453 -12.898 1 98.25 318 LEU B O 1
ATOM 5774 N N . ALA B 1 319 ? -0.78 25.266 -14.969 1 98.12 319 ALA B N 1
ATOM 5775 C CA . ALA B 1 319 ? -1.375 26.562 -14.648 1 98.12 319 ALA B CA 1
ATOM 5776 C C . ALA B 1 319 ? -2.84 26.406 -14.25 1 98.12 319 ALA B C 1
ATOM 5778 O O . ALA B 1 319 ? -3.309 27.062 -13.32 1 98.12 319 ALA B O 1
ATOM 5779 N N . ALA B 1 320 ? -3.566 25.578 -14.984 1 98.25 320 ALA B N 1
ATOM 5780 C CA . ALA B 1 320 ? -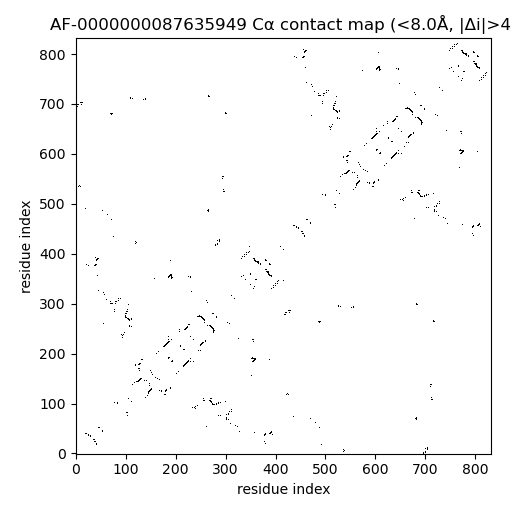4.969 25.328 -14.672 1 98.25 320 ALA B CA 1
ATOM 5781 C C . ALA B 1 320 ? -5.117 24.672 -13.305 1 98.25 320 ALA B C 1
ATOM 5783 O O . ALA B 1 320 ? -5.992 25.047 -12.516 1 98.25 320 ALA B O 1
ATOM 5784 N N . HIS B 1 321 ? -4.281 23.734 -13.039 1 98.25 321 HIS B N 1
ATOM 5785 C CA . HIS B 1 321 ? -4.277 23.047 -11.742 1 98.25 321 HIS B CA 1
ATOM 5786 C C . HIS B 1 321 ? -3.979 24.031 -10.609 1 98.25 321 HIS B C 1
ATOM 5788 O O . HIS B 1 321 ? -4.68 24.047 -9.602 1 98.25 321 HIS B O 1
ATOM 5794 N N . GLU B 1 322 ? -2.963 24.797 -10.773 1 97.5 322 GLU B N 1
ATOM 5795 C CA . GLU B 1 322 ? -2.523 25.75 -9.75 1 97.5 322 GLU B CA 1
ATOM 5796 C C . GLU B 1 322 ? -3.602 26.781 -9.453 1 97.5 322 GLU B C 1
ATOM 5798 O O . GLU B 1 322 ? -3.783 27.188 -8.297 1 97.5 322 GLU B O 1
ATOM 5803 N N . LYS B 1 323 ? -4.254 27.234 -10.492 1 97.88 323 LYS B N 1
ATOM 5804 C CA . LYS B 1 323 ? -5.336 28.188 -10.305 1 97.88 323 LYS B CA 1
ATOM 5805 C C . LYS B 1 323 ? -6.438 27.609 -9.422 1 97.88 323 LYS B C 1
ATOM 5807 O O . LYS B 1 323 ? -6.883 28.25 -8.469 1 97.88 323 LYS B O 1
ATOM 5812 N N . GLU B 1 324 ? -6.875 26.406 -9.719 1 97.56 324 GLU B N 1
ATOM 5813 C CA . GLU B 1 324 ? -7.926 25.75 -8.945 1 97.56 324 GLU B CA 1
ATOM 5814 C C . GLU B 1 324 ? -7.477 25.484 -7.516 1 97.56 324 GLU B C 1
ATOM 5816 O O . GLU B 1 324 ? -8.227 25.734 -6.566 1 97.56 324 GLU B O 1
ATOM 5821 N N . ARG B 1 325 ? -6.281 24.938 -7.426 1 97.25 325 ARG B N 1
ATOM 5822 C CA . ARG B 1 325 ? -5.715 24.656 -6.109 1 97.25 325 ARG B CA 1
ATOM 5823 C C . ARG B 1 325 ? -5.691 25.922 -5.246 1 97.25 325 ARG B C 1
ATOM 5825 O O . ARG B 1 325 ? -6.043 25.875 -4.066 1 97.25 325 ARG B O 1
ATOM 5832 N N . SER B 1 326 ? -5.23 27.031 -5.824 1 97.38 326 SER B N 1
ATOM 5833 C CA . SER B 1 326 ? -5.145 28.297 -5.098 1 97.38 326 SER B CA 1
ATOM 5834 C C . SER B 1 326 ? -6.52 28.781 -4.645 1 97.38 326 SER B C 1
ATOM 5836 O O . SER B 1 326 ? -6.668 29.312 -3.549 1 97.38 326 SER B O 1
ATOM 5838 N N . GLU B 1 327 ? -7.523 28.594 -5.469 1 97.94 327 GLU B N 1
ATOM 5839 C CA . GLU B 1 327 ? -8.891 28.953 -5.117 1 97.94 327 GLU B CA 1
ATOM 5840 C C . GLU B 1 327 ? -9.383 28.172 -3.902 1 97.94 327 GLU B C 1
ATOM 5842 O O . GLU B 1 327 ? -9.992 28.75 -2.994 1 97.94 327 GLU B O 1
ATOM 5847 N N . TYR B 1 328 ? -9.102 26.922 -3.904 1 98 328 TYR B N 1
ATOM 5848 C CA . TYR B 1 328 ? -9.555 26.109 -2.783 1 98 328 TYR B CA 1
ATOM 5849 C C . TYR B 1 328 ? -8.711 26.375 -1.543 1 98 328 TYR B C 1
ATOM 5851 O O . TYR B 1 328 ? -9.203 26.297 -0.417 1 98 328 TYR B O 1
ATOM 5859 N N . CYS B 1 329 ? -7.422 26.656 -1.756 1 97.75 329 CYS B N 1
ATOM 5860 C CA . CYS B 1 329 ? -6.59 27.047 -0.628 1 97.75 329 CYS B CA 1
ATOM 5861 C C . CYS B 1 329 ? -7.156 28.297 0.054 1 97.75 329 CYS B C 1
ATOM 5863 O O . CYS B 1 329 ? -7.285 28.328 1.279 1 97.75 329 CYS B O 1
ATOM 5865 N N . GLU B 1 330 ? -7.523 29.266 -0.72 1 97.69 330 GLU B N 1
ATOM 5866 C CA . GLU B 1 330 ? -8.117 30.484 -0.202 1 97.69 330 GLU B CA 1
ATOM 5867 C C . GLU B 1 330 ? -9.453 30.203 0.483 1 97.69 330 GLU B C 1
ATOM 5869 O O . GLU B 1 330 ? -9.758 30.797 1.525 1 97.69 330 GLU B O 1
ATOM 5874 N N . LEU B 1 331 ? -10.242 29.344 -0.134 1 98.25 331 LEU B N 1
ATOM 5875 C CA . LEU B 1 331 ? -11.539 29 0.434 1 98.25 331 LEU B CA 1
ATOM 5876 C C . LEU B 1 331 ? -11.383 28.391 1.828 1 98.25 331 LEU B C 1
ATOM 5878 O O . LEU B 1 331 ? -12.094 28.781 2.756 1 98.25 331 LEU B O 1
ATOM 5882 N N . VAL B 1 332 ? -10.484 27.438 1.985 1 98.12 332 VAL B N 1
ATOM 5883 C CA . VAL B 1 332 ? -10.258 26.797 3.271 1 98.12 332 VAL B CA 1
ATOM 5884 C C . VAL B 1 332 ? -9.773 27.828 4.293 1 98.12 332 VAL B C 1
ATOM 5886 O O . VAL B 1 332 ? -10.203 27.812 5.449 1 98.12 332 VAL B O 1
ATOM 5889 N N . GLN B 1 333 ? -8.945 28.719 3.879 1 97.5 333 GLN B N 1
ATOM 5890 C CA . GLN B 1 333 ? -8.453 29.766 4.766 1 97.5 333 GLN B CA 1
ATOM 5891 C C . GLN B 1 333 ? -9.578 30.703 5.195 1 97.5 333 GLN B C 1
ATOM 5893 O O . GLN B 1 333 ? -9.633 31.125 6.348 1 97.5 333 GLN B O 1
ATOM 5898 N N . GLU B 1 334 ? -10.43 31.016 4.277 1 98.19 334 GLU B N 1
ATOM 5899 C CA . GLU B 1 334 ? -11.594 31.844 4.598 1 98.19 334 GLU B CA 1
ATOM 5900 C C . GLU B 1 334 ? -12.469 31.172 5.648 1 98.19 334 GLU B C 1
ATOM 5902 O O . GLU B 1 334 ? -12.93 31.828 6.586 1 98.19 334 GLU B O 1
ATOM 5907 N N . ARG B 1 335 ? -12.695 29.922 5.434 1 98.56 335 ARG B N 1
ATOM 5908 C CA . ARG B 1 335 ? -13.492 29.156 6.379 1 98.56 335 ARG B CA 1
ATOM 5909 C C . ARG B 1 335 ? -12.852 29.156 7.766 1 98.56 335 ARG B C 1
ATOM 5911 O O . ARG B 1 335 ? -13.531 29.359 8.766 1 98.56 335 ARG B O 1
ATOM 5918 N N . ALA B 1 336 ? -11.586 28.906 7.773 1 98.44 336 ALA B N 1
ATOM 5919 C CA . ALA B 1 336 ? -10.852 28.922 9.039 1 98.44 336 ALA B CA 1
ATOM 5920 C C . ALA B 1 336 ? -10.938 30.281 9.719 1 98.44 336 ALA B C 1
ATOM 5922 O O . ALA B 1 336 ? -11.109 30.359 10.938 1 98.44 336 ALA B O 1
ATOM 5923 N N . HIS B 1 337 ? -10.875 31.312 8.984 1 97.88 337 HIS B N 1
ATOM 5924 C CA . HIS B 1 337 ? -10.93 32.656 9.523 1 97.88 337 HIS B CA 1
ATOM 5925 C C . HIS B 1 337 ? -12.305 33 10.102 1 97.88 337 HIS B C 1
ATOM 5927 O O . HIS B 1 337 ? -12.414 33.656 11.125 1 97.88 337 HIS B O 1
ATOM 5933 N N . ILE B 1 338 ? -13.312 32.531 9.398 1 98.56 338 ILE B N 1
ATOM 5934 C CA . ILE B 1 338 ? -14.656 32.719 9.922 1 98.56 338 ILE B CA 1
ATOM 5935 C C . ILE B 1 338 ? -14.734 32.156 11.344 1 98.56 338 ILE B C 1
ATOM 5937 O O . ILE B 1 338 ? -15.172 32.844 12.266 1 98.56 338 ILE B O 1
ATOM 5941 N N . PHE B 1 339 ? -14.289 30.969 11.516 1 98.56 339 PHE B N 1
ATOM 5942 C CA . PHE B 1 339 ? -14.367 30.312 12.812 1 98.56 339 PHE B CA 1
ATOM 5943 C C . PHE B 1 339 ? -13.5 31.031 13.836 1 98.56 339 PHE B C 1
ATOM 5945 O O . PHE B 1 339 ? -13.945 31.297 14.953 1 98.56 339 PHE B O 1
ATOM 5952 N N . THR B 1 340 ? -12.219 31.328 13.492 1 97.94 340 THR B N 1
ATOM 5953 C CA . THR B 1 340 ? -11.273 31.875 14.453 1 97.94 340 THR B CA 1
ATOM 5954 C C . THR B 1 340 ? -11.703 33.281 14.906 1 97.94 340 THR B C 1
ATOM 5956 O O . THR B 1 340 ? -11.523 33.625 16.062 1 97.94 340 THR B O 1
ATOM 5959 N N . GLU B 1 341 ? -12.25 34 14.008 1 98 341 GLU B N 1
ATOM 5960 C CA . GLU B 1 341 ? -12.75 35.344 14.367 1 98 341 GLU B CA 1
ATOM 5961 C C . GLU B 1 341 ? -13.953 35.25 15.305 1 98 341 GLU B C 1
ATOM 5963 O O . GLU B 1 341 ? -14.023 35.938 16.312 1 98 341 GLU B O 1
ATOM 5968 N N . GLU B 1 342 ? -14.867 34.406 14.969 1 98.31 342 GLU B N 1
ATOM 5969 C CA . GLU B 1 342 ? -16.031 34.219 15.836 1 98.31 342 GLU B CA 1
ATOM 5970 C C . GLU B 1 342 ? -15.609 33.656 17.188 1 98.31 342 GLU B C 1
ATOM 5972 O O . GLU B 1 342 ? -16.172 34.031 18.219 1 98.31 342 GLU B O 1
ATOM 5977 N N . ALA B 1 343 ? -14.711 32.719 17.188 1 98.25 343 ALA B N 1
ATOM 5978 C CA . ALA B 1 343 ? -14.219 32.125 18.422 1 98.25 343 ALA B CA 1
ATOM 5979 C C . ALA B 1 343 ? -13.617 33.188 19.328 1 98.25 343 ALA B C 1
ATOM 5981 O O . ALA B 1 343 ? -13.828 33.156 20.547 1 98.25 343 ALA B O 1
ATOM 5982 N N . LYS B 1 344 ? -12.852 34.062 18.75 1 97.5 344 LYS B N 1
ATOM 5983 C CA . LYS B 1 344 ? -12.266 35.156 19.5 1 97.5 344 LYS B CA 1
ATOM 5984 C C . LYS B 1 344 ? -13.352 36.031 20.125 1 97.5 344 LYS B C 1
ATOM 5986 O O . LYS B 1 344 ? -13.234 36.469 21.266 1 97.5 344 LYS B O 1
ATOM 5991 N N . GLU B 1 345 ? -14.336 36.25 19.406 1 98 345 GLU B N 1
ATOM 5992 C CA . GLU B 1 345 ? -15.438 37.125 19.844 1 98 345 GLU B CA 1
ATOM 5993 C C . GLU B 1 345 ? -16.172 36.5 21.031 1 98 345 GLU B C 1
ATOM 5995 O O . GLU B 1 345 ? -16.516 37.219 21.984 1 98 345 GLU B O 1
ATOM 6000 N N . VAL B 1 346 ? -16.391 35.25 20.953 1 97.62 346 VAL B N 1
ATOM 6001 C CA . VAL B 1 346 ? -17.25 34.625 21.953 1 97.62 346 VAL B CA 1
ATOM 6002 C C . VAL B 1 346 ? -16.406 34.031 23.062 1 97.62 346 VAL B C 1
ATOM 6004 O O . VAL B 1 346 ? -16.922 33.719 24.141 1 97.62 346 VAL B O 1
ATOM 6007 N N . GLY B 1 347 ? -15.094 33.844 22.797 1 96.75 347 GLY B N 1
ATOM 6008 C CA . GLY B 1 347 ? -14.195 33.406 23.859 1 96.75 347 GLY B CA 1
ATOM 6009 C C . GLY B 1 347 ? -13.891 31.922 23.797 1 96.75 347 GLY B C 1
ATOM 6010 O O . GLY B 1 347 ? -13.609 31.297 24.812 1 96.75 347 GLY B O 1
ATOM 6011 N N . VAL B 1 348 ? -14.039 31.266 22.672 1 97.69 348 VAL B N 1
ATOM 6012 C CA . VAL B 1 348 ? -13.617 29.891 22.484 1 97.69 348 VAL B CA 1
ATOM 6013 C C . VAL B 1 348 ? -12.117 29.844 22.203 1 97.69 348 VAL B C 1
ATOM 6015 O O . VAL B 1 348 ? -11.625 30.516 21.297 1 97.69 348 VAL B O 1
ATOM 6018 N N . PRO B 1 349 ? -11.383 29.141 23.016 1 96.81 349 PRO B N 1
ATOM 6019 C CA . PRO B 1 349 ? -9.945 29.062 22.734 1 96.81 349 PRO B CA 1
ATOM 6020 C C . PRO B 1 349 ? -9.633 28.344 21.438 1 96.81 349 PRO B C 1
ATOM 6022 O O . PRO B 1 349 ? -10.32 27.391 21.062 1 96.81 349 PRO B O 1
ATOM 6025 N N . CYS B 1 350 ? -8.648 28.797 20.766 1 97.25 350 CYS B N 1
ATOM 6026 C CA . CYS B 1 350 ? -8.172 28.172 19.531 1 97.25 350 CYS B CA 1
ATOM 6027 C C . CYS B 1 350 ? -6.648 28.094 19.516 1 97.25 350 CYS B C 1
ATOM 6029 O O . CYS B 1 350 ? -5.969 29.031 19.953 1 97.25 350 CYS B O 1
ATOM 6031 N N . LEU B 1 351 ? -6.109 26.984 19.062 1 97.69 351 LEU B N 1
ATOM 6032 C CA . LEU B 1 351 ? -4.68 26.922 18.781 1 97.69 351 LEU B CA 1
ATOM 6033 C C . LEU B 1 351 ? -4.328 27.719 17.547 1 97.69 351 LEU B C 1
ATOM 6035 O O . LEU B 1 351 ? -5.207 28.047 16.734 1 97.69 351 LEU B O 1
ATOM 6039 N N . PRO B 1 352 ? -2.996 28.078 17.422 1 95.62 352 PRO B N 1
ATOM 6040 C CA . PRO B 1 352 ? -2.604 28.828 16.234 1 95.62 352 PRO B CA 1
ATOM 6041 C C . PRO B 1 352 ? -2.916 28.109 14.938 1 95.62 352 PRO B C 1
ATOM 6043 O O . PRO B 1 352 ? -2.615 26.922 14.805 1 95.62 352 PRO B O 1
ATOM 6046 N N . TYR B 1 353 ? -3.547 28.828 14.062 1 96.38 353 TYR B N 1
ATOM 6047 C CA . TYR B 1 353 ? -3.834 28.344 12.719 1 96.38 353 TYR B CA 1
ATOM 6048 C C . TYR B 1 353 ? -3.031 29.109 11.68 1 96.38 353 TYR B C 1
ATOM 6050 O O . TYR B 1 353 ? -3.227 30.312 11.508 1 96.38 353 TYR B O 1
ATOM 6058 N N . CYS B 1 354 ? -2.088 28.406 10.984 1 96.19 354 CYS B N 1
ATOM 6059 C CA . CYS B 1 354 ? -1.247 29.047 9.977 1 96.19 354 CYS B CA 1
ATOM 6060 C C . CYS B 1 354 ? -1.707 28.656 8.57 1 96.19 354 CYS B C 1
ATOM 6062 O O . CYS B 1 354 ? -1.292 29.281 7.59 1 96.19 354 CYS B O 1
ATOM 6064 N N . GLY B 1 355 ? -2.473 27.625 8.461 1 95.38 355 GLY B N 1
ATOM 6065 C CA . GLY B 1 355 ? -2.932 27.047 7.211 1 95.38 355 GLY B CA 1
ATOM 6066 C C . GLY B 1 355 ? -3.205 25.547 7.316 1 95.38 355 GLY B C 1
ATOM 6067 O O . GLY B 1 355 ? -2.986 24.953 8.367 1 95.38 355 GLY B O 1
ATOM 6068 N N . GLY B 1 356 ? -3.662 24.969 6.227 1 96.38 356 GLY B N 1
ATOM 6069 C CA . GLY B 1 356 ? -3.988 23.547 6.234 1 96.38 356 GLY B CA 1
ATOM 6070 C C . GLY B 1 356 ? -5.469 23.281 6.418 1 96.38 356 GLY B C 1
ATOM 6071 O O . GLY B 1 356 ? -6.301 24.172 6.203 1 96.38 356 GLY B O 1
ATOM 6072 N N . PHE B 1 357 ? -5.73 22.078 6.77 1 98 357 PHE B N 1
ATOM 6073 C CA . PHE B 1 357 ? -7.105 21.594 6.68 1 98 357 PHE B CA 1
ATOM 6074 C C . PHE B 1 357 ? -7.836 21.781 8 1 98 357 PHE B C 1
ATOM 6076 O O . PHE B 1 357 ? -9.07 21.781 8.047 1 98 357 PHE B O 1
ATOM 6083 N N . PHE B 1 358 ? -7.055 22.047 9.125 1 98.19 358 PHE B N 1
ATOM 6084 C CA . PHE B 1 358 ? -7.691 21.75 10.406 1 98.19 358 PHE B CA 1
ATOM 6085 C C . PHE B 1 358 ? -7.516 22.922 11.375 1 98.19 358 PHE B C 1
ATOM 6087 O O . PHE B 1 358 ? -6.512 23.625 11.328 1 98.19 358 PHE B O 1
ATOM 6094 N N . LEU B 1 359 ? -8.516 23.047 12.227 1 98.12 359 LEU B N 1
ATOM 6095 C CA . LEU B 1 359 ? -8.5 23.875 13.422 1 98.12 359 LEU B CA 1
ATOM 6096 C C . LEU B 1 359 ? -8.57 23.031 14.688 1 98.12 359 LEU B C 1
ATOM 6098 O O . LEU B 1 359 ? -9.086 21.906 14.656 1 98.12 359 LEU B O 1
ATOM 6102 N N . THR B 1 360 ? -8.031 23.609 15.727 1 98.44 360 THR B N 1
ATOM 6103 C CA . THR B 1 360 ? -8.078 22.828 16.953 1 98.44 360 THR B CA 1
ATOM 6104 C C . THR B 1 360 ? -8.453 23.719 18.141 1 98.44 360 THR B C 1
ATOM 6106 O O . THR B 1 360 ? -7.891 24.797 18.328 1 98.44 360 THR B O 1
ATOM 6109 N N . ILE B 1 361 ? -9.43 23.266 18.891 1 98.38 361 ILE B N 1
ATOM 6110 C CA . ILE B 1 361 ? -9.812 23.844 20.172 1 98.38 361 ILE B CA 1
ATOM 6111 C C . ILE B 1 361 ? -9.148 23.062 21.312 1 98.38 361 ILE B C 1
ATOM 6113 O O . ILE B 1 361 ? -9.469 21.891 21.531 1 98.38 361 ILE B O 1
ATOM 6117 N N . PRO B 1 362 ? -8.211 23.672 22.031 1 97.81 362 PRO B N 1
ATOM 6118 C CA . PRO B 1 362 ? -7.594 22.953 23.156 1 97.81 362 PRO B CA 1
ATOM 6119 C C . PRO B 1 362 ? -8.547 22.766 24.328 1 97.81 362 PRO B C 1
ATOM 6121 O O . PRO B 1 362 ? -9.234 23.703 24.719 1 97.81 362 PRO B O 1
ATOM 6124 N N . THR B 1 363 ? -8.695 21.625 24.812 1 97.5 363 THR B N 1
ATOM 6125 C CA . THR B 1 363 ? -9.516 21.312 25.969 1 97.5 363 THR B CA 1
ATOM 6126 C C . THR B 1 363 ? -9.164 19.922 26.5 1 97.5 363 THR B C 1
ATOM 6128 O O . THR B 1 363 ? -8.672 19.062 25.766 1 97.5 363 THR B O 1
ATOM 6131 N N . GLU B 1 364 ? -9.312 19.688 27.766 1 96.75 364 GLU B N 1
ATOM 6132 C CA . GLU B 1 364 ? -9.117 18.375 28.375 1 96.75 364 GLU B CA 1
ATOM 6133 C C . GLU B 1 364 ? -10.422 17.578 28.438 1 96.75 364 GLU B C 1
ATOM 6135 O O . GLU B 1 364 ? -10.453 16.453 28.938 1 96.75 364 GLU B O 1
ATOM 6140 N N . HIS B 1 365 ? -11.461 18.141 27.906 1 97.75 365 HIS B N 1
ATOM 6141 C CA . HIS B 1 365 ? -12.789 17.547 27.984 1 97.75 365 HIS B CA 1
ATOM 6142 C C . HIS B 1 365 ? -13.375 17.312 26.594 1 97.75 365 HIS B C 1
ATOM 6144 O O . HIS B 1 365 ? -14.57 17.516 26.375 1 97.75 365 HIS B O 1
ATOM 6150 N N . SER B 1 366 ? -12.523 16.969 25.703 1 97.56 366 SER B N 1
ATOM 6151 C CA . SER B 1 366 ? -12.875 16.891 24.297 1 97.56 366 SER B CA 1
ATOM 6152 C C . SER B 1 366 ? -14 15.891 24.062 1 97.56 366 SER B C 1
ATOM 6154 O O . SER B 1 366 ? -14.953 16.188 23.328 1 97.56 366 SER B O 1
ATOM 6156 N N . LYS B 1 367 ? -13.992 14.68 24.672 1 96.75 367 LYS B N 1
ATOM 6157 C CA . LYS B 1 367 ? -14.977 13.625 24.438 1 96.75 367 LYS B CA 1
ATOM 6158 C C . LYS B 1 367 ? -16.375 14.086 24.844 1 96.75 367 LYS B C 1
ATOM 6160 O O . LYS B 1 367 ? -17.328 13.883 24.094 1 96.75 367 LYS B O 1
ATOM 6165 N N . GLU B 1 368 ? -16.422 14.648 26.016 1 97.75 368 GLU B N 1
ATOM 6166 C CA . GLU B 1 368 ? -17.703 15.125 26.531 1 97.75 368 GLU B CA 1
ATOM 6167 C C . GLU B 1 368 ? -18.281 16.219 25.641 1 97.75 368 GLU B C 1
ATOM 6169 O O . GLU B 1 368 ? -19.469 16.188 25.297 1 97.75 368 GLU B O 1
ATOM 6174 N N . ILE B 1 369 ? -17.469 17.141 25.281 1 98.25 369 ILE B N 1
ATOM 6175 C CA . ILE B 1 369 ? -17.906 18.281 24.484 1 98.25 369 ILE B CA 1
ATOM 6176 C C . ILE B 1 369 ? -18.359 17.812 23.109 1 98.25 369 ILE B C 1
ATOM 6178 O O . ILE B 1 369 ? -19.422 18.219 22.625 1 98.25 369 ILE B O 1
ATOM 6182 N N . VAL B 1 370 ? -17.578 16.938 22.484 1 98.12 370 VAL B N 1
ATOM 6183 C CA . VAL B 1 370 ? -17.875 16.438 21.141 1 98.12 370 VAL B CA 1
ATOM 6184 C C . VAL B 1 370 ? -19.188 15.664 21.156 1 98.12 370 VAL B C 1
ATOM 6186 O O . VAL B 1 370 ? -20 15.797 20.234 1 98.12 370 VAL B O 1
ATOM 6189 N N . GLU B 1 371 ? -19.391 14.867 22.172 1 97.81 371 GLU B N 1
ATOM 6190 C CA . GLU B 1 371 ? -20.641 14.125 22.281 1 97.81 371 GLU B CA 1
ATOM 6191 C C . GLU B 1 371 ? -21.828 15.078 22.391 1 97.81 371 GLU B C 1
ATOM 6193 O O . GLU B 1 371 ? -22.891 14.836 21.797 1 97.81 371 GLU B O 1
ATOM 6198 N N . GLU B 1 372 ? -21.719 16.094 23.203 1 98.06 372 GLU B N 1
ATOM 6199 C CA . GLU B 1 372 ? -22.781 17.094 23.328 1 98.06 372 GLU B CA 1
ATOM 6200 C C . GLU B 1 372 ? -23.031 17.812 22 1 98.06 372 GLU B C 1
ATOM 6202 O O . GLU B 1 372 ? -24.172 18.141 21.672 1 98.06 372 GLU B O 1
ATOM 6207 N N . LEU B 1 373 ? -22 18.078 21.281 1 98.38 373 LEU B N 1
ATOM 6208 C CA . LEU B 1 373 ? -22.109 18.734 19.984 1 98.38 373 LEU B CA 1
ATOM 6209 C C . LEU B 1 373 ? -22.906 17.891 19 1 98.38 373 LEU B C 1
ATOM 6211 O O . LEU B 1 373 ? -23.625 18.422 18.156 1 98.38 373 LEU B O 1
ATOM 6215 N N . THR B 1 374 ? -22.734 16.531 19.094 1 98 374 THR B N 1
ATOM 6216 C CA . THR B 1 374 ? -23.469 15.664 18.172 1 98 374 THR B CA 1
ATOM 6217 C C . THR B 1 374 ? -24.969 15.828 18.359 1 98 374 THR B C 1
ATOM 6219 O O . THR B 1 374 ? -25.734 15.68 17.406 1 98 374 THR B O 1
ATOM 6222 N N . LYS B 1 375 ? -25.406 16.156 19.531 1 96.75 375 LYS B N 1
ATOM 6223 C CA . LYS B 1 375 ? -26.828 16.391 19.797 1 96.75 375 LYS B CA 1
ATOM 6224 C C . LYS B 1 375 ? -27.312 17.641 19.062 1 96.75 375 LYS B C 1
ATOM 6226 O O . LYS B 1 375 ? -28.516 17.812 18.844 1 96.75 375 LYS B O 1
ATOM 6231 N N . GLU B 1 376 ? -26.359 18.516 18.766 1 96.88 376 GLU B N 1
ATOM 6232 C CA . GLU B 1 376 ? -26.656 19.703 17.984 1 96.88 376 GLU B CA 1
ATOM 6233 C C . GLU B 1 376 ? -26.344 19.484 16.5 1 96.88 376 GLU B C 1
ATOM 6235 O O . GLU B 1 376 ? -26.219 20.453 15.742 1 96.88 376 GLU B O 1
ATOM 6240 N N . HIS B 1 377 ? -26.094 18.281 16.078 1 97.94 377 HIS B N 1
ATOM 6241 C CA . HIS B 1 377 ? -25.859 17.875 14.695 1 97.94 377 HIS B CA 1
ATOM 6242 C C . HIS B 1 377 ? -24.5 18.375 14.203 1 97.94 377 HIS B C 1
ATOM 6244 O O . HIS B 1 377 ? -24.344 18.703 13.031 1 97.94 377 HIS B O 1
ATOM 6250 N N . VAL B 1 378 ? -23.594 18.594 15.156 1 98.31 378 VAL B N 1
ATOM 6251 C CA . VAL B 1 378 ? -22.219 18.984 14.836 1 98.31 378 VAL B CA 1
ATOM 6252 C C . VAL B 1 378 ? -21.281 17.812 15.102 1 98.31 378 VAL B C 1
ATOM 6254 O O . VAL B 1 378 ? -21.156 17.344 16.234 1 98.31 378 VAL B O 1
ATOM 6257 N N . TYR B 1 379 ? -20.594 17.391 14.031 1 98.19 379 TYR B N 1
ATOM 6258 C CA . TYR B 1 379 ? -19.703 16.25 14.141 1 98.19 379 TYR B CA 1
ATOM 6259 C C . TYR B 1 379 ? -18.25 16.656 13.898 1 98.19 379 TYR B C 1
ATOM 6261 O O . TYR B 1 379 ? -17.891 17.047 12.789 1 98.19 379 TYR B O 1
ATOM 6269 N N . VAL B 1 380 ? -17.453 16.609 14.914 1 97.88 380 VAL B N 1
ATOM 6270 C CA . VAL B 1 380 ? -16.031 16.922 14.898 1 97.88 380 VAL B CA 1
ATOM 6271 C C . VAL B 1 380 ? -15.266 15.859 15.68 1 97.88 380 VAL B C 1
ATOM 6273 O O . VAL B 1 380 ? -15.852 14.891 16.172 1 97.88 380 VAL B O 1
ATOM 6276 N N . ILE B 1 381 ? -13.977 15.992 15.727 1 97 381 ILE B N 1
ATOM 6277 C CA . ILE B 1 381 ? -13.172 14.875 16.219 1 97 381 ILE B CA 1
ATOM 6278 C C . ILE B 1 381 ? -12.602 15.227 17.594 1 97 381 ILE B C 1
ATOM 6280 O O . ILE B 1 381 ? -11.93 16.25 17.75 1 97 381 ILE B O 1
ATOM 6284 N N . ALA B 1 382 ? -12.859 14.359 18.578 1 96.5 382 ALA B N 1
ATOM 6285 C CA . ALA B 1 382 ? -12.234 14.477 19.891 1 96.5 382 ALA B CA 1
ATOM 6286 C C . ALA B 1 382 ? -10.805 13.945 19.875 1 96.5 382 ALA B C 1
ATOM 6288 O O . ALA B 1 382 ? -10.555 12.844 19.359 1 96.5 382 ALA B O 1
ATOM 6289 N N . LEU B 1 383 ? -9.922 14.734 20.297 1 94.88 383 LEU B N 1
ATOM 6290 C CA . LEU B 1 383 ? -8.531 14.359 20.5 1 94.88 383 LEU B CA 1
ATOM 6291 C C . LEU B 1 383 ? -8.188 14.297 21.984 1 94.88 383 LEU B C 1
ATOM 6293 O O . LEU B 1 383 ? -9.016 14.648 22.828 1 94.88 383 LEU B O 1
ATOM 6297 N N . LYS B 1 384 ? -6.996 13.844 22.328 1 90.62 384 LYS B N 1
ATOM 6298 C CA . LYS B 1 384 ? -6.566 13.719 23.719 1 90.62 384 LYS B CA 1
ATOM 6299 C C . LYS B 1 384 ? -6.605 15.07 24.422 1 90.62 384 LYS B C 1
ATOM 6301 O O . LYS B 1 384 ? -7.094 15.172 25.547 1 90.62 384 LYS B O 1
ATOM 6306 N N . HIS B 1 385 ? -6.176 16.125 23.703 1 94.31 385 HIS B N 1
ATOM 6307 C CA . HIS B 1 385 ? -6.043 17.422 24.359 1 94.31 385 HIS B CA 1
ATOM 6308 C C . HIS B 1 385 ? -6.848 18.5 23.641 1 94.31 385 HIS B C 1
ATOM 6310 O O . HIS B 1 385 ? -6.586 19.688 23.797 1 94.31 385 HIS B O 1
ATOM 6316 N N . GLY B 1 386 ? -7.82 18 22.875 1 97.25 386 GLY B N 1
ATOM 6317 C CA . GLY B 1 386 ? -8.555 19.031 22.156 1 97.25 386 GLY B CA 1
ATOM 6318 C C . GLY B 1 386 ? -9.578 18.469 21.203 1 97.25 386 GLY B C 1
ATOM 6319 O O . GLY B 1 386 ? -9.898 17.281 21.234 1 97.25 386 GLY B O 1
ATOM 6320 N N . ILE B 1 387 ? -10.164 19.328 20.422 1 98.19 387 ILE B N 1
ATOM 6321 C CA . ILE B 1 387 ? -11.164 19.031 19.406 1 98.19 387 ILE B CA 1
ATOM 6322 C C . ILE B 1 387 ? -10.68 19.516 18.047 1 98.19 387 ILE B C 1
ATOM 6324 O O . ILE B 1 387 ? -10.312 20.672 17.891 1 98.19 387 ILE B O 1
ATOM 6328 N N . ARG B 1 388 ? -10.633 18.641 17.125 1 98.25 388 ARG B N 1
ATOM 6329 C CA . ARG B 1 388 ? -10.227 19 15.766 1 98.25 388 ARG B CA 1
ATOM 6330 C C . ARG B 1 388 ? -11.438 19.297 14.891 1 98.25 388 ARG B C 1
ATOM 6332 O O . ARG B 1 388 ? -12.398 18.516 14.867 1 98.25 388 ARG B O 1
ATOM 6339 N N . ILE B 1 389 ? -11.383 20.375 14.211 1 98.25 389 ILE B N 1
ATOM 6340 C CA . ILE B 1 389 ? -12.414 20.781 13.258 1 98.25 389 ILE B CA 1
ATOM 6341 C C . ILE B 1 389 ? -11.828 20.828 11.852 1 98.25 389 ILE B C 1
ATOM 6343 O O . ILE B 1 389 ? -10.859 21.562 11.602 1 98.25 389 ILE B O 1
ATOM 6347 N N . ALA B 1 390 ? -12.367 20.141 10.953 1 97.94 390 ALA B N 1
ATOM 6348 C CA . ALA B 1 390 ? -11.906 20.156 9.57 1 97.94 390 ALA B CA 1
ATOM 6349 C C . ALA B 1 390 ? -12.492 21.328 8.805 1 97.94 390 ALA B C 1
ATOM 6351 O O . ALA B 1 390 ? -13.555 21.219 8.18 1 97.94 390 ALA B O 1
ATOM 6352 N N . ALA B 1 391 ? -11.766 22.406 8.773 1 98.06 391 ALA B N 1
ATOM 6353 C CA . ALA B 1 391 ? -12.188 23.594 8.031 1 98.06 391 ALA B CA 1
ATOM 6354 C C . ALA B 1 391 ? -12.344 23.281 6.547 1 98.06 391 ALA B C 1
ATOM 6356 O O . ALA B 1 391 ? -13.164 23.906 5.863 1 98.06 391 ALA B O 1
ATOM 6357 N N . CYS B 1 392 ? -11.625 22.297 6.082 1 98 392 CYS B N 1
ATOM 6358 C CA . CYS B 1 392 ? -11.602 21.953 4.668 1 98 392 CYS B CA 1
ATOM 6359 C C . CYS B 1 392 ? -12.938 21.359 4.238 1 98 392 CYS B C 1
ATOM 6361 O O . CYS B 1 392 ? -13.273 21.359 3.051 1 98 392 CYS B O 1
ATOM 6363 N N . SER B 1 393 ? -13.758 20.891 5.176 1 96.56 393 SER B N 1
ATOM 6364 C CA . SER B 1 393 ? -14.914 20.094 4.801 1 96.56 393 SER B CA 1
ATOM 6365 C C . SER B 1 393 ? -16.219 20.828 5.121 1 96.56 393 SER B C 1
ATOM 6367 O O . SER B 1 393 ? -17.297 20.391 4.715 1 96.56 393 SER B O 1
ATOM 6369 N N . ILE B 1 394 ? -16.188 21.953 5.855 1 97 394 ILE B N 1
ATOM 6370 C CA . ILE B 1 394 ? -17.391 22.641 6.305 1 97 394 ILE B CA 1
ATOM 6371 C C . ILE B 1 394 ? -17.641 23.875 5.422 1 97 394 ILE B C 1
ATOM 6373 O O . ILE B 1 394 ? -16.812 24.781 5.375 1 97 394 ILE B O 1
ATOM 6377 N N . PRO B 1 395 ? -18.75 23.906 4.793 1 96.94 395 PRO B N 1
ATOM 6378 C CA . PRO B 1 395 ? -19.062 25.094 3.994 1 96.94 395 PRO B CA 1
ATOM 6379 C C . PRO B 1 395 ? -19.156 26.359 4.84 1 96.94 395 PRO B C 1
ATOM 6381 O O . PRO B 1 395 ? -19.453 26.297 6.035 1 96.94 395 PRO B O 1
ATOM 6384 N N . LYS B 1 396 ? -18.984 27.531 4.211 1 97.69 396 LYS B N 1
ATOM 6385 C CA . LYS B 1 396 ? -18.984 28.812 4.906 1 97.69 396 LYS B CA 1
ATOM 6386 C C . LYS B 1 396 ? -20.297 29.047 5.648 1 97.69 396 LYS B C 1
ATOM 6388 O O . LYS B 1 396 ? -20.297 29.547 6.773 1 97.69 396 LYS B O 1
ATOM 6393 N N . ARG B 1 397 ? -21.375 28.641 5.047 1 96.44 397 ARG B N 1
ATOM 6394 C CA . ARG B 1 397 ? -22.688 28.859 5.648 1 96.44 397 ARG B CA 1
ATOM 6395 C C . ARG B 1 397 ? -22.797 28.156 7 1 96.44 397 ARG B C 1
ATOM 6397 O O . ARG B 1 397 ? -23.469 28.656 7.91 1 96.44 397 ARG B O 1
ATOM 6404 N N . GLN B 1 398 ? -22.109 27.062 7.082 1 96.69 398 GLN B N 1
ATOM 6405 C CA . GLN B 1 398 ? -22.172 26.297 8.328 1 96.69 398 GLN B CA 1
ATOM 6406 C C . GLN B 1 398 ? -21.031 26.703 9.273 1 96.69 398 GLN B C 1
ATOM 6408 O O . GLN B 1 398 ? -21.141 26.531 10.484 1 96.69 398 GLN B O 1
ATOM 6413 N N . MET B 1 399 ? -20.016 27.234 8.727 1 97.56 399 MET B N 1
ATOM 6414 C CA . MET B 1 399 ? -18.922 27.719 9.555 1 97.56 399 MET B CA 1
ATOM 6415 C C . MET B 1 399 ? -19.359 28.906 10.406 1 97.56 399 MET B C 1
ATOM 6417 O O . MET B 1 399 ? -18.938 29.047 11.562 1 97.56 399 MET B O 1
ATOM 6421 N N . HIS B 1 400 ? -20.203 29.734 9.75 1 97.94 400 HIS B N 1
ATOM 6422 C CA . HIS B 1 400 ? -20.766 30.859 10.5 1 97.94 400 HIS B CA 1
ATOM 6423 C C . HIS B 1 400 ? -21.625 30.375 11.656 1 97.94 400 HIS B C 1
ATOM 6425 O O . HIS B 1 400 ? -22.547 29.578 11.453 1 97.94 400 HIS B O 1
ATOM 6431 N N . GLY B 1 401 ? -21.312 30.734 12.82 1 97.56 401 GLY B N 1
ATOM 6432 C CA . GLY B 1 401 ? -22.094 30.359 13.984 1 97.56 401 GLY B CA 1
ATOM 6433 C C . GLY B 1 401 ? -21.531 29.141 14.703 1 97.56 401 GLY B C 1
ATOM 6434 O O . GLY B 1 401 ? -21.922 28.859 15.844 1 97.56 401 GLY B O 1
ATOM 6435 N N . LEU B 1 402 ? -20.656 28.438 14.07 1 98.25 402 LEU B N 1
ATOM 6436 C CA . LEU B 1 402 ? -20.109 27.219 14.672 1 98.25 402 LEU B CA 1
ATOM 6437 C C . LEU B 1 402 ? -19.422 27.531 15.984 1 98.25 402 LEU B C 1
ATOM 6439 O O . LEU B 1 402 ? -19.594 26.828 16.969 1 98.25 402 LEU B O 1
ATOM 6443 N N . ALA B 1 403 ? -18.609 28.547 16.031 1 98.44 403 ALA B N 1
ATOM 6444 C CA . ALA B 1 403 ? -17.906 28.922 17.25 1 98.44 403 ALA B CA 1
ATOM 6445 C C . ALA B 1 403 ? -18.891 29.203 18.375 1 98.44 403 ALA B C 1
ATOM 6447 O O . ALA B 1 403 ? -18.641 28.891 19.547 1 98.44 403 ALA B O 1
ATOM 6448 N N . LYS B 1 404 ? -20 29.828 18.062 1 98.12 404 LYS B N 1
ATOM 6449 C CA . LYS B 1 404 ? -21.031 30.125 19.047 1 98.12 404 LYS B CA 1
ATOM 6450 C C . LYS B 1 404 ? -21.641 28.844 19.594 1 98.12 404 LYS B C 1
ATOM 6452 O O . LYS B 1 404 ? -21.891 28.734 20.797 1 98.12 404 LYS B O 1
ATOM 6457 N N . ILE B 1 405 ? -21.906 27.922 18.703 1 98.19 405 ILE B N 1
ATOM 6458 C CA . ILE B 1 405 ? -22.438 26.641 19.125 1 98.19 405 ILE B CA 1
ATOM 6459 C C . ILE B 1 405 ? -21.453 25.953 20.078 1 98.19 405 ILE B C 1
ATOM 6461 O O . ILE B 1 405 ? -21.859 25.438 21.125 1 98.19 405 ILE B O 1
ATOM 6465 N N . VAL B 1 406 ? -20.188 25.969 19.719 1 98.5 406 VAL B N 1
ATOM 6466 C CA . VAL B 1 406 ? -19.156 25.359 20.547 1 98.5 406 VAL B CA 1
ATOM 6467 C C . VAL B 1 406 ? -19.078 26.062 21.891 1 98.5 406 VAL B C 1
ATOM 6469 O O . VAL B 1 406 ? -19 25.406 22.938 1 98.5 406 VAL B O 1
ATOM 6472 N N . TYR B 1 407 ? -19.141 27.328 21.859 1 98.19 407 TYR B N 1
ATOM 6473 C CA . TYR B 1 407 ? -19.125 28.125 23.094 1 98.19 407 TYR B CA 1
ATOM 6474 C C . TYR B 1 407 ? -20.266 27.719 24.016 1 98.19 407 TYR B C 1
ATOM 6476 O O . TYR B 1 407 ? -20.047 27.484 25.203 1 98.19 407 TYR B O 1
ATOM 6484 N N . GLU B 1 408 ? -21.453 27.688 23.469 1 98.19 408 GLU B N 1
ATOM 6485 C CA . GLU B 1 408 ? -22.641 27.375 24.266 1 98.19 408 GLU B CA 1
ATOM 6486 C C . GLU B 1 408 ? -22.547 26 24.891 1 98.19 408 GLU B C 1
ATOM 6488 O O . GLU B 1 408 ? -22.891 25.812 26.062 1 98.19 408 GLU B O 1
ATOM 6493 N N . VAL B 1 409 ? -22.047 25.062 24.109 1 98.12 409 VAL B N 1
ATOM 6494 C CA . VAL B 1 409 ? -21.891 23.703 24.609 1 98.12 409 VAL B CA 1
ATOM 6495 C C . VAL B 1 409 ? -20.844 23.672 25.719 1 98.12 409 VAL B C 1
ATOM 6497 O O . VAL B 1 409 ? -21.047 23.078 26.766 1 98.12 409 VAL B O 1
ATOM 6500 N N . MET B 1 410 ? -19.688 24.312 25.453 1 97.81 410 MET B N 1
ATOM 6501 C CA . MET B 1 410 ? -18.625 24.344 26.453 1 97.81 410 MET B CA 1
ATOM 6502 C C . MET B 1 410 ? -19.094 25.062 27.719 1 97.81 410 MET B C 1
ATOM 6504 O O . MET B 1 410 ? -18.781 24.625 28.828 1 97.81 410 MET B O 1
ATOM 6508 N N . HIS B 1 411 ? -19.828 26.094 27.531 1 97.12 411 HIS B N 1
ATOM 6509 C CA . HIS B 1 411 ? -20.359 26.875 28.656 1 97.12 411 HIS B CA 1
ATOM 6510 C C . HIS B 1 411 ? -21.344 26.062 29.484 1 97.12 411 HIS B C 1
ATOM 6512 O O . HIS B 1 411 ? -21.25 26.031 30.703 1 97.12 411 HIS B O 1
ATOM 6518 N N . ARG B 1 412 ? -22.234 25.406 28.812 1 97.06 412 ARG B N 1
ATOM 6519 C CA . ARG B 1 412 ? -23.234 24.578 29.484 1 97.06 412 ARG B CA 1
ATOM 6520 C C . ARG B 1 412 ? -22.562 23.469 30.281 1 97.06 412 ARG B C 1
ATOM 6522 O O . ARG B 1 412 ? -23.062 23.078 31.344 1 97.06 412 ARG B O 1
ATOM 6529 N N . LEU B 1 413 ? -21.469 22.969 29.812 1 97.19 413 LEU B N 1
ATOM 6530 C CA . LEU B 1 413 ? -20.766 21.844 30.438 1 97.19 413 LEU B CA 1
ATOM 6531 C C . LEU B 1 413 ? -19.797 22.344 31.5 1 97.19 413 LEU B C 1
ATOM 6533 O O . LEU B 1 413 ? -19.234 21.562 32.25 1 97.19 413 LEU B O 1
ATOM 6537 N N . GLY B 1 414 ? -19.5 23.609 31.562 1 95.81 414 GLY B N 1
ATOM 6538 C CA . GLY B 1 414 ? -18.609 24.203 32.562 1 95.81 414 GLY B CA 1
ATOM 6539 C C . GLY B 1 414 ? -17.156 24.078 32.188 1 95.81 414 GLY B C 1
ATOM 6540 O O . GLY B 1 414 ? -16.297 23.969 33.062 1 95.81 414 GLY B O 1
ATOM 6541 N N . HIS B 1 415 ? -16.906 24.078 30.891 1 93.12 415 HIS B N 1
ATOM 6542 C CA . HIS B 1 415 ? -15.523 23.828 30.469 1 93.12 415 HIS B CA 1
ATOM 6543 C C . HIS B 1 415 ? -14.945 25.047 29.734 1 93.12 415 HIS B C 1
ATOM 6545 O O . HIS B 1 415 ? -14.133 24.891 28.828 1 93.12 415 HIS B O 1
ATOM 6551 N N . LEU B 1 416 ? -15.422 26.203 30.047 1 90.88 416 LEU B N 1
ATOM 6552 C CA . LEU B 1 416 ? -14.836 27.422 29.5 1 90.88 416 LEU B CA 1
ATOM 6553 C C . LEU B 1 416 ? -13.945 28.094 30.531 1 90.88 416 LEU B C 1
ATOM 6555 O O . LEU B 1 416 ? -14.195 28 31.734 1 90.88 416 LEU B O 1
#

Sequence (832 aa):
MTMSMAATHARGKKAKDNIFVMNARAQEDARKNGKENVLNGTLGSIMDEEGNIVFLKAVEHEYLHLPRNEYTAYAPIAGLPEFLEAAQKECFGESRPDAFISAVATAGGTGGIHHLVHNYTNPEDTVLTADWYWGAYEQICGDNHRHLETYPLFDEKLHFNFDAFKAKALEVAEKQENVVLIFNTPGNNPTGFSLTDEDWDKVIAFAKELVNNGKNKVVIACDVAYIDYSGEKQTVRRFFKKFGQLPKEILVVACYSLSKGFTMYGQRVGAMIGITSDESVNNEFTEINALTSRATWSNICRPAMRTMANIVNDPAKLAAHEKERSEYCELVQERAHIFTEEAKEVGVPCLPYCGGFFLTIPTEHSKEIVEELTKEHVYVIALKHGIRIAACSIPKRQMHGLAKIVYEVMHRLGHLMTMSMAATHARGKKAKDNIFVMNARAQEDARKNGKENVLNGTLGSIMDEEGNIVFLKAVEHEYLHLPRNEYTAYAPIAGLPEFLEAAQKECFGESRPDAFISAVATAGGTGGIHHLVHNYTNPEDTVLTADWYWGAYEQICGDNHRHLETYPLFDEKLHFNFDAFKAKALEVAEKQENVVLIFNTPGNNPTGFSLTDEDWDKVIAFAKELVNNGKNKVVIACDVAYIDYSGEKQTVRRFFKKFGQLPKEILVVACYSLSKGFTMYGQRVGAMIGITSDESVNNEFTEINALTSRATWSNICRPAMRTMANIVNDPAKLAAHEKERSEYCELVQERAHIFTEEAKEVGVPCLPYCGGFFLTIPTEHSKEIVEELTKEHVYVIALKHGIRIAACSIPKRQMHGLAKIVYEVMHRLGHL

InterPro domains:
  IPR000796 Aspartate/other aminotransferase [PTHR11879] (15-411)
  IPR004839 Aminotransferase, class I/classII, large domain [PF00155] (49-403)
  IPR015421 Pyridoxal phosphate-dependent transferase, major domain [G3DSA:3.40.640.10] (75-312)
  IPR015422 Pyridoxal phosphate-dependent transferase, small domain [G3DSA:3.90.1150.10] (20-403)
  IPR015424 Pyridoxal phosphate-dependent transferase [SSF53383] (16-390)